Protein AF-0000000076653155 (afdb_homodimer)

Secondary structure (DSSP, 8-state):
-------------HHHHHHHHHHHHHHHS-B---GGGHHHHHHHHHHHHHHHHHHHHTTBTTB-------TTHHHHHHHHHHHHHHHH-HHHHHHHH---EE--SS--------------S-TTHHHHHHHS-HHHHHHHHHHHHTT-S-----S--EES---HHHHHHHHHHHHHHHHHHHHTS-HHHHHHHHHHHHHHHHHHHHH---HHHHHHHHHHHHHH-SSHHHHHHHHHHHHHHHHHHHHHHHTSS----------S---------BPPGGGEEEEEESSSSEEEEEETTEEEEEEEEE--GGGHHHHHHHHHHHHHHHTSPPBTTB-BPPEEEEEEETTEEEEEEEPPTT-SSPPBHHHHHH---SPPP-HHHHHHHHHHHHHHHHHHHHTTEE-S---GGGEEEE--SS---TT---EEEE---TT-EES-TTS--PPPPS-HHHHTTS-GGGSSSSPPPP-HHHHHHHHHHHHHHHHHTS-HHHHTTTT---SS-TT--HHHHHHHHHHHHIIIIIS-HHHHHHHHHHHHHHHHHS-STT----HHHHHHHHHHHHT-/--TT---------HHHHHHHHHHHHHHHS-B---GGGHHHHHHHHHHHHHHHHHHHHTTBTTB---S---TTHHHHHHHHHHHHHHHH-HHHHHHHH---EE--SS--------------S-TTHHHHHHHS-HHHHHHHHHHHHTT-S-----S--EES---HHHHHHHHHHHHHHHHHHHHTS-HHHHHHHHHHHHHHHHHHHHH---HHHHHHHHHHHHHH-SSHHHHHHHHHHHHHHHHHHHHHHHTSS----------S---------BPPGGGEEEEEESSSSEEEEEETTEEEEEEEEE--GGGHHHHHHHHHHHHHHHTSPPBTTB-BPPEEEEEEETTEEEEEEEPPTT-SSPPBHHHHHH---SPPP-HHHHHHHHHHHHHHHHHHHHTTEE-S---GGGEEEE--SS---TT---EEEE---TT-EES-TTS--PPPPS-HHHHTTS-GGGSSSSPPPP-HHHHHHHHHHHHHHHHHTS-HHHHTTTT---SS-TT--HHHHHHHHHHHHIIIIIS-HHHHHHHHHHHHHHHHHS-STT----HHHHHHHHHHHHT-

Solvent-accessible surface area (backbone atoms only — not comparable to full-atom values): 61869 Å² total; per-residue (Å²): 136,75,92,68,82,64,78,70,87,48,68,69,48,53,58,56,51,34,46,32,53,48,17,49,50,51,64,64,65,26,39,68,57,56,81,85,32,46,37,50,44,47,41,43,51,52,49,50,40,50,50,52,50,50,33,36,73,61,22,52,54,65,69,53,85,68,72,70,64,62,73,33,48,59,49,42,13,50,44,47,49,51,48,24,48,57,49,57,30,62,64,46,30,31,73,73,45,65,33,42,76,33,68,64,83,79,66,78,78,71,75,70,68,86,58,81,74,71,73,57,85,47,72,45,50,65,48,49,38,60,60,50,39,64,66,56,55,48,53,46,45,51,59,37,42,78,70,50,87,75,77,79,67,80,87,59,36,25,39,72,52,64,52,55,68,36,52,44,50,50,43,50,53,50,47,36,40,52,50,31,52,52,24,48,42,57,66,72,55,39,52,52,47,50,48,52,52,49,50,47,50,50,50,32,46,72,70,49,86,45,49,65,22,25,48,33,46,19,55,28,28,62,71,59,42,80,61,54,67,65,25,42,35,54,16,47,43,19,44,32,32,30,49,31,52,54,56,57,55,63,72,47,87,76,80,74,78,76,72,79,74,74,78,71,80,65,71,62,76,67,67,56,38,78,47,65,63,84,52,52,43,76,75,43,72,78,50,99,39,38,26,36,27,29,47,89,83,38,68,26,39,33,35,46,25,78,42,60,73,93,44,42,78,74,44,43,63,56,51,39,52,49,34,46,66,35,39,44,76,57,42,93,32,40,34,36,53,27,30,68,23,32,26,84,48,89,55,27,38,35,39,34,26,50,53,62,84,94,55,85,77,60,50,27,47,39,57,59,30,67,50,87,73,73,57,49,67,27,32,63,57,42,44,52,50,48,45,46,54,51,39,23,54,52,40,43,42,56,33,43,36,37,49,78,48,53,43,41,71,28,24,33,28,46,60,69,83,77,65,76,62,84,87,57,86,38,49,66,27,56,52,53,62,58,60,40,42,59,67,53,85,84,51,85,77,80,76,78,76,99,41,68,90,58,48,69,35,49,32,56,60,61,46,69,88,85,41,56,82,87,50,68,58,41,39,32,24,7,46,28,45,39,47,50,20,52,61,69,58,32,42,58,67,67,73,38,31,90,84,52,58,67,88,76,52,71,88,67,49,71,67,58,50,39,49,46,58,60,50,49,33,42,46,32,57,66,41,15,46,33,15,34,36,59,13,61,33,44,28,50,40,41,43,63,21,45,46,73,83,86,66,73,77,52,72,68,56,51,55,54,26,47,51,41,37,67,75,97,135,77,87,82,71,69,71,69,88,48,68,69,47,54,57,57,50,35,46,30,53,49,17,50,50,54,63,64,66,26,38,67,56,58,81,83,31,46,36,51,44,48,41,44,52,52,48,50,41,49,50,51,48,50,33,37,74,60,21,54,54,65,71,53,84,68,74,70,60,62,72,34,48,58,47,42,14,50,45,48,48,51,49,24,47,56,48,56,31,64,62,47,29,32,73,75,43,63,34,43,76,35,68,62,82,81,63,80,78,71,77,69,71,87,58,81,74,71,72,60,87,48,70,46,48,64,47,49,38,60,60,50,38,64,66,57,55,48,54,46,44,50,59,38,43,77,68,49,87,78,76,78,66,82,88,59,37,26,40,72,50,64,52,54,69,36,53,44,49,50,43,51,52,51,46,37,40,52,50,31,52,51,24,48,41,56,66,72,55,39,53,53,47,50,48,53,52,50,49,46,49,49,50,32,45,73,71,50,84,47,49,64,22,24,47,34,46,17,55,28,27,62,72,60,42,78,61,54,68,63,24,41,36,54,15,48,43,19,45,31,32,30,48,30,53,52,56,58,54,62,73,47,87,76,81,74,78,78,72,78,74,74,77,71,80,64,73,62,76,67,69,58,38,76,46,65,62,88,52,50,44,78,75,44,72,79,50,97,41,39,27,37,28,28,47,90,86,39,69,26,39,34,35,46,25,77,43,59,73,94,43,42,77,75,43,42,63,57,51,39,52,48,35,48,66,36,40,45,76,57,42,92,31,39,32,37,53,28,29,68,24,33,25,86,47,90,54,28,38,33,40,35,23,52,51,61,84,93,55,86,77,60,48,28,46,38,58,58,30,65,50,87,73,75,58,49,66,26,32,63,58,42,44,52,52,47,46,46,54,50,38,24,52,51,38,42,42,54,33,43,37,36,48,78,49,52,42,41,72,27,22,31,28,46,63,69,82,78,64,76,62,81,91,53,86,40,49,68,27,55,51,51,62,56,61,41,43,60,67,53,85,84,51,86,78,78,78,80,74,98,40,66,90,57,48,70,33,48,30,55,61,63,47,69,88,84,42,56,83,86,51,69,60,41,40,32,24,8,45,28,46,38,46,49,19,52,61,70,58,32,42,57,67,68,75,38,31,90,84,52,57,66,86,76,54,71,87,68,48,70,67,58,50,38,49,46,58,60,50,50,34,43,47,31,59,66,41,16,48,32,14,34,36,59,12,61,33,44,28,51,40,39,43,62,20,45,45,73,82,86,66,71,76,52,70,68,56,50,54,54,26,47,52,40,37,68,75,97

Structure (mmCIF, N/CA/C/O backbone):
data_AF-0000000076653155-model_v1
#
loop_
_entity.id
_entity.type
_entity.pdbx_description
1 polymer 'Protein kinase domain-containing protein'
#
loop_
_atom_site.group_PDB
_atom_site.id
_atom_site.type_symbol
_atom_site.label_atom_id
_atom_site.label_alt_id
_atom_site.label_comp_id
_atom_site.label_asym_id
_atom_site.label_entity_id
_atom_site.label_seq_id
_atom_site.pdbx_PDB_ins_code
_atom_site.Cartn_x
_atom_site.Cartn_y
_atom_site.Cartn_z
_atom_site.occupancy
_atom_site.B_iso_or_equiv
_atom_site.auth_seq_id
_atom_site.auth_comp_id
_atom_site.auth_asym_id
_atom_site.auth_atom_id
_atom_site.pdbx_PDB_model_num
ATOM 1 N N . MET A 1 1 ? 53.062 9.578 -5.77 1 18.47 1 MET A N 1
ATOM 2 C CA . MET A 1 1 ? 51.719 10.086 -6.074 1 18.47 1 MET A CA 1
ATOM 3 C C . MET A 1 1 ? 50.656 9.289 -5.332 1 18.47 1 MET A C 1
ATOM 5 O O . MET A 1 1 ? 50.531 8.078 -5.527 1 18.47 1 MET A O 1
ATOM 9 N N . ASP A 1 2 ? 50.219 9.586 -4.102 1 23.88 2 ASP A N 1
ATOM 10 C CA . ASP A 1 2 ? 49.594 9 -2.914 1 23.88 2 ASP A CA 1
ATOM 11 C C . ASP A 1 2 ? 48.188 8.516 -3.211 1 23.88 2 ASP A C 1
ATOM 13 O O . ASP A 1 2 ? 47.469 9.125 -4.016 1 23.88 2 ASP A O 1
ATOM 17 N N . PRO A 1 3 ? 47.875 7.293 -3.148 1 31.97 3 PRO A N 1
ATOM 18 C CA . PRO A 1 3 ? 46.594 6.66 -3.5 1 31.97 3 PRO A CA 1
ATOM 19 C C . PRO A 1 3 ? 45.406 7.441 -2.99 1 31.97 3 PRO A C 1
ATOM 21 O O . PRO A 1 3 ? 44.938 7.215 -1.867 1 31.97 3 PRO A O 1
ATOM 24 N N . GLY A 1 4 ? 45.375 8.789 -2.764 1 31.48 4 GLY A N 1
ATOM 25 C CA . GLY A 1 4 ? 44.344 9.734 -2.387 1 31.48 4 GLY A CA 1
ATOM 26 C C . GLY A 1 4 ? 43 9.492 -3.096 1 31.48 4 GLY A C 1
ATOM 27 O O . GLY A 1 4 ? 43 9.242 -4.305 1 31.48 4 GLY A O 1
ATOM 28 N N . THR A 1 5 ? 41.969 8.93 -2.422 1 38.09 5 THR A N 1
ATOM 29 C CA . THR A 1 5 ? 40.625 8.445 -2.619 1 38.09 5 THR A CA 1
ATOM 30 C C . THR A 1 5 ? 39.844 9.391 -3.521 1 38.09 5 THR A C 1
ATOM 32 O O . THR A 1 5 ? 39.5 10.5 -3.117 1 38.09 5 THR A O 1
ATOM 35 N N . ALA A 1 6 ? 40.188 9.68 -4.73 1 36.31 6 ALA A N 1
ATOM 36 C CA . ALA A 1 6 ? 39.438 10.383 -5.781 1 36.31 6 ALA A CA 1
ATOM 37 C C . ALA A 1 6 ? 37.969 10.062 -5.715 1 36.31 6 ALA A C 1
ATOM 39 O O . ALA A 1 6 ? 37.562 8.891 -5.742 1 36.31 6 ALA A O 1
ATOM 40 N N . LEU A 1 7 ? 37.219 10.672 -4.98 1 46.44 7 LEU A N 1
ATOM 41 C CA . LEU A 1 7 ? 35.781 10.727 -5.336 1 46.44 7 LEU A CA 1
ATOM 42 C C . LEU A 1 7 ? 35.594 10.516 -6.836 1 46.44 7 LEU A C 1
ATOM 44 O O . LEU A 1 7 ? 36.062 11.328 -7.645 1 46.44 7 LEU A O 1
ATOM 48 N N . ALA A 1 8 ? 35.844 9.32 -7.41 1 48.88 8 ALA A N 1
ATOM 49 C CA . ALA A 1 8 ? 35.688 9 -8.828 1 48.88 8 ALA A CA 1
ATOM 50 C C . ALA A 1 8 ? 34.562 9.82 -9.445 1 48.88 8 ALA A C 1
ATOM 52 O O . ALA A 1 8 ? 33.438 9.828 -8.945 1 48.88 8 ALA A O 1
ATOM 53 N N . VAL A 1 9 ? 34.844 10.969 -9.969 1 61.66 9 VAL A N 1
ATOM 54 C CA . VAL A 1 9 ? 33.906 11.75 -10.773 1 61.66 9 VAL A CA 1
ATOM 55 C C . VAL A 1 9 ? 33.188 10.836 -11.773 1 61.66 9 VAL A C 1
ATOM 57 O O . VAL A 1 9 ? 33.625 10.703 -12.922 1 61.66 9 VAL A O 1
ATOM 60 N N . VAL A 1 10 ? 32.625 9.742 -11.289 1 71.62 10 VAL A N 1
ATOM 61 C CA . VAL A 1 10 ? 31.859 8.875 -12.164 1 71.62 10 VAL A CA 1
ATOM 62 C C . VAL A 1 10 ? 30.469 9.477 -12.398 1 71.62 10 VAL A C 1
ATOM 64 O O . VAL A 1 10 ? 29.828 9.953 -11.461 1 71.62 10 VAL A O 1
ATOM 67 N N . SER A 1 11 ? 30.25 9.719 -13.703 1 78.62 11 SER A N 1
ATOM 68 C CA . SER A 1 11 ? 28.922 10.195 -14.078 1 78.62 11 SER A CA 1
ATOM 69 C C . SER A 1 11 ? 28.062 9.07 -14.641 1 78.62 11 SER A C 1
ATOM 71 O O . SER A 1 11 ? 28.594 8.125 -15.234 1 78.62 11 SER A O 1
ATOM 73 N N . LEU A 1 12 ? 26.938 9.156 -14.312 1 84.12 12 LEU A N 1
ATOM 74 C CA . LEU A 1 12 ? 25.984 8.195 -14.859 1 84.12 12 LEU A CA 1
ATOM 75 C C . LEU A 1 12 ? 25.766 8.422 -16.344 1 84.12 12 LEU A C 1
ATOM 77 O O . LEU A 1 12 ? 25.391 9.516 -16.766 1 84.12 12 LEU A O 1
ATOM 81 N N . SER A 1 13 ? 26.172 7.43 -17.156 1 84.5 13 SER A N 1
ATOM 82 C CA . SER A 1 13 ? 26.094 7.59 -18.609 1 84.5 13 SER A CA 1
ATOM 83 C C . SER A 1 13 ? 25.625 6.301 -19.281 1 84.5 13 SER A C 1
ATOM 85 O O . SER A 1 13 ? 25.734 5.219 -18.703 1 84.5 13 SER A O 1
ATOM 87 N N . PHE A 1 14 ? 25.141 6.488 -20.484 1 87.25 14 PHE A N 1
ATOM 88 C CA . PHE A 1 14 ? 24.734 5.344 -21.297 1 87.25 14 PHE A CA 1
ATOM 89 C C . PHE A 1 14 ? 25.922 4.461 -21.625 1 87.25 14 PHE A C 1
ATOM 91 O O . PHE A 1 14 ? 25.797 3.234 -21.672 1 87.25 14 PHE A O 1
ATOM 98 N N . ASP A 1 15 ? 27.016 5.086 -21.781 1 86.31 15 ASP A N 1
ATOM 99 C CA . ASP A 1 15 ? 28.219 4.332 -22.125 1 86.31 15 ASP A CA 1
ATOM 100 C C . ASP A 1 15 ? 28.625 3.393 -21 1 86.31 15 ASP A C 1
ATOM 102 O O . ASP A 1 15 ? 29.062 2.266 -21.234 1 86.31 15 ASP A O 1
ATOM 106 N N . LEU A 1 16 ? 28.547 3.939 -19.859 1 88.38 16 LEU A N 1
ATOM 107 C CA . LEU A 1 16 ? 28.875 3.117 -18.688 1 88.38 16 LEU A CA 1
ATOM 108 C C . LEU A 1 16 ? 27.922 1.928 -18.594 1 88.38 16 LEU A C 1
ATOM 110 O O . LEU A 1 16 ? 28.359 0.805 -18.328 1 88.38 16 LEU A O 1
ATOM 114 N N . PHE A 1 17 ? 26.719 2.168 -18.859 1 91.69 17 PHE A N 1
ATOM 115 C CA . PHE A 1 17 ? 25.688 1.125 -18.859 1 91.69 17 PHE A CA 1
ATOM 116 C C . PHE A 1 17 ? 25.953 0.106 -19.953 1 91.69 17 PHE A C 1
ATOM 118 O O . PHE A 1 17 ? 25.922 -1.103 -19.719 1 91.69 17 PHE A O 1
ATOM 125 N N . ALA A 1 18 ? 26.156 0.582 -21.156 1 89.69 18 ALA A N 1
ATOM 126 C CA . ALA A 1 18 ? 26.422 -0.297 -22.297 1 89.69 18 ALA A CA 1
ATOM 127 C C . ALA A 1 18 ? 27.641 -1.173 -22.031 1 89.69 18 ALA A C 1
ATOM 129 O O . ALA A 1 18 ? 27.688 -2.328 -22.469 1 89.69 18 ALA A O 1
ATOM 130 N N . SER A 1 19 ? 28.625 -0.614 -21.375 1 88.94 19 SER A N 1
ATOM 131 C CA . SER A 1 19 ? 29.812 -1.375 -21.031 1 88.94 19 SER A CA 1
ATOM 132 C C . SER A 1 19 ? 29.5 -2.525 -20.094 1 88.94 19 SER A C 1
ATOM 134 O O . SER A 1 19 ? 30.094 -3.6 -20.188 1 88.94 19 SER A O 1
ATOM 136 N N . CYS A 1 20 ? 28.625 -2.295 -19.203 1 91.94 20 CYS A N 1
ATOM 137 C CA . CYS A 1 20 ? 28.188 -3.365 -18.312 1 91.94 20 CYS A CA 1
ATOM 138 C C . CYS A 1 20 ? 27.5 -4.48 -19.109 1 91.94 20 CYS A C 1
ATOM 140 O O . CYS A 1 20 ? 27.781 -5.66 -18.875 1 91.94 20 CYS A O 1
ATOM 142 N N . VAL A 1 21 ? 26.594 -4.078 -20.031 1 91.31 21 VAL A N 1
ATOM 143 C CA . VAL A 1 21 ? 25.891 -5.066 -20.844 1 91.31 21 VAL A CA 1
ATOM 144 C C . VAL A 1 21 ? 26.891 -5.883 -21.656 1 91.31 21 VAL A C 1
ATOM 146 O O . VAL A 1 21 ? 26.734 -7.098 -21.812 1 91.31 21 VAL A O 1
ATOM 149 N N . ARG A 1 22 ? 27.859 -5.23 -22.094 1 87.56 22 ARG A N 1
ATOM 150 C CA . ARG A 1 22 ? 28.922 -5.93 -22.812 1 87.56 22 ARG A CA 1
ATOM 151 C C . ARG A 1 22 ? 29.594 -6.969 -21.922 1 87.56 22 ARG A C 1
ATOM 153 O O . ARG A 1 22 ? 29.875 -8.086 -22.375 1 87.56 22 ARG A O 1
ATOM 160 N N . GLY A 1 23 ? 29.922 -6.547 -20.766 1 87.25 23 GLY A N 1
ATOM 161 C CA . GLY A 1 23 ? 30.516 -7.477 -19.812 1 87.25 23 GLY A CA 1
ATOM 162 C C . GLY A 1 23 ? 29.641 -8.688 -19.547 1 87.25 23 GLY A C 1
ATOM 163 O O . GLY A 1 23 ? 30.125 -9.82 -19.5 1 87.25 23 GLY A O 1
ATOM 164 N N . PHE A 1 24 ? 28.328 -8.469 -19.375 1 90.69 24 PHE A N 1
ATOM 165 C CA . PHE A 1 24 ? 27.391 -9.562 -19.188 1 90.69 24 PHE A CA 1
ATOM 166 C C . PHE A 1 24 ? 27.438 -10.523 -20.359 1 90.69 24 PHE A C 1
ATOM 168 O O . PHE A 1 24 ? 27.453 -11.742 -20.188 1 90.69 24 PHE A O 1
ATOM 175 N N . THR A 1 25 ? 27.422 -9.969 -21.547 1 84.12 25 THR A N 1
ATOM 176 C CA . THR A 1 25 ? 27.406 -10.766 -22.781 1 84.12 25 THR A CA 1
ATOM 177 C C . THR A 1 25 ? 28.672 -11.633 -22.875 1 84.12 25 THR A C 1
ATOM 179 O O . THR A 1 25 ? 28.578 -12.82 -23.188 1 84.12 25 THR A O 1
ATOM 182 N N . LEU A 1 26 ? 29.75 -11.039 -22.547 1 81.81 26 LEU A N 1
ATOM 183 C CA . LEU A 1 26 ? 31.016 -11.742 -22.641 1 81.81 26 LEU A CA 1
ATOM 184 C C . LEU A 1 26 ? 31.062 -12.906 -21.641 1 81.81 26 LEU A C 1
ATOM 186 O O . LEU A 1 26 ? 31.516 -14 -21.984 1 81.81 26 LEU A O 1
ATOM 190 N N . ILE A 1 27 ? 30.625 -12.727 -20.516 1 84.75 27 ILE A N 1
ATOM 191 C CA . ILE A 1 27 ? 30.719 -13.727 -19.453 1 84.75 27 ILE A CA 1
ATOM 192 C C . ILE A 1 27 ? 29.656 -14.805 -19.656 1 84.75 27 ILE A C 1
ATOM 194 O O . ILE A 1 27 ? 29.938 -15.992 -19.516 1 84.75 27 ILE A O 1
ATOM 198 N N . SER A 1 28 ? 28.484 -14.398 -20.031 1 84.75 28 SER A N 1
ATOM 199 C CA . SER A 1 28 ? 27.375 -15.352 -20.141 1 84.75 28 SER A CA 1
ATOM 200 C C . SER A 1 28 ? 27.516 -16.188 -21.422 1 84.75 28 SER A C 1
ATOM 202 O O . SER A 1 28 ? 27.094 -17.344 -21.453 1 84.75 28 SER A O 1
ATOM 204 N N . ASP A 1 29 ? 28.078 -15.602 -22.422 1 78.12 29 ASP A N 1
ATOM 205 C CA . ASP A 1 29 ? 28.156 -16.297 -23.703 1 78.12 29 ASP A CA 1
ATOM 206 C C . ASP A 1 29 ? 29.469 -17.094 -23.812 1 78.12 29 ASP A C 1
ATOM 208 O O . ASP A 1 29 ? 29.672 -17.812 -24.781 1 78.12 29 ASP A O 1
ATOM 212 N N . ALA A 1 30 ? 30.281 -16.891 -22.781 1 77.75 30 ALA A N 1
ATOM 213 C CA . ALA A 1 30 ? 31.531 -17.625 -22.812 1 77.75 30 ALA A CA 1
ATOM 214 C C . ALA A 1 30 ? 31.281 -19.141 -22.844 1 77.75 30 ALA A C 1
ATOM 216 O O . ALA A 1 30 ? 30.391 -19.625 -22.156 1 77.75 30 ALA A O 1
ATOM 217 N N . ARG A 1 31 ? 32 -19.766 -23.656 1 72.62 31 ARG A N 1
ATOM 218 C CA . ARG A 1 31 ? 31.812 -21.203 -23.859 1 72.62 31 ARG A CA 1
ATOM 219 C C . ARG A 1 31 ? 32.562 -22.016 -22.797 1 72.62 31 ARG A C 1
ATOM 221 O O . ARG A 1 31 ? 33.344 -21.453 -22.031 1 72.62 31 ARG A O 1
ATOM 228 N N . ASN A 1 32 ? 32.25 -23.219 -22.578 1 70 32 ASN A N 1
ATOM 229 C CA . ASN A 1 32 ? 32.875 -24.188 -21.703 1 70 32 ASN A CA 1
ATOM 230 C C . ASN A 1 32 ? 32.5 -23.953 -20.234 1 70 32 ASN A C 1
ATOM 232 O O . ASN A 1 32 ? 33.344 -24.078 -19.344 1 70 32 ASN A O 1
ATOM 236 N N . ILE A 1 33 ? 31.406 -23.297 -19.906 1 70.25 33 ILE A N 1
ATOM 237 C CA . ILE A 1 33 ? 30.984 -23.062 -18.531 1 70.25 33 ILE A CA 1
ATOM 238 C C . ILE A 1 33 ? 30.516 -24.375 -17.906 1 70.25 33 ILE A C 1
ATOM 240 O O . ILE A 1 33 ? 30.641 -24.578 -16.703 1 70.25 33 ILE A O 1
ATOM 244 N N . GLY A 1 34 ? 30.562 -25.531 -18.484 1 65.75 34 GLY A N 1
ATOM 245 C CA . GLY A 1 34 ? 30.078 -26.812 -18.016 1 65.75 34 GLY A CA 1
ATOM 246 C C . GLY A 1 34 ? 28.656 -26.781 -17.531 1 65.75 34 GLY A C 1
ATOM 247 O O . GLY A 1 34 ? 28.109 -25.719 -17.266 1 65.75 34 GLY A O 1
ATOM 248 N N . LYS A 1 35 ? 27.938 -27.859 -17.391 1 70.25 35 LYS A N 1
ATOM 249 C CA . LYS A 1 35 ? 26.547 -28.047 -16.969 1 70.25 35 LYS A CA 1
ATOM 250 C C . LYS A 1 35 ? 26.359 -27.625 -15.516 1 70.25 35 LYS A C 1
ATOM 252 O O . LYS A 1 35 ? 25.281 -27.188 -15.125 1 70.25 35 LYS A O 1
ATOM 257 N N . ASP A 1 36 ? 27.5 -27.594 -14.844 1 74.12 36 ASP A N 1
ATOM 258 C CA . ASP A 1 36 ? 27.422 -27.344 -13.406 1 74.12 36 ASP A CA 1
ATOM 259 C C . ASP A 1 36 ? 27.203 -25.859 -13.117 1 74.12 36 ASP A C 1
ATOM 261 O O . ASP A 1 36 ? 26.688 -25.5 -12.055 1 74.12 36 ASP A O 1
ATOM 265 N N . ALA A 1 37 ? 27.531 -25.094 -14.117 1 81.5 37 ALA A N 1
ATOM 266 C CA . ALA A 1 37 ? 27.422 -23.656 -13.852 1 81.5 37 ALA A CA 1
ATOM 267 C C . ALA A 1 37 ? 26.203 -23.062 -14.562 1 81.5 37 ALA A C 1
ATOM 269 O O . ALA A 1 37 ? 26.109 -21.844 -14.711 1 81.5 37 ALA A O 1
ATOM 270 N N . ALA A 1 38 ? 25.297 -23.953 -15.016 1 83.5 38 ALA A N 1
ATOM 271 C CA . ALA A 1 38 ? 24.141 -23.5 -15.789 1 83.5 38 ALA A CA 1
ATOM 272 C C . ALA A 1 38 ? 23.219 -22.641 -14.938 1 83.5 38 ALA A C 1
ATOM 274 O O . ALA A 1 38 ? 22.656 -21.656 -15.422 1 83.5 38 ALA A O 1
ATOM 275 N N . ILE A 1 39 ? 23.062 -23 -13.734 1 87 39 ILE A N 1
ATOM 276 C CA . ILE A 1 39 ? 22.203 -22.266 -12.812 1 87 39 ILE A CA 1
ATOM 277 C C . ILE A 1 39 ? 22.781 -20.859 -12.586 1 87 39 ILE A C 1
ATOM 279 O O . ILE A 1 39 ? 22.047 -19.875 -12.641 1 87 39 ILE A O 1
ATOM 283 N N . GLU A 1 40 ? 24.094 -20.812 -12.359 1 87.88 40 GLU A N 1
ATOM 284 C CA . GLU A 1 40 ? 24.734 -19.516 -12.125 1 87.88 40 GLU A CA 1
ATOM 285 C C . GLU A 1 40 ? 24.688 -18.641 -13.367 1 87.88 40 GLU A C 1
ATOM 287 O O . GLU A 1 40 ? 24.578 -17.422 -13.266 1 87.88 40 GLU A O 1
ATOM 292 N N . ARG A 1 41 ? 24.844 -19.266 -14.461 1 87.5 41 ARG A N 1
ATOM 293 C CA . ARG A 1 41 ? 24.703 -18.531 -15.711 1 87.5 41 ARG A CA 1
ATOM 294 C C . ARG A 1 41 ? 23.312 -17.938 -15.852 1 87.5 41 ARG A C 1
ATOM 296 O O . ARG A 1 41 ? 23.141 -16.797 -16.297 1 87.5 41 ARG A O 1
ATOM 303 N N . THR A 1 42 ? 22.297 -18.703 -15.562 1 88.88 42 THR A N 1
ATOM 304 C CA . THR A 1 42 ? 20.922 -18.234 -15.609 1 88.88 42 THR A CA 1
ATOM 305 C C . THR A 1 42 ? 20.719 -17.031 -14.672 1 88.88 42 THR A C 1
ATOM 307 O O . THR A 1 42 ? 20.078 -16.062 -15.039 1 88.88 42 THR A O 1
ATOM 310 N N . LYS A 1 43 ? 21.359 -17.172 -13.508 1 90.06 43 LYS A N 1
ATOM 311 C CA . LYS A 1 43 ? 21.297 -16.047 -12.562 1 90.06 43 LYS A CA 1
ATOM 312 C C . LYS A 1 43 ? 21.891 -14.781 -13.172 1 90.06 43 LYS A C 1
ATOM 314 O O . LYS A 1 43 ? 21.344 -13.695 -12.984 1 90.06 43 LYS A O 1
ATOM 319 N N . LEU A 1 44 ? 22.953 -14.984 -13.773 1 90.12 44 LEU A N 1
ATOM 320 C CA . LEU A 1 44 ? 23.656 -13.852 -14.375 1 90.12 44 LEU A CA 1
ATOM 321 C C . LEU A 1 44 ? 22.797 -13.172 -15.43 1 90.12 44 LEU A C 1
ATOM 323 O O . LEU A 1 44 ? 22.734 -11.945 -15.492 1 90.12 44 LEU A O 1
ATOM 327 N N . VAL A 1 45 ? 22.141 -13.953 -16.219 1 90.75 45 VAL A N 1
ATOM 328 C CA . VAL A 1 45 ? 21.297 -13.406 -17.281 1 90.75 45 VAL A CA 1
ATOM 329 C C . VAL A 1 45 ? 20.094 -12.688 -16.672 1 90.75 45 VAL A C 1
ATOM 331 O O . VAL A 1 45 ? 19.656 -11.664 -17.188 1 90.75 45 VAL A O 1
ATOM 334 N N . LEU A 1 46 ? 19.594 -13.219 -15.641 1 90.25 46 LEU A N 1
ATOM 335 C CA . LEU A 1 46 ? 18.5 -12.555 -14.93 1 90.25 46 LEU A CA 1
ATOM 336 C C . LEU A 1 46 ? 18.938 -11.18 -14.445 1 90.25 46 LEU A C 1
ATOM 338 O O . LEU A 1 46 ? 18.156 -10.219 -14.531 1 90.25 46 LEU A O 1
ATOM 342 N N . GLN A 1 47 ? 20.188 -11.078 -13.93 1 92.06 47 GLN A N 1
ATOM 343 C CA . GLN A 1 47 ? 20.688 -9.789 -13.477 1 92.06 47 GLN A CA 1
ATOM 344 C C . GLN A 1 47 ? 20.859 -8.82 -14.641 1 92.06 47 GLN A C 1
ATOM 346 O O . GLN A 1 47 ? 20.641 -7.617 -14.492 1 92.06 47 GLN A O 1
ATOM 351 N N . GLU A 1 48 ? 21.281 -9.383 -15.734 1 93.38 48 GLU A N 1
ATOM 352 C CA . GLU A 1 48 ? 21.391 -8.555 -16.938 1 93.38 48 GLU A CA 1
ATOM 353 C C . GLU A 1 48 ? 20.031 -7.949 -17.297 1 93.38 48 GLU A C 1
ATOM 355 O O . GLU A 1 48 ? 19.938 -6.758 -17.594 1 93.38 48 GLU A O 1
ATOM 360 N N . HIS A 1 49 ? 19.047 -8.773 -17.281 1 92.62 49 HIS A N 1
ATOM 361 C CA . HIS A 1 49 ? 17.703 -8.297 -17.578 1 92.62 49 HIS A CA 1
ATOM 362 C C . HIS A 1 49 ? 17.266 -7.215 -16.594 1 92.62 49 HIS A C 1
ATOM 364 O O . HIS A 1 49 ? 16.688 -6.203 -17 1 92.62 49 HIS A O 1
ATOM 370 N N . ARG A 1 50 ? 17.531 -7.441 -15.359 1 92.31 50 ARG A N 1
ATOM 371 C CA . ARG A 1 50 ? 17.188 -6.465 -14.328 1 92.31 50 ARG A CA 1
ATOM 372 C C . ARG A 1 50 ? 17.906 -5.137 -14.578 1 92.31 50 ARG A C 1
ATOM 374 O O . ARG A 1 50 ? 17.328 -4.07 -14.383 1 92.31 50 ARG A O 1
ATOM 381 N N . LEU A 1 51 ? 19.172 -5.246 -14.93 1 93.25 51 LEU A N 1
ATOM 382 C CA . LEU A 1 51 ? 19.922 -4.031 -15.211 1 93.25 51 LEU A CA 1
ATOM 383 C C . LEU A 1 51 ? 19.312 -3.275 -16.391 1 93.25 51 LEU A C 1
ATOM 385 O O . LEU A 1 51 ? 19.219 -2.047 -16.359 1 93.25 51 LEU A O 1
ATOM 389 N N . ILE A 1 52 ? 18.906 -3.98 -17.391 1 93.06 52 ILE A N 1
ATOM 390 C CA . ILE A 1 52 ? 18.344 -3.379 -18.594 1 93.06 52 ILE A CA 1
ATOM 391 C C . ILE A 1 52 ? 17.031 -2.676 -18.25 1 93.06 52 ILE A C 1
ATOM 393 O O . ILE A 1 52 ? 16.781 -1.548 -18.672 1 93.06 52 ILE A O 1
ATOM 397 N N . GLU A 1 53 ? 16.219 -3.322 -17.453 1 91.5 53 GLU A N 1
ATOM 398 C CA . GLU A 1 53 ? 14.961 -2.719 -17.047 1 91.5 53 GLU A CA 1
ATOM 399 C C . GLU A 1 53 ? 15.195 -1.501 -16.156 1 91.5 53 GLU A C 1
ATOM 401 O O . GLU A 1 53 ? 14.445 -0.528 -16.203 1 91.5 53 GLU A O 1
ATOM 406 N N . TRP A 1 54 ? 16.203 -1.624 -15.281 1 90.81 54 TRP A N 1
ATOM 407 C CA . TRP A 1 54 ? 16.578 -0.485 -14.445 1 90.81 54 TRP A CA 1
ATOM 408 C C . TRP A 1 54 ? 16.953 0.717 -15.305 1 90.81 54 TRP A C 1
ATOM 410 O O . TRP A 1 54 ? 16.5 1.838 -15.047 1 90.81 54 TRP A O 1
ATOM 420 N N . ALA A 1 55 ? 17.781 0.463 -16.312 1 90.88 55 ALA A N 1
ATOM 421 C CA . ALA A 1 55 ? 18.234 1.527 -17.203 1 90.88 55 ALA A CA 1
ATOM 422 C C . ALA A 1 55 ? 17.047 2.158 -17.938 1 90.88 55 ALA A C 1
ATOM 424 O O . ALA A 1 55 ? 17.031 3.367 -18.172 1 90.88 55 ALA A O 1
ATOM 425 N N . ARG A 1 56 ? 16.094 1.4 -18.266 1 88.31 56 ARG A N 1
ATOM 426 C CA . ARG A 1 56 ? 14.883 1.905 -18.906 1 88.31 56 ARG A CA 1
ATOM 427 C C . ARG A 1 56 ? 14.094 2.791 -17.953 1 88.31 56 ARG A C 1
ATOM 429 O O . ARG A 1 56 ? 13.594 3.85 -18.359 1 88.31 56 ARG A O 1
ATOM 436 N N . ALA A 1 57 ? 14.031 2.379 -16.719 1 87 57 ALA A N 1
ATOM 437 C CA . ALA A 1 57 ? 13.242 3.092 -15.719 1 87 57 ALA A CA 1
ATOM 438 C C . ALA A 1 57 ? 13.82 4.477 -15.453 1 87 57 ALA A C 1
ATOM 440 O O . ALA A 1 57 ? 13.078 5.438 -15.227 1 87 57 ALA A O 1
ATOM 441 N N . ILE A 1 58 ? 15.164 4.578 -15.469 1 86.12 58 ILE A N 1
ATOM 442 C CA . ILE A 1 58 ? 15.773 5.855 -15.117 1 86.12 58 ILE A CA 1
ATOM 443 C C . ILE A 1 58 ? 16.016 6.68 -16.375 1 86.12 58 ILE A C 1
ATOM 445 O O . ILE A 1 58 ? 16.562 7.781 -16.312 1 86.12 58 ILE A O 1
ATOM 449 N N . GLY A 1 59 ? 15.648 6.121 -17.531 1 83.06 59 GLY A N 1
ATOM 450 C CA . GLY A 1 59 ? 15.727 6.848 -18.797 1 83.06 59 GLY A CA 1
ATOM 451 C C . GLY A 1 59 ? 17.109 6.812 -19.422 1 83.06 59 GLY A C 1
ATOM 452 O O . GLY A 1 59 ? 17.5 7.754 -20.109 1 83.06 59 GLY A O 1
ATOM 453 N N . LEU A 1 60 ? 17.953 5.879 -19.109 1 82.69 60 LEU A N 1
ATOM 454 C CA . LEU A 1 60 ? 19.25 5.703 -19.75 1 82.69 60 LEU A CA 1
ATOM 455 C C . LEU A 1 60 ? 19.094 5.043 -21.109 1 82.69 60 LEU A C 1
ATOM 457 O O . LEU A 1 60 ? 19.891 5.27 -22.016 1 82.69 60 LEU A O 1
ATOM 461 N N . ASN A 1 61 ? 18.156 4.141 -21.281 1 78.19 61 ASN A N 1
ATOM 462 C CA . ASN A 1 61 ? 17.859 3.438 -22.531 1 78.19 61 ASN A CA 1
ATOM 463 C C . ASN A 1 61 ? 16.359 3.197 -22.703 1 78.19 61 ASN A C 1
ATOM 465 O O . ASN A 1 61 ? 15.82 2.232 -22.172 1 78.19 61 ASN A O 1
ATOM 469 N N . PRO A 1 62 ? 15.664 3.918 -23.531 1 70.94 62 PRO A N 1
ATOM 470 C CA . PRO A 1 62 ? 16.109 5.062 -24.328 1 70.94 62 PRO A CA 1
ATOM 471 C C . PRO A 1 62 ? 16.25 6.336 -23.5 1 70.94 62 PRO A C 1
ATOM 473 O O . PRO A 1 62 ? 15.648 6.457 -22.422 1 70.94 62 PRO A O 1
ATOM 476 N N . PRO A 1 63 ? 17.219 7.133 -23.828 1 66.06 63 PRO A N 1
ATOM 477 C CA . PRO A 1 63 ? 17.438 8.367 -23.062 1 66.06 63 PRO A CA 1
ATOM 478 C C . PRO A 1 63 ? 16.188 9.258 -23.031 1 66.06 63 PRO A C 1
ATOM 480 O O . PRO A 1 63 ? 15.492 9.391 -24.031 1 66.06 63 PRO A O 1
ATOM 483 N N . ARG A 1 64 ? 15.68 9.391 -21.906 1 63.56 64 ARG A N 1
ATOM 484 C CA . ARG A 1 64 ? 14.562 10.312 -21.75 1 63.56 64 ARG A CA 1
ATOM 485 C C . ARG A 1 64 ? 15.047 11.68 -21.266 1 63.56 64 ARG A C 1
ATOM 487 O O . ARG A 1 64 ? 15.977 11.758 -20.453 1 63.56 64 ARG A O 1
ATOM 494 N N . ASP A 1 65 ? 14.844 12.758 -21.969 1 52.97 65 ASP A N 1
ATOM 495 C CA . ASP A 1 65 ? 15.227 14.117 -21.609 1 52.97 65 ASP A CA 1
ATOM 496 C C . ASP A 1 65 ? 14.43 14.617 -20.406 1 52.97 65 ASP A C 1
ATOM 498 O O . ASP A 1 65 ? 14.406 15.82 -20.125 1 52.97 65 ASP A O 1
ATOM 502 N N . ASP A 1 66 ? 13.633 13.805 -19.922 1 48.62 66 ASP A N 1
ATOM 503 C CA . ASP A 1 66 ? 12.688 14.523 -19.078 1 48.62 66 ASP A CA 1
ATOM 504 C C . ASP A 1 66 ? 13.258 14.734 -17.672 1 48.62 66 ASP A C 1
ATOM 506 O O . ASP A 1 66 ? 12.57 15.242 -16.781 1 48.62 66 ASP A O 1
ATOM 510 N N . GLY A 1 67 ? 14.586 15.125 -17.516 1 48.69 67 GLY A N 1
ATOM 511 C CA . GLY A 1 67 ? 15.148 15.609 -16.25 1 48.69 67 GLY A CA 1
ATOM 512 C C . GLY A 1 67 ? 14.641 14.852 -15.047 1 48.69 67 GLY A C 1
ATOM 513 O O . GLY A 1 67 ? 14.914 15.234 -13.906 1 48.69 67 GLY A O 1
ATOM 514 N N . SER A 1 68 ? 13.602 14.102 -15.18 1 46.47 68 SER A N 1
ATOM 515 C CA . SER A 1 68 ? 12.805 13.641 -14.055 1 46.47 68 SER A CA 1
ATOM 516 C C . SER A 1 68 ? 13.609 12.703 -13.156 1 46.47 68 SER A C 1
ATOM 518 O O . SER A 1 68 ? 13.211 12.43 -12.016 1 46.47 68 SER A O 1
ATOM 520 N N . LEU A 1 69 ? 14.586 11.938 -13.758 1 51.53 69 LEU A N 1
ATOM 521 C CA . LEU A 1 69 ? 15.219 10.961 -12.883 1 51.53 69 LEU A CA 1
ATOM 522 C C . LEU A 1 69 ? 16.281 11.617 -12 1 51.53 69 LEU A C 1
ATOM 524 O O . LEU A 1 69 ? 17.469 11.383 -12.18 1 51.53 69 LEU A O 1
ATOM 528 N N . GLU A 1 70 ? 16.062 12.742 -11.625 1 53.25 70 GLU A N 1
ATOM 529 C CA . GLU A 1 70 ? 17.094 13.484 -10.906 1 53.25 70 GLU A CA 1
ATOM 530 C C . GLU A 1 70 ? 17.578 12.703 -9.688 1 53.25 70 GLU A C 1
ATOM 532 O O . GLU A 1 70 ? 18.688 12.938 -9.195 1 53.25 70 GLU A O 1
ATOM 537 N N . ILE A 1 71 ? 16.859 11.68 -9.172 1 54.22 71 ILE A N 1
ATOM 538 C CA . ILE A 1 71 ? 17.172 11.297 -7.805 1 54.22 71 ILE A CA 1
ATOM 539 C C . ILE A 1 71 ? 18.266 10.234 -7.809 1 54.22 71 ILE A C 1
ATOM 541 O O . ILE A 1 71 ? 18.219 9.273 -8.578 1 54.22 71 ILE A O 1
ATOM 545 N N . HIS A 1 72 ? 19.391 10.266 -7.371 1 65.56 72 HIS A N 1
ATOM 546 C CA . HIS A 1 72 ? 20.5 9.516 -6.809 1 65.56 72 HIS A CA 1
ATOM 547 C C . HIS A 1 72 ? 21.531 9.156 -7.883 1 65.56 72 HIS A C 1
ATOM 549 O O . HIS A 1 72 ? 22 8.016 -7.941 1 65.56 72 HIS A O 1
ATOM 555 N N . LYS A 1 73 ? 21.75 10.203 -8.742 1 76.81 73 LYS A N 1
ATOM 556 C CA . LYS A 1 73 ? 22.641 9.977 -9.875 1 76.81 73 LYS A CA 1
ATOM 557 C C . LYS A 1 73 ? 24.031 9.594 -9.414 1 76.81 73 LYS A C 1
ATOM 559 O O . LYS A 1 73 ? 24.641 8.672 -9.961 1 76.81 73 LYS A O 1
ATOM 564 N N . HIS A 1 74 ? 24.391 10.258 -8.414 1 80.88 74 HIS A N 1
ATOM 565 C CA . HIS A 1 74 ? 25.766 10.016 -8 1 80.88 74 HIS A CA 1
ATOM 566 C C . HIS A 1 74 ? 25.922 8.617 -7.414 1 80.88 74 HIS A C 1
ATOM 568 O O . HIS A 1 74 ? 26.75 7.832 -7.871 1 80.88 74 HIS A O 1
ATOM 574 N N . PRO A 1 75 ? 25.109 8.227 -6.516 1 81.88 75 PRO A N 1
ATOM 575 C CA . PRO A 1 75 ? 25.219 6.855 -6.012 1 81.88 75 PRO A CA 1
ATOM 576 C C . PRO A 1 75 ? 25.031 5.801 -7.102 1 81.88 75 PRO A C 1
ATOM 578 O O . PRO A 1 75 ? 25.688 4.762 -7.082 1 81.88 75 PRO A O 1
ATOM 581 N N . ALA A 1 76 ? 24.141 6.113 -8 1 87.81 76 ALA A N 1
ATOM 582 C CA . ALA A 1 76 ? 23.906 5.18 -9.102 1 87.81 76 ALA A CA 1
ATOM 583 C C . ALA A 1 76 ? 25.156 5.039 -9.977 1 87.81 76 ALA A C 1
ATOM 585 O O . ALA A 1 76 ? 25.5 3.932 -10.391 1 87.81 76 ALA A O 1
ATOM 586 N N . ALA A 1 77 ? 25.781 6.16 -10.219 1 87.38 77 ALA A N 1
ATOM 587 C CA . ALA A 1 77 ? 26.984 6.141 -11.031 1 87.38 77 ALA A CA 1
ATOM 588 C C . ALA A 1 77 ? 28.094 5.34 -10.352 1 87.38 77 ALA A C 1
ATOM 590 O O . ALA A 1 77 ? 28.812 4.586 -11.008 1 87.38 77 ALA A O 1
ATOM 591 N N . LEU A 1 78 ? 28.156 5.488 -9.102 1 83.38 78 LEU A N 1
ATOM 592 C CA . LEU A 1 78 ? 29.188 4.785 -8.344 1 83.38 78 LEU A CA 1
ATOM 593 C C . LEU A 1 78 ? 28.984 3.275 -8.422 1 83.38 78 LEU A C 1
ATOM 595 O O . LEU A 1 78 ? 29.922 2.527 -8.688 1 83.38 78 LEU A O 1
ATOM 599 N N . ILE A 1 79 ? 27.797 2.818 -8.188 1 87.06 79 ILE A N 1
ATOM 600 C CA . ILE A 1 79 ? 27.5 1.389 -8.18 1 87.06 79 ILE A CA 1
ATOM 601 C C . ILE A 1 79 ? 27.656 0.819 -9.586 1 87.06 79 ILE A C 1
ATOM 603 O O . ILE A 1 79 ? 28.203 -0.27 -9.766 1 87.06 79 ILE A O 1
ATOM 607 N N . LEU A 1 80 ? 27.141 1.592 -10.555 1 89.94 80 LEU A N 1
ATOM 608 C CA . LEU A 1 80 ? 27.25 1.137 -11.938 1 89.94 80 LEU A CA 1
ATOM 609 C C . LEU A 1 80 ? 28.719 1.012 -12.352 1 89.94 80 LEU A C 1
ATOM 611 O O . LEU A 1 80 ? 29.078 0.09 -13.086 1 89.94 80 LEU A O 1
ATOM 615 N N . PHE A 1 81 ? 29.453 1.956 -11.93 1 87.5 81 PHE A N 1
ATOM 616 C CA . PHE A 1 81 ? 30.875 1.916 -12.234 1 87.5 81 PHE A CA 1
ATOM 617 C C . PHE A 1 81 ? 31.531 0.69 -11.602 1 87.5 81 PHE A C 1
ATOM 619 O O . PHE A 1 81 ? 32.344 0.032 -12.234 1 87.5 81 PHE A O 1
ATOM 626 N N . GLN A 1 82 ? 31.25 0.388 -10.445 1 85.62 82 GLN A N 1
ATOM 627 C CA . GLN A 1 82 ? 31.766 -0.806 -9.789 1 85.62 82 GLN A CA 1
ATOM 628 C C . GLN A 1 82 ? 31.344 -2.07 -10.531 1 85.62 82 GLN A C 1
ATOM 630 O O . GLN A 1 82 ? 32.125 -3.018 -10.648 1 85.62 82 GLN A O 1
ATOM 635 N N . LEU A 1 83 ? 30.125 -2.113 -10.945 1 89.88 83 LEU A N 1
ATOM 636 C CA . LEU A 1 83 ? 29.641 -3.25 -11.719 1 89.88 83 LEU A CA 1
ATOM 637 C C . LEU A 1 83 ? 30.422 -3.406 -13.016 1 89.88 83 LEU A C 1
ATOM 639 O O . LEU A 1 83 ? 30.781 -4.523 -13.398 1 89.88 83 LEU A O 1
ATOM 643 N N . GLU A 1 84 ? 30.625 -2.283 -13.641 1 89.69 84 GLU A N 1
ATOM 644 C CA . GLU A 1 84 ? 31.375 -2.303 -14.883 1 89.69 84 GLU A CA 1
ATOM 645 C C . GLU A 1 84 ? 32.781 -2.848 -14.664 1 89.69 84 GLU A C 1
ATOM 647 O O . GLU A 1 84 ? 33.281 -3.643 -15.469 1 89.69 84 GLU A O 1
ATOM 652 N N . GLN A 1 85 ? 33.375 -2.414 -13.625 1 84.25 85 GLN A N 1
ATOM 653 C CA . GLN A 1 85 ? 34.719 -2.865 -13.32 1 84.25 85 GLN A CA 1
ATOM 654 C C . GLN A 1 85 ? 34.75 -4.363 -13.023 1 84.25 85 GLN A C 1
ATOM 656 O O . GLN A 1 85 ? 35.688 -5.059 -13.398 1 84.25 85 GLN A O 1
ATOM 661 N N . LEU A 1 86 ? 33.781 -4.812 -12.391 1 86 86 LEU A N 1
ATOM 662 C CA . LEU A 1 86 ? 33.688 -6.227 -12.047 1 86 86 LEU A CA 1
ATOM 663 C C . LEU A 1 86 ? 33.5 -7.082 -13.297 1 86 86 LEU A C 1
ATOM 665 O O . LEU A 1 86 ? 34.094 -8.172 -13.398 1 86 86 LEU A O 1
ATOM 669 N N . LEU A 1 87 ? 32.781 -6.594 -14.25 1 87.12 87 LEU A N 1
ATOM 670 C CA . LEU A 1 87 ? 32.406 -7.391 -15.406 1 87.12 87 LEU A CA 1
ATOM 671 C C . LEU A 1 87 ? 33.438 -7.254 -16.531 1 87.12 87 LEU A C 1
ATOM 673 O O . LEU A 1 87 ? 33.656 -8.195 -17.281 1 87.12 87 LEU A O 1
ATOM 677 N N . SER A 1 88 ? 33.875 -6.102 -16.734 1 78.25 88 SER A N 1
ATOM 678 C CA . SER A 1 88 ? 34.625 -5.828 -17.953 1 78.25 88 SER A CA 1
ATOM 679 C C . SER A 1 88 ? 36.125 -6.047 -17.734 1 78.25 88 SER A C 1
ATOM 681 O O . SER A 1 88 ? 36.875 -6.23 -18.688 1 78.25 88 SER A O 1
ATOM 683 N N . SER A 1 89 ? 36.531 -6.035 -16.547 1 73.44 89 SER A N 1
ATOM 684 C CA . SER A 1 89 ? 37.969 -6.164 -16.328 1 73.44 89 SER A CA 1
ATOM 685 C C . SER A 1 89 ? 38.375 -7.625 -16.188 1 73.44 89 SER A C 1
ATOM 687 O O . SER A 1 89 ? 38.031 -8.281 -15.203 1 73.44 89 SER A O 1
ATOM 689 N N . THR A 1 90 ? 39.031 -8.125 -17.266 1 72.31 90 THR A N 1
ATOM 690 C CA . THR A 1 90 ? 39.531 -9.492 -17.219 1 72.31 90 THR A CA 1
ATOM 691 C C . THR A 1 90 ? 40.5 -9.672 -16.047 1 72.31 90 THR A C 1
ATOM 693 O O . THR A 1 90 ? 40.531 -10.75 -15.453 1 72.31 90 THR A O 1
ATOM 696 N N . ASP A 1 91 ? 41.125 -8.594 -15.789 1 72.19 91 ASP A N 1
ATOM 697 C CA . ASP A 1 91 ? 42.062 -8.641 -14.68 1 72.19 91 ASP A CA 1
ATOM 698 C C . ASP A 1 91 ? 41.344 -8.781 -13.344 1 72.19 91 ASP A C 1
ATOM 700 O O . ASP A 1 91 ? 41.781 -9.523 -12.469 1 72.19 91 ASP A O 1
ATOM 704 N N . ALA A 1 92 ? 40.312 -8.109 -13.297 1 74.62 92 ALA A N 1
ATOM 705 C CA . ALA A 1 92 ? 39.562 -8.203 -12.07 1 74.62 92 ALA A CA 1
ATOM 706 C C . ALA A 1 92 ? 38.938 -9.594 -11.898 1 74.62 92 ALA A C 1
ATOM 708 O O . ALA A 1 92 ? 38.969 -10.148 -10.789 1 74.62 92 ALA A O 1
ATOM 709 N N . LEU A 1 93 ? 38.531 -10.172 -12.953 1 79.62 93 LEU A N 1
ATOM 710 C CA . LEU A 1 93 ? 37.938 -11.508 -12.922 1 79.62 93 LEU A CA 1
ATOM 711 C C . LEU A 1 93 ? 39 -12.539 -12.5 1 79.62 93 LEU A C 1
ATOM 713 O O . LEU A 1 93 ? 38.688 -13.438 -11.703 1 79.62 93 LEU A O 1
ATOM 717 N N . LYS A 1 94 ? 40.125 -12.328 -13.016 1 78.06 94 LYS A N 1
ATOM 718 C CA . LYS A 1 94 ? 41.188 -13.266 -12.703 1 78.06 94 LYS A CA 1
ATOM 719 C C . LYS A 1 94 ? 41.688 -13.102 -11.266 1 78.06 94 LYS A C 1
ATOM 721 O O . LYS A 1 94 ? 41.844 -14.094 -10.547 1 78.06 94 LYS A O 1
ATOM 726 N N . LYS A 1 95 ? 41.875 -11.945 -10.898 1 78.25 95 LYS A N 1
ATOM 727 C CA . LYS A 1 95 ? 42.469 -11.672 -9.594 1 78.25 95 LYS A CA 1
ATOM 728 C C . LYS A 1 95 ? 41.469 -11.953 -8.469 1 78.25 95 LYS A C 1
ATOM 730 O O . LYS A 1 95 ? 41.844 -12.531 -7.449 1 78.25 95 LYS A O 1
ATOM 735 N N . ARG A 1 96 ? 40.312 -11.672 -8.727 1 79.19 96 ARG A N 1
ATOM 736 C CA . ARG A 1 96 ? 39.344 -11.75 -7.637 1 79.19 96 ARG A CA 1
ATOM 737 C C . ARG A 1 96 ? 38.656 -13.117 -7.605 1 79.19 96 ARG A C 1
ATOM 739 O O . ARG A 1 96 ? 38.375 -13.648 -6.531 1 79.19 96 ARG A O 1
ATOM 746 N N . TYR A 1 97 ? 38.469 -13.633 -8.812 1 80 97 TYR A N 1
ATOM 747 C CA . TYR A 1 97 ? 37.656 -14.852 -8.844 1 80 97 TYR A CA 1
ATOM 748 C C . TYR A 1 97 ? 38.438 -16 -9.484 1 80 97 TYR A C 1
ATOM 750 O O . TYR A 1 97 ? 37.906 -17.109 -9.602 1 80 97 TYR A O 1
ATOM 758 N N . LYS A 1 98 ? 39.656 -15.758 -9.992 1 76.88 98 LYS A N 1
ATOM 759 C CA . LYS A 1 98 ? 40.5 -16.781 -10.641 1 76.88 98 LYS A CA 1
ATOM 760 C C . LYS A 1 98 ? 39.812 -17.328 -11.891 1 76.88 98 LYS A C 1
ATOM 762 O O . LYS A 1 98 ? 39.875 -18.531 -12.148 1 76.88 98 LYS A O 1
ATOM 767 N N . LEU A 1 99 ? 39 -16.453 -12.445 1 77.56 99 LEU A N 1
ATOM 768 C CA . LEU A 1 99 ? 38.344 -16.812 -13.695 1 77.56 99 LEU A CA 1
ATOM 769 C C . LEU A 1 99 ? 39.094 -16.188 -14.883 1 77.56 99 LEU A C 1
ATOM 771 O O . LEU A 1 99 ? 39.469 -15.023 -14.844 1 77.56 99 LEU A O 1
ATOM 775 N N . GLU A 1 100 ? 39.344 -17 -15.773 1 77.06 100 GLU A N 1
ATOM 776 C CA . GLU A 1 100 ? 40.094 -16.516 -16.922 1 77.06 100 GLU A CA 1
ATOM 777 C C . GLU A 1 100 ? 39.375 -16.797 -18.234 1 77.06 100 GLU A C 1
ATOM 779 O O . GLU A 1 100 ? 38.969 -17.938 -18.484 1 77.06 100 GLU A O 1
ATOM 784 N N . LEU A 1 101 ? 39.094 -15.82 -18.906 1 74.25 101 LEU A N 1
ATOM 785 C CA . LEU A 1 101 ? 38.531 -15.922 -20.234 1 74.25 101 LEU A CA 1
ATOM 786 C C . LEU A 1 101 ? 39.625 -15.914 -21.297 1 74.25 101 LEU A C 1
ATOM 788 O O . LEU A 1 101 ? 40.5 -15.055 -21.281 1 74.25 101 LEU A O 1
ATOM 792 N N . VAL A 1 102 ? 39.688 -17.062 -21.984 1 70.69 102 VAL A N 1
ATOM 793 C CA . VAL A 1 102 ? 40.75 -17.203 -22.969 1 70.69 102 VAL A CA 1
ATOM 794 C C . VAL A 1 102 ? 40.125 -17.266 -24.375 1 70.69 102 VAL A C 1
ATOM 796 O O . VAL A 1 102 ? 38.969 -17.641 -24.531 1 70.69 102 VAL A O 1
ATOM 799 N N . SER A 1 103 ? 40.812 -16.672 -25.344 1 64.56 103 SER A N 1
ATOM 800 C CA . SER A 1 103 ? 40.406 -16.781 -26.75 1 64.56 103 SER A CA 1
ATOM 801 C C . SER A 1 103 ? 40.688 -18.188 -27.297 1 64.56 103 SER A C 1
ATOM 803 O O . SER A 1 103 ? 41.625 -18.859 -26.828 1 64.56 103 SER A O 1
ATOM 805 N N . PRO A 1 104 ? 39.75 -18.859 -28.016 1 59.47 104 PRO A N 1
ATOM 806 C CA . PRO A 1 104 ? 40 -20.203 -28.547 1 59.47 104 PRO A CA 1
ATOM 807 C C . PRO A 1 104 ? 41.406 -20.328 -29.172 1 59.47 104 PRO A C 1
ATOM 809 O O . PRO A 1 104 ? 41.938 -19.344 -29.703 1 59.47 104 PRO A O 1
ATOM 812 N N . PRO A 1 105 ? 42.156 -21.453 -28.766 1 53.19 105 PRO A N 1
ATOM 813 C CA . PRO A 1 105 ? 43.469 -21.625 -29.344 1 53.19 105 PRO A CA 1
ATOM 814 C C . PRO A 1 105 ? 43.5 -21.375 -30.844 1 53.19 105 PRO A C 1
ATOM 816 O O . PRO A 1 105 ? 44.562 -21.094 -31.422 1 53.19 105 PRO A O 1
ATOM 819 N N . ASN A 1 106 ? 42.719 -22.234 -31.75 1 48.41 106 ASN A N 1
ATOM 820 C CA . ASN A 1 106 ? 42.906 -22.125 -33.188 1 48.41 106 ASN A CA 1
ATOM 821 C C . ASN A 1 106 ? 42.531 -20.734 -33.688 1 48.41 106 ASN A C 1
ATOM 823 O O . ASN A 1 106 ? 41.406 -20.266 -33.469 1 48.41 106 ASN A O 1
ATOM 827 N N . ASP A 1 107 ? 43.469 -19.875 -33.969 1 42.28 107 ASP A N 1
ATOM 828 C CA . ASP A 1 107 ? 43.625 -18.516 -34.5 1 42.28 107 ASP A CA 1
ATOM 829 C C . ASP A 1 107 ? 42.656 -18.266 -35.656 1 42.28 107 ASP A C 1
ATOM 831 O O . ASP A 1 107 ? 42.875 -17.406 -36.5 1 42.28 107 ASP A O 1
ATOM 835 N N . SER A 1 108 ? 41.969 -19.266 -36.406 1 38.34 108 SER A N 1
ATOM 836 C CA . SER A 1 108 ? 41.5 -18.578 -37.594 1 38.34 108 SER A CA 1
ATOM 837 C C . SER A 1 108 ? 40.625 -17.375 -37.25 1 38.34 108 SER A C 1
ATOM 839 O O . SER A 1 108 ? 39.75 -17.469 -36.406 1 38.34 108 SER A O 1
ATOM 841 N N . ASP A 1 109 ? 41.156 -16.156 -37.312 1 36.78 109 ASP A N 1
ATOM 842 C CA . ASP A 1 109 ? 40.656 -14.789 -37.375 1 36.78 109 ASP A CA 1
ATOM 843 C C . ASP A 1 109 ? 39.219 -14.766 -37.938 1 36.78 109 ASP A C 1
ATOM 845 O O . ASP A 1 109 ? 38.75 -13.727 -38.375 1 36.78 109 ASP A O 1
ATOM 849 N N . ASP A 1 110 ? 38.656 -15.852 -38.594 1 36.12 110 ASP A N 1
ATOM 850 C CA . ASP A 1 110 ? 37.469 -15.57 -39.438 1 36.12 110 ASP A CA 1
ATOM 851 C C . ASP A 1 110 ? 36.344 -14.953 -38.594 1 36.12 110 ASP A C 1
ATOM 853 O O . ASP A 1 110 ? 36.094 -15.383 -37.469 1 36.12 110 ASP A O 1
ATOM 857 N N . LEU A 1 111 ? 36.031 -13.617 -38.812 1 35 111 LEU A N 1
ATOM 858 C CA . LEU A 1 111 ? 34.812 -12.891 -38.531 1 35 111 LEU A CA 1
ATOM 859 C C . LEU A 1 111 ? 33.594 -13.836 -38.5 1 35 111 LEU A C 1
ATOM 861 O O . LEU A 1 111 ? 33.188 -14.328 -39.531 1 35 111 LEU A O 1
ATOM 865 N N . VAL A 1 112 ? 33.5 -14.82 -37.781 1 36.78 112 VAL A N 1
ATOM 866 C CA . VAL A 1 112 ? 32.219 -15.516 -37.844 1 36.78 112 VAL A CA 1
ATOM 867 C C . VAL A 1 112 ? 31.078 -14.5 -37.906 1 36.78 112 VAL A C 1
ATOM 869 O O . VAL A 1 112 ? 31.062 -13.531 -37.125 1 36.78 112 VAL A O 1
ATOM 872 N N . PRO A 1 113 ? 30.422 -14.297 -39.031 1 34.16 113 PRO A N 1
ATOM 873 C CA . PRO A 1 113 ? 29.25 -13.43 -39.125 1 34.16 113 PRO A CA 1
ATOM 874 C C . PRO A 1 113 ? 28.375 -13.469 -37.875 1 34.16 113 PRO A C 1
ATOM 876 O O . PRO A 1 113 ? 28.406 -14.445 -37.125 1 34.16 113 PRO A O 1
ATOM 879 N N . SER A 1 114 ? 27.906 -12.289 -37.406 1 35.06 114 SER A N 1
ATOM 880 C CA . SER A 1 114 ? 26.938 -11.961 -36.375 1 35.06 114 SER A CA 1
ATOM 881 C C . SER A 1 114 ? 25.828 -13.016 -36.312 1 35.06 114 SER A C 1
ATOM 883 O O . SER A 1 114 ? 24.656 -12.719 -36.562 1 35.06 114 SER A O 1
ATOM 885 N N . GLU A 1 115 ? 25.938 -14.172 -36.969 1 35.34 115 GLU A N 1
ATOM 886 C CA . GLU A 1 115 ? 24.734 -14.969 -36.812 1 35.34 115 GLU A CA 1
ATOM 887 C C . GLU A 1 115 ? 24.438 -15.219 -35.344 1 35.34 115 GLU A C 1
ATOM 889 O O . GLU A 1 115 ? 25.359 -15.43 -34.531 1 35.34 115 GLU A O 1
ATOM 894 N N . PRO A 1 116 ? 23.297 -14.805 -34.875 1 37.28 116 PRO A N 1
ATOM 895 C CA . PRO A 1 116 ? 22.875 -15.109 -33.5 1 37.28 116 PRO A CA 1
ATOM 896 C C . PRO A 1 116 ? 23.328 -16.5 -33.062 1 37.28 116 PRO A C 1
ATOM 898 O O . PRO A 1 116 ? 23.109 -17.484 -33.75 1 37.28 116 PRO A O 1
ATOM 901 N N . ALA A 1 117 ? 24.5 -16.734 -32.656 1 37.88 117 ALA A N 1
ATOM 902 C CA . ALA A 1 117 ? 24.969 -17.953 -32 1 37.88 117 ALA A CA 1
ATOM 903 C C . ALA A 1 117 ? 23.859 -18.594 -31.172 1 37.88 117 ALA A C 1
ATOM 905 O O . ALA A 1 117 ? 23.781 -18.375 -29.969 1 37.88 117 ALA A O 1
ATOM 906 N N . ILE A 1 118 ? 22.641 -18.547 -31.453 1 39.44 118 ILE A N 1
ATOM 907 C CA . ILE A 1 118 ? 21.594 -19.281 -30.734 1 39.44 118 ILE A CA 1
ATOM 908 C C . ILE A 1 118 ? 22.016 -20.734 -30.578 1 39.44 118 ILE A C 1
ATOM 910 O O . ILE A 1 118 ? 21.25 -21.562 -30.078 1 39.44 118 ILE A O 1
ATOM 914 N N . VAL A 1 119 ? 22.938 -21.312 -31.422 1 40.41 119 VAL A N 1
ATOM 915 C CA . VAL A 1 119 ? 23.078 -22.75 -31.359 1 40.41 119 VAL A CA 1
ATOM 916 C C . VAL A 1 119 ? 23.703 -23.156 -30.031 1 40.41 119 VAL A C 1
ATOM 918 O O . VAL A 1 119 ? 24.547 -24.047 -29.984 1 40.41 119 VAL A O 1
ATOM 921 N N . SER A 1 120 ? 23.844 -22.312 -29.094 1 43.41 120 SER A N 1
ATOM 922 C CA . SER A 1 120 ? 24.594 -22.891 -27.969 1 43.41 120 SER A CA 1
ATOM 923 C C . SER A 1 120 ? 23.969 -24.203 -27.516 1 43.41 120 SER A C 1
ATOM 925 O O . SER A 1 120 ? 22.75 -24.344 -27.484 1 43.41 120 SER A O 1
ATOM 927 N N . ASP A 1 121 ? 24.594 -25.234 -27.75 1 47.12 121 ASP A N 1
ATOM 928 C CA . ASP A 1 121 ? 24.422 -26.562 -27.141 1 47.12 121 ASP A CA 1
ATOM 929 C C . ASP A 1 121 ? 23.938 -26.438 -25.703 1 47.12 121 ASP A C 1
ATOM 931 O O . ASP A 1 121 ? 23.938 -27.406 -24.953 1 47.12 121 ASP A O 1
ATOM 935 N N . ASN A 1 122 ? 23.797 -25.297 -25.234 1 51.91 122 ASN A N 1
ATOM 936 C CA . ASN A 1 122 ? 23.453 -25.234 -23.828 1 51.91 122 ASN A CA 1
ATOM 937 C C . ASN A 1 122 ? 21.938 -25.266 -23.625 1 51.91 122 ASN A C 1
ATOM 939 O O . ASN A 1 122 ? 21.219 -24.422 -24.172 1 51.91 122 ASN A O 1
ATOM 943 N N . PRO A 1 123 ? 21.328 -26.344 -23.297 1 52.12 123 PRO A N 1
ATOM 944 C CA . PRO A 1 123 ? 19.906 -26.625 -23.125 1 52.12 123 PRO A CA 1
ATOM 945 C C . PRO A 1 123 ? 19.141 -25.438 -22.516 1 52.12 123 PRO A C 1
ATOM 947 O O . PRO A 1 123 ? 17.953 -25.266 -22.797 1 52.12 123 PRO A O 1
ATOM 950 N N . ALA A 1 124 ? 19.844 -24.359 -21.891 1 58.25 124 ALA A N 1
ATOM 951 C CA . ALA A 1 124 ? 19.109 -23.281 -21.234 1 58.25 124 ALA A CA 1
ATOM 952 C C . ALA A 1 124 ? 19.141 -22.016 -22.062 1 58.25 124 ALA A C 1
ATOM 954 O O . ALA A 1 124 ? 18.609 -20.984 -21.672 1 58.25 124 ALA A O 1
ATOM 955 N N . SER A 1 125 ? 19.344 -22.203 -23.344 1 69.81 125 SER A N 1
ATOM 956 C CA . SER A 1 125 ? 19.609 -21.031 -24.172 1 69.81 125 SER A CA 1
ATOM 957 C C . SER A 1 125 ? 18.312 -20.406 -24.703 1 69.81 125 SER A C 1
ATOM 959 O O . SER A 1 125 ? 18.219 -19.188 -24.844 1 69.81 125 SER A O 1
ATOM 961 N N . SER A 1 126 ? 17.297 -21.281 -24.75 1 79.38 126 SER A N 1
ATOM 962 C CA . SER A 1 126 ? 16.094 -20.766 -25.375 1 79.38 126 SER A CA 1
ATOM 963 C C . SER A 1 126 ? 15.344 -19.828 -24.422 1 79.38 126 SER A C 1
ATOM 965 O O . SER A 1 126 ? 14.93 -18.734 -24.812 1 79.38 126 SER A O 1
ATOM 967 N N . ILE A 1 127 ? 15.258 -20.234 -23.203 1 86 127 ILE A N 1
ATOM 968 C CA . ILE A 1 127 ? 14.5 -19.438 -22.25 1 86 127 ILE A CA 1
ATOM 969 C C . ILE A 1 127 ? 15.25 -18.141 -21.938 1 86 127 ILE A C 1
ATOM 971 O O . ILE A 1 127 ? 14.633 -17.078 -21.766 1 86 127 ILE A O 1
ATOM 975 N N . LEU A 1 128 ? 16.547 -18.25 -21.906 1 85.69 128 LEU A N 1
ATOM 976 C CA . LEU A 1 128 ? 17.375 -17.078 -21.594 1 85.69 128 LEU A CA 1
ATOM 977 C C . LEU A 1 128 ? 17.281 -16.047 -22.703 1 85.69 128 LEU A C 1
ATOM 979 O O . LEU A 1 128 ? 17.281 -14.836 -22.438 1 85.69 128 LEU A O 1
ATOM 983 N N . SER A 1 129 ? 17.125 -16.531 -23.922 1 86.5 129 SER A N 1
ATOM 984 C CA . SER A 1 129 ? 17 -15.625 -25.062 1 86.5 129 SER A CA 1
ATOM 985 C C . SER A 1 129 ? 15.648 -14.906 -25.062 1 86.5 129 SER A C 1
ATOM 987 O O . SER A 1 129 ? 15.516 -13.828 -25.641 1 86.5 129 SER A O 1
ATOM 989 N N . THR A 1 130 ? 14.688 -15.547 -24.422 1 85.19 130 THR A N 1
ATOM 990 C CA . THR A 1 130 ? 13.391 -14.898 -24.281 1 85.19 130 THR A CA 1
ATOM 991 C C . THR A 1 130 ? 13.453 -13.812 -23.203 1 85.19 130 THR A C 1
ATOM 993 O O . THR A 1 130 ? 12.789 -12.781 -23.312 1 85.19 130 THR A O 1
ATOM 996 N N . ILE A 1 131 ? 14.258 -14.094 -22.25 1 87.88 131 ILE A N 1
ATOM 997 C CA . ILE A 1 131 ? 14.375 -13.156 -21.141 1 87.88 131 ILE A CA 1
ATOM 998 C C . ILE A 1 131 ? 15.172 -11.93 -21.578 1 87.88 131 ILE A C 1
ATOM 1000 O O . ILE A 1 131 ? 14.75 -10.789 -21.344 1 87.88 131 ILE A O 1
ATOM 1004 N N . VAL A 1 132 ? 16.344 -12.211 -22.188 1 91.19 132 VAL A N 1
ATOM 1005 C CA . VAL A 1 132 ? 17.125 -11.148 -22.797 1 91.19 132 VAL A CA 1
ATOM 1006 C C . VAL A 1 132 ? 17.328 -11.43 -24.281 1 91.19 132 VAL A C 1
ATOM 1008 O O . VAL A 1 132 ? 18.312 -12.078 -24.656 1 91.19 132 VAL A O 1
ATOM 1011 N N . PRO A 1 133 ? 16.453 -10.875 -25.062 1 85.31 133 PRO A N 1
ATOM 1012 C CA . PRO A 1 133 ? 16.578 -11.125 -26.5 1 85.31 133 PRO A CA 1
ATOM 1013 C C . PRO A 1 133 ? 17.891 -10.586 -27.078 1 85.31 133 PRO A C 1
ATOM 1015 O O . PRO A 1 133 ? 18.328 -9.5 -26.688 1 85.31 133 PRO A O 1
ATOM 1018 N N . PRO A 1 134 ? 18.516 -11.328 -27.922 1 85 134 PRO A N 1
ATOM 1019 C CA . PRO A 1 134 ? 19.766 -10.875 -28.531 1 85 134 PRO A CA 1
ATOM 1020 C C . PRO A 1 134 ? 19.625 -9.547 -29.266 1 85 134 PRO A C 1
ATOM 1022 O O . PRO A 1 134 ? 20.562 -8.75 -29.312 1 85 134 PRO A O 1
ATOM 1025 N N . GLU A 1 135 ? 18.438 -9.305 -29.719 1 84.5 135 GLU A N 1
ATOM 1026 C CA . GLU A 1 135 ? 18.188 -8.055 -30.438 1 84.5 135 GLU A CA 1
ATOM 1027 C C . GLU A 1 135 ? 18.344 -6.848 -29.531 1 84.5 135 GLU A C 1
ATOM 1029 O O . GLU A 1 135 ? 18.828 -5.801 -29.953 1 84.5 135 GLU A O 1
ATOM 1034 N N . ILE A 1 136 ? 17.969 -7.062 -28.359 1 86.12 136 ILE A N 1
ATOM 1035 C CA . ILE A 1 136 ? 18.062 -5.977 -27.391 1 86.12 136 ILE A CA 1
ATOM 1036 C C . ILE A 1 136 ? 19.531 -5.723 -27.047 1 86.12 136 ILE A C 1
ATOM 1038 O O . ILE A 1 136 ? 19.984 -4.574 -27.016 1 86.12 136 ILE A O 1
ATOM 1042 N N . ARG A 1 137 ? 20.297 -6.793 -26.828 1 85.12 137 ARG A N 1
ATOM 1043 C CA . ARG A 1 137 ? 21.734 -6.684 -26.547 1 85.12 137 ARG A CA 1
ATOM 1044 C C . ARG A 1 137 ? 22.438 -5.941 -27.688 1 85.12 137 ARG A C 1
ATOM 1046 O O . ARG A 1 137 ? 23.188 -4.996 -27.438 1 85.12 137 ARG A O 1
ATOM 1053 N N . GLN A 1 138 ? 22.125 -6.375 -28.812 1 83.62 138 GLN A N 1
ATOM 1054 C CA . GLN A 1 138 ? 22.781 -5.816 -30 1 83.62 138 GLN A CA 1
ATOM 1055 C C . GLN A 1 138 ? 22.406 -4.352 -30.188 1 83.62 138 GLN A C 1
ATOM 1057 O O . GLN A 1 138 ? 23.25 -3.535 -30.578 1 83.62 138 GLN A O 1
ATOM 1062 N N . GLY A 1 139 ? 21.156 -4.078 -30 1 83.44 139 GLY A N 1
ATOM 1063 C CA . GLY A 1 139 ? 20.719 -2.695 -30.109 1 83.44 139 GLY A CA 1
ATOM 1064 C C . GLY A 1 139 ? 21.438 -1.767 -29.141 1 83.44 139 GLY A C 1
ATOM 1065 O O . GLY A 1 139 ? 21.844 -0.663 -29.531 1 83.44 139 GLY A O 1
ATOM 1066 N N . ILE A 1 140 ? 21.703 -2.25 -27.922 1 86.44 140 ILE A N 1
ATOM 1067 C CA . ILE A 1 140 ? 22.375 -1.454 -26.891 1 86.44 140 ILE A CA 1
ATOM 1068 C C . ILE A 1 140 ? 23.844 -1.268 -27.281 1 86.44 140 ILE A C 1
ATOM 1070 O O . ILE A 1 140 ? 24.375 -0.155 -27.219 1 86.44 140 ILE A O 1
ATOM 1074 N N . LEU A 1 141 ? 24.469 -2.336 -27.703 1 84.81 141 LEU A N 1
ATOM 1075 C CA . LEU A 1 141 ? 25.891 -2.312 -28.016 1 84.81 141 LEU A CA 1
ATOM 1076 C C . LEU A 1 141 ? 26.141 -1.515 -29.297 1 84.81 141 LEU A C 1
ATOM 1078 O O . LEU A 1 141 ? 27.156 -0.82 -29.391 1 84.81 141 LEU A O 1
ATOM 1082 N N . LYS A 1 142 ? 25.234 -1.635 -30.234 1 82.06 142 LYS A N 1
ATOM 1083 C CA . LYS A 1 142 ? 25.375 -0.854 -31.469 1 82.06 142 LYS A CA 1
ATOM 1084 C C . LYS A 1 142 ? 25.281 0.641 -31.172 1 82.06 142 LYS A C 1
ATOM 1086 O O . LYS A 1 142 ? 26.031 1.437 -31.734 1 82.06 142 LYS A O 1
ATOM 1091 N N . ARG A 1 143 ? 24.438 0.988 -30.375 1 81.75 143 ARG A N 1
ATOM 1092 C CA . ARG A 1 143 ? 24.281 2.393 -30.016 1 81.75 143 ARG A CA 1
ATOM 1093 C C . ARG A 1 143 ? 25.516 2.912 -29.281 1 81.75 143 ARG A C 1
ATOM 1095 O O . ARG A 1 143 ? 25.891 4.07 -29.453 1 81.75 143 ARG A O 1
ATOM 1102 N N . ALA A 1 144 ? 26.062 2.049 -28.422 1 78 144 ALA A N 1
ATOM 1103 C CA . ALA A 1 144 ? 27.266 2.441 -27.688 1 78 144 ALA A CA 1
ATOM 1104 C C . ALA A 1 144 ? 28.453 2.584 -28.625 1 78 144 ALA A C 1
ATOM 1106 O O . ALA A 1 144 ? 29.328 3.43 -28.406 1 78 144 ALA A O 1
ATOM 1107 N N . SER A 1 145 ? 28.75 1.496 -29.562 1 69.06 145 SER A N 1
ATOM 1108 C CA . SER A 1 145 ? 29.859 1.511 -30.5 1 69.06 145 SER A CA 1
ATOM 1109 C C . SER A 1 145 ? 29.812 2.738 -31.406 1 69.06 145 SER A C 1
ATOM 1111 O O . SER A 1 145 ? 30.844 3.244 -31.844 1 69.06 145 SER A O 1
ATOM 1113 N N . THR A 1 146 ? 28.594 2.918 -31.859 1 55.62 146 THR A N 1
ATOM 1114 C CA . THR A 1 146 ? 28.516 4.141 -32.656 1 55.62 146 THR A CA 1
ATOM 1115 C C . THR A 1 146 ? 29.094 5.324 -31.875 1 55.62 146 THR A C 1
ATOM 1117 O O . THR A 1 146 ? 29.594 6.281 -32.469 1 55.62 146 THR A O 1
ATOM 1120 N N . LEU A 1 147 ? 29.125 5.105 -30.547 1 47.03 147 LEU A N 1
ATOM 1121 C CA . LEU A 1 147 ? 29.641 6.199 -29.734 1 47.03 147 LEU A CA 1
ATOM 1122 C C . LEU A 1 147 ? 31.141 6.023 -29.484 1 47.03 147 LEU A C 1
ATOM 1124 O O . LEU A 1 147 ? 31.875 7.004 -29.344 1 47.03 147 LEU A O 1
ATOM 1128 N N . ASN A 1 148 ? 31.75 4.793 -29.078 1 48.56 148 ASN A N 1
ATOM 1129 C CA . ASN A 1 148 ? 33.188 4.609 -28.844 1 48.56 148 ASN A CA 1
ATOM 1130 C C . ASN A 1 148 ? 33.75 3.541 -29.766 1 48.56 148 ASN A C 1
ATOM 1132 O O . ASN A 1 148 ? 33.156 2.488 -29.969 1 48.56 148 ASN A O 1
ATOM 1136 N N . THR A 1 149 ? 34.656 3.828 -30.828 1 39.19 149 THR A N 1
ATOM 1137 C CA . THR A 1 149 ? 35.344 3.115 -31.891 1 39.19 149 THR A CA 1
ATOM 1138 C C . THR A 1 149 ? 35.875 1.781 -31.375 1 39.19 149 THR A C 1
ATOM 1140 O O . THR A 1 149 ? 36.219 0.903 -32.188 1 39.19 149 THR A O 1
ATOM 1143 N N . ALA A 1 150 ? 36.656 1.619 -30.219 1 39.03 150 ALA A N 1
ATOM 1144 C CA . ALA A 1 150 ? 37.688 0.649 -29.922 1 39.03 150 ALA A CA 1
ATOM 1145 C C . ALA A 1 150 ? 37.094 -0.712 -29.578 1 39.03 150 ALA A C 1
ATOM 1147 O O . ALA A 1 150 ? 37.812 -1.614 -29.125 1 39.03 150 ALA A O 1
ATOM 1148 N N . ASN A 1 151 ? 35.938 -0.958 -29.375 1 43.28 151 ASN A N 1
ATOM 1149 C CA . ASN A 1 151 ? 35.594 -2.135 -28.594 1 43.28 151 ASN A CA 1
ATOM 1150 C C . ASN A 1 151 ? 35.562 -3.396 -29.453 1 43.28 151 ASN A C 1
ATOM 1152 O O . ASN A 1 151 ? 34.531 -3.842 -29.906 1 43.28 151 ASN A O 1
ATOM 1156 N N . ARG A 1 152 ? 36.656 -3.699 -30.141 1 41.44 152 ARG A N 1
ATOM 1157 C CA . ARG A 1 152 ? 36.75 -4.973 -30.844 1 41.44 152 ARG A CA 1
ATOM 1158 C C . ARG A 1 152 ? 36.844 -6.133 -29.859 1 41.44 152 ARG A C 1
ATOM 1160 O O . ARG A 1 152 ? 37.906 -6.328 -29.234 1 41.44 152 ARG A O 1
ATOM 1167 N N . PHE A 1 153 ? 35.875 -6.473 -29.047 1 47.06 153 PHE A N 1
ATOM 1168 C CA . PHE A 1 153 ? 36.031 -7.645 -28.188 1 47.06 153 PHE A CA 1
ATOM 1169 C C . PHE A 1 153 ? 36.062 -8.922 -29.016 1 47.06 153 PHE A C 1
ATOM 1171 O O . PHE A 1 153 ? 35.438 -9.016 -30.062 1 47.06 153 PHE A O 1
ATOM 1178 N N . PRO A 1 154 ? 36.969 -9.828 -28.625 1 47.66 154 PRO A N 1
ATOM 1179 C CA . PRO A 1 154 ? 37 -11.109 -29.312 1 47.66 154 PRO A CA 1
ATOM 1180 C C . PRO A 1 154 ? 35.688 -11.859 -29.266 1 47.66 154 PRO A C 1
ATOM 1182 O O . PRO A 1 154 ? 34.906 -11.703 -28.312 1 47.66 154 PRO A O 1
ATOM 1185 N N . ARG A 1 155 ? 35.125 -12.234 -30.234 1 49.84 155 ARG A N 1
ATOM 1186 C CA . ARG A 1 155 ? 33.812 -12.836 -30.516 1 49.84 155 ARG A CA 1
ATOM 1187 C C . ARG A 1 155 ? 33.562 -14.016 -29.594 1 49.84 155 ARG A C 1
ATOM 1189 O O . ARG A 1 155 ? 32.406 -14.25 -29.203 1 49.84 155 ARG A O 1
ATOM 1196 N N . ARG A 1 156 ? 34.469 -14.945 -29.391 1 57.97 156 ARG A N 1
ATOM 1197 C CA . ARG A 1 156 ? 34.156 -16.156 -28.641 1 57.97 156 ARG A CA 1
ATOM 1198 C C . ARG A 1 156 ? 35.188 -16.391 -27.531 1 57.97 156 ARG A C 1
ATOM 1200 O O . ARG A 1 156 ? 36.375 -16.547 -27.812 1 57.97 156 ARG A O 1
ATOM 1207 N N . LEU A 1 157 ? 34.75 -15.984 -26.297 1 64.81 157 LEU A N 1
ATOM 1208 C CA . LEU A 1 157 ? 35.625 -16.234 -25.172 1 64.81 157 LEU A CA 1
ATOM 1209 C C . LEU A 1 157 ? 35.312 -17.562 -24.516 1 64.81 157 LEU A C 1
ATOM 1211 O O . LEU A 1 157 ? 34.219 -18.078 -24.641 1 64.81 157 LEU A O 1
ATOM 1215 N N . TYR A 1 158 ? 36.344 -18.266 -24.312 1 68.56 158 TYR A N 1
ATOM 1216 C CA . TYR A 1 158 ? 36.219 -19.531 -23.609 1 68.56 158 TYR A CA 1
ATOM 1217 C C . TYR A 1 158 ? 36.719 -19.406 -22.172 1 68.56 158 TYR A C 1
ATOM 1219 O O . TYR A 1 158 ? 37.688 -18.688 -21.891 1 68.56 158 TYR A O 1
ATOM 1227 N N . TRP A 1 159 ? 35.969 -20 -21.312 1 69.44 159 TRP A N 1
ATOM 1228 C CA . TRP A 1 159 ? 36.469 -20.094 -19.938 1 69.44 159 TRP A CA 1
ATOM 1229 C C . TRP A 1 159 ? 37.625 -21.078 -19.859 1 69.44 159 TRP A C 1
ATOM 1231 O O . TRP A 1 159 ? 37.531 -22.203 -20.344 1 69.44 159 TRP A O 1
ATOM 1241 N N . ALA A 1 160 ? 38.75 -20.656 -19.547 1 62.03 160 ALA A N 1
ATOM 1242 C CA . ALA A 1 160 ? 39.875 -21.578 -19.359 1 62.03 160 ALA A CA 1
ATOM 1243 C C . ALA A 1 160 ? 39.531 -22.625 -18.297 1 62.03 160 ALA A C 1
ATOM 1245 O O . ALA A 1 160 ? 39.812 -23.812 -18.484 1 62.03 160 ALA A O 1
ATOM 1246 N N . ALA A 1 161 ? 39.031 -22.312 -17.125 1 63.72 161 ALA A N 1
ATOM 1247 C CA . ALA A 1 161 ? 38.562 -23.156 -16.031 1 63.72 161 ALA A CA 1
ATOM 1248 C C . ALA A 1 161 ? 37.438 -22.453 -15.258 1 63.72 161 ALA A C 1
ATOM 1250 O O . ALA A 1 161 ? 37.562 -21.266 -14.945 1 63.72 161 ALA A O 1
ATOM 1251 N N . VAL A 1 162 ? 36.375 -23.156 -15.297 1 67 162 VAL A N 1
ATOM 1252 C CA . VAL A 1 162 ? 35.312 -22.516 -14.539 1 67 162 VAL A CA 1
ATOM 1253 C C . VAL A 1 162 ? 35.094 -23.25 -13.219 1 67 162 VAL A C 1
ATOM 1255 O O . VAL A 1 162 ? 34.75 -24.438 -13.219 1 67 162 VAL A O 1
ATOM 1258 N N . ASP A 1 163 ? 35.656 -22.656 -12.172 1 76.31 163 ASP A N 1
ATOM 1259 C CA . ASP A 1 163 ? 35.25 -23.109 -10.844 1 76.31 163 ASP A CA 1
ATOM 1260 C C . ASP A 1 163 ? 33.875 -22.594 -10.469 1 76.31 163 ASP A C 1
ATOM 1262 O O . ASP A 1 163 ? 33.656 -21.391 -10.398 1 76.31 163 ASP A O 1
ATOM 1266 N N . LYS A 1 164 ? 33.062 -23.562 -10.359 1 81.5 164 LYS A N 1
ATOM 1267 C CA . LYS A 1 164 ? 31.656 -23.25 -10.07 1 81.5 164 LYS A CA 1
ATOM 1268 C C . LYS A 1 164 ? 31.547 -22.312 -8.867 1 81.5 164 LYS A C 1
ATOM 1270 O O . LYS A 1 164 ? 30.734 -21.375 -8.867 1 81.5 164 LYS A O 1
ATOM 1275 N N . LYS A 1 165 ? 32.344 -22.594 -7.918 1 83.81 165 LYS A N 1
ATOM 1276 C CA . LYS A 1 165 ? 32.25 -21.812 -6.691 1 83.81 165 LYS A CA 1
ATOM 1277 C C . LYS A 1 165 ? 32.656 -20.359 -6.941 1 83.81 165 LYS A C 1
ATOM 1279 O O . LYS A 1 165 ? 32.031 -19.438 -6.434 1 83.81 165 LYS A O 1
ATOM 1284 N N . ARG A 1 166 ? 33.656 -20.25 -7.688 1 84.31 166 ARG A N 1
ATOM 1285 C CA . ARG A 1 166 ? 34.156 -18.906 -7.973 1 84.31 166 ARG A CA 1
ATOM 1286 C C . ARG A 1 166 ? 33.219 -18.141 -8.883 1 84.31 166 ARG A C 1
ATOM 1288 O O . ARG A 1 166 ? 33.031 -16.938 -8.734 1 84.31 166 ARG A O 1
ATOM 1295 N N . TYR A 1 167 ? 32.656 -18.859 -9.797 1 86.88 167 TYR A N 1
ATOM 1296 C CA . TYR A 1 167 ? 31.641 -18.25 -10.664 1 86.88 167 TYR A CA 1
ATOM 1297 C C . TYR A 1 167 ? 30.422 -17.812 -9.852 1 86.88 167 TYR A C 1
ATOM 1299 O O . TYR A 1 167 ? 29.859 -16.734 -10.102 1 86.88 167 TYR A O 1
ATOM 1307 N N . ALA A 1 168 ? 30.078 -18.609 -8.906 1 87.44 168 ALA A N 1
ATOM 1308 C CA . ALA A 1 168 ? 28.953 -18.297 -8.031 1 87.44 168 ALA A CA 1
ATOM 1309 C C . ALA A 1 168 ? 29.25 -17.047 -7.199 1 87.44 168 ALA A C 1
ATOM 1311 O O . ALA A 1 168 ? 28.344 -16.234 -6.949 1 87.44 168 ALA A O 1
ATOM 1312 N N . GLU A 1 169 ? 30.406 -16.891 -6.812 1 87.06 169 GLU A N 1
ATOM 1313 C CA . GLU A 1 169 ? 30.812 -15.703 -6.055 1 87.06 169 GLU A CA 1
ATOM 1314 C C . GLU A 1 169 ? 30.688 -14.445 -6.902 1 87.06 169 GLU A C 1
ATOM 1316 O O . GLU A 1 169 ? 30.25 -13.398 -6.414 1 87.06 169 GLU A O 1
ATOM 1321 N N . LEU A 1 170 ? 31.141 -14.578 -8.109 1 87 170 LEU A N 1
ATOM 1322 C CA . LEU A 1 170 ? 31 -13.461 -9.039 1 87 170 LEU A CA 1
ATOM 1323 C C . LEU A 1 170 ? 29.531 -13.062 -9.195 1 87 170 LEU A C 1
ATOM 1325 O O . LEU A 1 170 ? 29.188 -11.883 -9.102 1 87 170 LEU A O 1
ATOM 1329 N N . VAL A 1 171 ? 28.688 -14.055 -9.375 1 88.94 171 VAL A N 1
ATOM 1330 C CA . VAL A 1 171 ? 27.266 -13.805 -9.586 1 88.94 171 VAL A CA 1
ATOM 1331 C C . VAL A 1 171 ? 26.656 -13.164 -8.336 1 88.94 171 VAL A C 1
ATOM 1333 O O . VAL A 1 171 ? 25.812 -12.273 -8.445 1 88.94 171 VAL A O 1
ATOM 1336 N N . GLN A 1 172 ? 27.141 -13.555 -7.246 1 86.62 172 GLN A N 1
ATOM 1337 C CA . GLN A 1 172 ? 26.656 -12.984 -5.988 1 86.62 172 GLN A CA 1
ATOM 1338 C C . GLN A 1 172 ? 27.016 -11.508 -5.879 1 86.62 172 GLN A C 1
ATOM 1340 O O . GLN A 1 172 ? 26.203 -10.688 -5.457 1 86.62 172 GLN A O 1
ATOM 1345 N N . ASP A 1 173 ? 28.203 -11.234 -6.203 1 85.44 173 ASP A N 1
ATOM 1346 C CA . ASP A 1 173 ? 28.641 -9.844 -6.164 1 85.44 173 ASP A CA 1
ATOM 1347 C C . ASP A 1 173 ? 27.875 -8.992 -7.172 1 85.44 173 ASP A C 1
ATOM 1349 O O . ASP A 1 173 ? 27.484 -7.863 -6.867 1 85.44 173 ASP A O 1
ATOM 1353 N N . VAL A 1 174 ? 27.688 -9.547 -8.336 1 88.88 174 VAL A N 1
ATOM 1354 C CA . VAL A 1 174 ? 26.922 -8.852 -9.367 1 88.88 174 VAL A CA 1
ATOM 1355 C C . VAL A 1 174 ? 25.5 -8.602 -8.875 1 88.88 174 VAL A C 1
ATOM 1357 O O . VAL A 1 174 ? 24.969 -7.5 -9.039 1 88.88 174 VAL A O 1
ATOM 1360 N N . THR A 1 175 ? 24.922 -9.578 -8.273 1 88.12 175 THR A N 1
ATOM 1361 C CA . THR A 1 175 ? 23.562 -9.477 -7.75 1 88.12 175 THR A CA 1
ATOM 1362 C C . THR A 1 175 ? 23.469 -8.367 -6.707 1 88.12 175 THR A C 1
ATOM 1364 O O . THR A 1 175 ? 22.516 -7.578 -6.711 1 88.12 175 THR A O 1
ATOM 1367 N N . GLY A 1 176 ? 24.453 -8.32 -5.867 1 84.31 176 GLY A N 1
ATOM 1368 C CA . GLY A 1 176 ? 24.469 -7.273 -4.855 1 84.31 176 GLY A CA 1
ATOM 1369 C C . GLY A 1 176 ? 24.5 -5.875 -5.441 1 84.31 176 GLY A C 1
ATOM 1370 O O . GLY A 1 176 ? 23.812 -4.977 -4.961 1 84.31 176 GLY A O 1
ATOM 1371 N N . LEU A 1 177 ? 25.25 -5.688 -6.395 1 87.12 177 LEU A N 1
ATOM 1372 C CA . LEU A 1 177 ? 25.375 -4.379 -7.027 1 87.12 177 LEU A CA 1
ATOM 1373 C C . LEU A 1 177 ? 24.109 -4.008 -7.773 1 87.12 177 LEU A C 1
ATOM 1375 O O . LEU A 1 177 ? 23.641 -2.869 -7.688 1 87.12 177 LEU A O 1
ATOM 1379 N N . VAL A 1 178 ? 23.531 -4.984 -8.477 1 89.81 178 VAL A N 1
ATOM 1380 C CA . VAL A 1 178 ? 22.281 -4.723 -9.195 1 89.81 178 VAL A CA 1
ATOM 1381 C C . VAL A 1 178 ? 21.172 -4.418 -8.203 1 89.81 178 VAL A C 1
ATOM 1383 O O . VAL A 1 178 ? 20.344 -3.535 -8.438 1 89.81 178 VAL A O 1
ATOM 1386 N N . ASP A 1 179 ? 21.172 -5.137 -7.109 1 85.12 179 ASP A N 1
ATOM 1387 C CA . ASP A 1 179 ? 20.219 -4.844 -6.047 1 85.12 179 ASP A CA 1
ATOM 1388 C C . ASP A 1 179 ? 20.375 -3.408 -5.551 1 85.12 179 ASP A C 1
ATOM 1390 O O . ASP A 1 179 ? 19.391 -2.734 -5.258 1 85.12 179 ASP A O 1
ATOM 1394 N N . GLY A 1 180 ? 21.594 -3.043 -5.414 1 84.06 180 GLY A N 1
ATOM 1395 C CA . GLY A 1 180 ? 21.859 -1.671 -5.008 1 84.06 180 GLY A CA 1
ATOM 1396 C C . GLY A 1 180 ? 21.281 -0.646 -5.965 1 84.06 180 GLY A C 1
ATOM 1397 O O . GLY A 1 180 ? 20.672 0.342 -5.535 1 84.06 180 GLY A O 1
ATOM 1398 N N . LEU A 1 181 ? 21.453 -0.831 -7.223 1 87.69 181 LEU A N 1
ATOM 1399 C CA . LEU A 1 181 ? 20.906 0.071 -8.227 1 87.69 181 LEU A CA 1
ATOM 1400 C C . LEU A 1 181 ? 19.391 0.111 -8.148 1 87.69 181 LEU A C 1
ATOM 1402 O O . LEU A 1 181 ? 18.781 1.186 -8.219 1 87.69 181 LEU A O 1
ATOM 1406 N N . TRP A 1 182 ? 18.812 -1.024 -7.945 1 86.19 182 TRP A N 1
ATOM 1407 C CA . TRP A 1 182 ? 17.359 -1.146 -7.863 1 86.19 182 TRP A CA 1
ATOM 1408 C C . TRP A 1 182 ? 16.828 -0.411 -6.641 1 86.19 182 TRP A C 1
ATOM 1410 O O . TRP A 1 182 ? 15.75 0.192 -6.695 1 86.19 182 TRP A O 1
ATOM 1420 N N . SER A 1 183 ? 17.578 -0.466 -5.66 1 82 183 SER A N 1
ATOM 1421 C CA . SER A 1 183 ? 17.141 0.167 -4.414 1 82 183 SER A CA 1
ATOM 1422 C C . SER A 1 183 ? 17.141 1.687 -4.539 1 82 183 SER A C 1
ATOM 1424 O O . SER A 1 183 ? 16.5 2.379 -3.752 1 82 183 SER A O 1
ATOM 1426 N N . LEU A 1 184 ? 17.875 2.15 -5.488 1 82.94 184 LEU A N 1
ATOM 1427 C CA . LEU A 1 184 ? 17.984 3.594 -5.664 1 82.94 184 LEU A CA 1
ATOM 1428 C C . LEU A 1 184 ? 16.766 4.141 -6.406 1 82.94 184 LEU A C 1
ATOM 1430 O O . LEU A 1 184 ? 16.594 5.359 -6.496 1 82.94 184 LEU A O 1
ATOM 1434 N N . LEU A 1 185 ? 15.938 3.262 -6.941 1 81.75 185 LEU A N 1
ATOM 1435 C CA . LEU A 1 185 ? 14.68 3.686 -7.555 1 81.75 185 LEU A CA 1
ATOM 1436 C C . LEU A 1 185 ? 13.68 4.129 -6.492 1 81.75 185 LEU A C 1
ATOM 1438 O O . LEU A 1 185 ? 13.656 3.582 -5.391 1 81.75 185 LEU A O 1
ATOM 1442 N N . ASP A 1 186 ? 12.977 5.188 -6.863 1 76.44 186 ASP A N 1
ATOM 1443 C CA . ASP A 1 186 ? 11.883 5.547 -5.957 1 76.44 186 ASP A CA 1
ATOM 1444 C C . ASP A 1 186 ? 10.852 4.426 -5.875 1 76.44 186 ASP A C 1
ATOM 1446 O O . ASP A 1 186 ? 10.797 3.557 -6.75 1 76.44 186 ASP A O 1
ATOM 1450 N N . ILE A 1 187 ? 10.117 4.434 -4.977 1 71.56 187 ILE A N 1
ATOM 1451 C CA . ILE A 1 187 ? 9.242 3.314 -4.629 1 71.56 187 ILE A CA 1
ATOM 1452 C C . ILE A 1 187 ? 8.281 3.035 -5.777 1 71.56 187 ILE A C 1
ATOM 1454 O O . ILE A 1 187 ? 8.164 1.897 -6.238 1 71.56 187 ILE A O 1
ATOM 1458 N N . PRO A 1 188 ? 7.566 4.059 -6.301 1 71.62 188 PRO A N 1
ATOM 1459 C CA . PRO A 1 188 ? 6.645 3.744 -7.395 1 71.62 188 PRO A CA 1
ATOM 1460 C C . PRO A 1 188 ? 7.355 3.146 -8.609 1 71.62 188 PRO A C 1
ATOM 1462 O O . PRO A 1 188 ? 6.836 2.219 -9.234 1 71.62 188 PRO A O 1
ATOM 1465 N N . HIS A 1 189 ? 8.508 3.617 -8.898 1 81.19 189 HIS A N 1
ATOM 1466 C CA . HIS A 1 189 ? 9.266 3.098 -10.031 1 81.19 189 HIS A CA 1
ATOM 1467 C C . HIS A 1 189 ? 9.781 1.69 -9.75 1 81.19 189 HIS A C 1
ATOM 1469 O O . HIS A 1 189 ? 9.859 0.861 -10.656 1 81.19 189 HIS A O 1
ATOM 1475 N N . ARG A 1 190 ? 10.18 1.49 -8.578 1 81.69 190 ARG A N 1
ATOM 1476 C CA . ARG A 1 190 ? 10.648 0.156 -8.219 1 81.69 190 ARG A CA 1
ATOM 1477 C C . ARG A 1 190 ? 9.539 -0.876 -8.391 1 81.69 190 ARG A C 1
ATOM 1479 O O . ARG A 1 190 ? 9.773 -1.965 -8.922 1 81.69 190 ARG A O 1
ATOM 1486 N N . ILE A 1 191 ? 8.391 -0.462 -8.008 1 76.25 191 ILE A N 1
ATOM 1487 C CA . ILE A 1 191 ? 7.246 -1.361 -8.148 1 76.25 191 ILE A CA 1
ATOM 1488 C C . ILE A 1 191 ? 6.945 -1.593 -9.625 1 76.25 191 ILE A C 1
ATOM 1490 O O . ILE A 1 191 ? 6.766 -2.734 -10.055 1 76.25 191 ILE A O 1
ATOM 1494 N N . GLN A 1 192 ? 6.926 -0.543 -10.359 1 80.75 192 GLN A N 1
ATOM 1495 C CA . GLN A 1 192 ? 6.621 -0.633 -11.781 1 80.75 192 GLN A CA 1
ATOM 1496 C C . GLN A 1 192 ? 7.664 -1.472 -12.516 1 80.75 192 GLN A C 1
ATOM 1498 O O . GLN A 1 192 ? 7.32 -2.299 -13.359 1 80.75 192 GLN A O 1
ATOM 1503 N N . THR A 1 193 ? 8.891 -1.255 -12.211 1 87.12 193 THR A N 1
ATOM 1504 C CA . THR A 1 193 ? 9.969 -1.985 -12.875 1 87.12 193 THR A CA 1
ATOM 1505 C C . THR A 1 193 ? 9.93 -3.461 -12.484 1 87.12 193 THR A C 1
ATOM 1507 O O . THR A 1 193 ? 10.188 -4.332 -13.32 1 87.12 193 THR A O 1
ATOM 1510 N N . SER A 1 194 ? 9.656 -3.707 -11.242 1 83.94 194 SER A N 1
ATOM 1511 C CA . SER A 1 194 ? 9.539 -5.094 -10.797 1 83.94 194 SER A CA 1
ATOM 1512 C C . SER A 1 194 ? 8.406 -5.812 -11.531 1 83.94 194 SER A C 1
ATOM 1514 O O . SER A 1 194 ? 8.547 -6.98 -11.898 1 83.94 194 SER A O 1
ATOM 1516 N N . ARG A 1 195 ? 7.383 -5.078 -11.742 1 81.38 195 ARG A N 1
ATOM 1517 C CA . ARG A 1 195 ? 6.266 -5.645 -12.492 1 81.38 195 ARG A CA 1
ATOM 1518 C C . ARG A 1 195 ? 6.68 -5.988 -13.914 1 81.38 195 ARG A C 1
ATOM 1520 O O . ARG A 1 195 ? 6.309 -7.039 -14.438 1 81.38 195 ARG A O 1
ATOM 1527 N N . ALA A 1 196 ? 7.387 -5.121 -14.461 1 84.12 196 ALA A N 1
ATOM 1528 C CA . ALA A 1 196 ? 7.84 -5.348 -15.836 1 84.12 196 ALA A CA 1
ATOM 1529 C C . ALA A 1 196 ? 8.734 -6.582 -15.922 1 84.12 196 ALA A C 1
ATOM 1531 O O . ALA A 1 196 ? 8.578 -7.402 -16.828 1 84.12 196 ALA A O 1
ATOM 1532 N N . VAL A 1 197 ? 9.586 -6.734 -15.008 1 88 197 VAL A N 1
ATOM 1533 C CA . VAL A 1 197 ? 10.484 -7.883 -14.977 1 88 197 VAL A CA 1
ATOM 1534 C C . VAL A 1 197 ? 9.68 -9.164 -14.773 1 88 197 VAL A C 1
ATOM 1536 O O . VAL A 1 197 ? 9.883 -10.156 -15.477 1 88 197 VAL A O 1
ATOM 1539 N N . ASN A 1 198 ? 8.805 -9.133 -13.852 1 83.56 198 ASN A N 1
ATOM 1540 C CA . ASN A 1 198 ? 7.988 -10.305 -13.555 1 83.56 198 ASN A CA 1
ATOM 1541 C C . ASN A 1 198 ? 7.137 -10.711 -14.758 1 83.56 198 ASN A C 1
ATOM 1543 O O . ASN A 1 198 ? 6.949 -11.898 -15.023 1 83.56 198 ASN A O 1
ATOM 1547 N N . GLN A 1 199 ? 6.664 -9.719 -15.406 1 83.56 199 GLN A N 1
ATOM 1548 C CA . GLN A 1 199 ? 5.859 -10 -16.594 1 83.56 199 GLN A CA 1
ATOM 1549 C C . GLN A 1 199 ? 6.688 -10.703 -17.656 1 83.56 199 GLN A C 1
ATOM 1551 O O . GLN A 1 199 ? 6.223 -11.656 -18.297 1 83.56 199 GLN A O 1
ATOM 1556 N N . THR A 1 200 ? 7.832 -10.242 -17.844 1 87.88 200 THR A N 1
ATOM 1557 C CA . THR A 1 200 ? 8.719 -10.852 -18.828 1 87.88 200 THR A CA 1
ATOM 1558 C C . THR A 1 200 ? 9.039 -12.297 -18.438 1 87.88 200 THR A C 1
ATOM 1560 O O . THR A 1 200 ? 9.008 -13.195 -19.297 1 87.88 200 THR A O 1
ATOM 1563 N N . LEU A 1 201 ? 9.328 -12.484 -17.203 1 87.81 201 LEU A N 1
ATOM 1564 C CA . LEU A 1 201 ? 9.672 -13.828 -16.734 1 87.81 201 LEU A CA 1
ATOM 1565 C C . LEU A 1 201 ? 8.461 -14.758 -16.844 1 87.81 201 LEU A C 1
ATOM 1567 O O . LEU A 1 201 ? 8.602 -15.914 -17.234 1 87.81 201 LEU A O 1
ATOM 1571 N N . GLN A 1 202 ? 7.344 -14.203 -16.484 1 85.69 202 GLN A N 1
ATOM 1572 C CA . GLN A 1 202 ? 6.137 -15.016 -16.594 1 85.69 202 GLN A CA 1
ATOM 1573 C C . GLN A 1 202 ? 5.863 -15.43 -18.031 1 85.69 202 GLN A C 1
ATOM 1575 O O . GLN A 1 202 ? 5.484 -16.578 -18.297 1 85.69 202 GLN A O 1
ATOM 1580 N N . LEU A 1 203 ? 6.02 -14.516 -18.906 1 84.56 203 LEU A N 1
ATOM 1581 C CA . LEU A 1 203 ? 5.824 -14.812 -20.328 1 84.56 203 LEU A CA 1
ATOM 1582 C C . LEU A 1 203 ? 6.836 -15.852 -20.797 1 84.56 203 LEU A C 1
ATOM 1584 O O . LEU A 1 203 ? 6.484 -16.766 -21.547 1 84.56 203 LEU A O 1
ATOM 1588 N N . ALA A 1 204 ? 8.062 -15.703 -20.359 1 89.06 204 ALA A N 1
ATOM 1589 C CA . ALA A 1 204 ? 9.102 -16.672 -20.719 1 89.06 204 ALA A CA 1
ATOM 1590 C C . ALA A 1 204 ? 8.758 -18.062 -20.219 1 89.06 204 ALA A C 1
ATOM 1592 O O . ALA A 1 204 ? 8.945 -19.047 -20.922 1 89.06 204 ALA A O 1
ATOM 1593 N N . ILE A 1 205 ? 8.242 -18.094 -19.031 1 88.19 205 ILE A N 1
ATOM 1594 C CA . ILE A 1 205 ? 7.879 -19.375 -18.438 1 88.19 205 ILE A CA 1
ATOM 1595 C C . ILE A 1 205 ? 6.703 -19.984 -19.203 1 88.19 205 ILE A C 1
ATOM 1597 O O . ILE A 1 205 ? 6.738 -21.156 -19.578 1 88.19 205 ILE A O 1
ATOM 1601 N N . GLN A 1 206 ? 5.742 -19.219 -19.5 1 83.38 206 GLN A N 1
ATOM 1602 C CA . GLN A 1 206 ? 4.516 -19.703 -20.109 1 83.38 206 GLN A CA 1
ATOM 1603 C C . GLN A 1 206 ? 4.773 -20.172 -21.547 1 83.38 206 GLN A C 1
ATOM 1605 O O . GLN A 1 206 ? 4.148 -21.141 -22 1 83.38 206 GLN A O 1
ATOM 1610 N N . THR A 1 207 ? 5.688 -19.578 -22.188 1 85.38 207 THR A N 1
ATOM 1611 C CA . THR A 1 207 ? 5.879 -19.859 -23.609 1 85.38 207 THR A CA 1
ATOM 1612 C C . THR A 1 207 ? 7.008 -20.875 -23.812 1 85.38 207 THR A C 1
ATOM 1614 O O . THR A 1 207 ? 7.184 -21.406 -24.906 1 85.38 207 THR A O 1
ATOM 1617 N N . SER A 1 208 ? 7.75 -21.203 -22.781 1 89 208 SER A N 1
ATOM 1618 C CA . SER A 1 208 ? 8.922 -22.062 -22.938 1 89 208 SER A CA 1
ATOM 1619 C C . SER A 1 208 ? 8.523 -23.531 -23.016 1 89 208 SER A C 1
ATOM 1621 O O . SER A 1 208 ? 7.562 -23.953 -22.375 1 89 208 SER A O 1
ATOM 1623 N N . GLU A 1 209 ? 9.25 -24.266 -23.828 1 87.62 209 GLU A N 1
ATOM 1624 C CA . GLU A 1 209 ? 9.117 -25.719 -23.891 1 87.62 209 GLU A CA 1
ATOM 1625 C C . GLU A 1 209 ? 10.414 -26.422 -23.469 1 87.62 209 GLU A C 1
ATOM 1627 O O . GLU A 1 209 ? 10.547 -27.641 -23.625 1 87.62 209 GLU A O 1
ATOM 1632 N N . ASP A 1 210 ? 11.359 -25.609 -22.938 1 87.94 210 ASP A N 1
ATOM 1633 C CA . ASP A 1 210 ? 12.672 -26.094 -22.531 1 87.94 210 ASP A CA 1
ATOM 1634 C C . ASP A 1 210 ? 12.664 -26.531 -21.078 1 87.94 210 ASP A C 1
ATOM 1636 O O . ASP A 1 210 ? 12.844 -25.719 -20.172 1 87.94 210 ASP A O 1
ATOM 1640 N N . ILE A 1 211 ? 12.578 -27.859 -20.859 1 88 211 ILE A N 1
ATOM 1641 C CA . ILE A 1 211 ? 12.414 -28.406 -19.516 1 88 211 ILE A CA 1
ATOM 1642 C C . ILE A 1 211 ? 13.633 -28.062 -18.672 1 88 211 ILE A C 1
ATOM 1644 O O . ILE A 1 211 ? 13.492 -27.578 -17.547 1 88 211 ILE A O 1
ATOM 1648 N N . LYS A 1 212 ? 14.828 -28.266 -19.203 1 87 212 LYS A N 1
ATOM 1649 C CA . LYS A 1 212 ? 16.047 -27.984 -18.438 1 87 212 LYS A CA 1
ATOM 1650 C C . LYS A 1 212 ? 16.156 -26.5 -18.125 1 87 212 LYS A C 1
ATOM 1652 O O . LYS A 1 212 ? 16.516 -26.125 -17.016 1 87 212 LYS A O 1
ATOM 1657 N N . GLY A 1 213 ? 15.875 -25.719 -19.141 1 89.44 213 GLY A N 1
ATOM 1658 C CA . GLY A 1 213 ? 15.898 -24.281 -18.922 1 89.44 213 GLY A CA 1
ATOM 1659 C C . GLY A 1 213 ? 14.953 -23.828 -17.828 1 89.44 213 GLY A C 1
ATOM 1660 O O . GLY A 1 213 ? 15.305 -22.969 -17.016 1 89.44 213 GLY A O 1
ATOM 1661 N N . LEU A 1 214 ? 13.789 -24.391 -17.812 1 90.06 214 LEU A N 1
ATOM 1662 C CA . LEU A 1 214 ? 12.797 -24.062 -16.797 1 90.06 214 LEU A CA 1
ATOM 1663 C C . LEU A 1 214 ? 13.266 -24.5 -15.406 1 90.06 214 LEU A C 1
ATOM 1665 O O . LEU A 1 214 ? 13.062 -23.766 -14.43 1 90.06 214 LEU A O 1
ATOM 1669 N N . GLN A 1 215 ? 13.914 -25.594 -15.383 1 88.38 215 GLN A N 1
ATOM 1670 C CA . GLN A 1 215 ? 14.43 -26.094 -14.109 1 88.38 215 GLN A CA 1
ATOM 1671 C C . GLN A 1 215 ? 15.555 -25.203 -13.594 1 88.38 215 GLN A C 1
ATOM 1673 O O . GLN A 1 215 ? 15.625 -24.906 -12.391 1 88.38 215 GLN A O 1
ATOM 1678 N N . TYR A 1 216 ? 16.438 -24.844 -14.516 1 87.81 216 TYR A N 1
ATOM 1679 C CA . TYR A 1 216 ? 17.5 -23.922 -14.125 1 87.81 216 TYR A CA 1
ATOM 1680 C C . TYR A 1 216 ? 16.938 -22.594 -13.648 1 87.81 216 TYR A C 1
ATOM 1682 O O . TYR A 1 216 ? 17.406 -22.031 -12.664 1 87.81 216 TYR A O 1
ATOM 1690 N N . LEU A 1 217 ? 15.938 -22.078 -14.359 1 88.19 217 LEU A N 1
ATOM 1691 C CA . LEU A 1 217 ? 15.297 -20.828 -13.977 1 88.19 217 LEU A CA 1
ATOM 1692 C C . LEU A 1 217 ? 14.633 -20.953 -12.609 1 88.19 217 LEU A C 1
ATOM 1694 O O . LEU A 1 217 ? 14.727 -20.031 -11.789 1 88.19 217 LEU A O 1
ATOM 1698 N N . GLN A 1 218 ? 13.977 -22.047 -12.383 1 87.19 218 GLN A N 1
ATOM 1699 C CA . GLN A 1 218 ? 13.344 -22.312 -11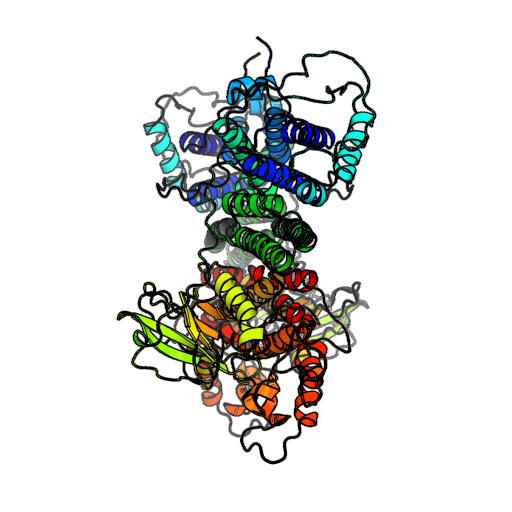.102 1 87.19 218 GLN A CA 1
ATOM 1700 C C . GLN A 1 218 ? 14.344 -22.203 -9.953 1 87.19 218 GLN A C 1
ATOM 1702 O O . GLN A 1 218 ? 14.102 -21.531 -8.961 1 87.19 218 GLN A O 1
ATOM 1707 N N . LYS A 1 219 ? 15.453 -22.844 -10.141 1 85.06 219 LYS A N 1
ATOM 1708 C CA . LYS A 1 219 ? 16.469 -22.859 -9.102 1 85.06 219 LYS A CA 1
ATOM 1709 C C . LYS A 1 219 ? 17.094 -21.484 -8.914 1 85.06 219 LYS A C 1
ATOM 1711 O O . LYS A 1 219 ? 17.391 -21.078 -7.789 1 85.06 219 LYS A O 1
ATOM 1716 N N . SER A 1 220 ? 17.266 -20.859 -10.016 1 86.88 220 SER A N 1
ATOM 1717 C CA . SER A 1 220 ? 17.875 -19.531 -9.984 1 86.88 220 SER A CA 1
ATOM 1718 C C . SER A 1 220 ? 16.969 -18.531 -9.25 1 86.88 220 SER A C 1
ATOM 1720 O O . SER A 1 220 ? 17.453 -17.672 -8.508 1 86.88 220 SER A O 1
ATOM 1722 N N . LEU A 1 221 ? 15.68 -18.609 -9.453 1 83.19 221 LEU A N 1
ATOM 1723 C CA . LEU A 1 221 ? 14.719 -17.688 -8.852 1 83.19 221 LEU A CA 1
ATOM 1724 C C . LEU A 1 221 ? 14.555 -17.984 -7.367 1 83.19 221 LEU A C 1
ATOM 1726 O O . LEU A 1 221 ? 14.281 -17.078 -6.578 1 83.19 221 LEU A O 1
ATOM 1730 N N . HIS A 1 222 ? 14.734 -19.109 -7.012 1 74.56 222 HIS A N 1
ATOM 1731 C CA . HIS A 1 222 ? 14.625 -19.484 -5.605 1 74.56 222 HIS A CA 1
ATOM 1732 C C . HIS A 1 222 ? 15.742 -18.859 -4.777 1 74.56 222 HIS A C 1
ATOM 1734 O O . HIS A 1 222 ? 15.516 -18.438 -3.645 1 74.56 222 HIS A O 1
ATOM 1740 N N . ASP A 1 223 ? 16.953 -18.75 -5.418 1 66.25 223 ASP A N 1
ATOM 1741 C CA . ASP A 1 223 ? 18.141 -18.266 -4.715 1 66.25 223 ASP A CA 1
ATOM 1742 C C . ASP A 1 223 ? 18.188 -16.75 -4.73 1 66.25 223 ASP A C 1
ATOM 1744 O O . ASP A 1 223 ? 18.828 -16.125 -3.869 1 66.25 223 ASP A O 1
ATOM 1748 N N . SER A 1 224 ? 17.844 -16.156 -5.785 1 57.28 224 SER A N 1
ATOM 1749 C CA . SER A 1 224 ? 18.188 -14.773 -6.094 1 57.28 224 SER A CA 1
ATOM 1750 C C . SER A 1 224 ? 17.312 -13.797 -5.312 1 57.28 224 SER A C 1
ATOM 1752 O O . SER A 1 224 ? 17.734 -12.68 -5.012 1 57.28 224 SER A O 1
ATOM 1754 N N . PHE A 1 225 ? 15.977 -13.891 -5.398 1 50.38 225 PHE A N 1
ATOM 1755 C CA . PHE A 1 225 ? 15.219 -12.688 -5.094 1 50.38 225 PHE A CA 1
ATOM 1756 C C . PHE A 1 225 ? 15.047 -12.523 -3.59 1 50.38 225 PHE A C 1
ATOM 1758 O O . PHE A 1 225 ? 14.68 -13.469 -2.893 1 50.38 225 PHE A O 1
ATOM 1765 N N . THR A 1 226 ? 15.883 -11.516 -3.199 1 46.22 226 THR A N 1
ATOM 1766 C CA . THR A 1 226 ? 15.719 -11.07 -1.82 1 46.22 226 THR A CA 1
ATOM 1767 C C . THR A 1 226 ? 14.242 -10.891 -1.482 1 46.22 226 THR A C 1
ATOM 1769 O O . THR A 1 226 ? 13.852 -11 -0.32 1 46.22 226 THR A O 1
ATOM 1772 N N . ASP A 1 227 ? 13.523 -10.195 -2.471 1 46.59 227 ASP A N 1
ATOM 1773 C CA . ASP A 1 227 ? 12.117 -10.047 -2.127 1 46.59 227 ASP A CA 1
ATOM 1774 C C . ASP A 1 227 ? 11.383 -11.383 -2.232 1 46.59 227 ASP A C 1
ATOM 1776 O O . ASP A 1 227 ? 11.133 -11.875 -3.336 1 46.59 227 ASP A O 1
ATOM 1780 N N . ALA A 1 228 ? 11.531 -12.109 -1.316 1 47.31 228 ALA A N 1
ATOM 1781 C CA . ALA A 1 228 ? 11.117 -13.492 -1.09 1 47.31 228 ALA A CA 1
ATOM 1782 C C . ALA A 1 228 ? 9.773 -13.781 -1.742 1 47.31 228 ALA A C 1
ATOM 1784 O O . ALA A 1 228 ? 9.57 -14.852 -2.312 1 47.31 228 ALA A O 1
ATOM 1785 N N . GLY A 1 229 ? 8.891 -12.805 -1.84 1 50.16 229 GLY A N 1
ATOM 1786 C CA . GLY A 1 229 ? 7.547 -13.188 -2.234 1 50.16 229 GLY A CA 1
ATOM 1787 C C . GLY A 1 229 ? 7.418 -13.469 -3.721 1 50.16 229 GLY A C 1
ATOM 1788 O O . GLY A 1 229 ? 6.945 -14.531 -4.117 1 50.16 229 GLY A O 1
ATOM 1789 N N . VAL A 1 230 ? 7.844 -12.539 -4.562 1 54.12 230 VAL A N 1
ATOM 1790 C CA . VAL A 1 230 ? 7.629 -12.633 -6.004 1 54.12 230 VAL A CA 1
ATOM 1791 C C . VAL A 1 230 ? 8.555 -13.695 -6.598 1 54.12 230 VAL A C 1
ATOM 1793 O O . VAL A 1 230 ? 8.148 -14.477 -7.453 1 54.12 230 VAL A O 1
ATOM 1796 N N . GLY A 1 231 ? 9.703 -13.742 -6.078 1 59.03 231 GLY A N 1
ATOM 1797 C CA . GLY A 1 231 ? 10.648 -14.727 -6.602 1 59.03 231 GLY A CA 1
ATOM 1798 C C . GLY A 1 231 ? 10.188 -16.156 -6.402 1 59.03 231 GLY A C 1
ATOM 1799 O O . GLY A 1 231 ? 10.32 -16.984 -7.305 1 59.03 231 GLY A O 1
ATOM 1800 N N . ASN A 1 232 ? 9.477 -16.297 -5.438 1 64.94 232 ASN A N 1
ATOM 1801 C CA . ASN A 1 232 ? 9.023 -17.641 -5.121 1 64.94 232 ASN A CA 1
ATOM 1802 C C . ASN A 1 232 ? 7.867 -18.078 -6.02 1 64.94 232 ASN A C 1
ATOM 1804 O O . ASN A 1 232 ? 7.809 -19.234 -6.453 1 64.94 232 ASN A O 1
ATOM 1808 N N . SER A 1 233 ? 7.113 -17.078 -6.449 1 74.88 233 SER A N 1
ATOM 1809 C CA . SER A 1 233 ? 5.977 -17.406 -7.301 1 74.88 233 SER A CA 1
ATOM 1810 C C . SER A 1 233 ? 6.43 -17.766 -8.719 1 74.88 233 SER A C 1
ATOM 1812 O O . SER A 1 233 ? 5.922 -18.703 -9.32 1 74.88 233 SER A O 1
ATOM 1814 N N . LEU A 1 234 ? 7.363 -17.062 -9.148 1 82 234 LEU A N 1
ATOM 1815 C CA . LEU A 1 234 ? 7.883 -17.328 -10.484 1 82 234 LEU A CA 1
ATOM 1816 C C . LEU A 1 234 ? 8.648 -18.641 -10.516 1 82 234 LEU A C 1
ATOM 1818 O O . LEU A 1 234 ? 8.562 -19.391 -11.492 1 82 234 LEU A O 1
ATOM 1822 N N . ALA A 1 235 ? 9.344 -18.844 -9.461 1 83.38 235 ALA A N 1
ATOM 1823 C CA . ALA A 1 235 ? 10.055 -20.125 -9.359 1 83.38 235 ALA A CA 1
ATOM 1824 C C . ALA A 1 235 ? 9.078 -21.297 -9.398 1 83.38 235 ALA A C 1
ATOM 1826 O O . ALA A 1 235 ? 9.305 -22.266 -10.117 1 83.38 235 ALA A O 1
ATOM 1827 N N . ALA A 1 236 ? 8.086 -21.125 -8.672 1 78 236 ALA A N 1
ATOM 1828 C CA . ALA A 1 236 ? 7.062 -22.156 -8.641 1 78 236 ALA A CA 1
ATOM 1829 C C . ALA A 1 236 ? 6.434 -22.344 -10.023 1 78 236 ALA A C 1
ATOM 1831 O O . ALA A 1 236 ? 6.215 -23.469 -10.469 1 78 236 ALA A O 1
ATOM 1832 N N . SER A 1 237 ? 6.188 -21.312 -10.664 1 83.25 237 SER A N 1
ATOM 1833 C CA . SER A 1 237 ? 5.594 -21.359 -12 1 83.25 237 SER A CA 1
ATOM 1834 C C . SER A 1 237 ? 6.504 -22.094 -12.977 1 83.25 237 SER A C 1
ATOM 1836 O O . SER A 1 237 ? 6.035 -22.922 -13.773 1 83.25 237 SER A O 1
ATOM 1838 N N . ALA A 1 238 ? 7.711 -21.766 -12.867 1 86.81 238 ALA A N 1
ATOM 1839 C CA . ALA A 1 238 ? 8.672 -22.438 -13.75 1 86.81 238 ALA A CA 1
ATOM 1840 C C . ALA A 1 238 ? 8.703 -23.938 -13.492 1 86.81 238 ALA A C 1
ATOM 1842 O O . ALA A 1 238 ? 8.719 -24.734 -14.438 1 86.81 238 ALA A O 1
ATOM 1843 N N . GLY A 1 239 ? 8.688 -24.281 -12.273 1 84.88 239 GLY A N 1
ATOM 1844 C CA . GLY A 1 239 ? 8.664 -25.688 -11.922 1 84.88 239 GLY A CA 1
ATOM 1845 C C . GLY A 1 239 ? 7.406 -26.406 -12.383 1 84.88 239 GLY A C 1
ATOM 1846 O O . GLY A 1 239 ? 7.473 -27.516 -12.891 1 84.88 239 GLY A O 1
ATOM 1847 N N . LEU A 1 240 ? 6.363 -25.781 -12.227 1 83.69 240 LEU A N 1
ATOM 1848 C CA . LEU A 1 240 ? 5.078 -26.359 -12.609 1 83.69 240 LEU A CA 1
ATOM 1849 C C . LEU A 1 240 ? 4.969 -26.484 -14.133 1 83.69 240 LEU A C 1
ATOM 1851 O O . LEU A 1 240 ? 4.441 -27.469 -14.641 1 83.69 240 LEU A O 1
ATOM 1855 N N . LYS A 1 241 ? 5.469 -25.547 -14.812 1 86.31 241 LYS A N 1
ATOM 1856 C CA . LYS A 1 241 ? 5.477 -25.609 -16.266 1 86.31 241 LYS A CA 1
ATOM 1857 C C . LYS A 1 241 ? 6.355 -26.75 -16.766 1 86.31 241 LYS A C 1
ATOM 1859 O O . LYS A 1 241 ? 5.977 -27.469 -17.703 1 86.31 241 LYS A O 1
ATOM 1864 N N . ALA A 1 242 ? 7.473 -26.891 -16.141 1 86.5 242 ALA A N 1
ATOM 1865 C CA . ALA A 1 242 ? 8.352 -28 -16.5 1 86.5 242 ALA A CA 1
ATOM 1866 C C . ALA A 1 242 ? 7.664 -29.344 -16.281 1 86.5 242 ALA A C 1
ATOM 1868 O O . ALA A 1 242 ? 7.75 -30.234 -17.125 1 86.5 242 ALA A O 1
ATOM 1869 N N . GLN A 1 243 ? 6.961 -29.422 -15.219 1 80.5 243 GLN A N 1
ATOM 1870 C CA . GLN A 1 243 ? 6.23 -30.641 -14.906 1 80.5 243 GLN A CA 1
ATOM 1871 C C . GLN A 1 243 ? 5.125 -30.891 -15.93 1 80.5 243 GLN A C 1
ATOM 1873 O O . GLN A 1 243 ? 4.883 -32.031 -16.312 1 80.5 243 GLN A O 1
ATOM 1878 N N . HIS A 1 244 ? 4.488 -29.906 -16.297 1 81.69 244 HIS A N 1
ATOM 1879 C CA . HIS A 1 244 ? 3.439 -30.016 -17.312 1 81.69 244 HIS A CA 1
ATOM 1880 C C . HIS A 1 244 ? 3.984 -30.594 -18.609 1 81.69 244 HIS A C 1
ATOM 1882 O O . HIS A 1 244 ? 3.387 -31.5 -19.188 1 81.69 244 HIS A O 1
ATOM 1888 N N . ILE A 1 245 ? 5.102 -30.031 -18.984 1 84.56 245 ILE A N 1
ATOM 1889 C CA . ILE A 1 245 ? 5.691 -30.484 -20.234 1 84.56 245 ILE A CA 1
ATOM 1890 C C . ILE A 1 245 ? 6.117 -31.938 -20.094 1 84.56 245 ILE A C 1
ATOM 1892 O O . ILE A 1 245 ? 5.906 -32.75 -21.016 1 84.56 245 ILE A O 1
ATOM 1896 N N . LEU A 1 246 ? 6.586 -32.281 -18.969 1 79.25 246 LEU A N 1
ATOM 1897 C CA . LEU A 1 246 ? 7.027 -33.656 -18.734 1 79.25 246 LEU A CA 1
ATOM 1898 C C . LEU A 1 246 ? 5.848 -34.625 -18.766 1 79.25 246 LEU A C 1
ATOM 1900 O O . LEU A 1 246 ? 5.965 -35.719 -19.297 1 79.25 246 LEU A O 1
ATOM 1904 N N . LEU A 1 247 ? 4.762 -34.219 -18.203 1 73.12 247 LEU A N 1
ATOM 1905 C CA . LEU A 1 247 ? 3.58 -35.062 -18.109 1 73.12 247 LEU A CA 1
ATOM 1906 C C . LEU A 1 247 ? 2.906 -35.188 -19.484 1 73.12 247 LEU A C 1
ATOM 1908 O O . LEU A 1 247 ? 2.344 -36.25 -19.797 1 73.12 247 LEU A O 1
ATOM 1912 N N . THR A 1 248 ? 2.918 -34.188 -20.203 1 73.06 248 THR A N 1
ATOM 1913 C CA . THR A 1 248 ? 2.264 -34.219 -21.516 1 73.06 248 THR A CA 1
ATOM 1914 C C . THR A 1 248 ? 3.141 -34.906 -22.547 1 73.06 248 THR A C 1
ATOM 1916 O O . THR A 1 248 ? 2.635 -35.469 -23.516 1 73.06 248 THR A O 1
ATOM 1919 N N . SER A 1 249 ? 4.445 -34.812 -22.375 1 64.31 249 SER A N 1
ATOM 1920 C CA . SER A 1 249 ? 5.336 -35.531 -23.297 1 64.31 249 SER A CA 1
ATOM 1921 C C . SER A 1 249 ? 5.27 -37.031 -23.078 1 64.31 249 SER A C 1
ATOM 1923 O O . SER A 1 249 ? 5.457 -37.812 -24.031 1 64.31 249 SER A O 1
ATOM 1925 N N . HIS A 1 250 ? 5.109 -37.562 -21.922 1 54.75 250 HIS A N 1
ATOM 1926 C CA . HIS A 1 250 ? 4.992 -39 -21.656 1 54.75 250 HIS A CA 1
ATOM 1927 C C . HIS A 1 250 ? 3.658 -39.531 -22.156 1 54.75 250 HIS A C 1
ATOM 1929 O O . HIS A 1 250 ? 3.512 -40.75 -22.344 1 54.75 250 HIS A O 1
ATOM 1935 N N . SER A 1 251 ? 2.582 -38.781 -22.188 1 48.81 251 SER A N 1
ATOM 1936 C CA . SER A 1 251 ? 1.345 -39.344 -22.703 1 48.81 251 SER A CA 1
ATOM 1937 C C . SER A 1 251 ? 1.456 -39.625 -24.203 1 48.81 251 SER A C 1
ATOM 1939 O O . SER A 1 251 ? 0.576 -40.25 -24.781 1 48.81 251 SER A O 1
ATOM 1941 N N . GLY A 1 252 ? 2.367 -39.031 -25.094 1 39.91 252 GLY A N 1
ATOM 1942 C CA . GLY A 1 252 ? 2.643 -39.531 -26.422 1 39.91 252 GLY A CA 1
ATOM 1943 C C . GLY A 1 252 ? 3.529 -40.781 -26.406 1 39.91 252 GLY A C 1
ATOM 1944 O O . GLY A 1 252 ? 4.219 -41.031 -25.422 1 39.91 252 GLY A O 1
ATOM 1945 N N . GLY A 1 253 ? 3.359 -41.938 -27.188 1 34.47 253 GLY A N 1
ATOM 1946 C CA . GLY A 1 253 ? 3.951 -43.281 -27.344 1 34.47 253 GLY A CA 1
ATOM 1947 C C . GLY A 1 253 ? 5.461 -43.281 -27.219 1 34.47 253 GLY A C 1
ATOM 1948 O O . GLY A 1 253 ? 6.105 -44.312 -27.344 1 34.47 253 GLY A O 1
ATOM 1949 N N . ALA A 1 254 ? 6.301 -42.312 -27.75 1 36.84 254 ALA A N 1
ATOM 1950 C CA . ALA A 1 254 ? 7.68 -42.719 -27.984 1 36.84 254 ALA A CA 1
ATOM 1951 C C . ALA A 1 254 ? 8.492 -42.719 -26.688 1 36.84 254 ALA A C 1
ATOM 1953 O O . ALA A 1 254 ? 8.578 -41.688 -26.016 1 36.84 254 ALA A O 1
ATOM 1954 N N . ARG A 1 255 ? 8.805 -43.844 -25.984 1 35 255 ARG A N 1
ATOM 1955 C CA . ARG A 1 255 ? 9.773 -44.312 -25 1 35 255 ARG A CA 1
ATOM 1956 C C . ARG A 1 255 ? 11.148 -43.688 -25.234 1 35 255 ARG A C 1
ATOM 1958 O O . ARG A 1 255 ? 12.031 -44.312 -25.812 1 35 255 ARG A O 1
ATOM 1965 N N . GLN A 1 256 ? 11.367 -42.5 -25.828 1 32.41 256 GLN A N 1
ATOM 1966 C CA . GLN A 1 256 ? 12.812 -42.312 -25.953 1 32.41 256 GLN A CA 1
ATOM 1967 C C . GLN A 1 256 ? 13.453 -42.125 -24.578 1 32.41 256 GLN A C 1
ATOM 1969 O O . GLN A 1 256 ? 13.047 -41.25 -23.812 1 32.41 256 GLN A O 1
ATOM 1974 N N . ARG A 1 257 ? 14.148 -43.156 -23.984 1 33.47 257 ARG A N 1
ATOM 1975 C CA . ARG A 1 257 ? 15.141 -43.312 -22.922 1 33.47 257 ARG A CA 1
ATOM 1976 C C . ARG A 1 257 ? 16.141 -42.156 -22.938 1 33.47 257 ARG A C 1
ATOM 1978 O O . ARG A 1 257 ? 17.047 -42.125 -23.781 1 33.47 257 ARG A O 1
ATOM 1985 N N . ALA A 1 258 ? 15.844 -40.938 -22.812 1 34.31 258 ALA A N 1
ATOM 1986 C CA . ALA A 1 258 ? 17.016 -40.062 -22.672 1 34.31 258 ALA A CA 1
ATOM 1987 C C . ALA A 1 258 ? 17.844 -40.469 -21.469 1 34.31 258 ALA A C 1
ATOM 1989 O O . ALA A 1 258 ? 17.344 -40.5 -20.344 1 34.31 258 ALA A O 1
ATOM 1990 N N . HIS A 1 259 ? 18.906 -41.281 -21.578 1 29.62 259 HIS A N 1
ATOM 1991 C CA . HIS A 1 259 ? 20.047 -41.656 -20.734 1 29.62 259 HIS A CA 1
ATOM 1992 C C . HIS A 1 259 ? 20.734 -40.438 -20.156 1 29.62 259 HIS A C 1
ATOM 1994 O O . HIS A 1 259 ? 21.969 -40.375 -20.156 1 29.62 259 HIS A O 1
ATOM 2000 N N . SER A 1 260 ? 20.234 -39.25 -19.922 1 32.09 260 SER A N 1
ATOM 2001 C CA . SER A 1 260 ? 21.297 -38.406 -19.438 1 32.09 260 SER A CA 1
ATOM 2002 C C . SER A 1 260 ? 21.891 -38.938 -18.141 1 32.09 260 SER A C 1
ATOM 2004 O O . SER A 1 260 ? 21.172 -39.281 -17.219 1 32.09 260 SER A O 1
ATOM 2006 N N . ASP A 1 261 ? 23.125 -39.531 -18.156 1 29.17 261 ASP A N 1
ATOM 2007 C CA . ASP A 1 261 ? 24.094 -40.031 -17.188 1 29.17 261 ASP A CA 1
ATOM 2008 C C . ASP A 1 261 ? 24.203 -39.094 -15.992 1 29.17 261 ASP A C 1
ATOM 2010 O O . ASP A 1 261 ? 25 -39.312 -15.078 1 29.17 261 ASP A O 1
ATOM 2014 N N . ASP A 1 262 ? 24.297 -37.812 -16.25 1 30.8 262 ASP A N 1
ATOM 2015 C CA . ASP A 1 262 ? 24.953 -37.125 -15.125 1 30.8 262 ASP A CA 1
ATOM 2016 C C . ASP A 1 262 ? 24.141 -37.281 -13.844 1 30.8 262 ASP A C 1
ATOM 2018 O O . ASP A 1 262 ? 22.906 -37.438 -13.891 1 30.8 262 ASP A O 1
ATOM 2022 N N . GLY A 1 263 ? 24.75 -37.594 -12.648 1 27.81 263 GLY A N 1
ATOM 2023 C CA . GLY A 1 263 ? 24.516 -37.812 -11.227 1 27.81 263 GLY A CA 1
ATOM 2024 C C . GLY A 1 263 ? 23.5 -36.844 -10.648 1 27.81 263 GLY A C 1
ATOM 2025 O O . GLY A 1 263 ? 23.297 -36.781 -9.43 1 27.81 263 GLY A O 1
ATOM 2026 N N . ALA A 1 264 ? 23.516 -35.594 -11.078 1 34.19 264 ALA A N 1
ATOM 2027 C CA . ALA A 1 264 ? 22.688 -34.844 -10.141 1 34.19 264 ALA A CA 1
ATOM 2028 C C . ALA A 1 264 ? 21.312 -35.5 -9.984 1 34.19 264 ALA A C 1
ATOM 2030 O O . ALA A 1 264 ? 20.828 -36.125 -10.906 1 34.19 264 ALA A O 1
ATOM 2031 N N . SER A 1 265 ? 20.797 -35.281 -8.695 1 33.12 265 SER A N 1
ATOM 2032 C CA . SER A 1 265 ? 19.688 -35.875 -7.949 1 33.12 265 SER A CA 1
ATOM 2033 C C . SER A 1 265 ? 18.406 -35.906 -8.773 1 33.12 265 SER A C 1
ATOM 2035 O O . SER A 1 265 ? 17.844 -34.844 -9.078 1 33.12 265 SER A O 1
ATOM 2037 N N . ARG A 1 266 ? 18.234 -36.656 -9.75 1 36.06 266 ARG A N 1
ATOM 2038 C CA . ARG A 1 266 ? 16.906 -37.031 -10.227 1 36.06 266 ARG A CA 1
ATOM 2039 C C . ARG A 1 266 ? 15.922 -37.125 -9.07 1 36.06 266 ARG A C 1
ATOM 2041 O O . ARG A 1 266 ? 16.016 -38 -8.219 1 36.06 266 ARG A O 1
ATOM 2048 N N . VAL A 1 267 ? 15.656 -36 -8.391 1 37.81 267 VAL A N 1
ATOM 2049 C CA . VAL A 1 267 ? 14.5 -36.375 -7.578 1 37.81 267 VAL A CA 1
ATOM 2050 C C . VAL A 1 267 ? 13.578 -37.281 -8.375 1 37.81 267 VAL A C 1
ATOM 2052 O O . VAL A 1 267 ? 13.039 -36.906 -9.414 1 37.81 267 VAL A O 1
ATOM 2055 N N . PRO A 1 268 ? 13.945 -38.469 -8.531 1 37.03 268 PRO A N 1
ATOM 2056 C CA . PRO A 1 268 ? 13.008 -39.406 -9.172 1 37.03 268 PRO A CA 1
ATOM 2057 C C . PRO A 1 268 ? 11.547 -39.031 -8.922 1 37.03 268 PRO A C 1
ATOM 2059 O O . PRO A 1 268 ? 11.211 -38.531 -7.844 1 37.03 268 PRO A O 1
ATOM 2062 N N . ALA A 1 269 ? 10.875 -38.531 -9.891 1 43.88 269 ALA A N 1
ATOM 2063 C CA . ALA A 1 269 ? 9.422 -38.5 -9.781 1 43.88 269 ALA A CA 1
ATOM 2064 C C . ALA A 1 269 ? 8.906 -39.688 -8.953 1 43.88 269 ALA A C 1
ATOM 2066 O O . ALA A 1 269 ? 9.016 -40.844 -9.375 1 43.88 269 ALA A O 1
ATOM 2067 N N . GLU A 1 270 ? 9.148 -39.625 -7.703 1 49.12 270 GLU A N 1
ATOM 2068 C CA . GLU A 1 270 ? 8.531 -40.688 -6.945 1 49.12 270 GLU A CA 1
ATOM 2069 C C . GLU A 1 270 ? 7.184 -41.094 -7.535 1 49.12 270 GLU A C 1
ATOM 2071 O O . GLU A 1 270 ? 6.367 -40.219 -7.859 1 49.12 270 GLU A O 1
ATOM 2076 N N . LEU A 1 271 ? 7.117 -42.125 -8.297 1 53.72 271 LEU A N 1
ATOM 2077 C CA . LEU A 1 271 ? 5.918 -42.75 -8.852 1 53.72 271 LEU A CA 1
ATOM 2078 C C . LEU A 1 271 ? 4.719 -42.531 -7.941 1 53.72 271 LEU A C 1
ATOM 2080 O O . LEU A 1 271 ? 4.867 -42.469 -6.719 1 53.72 271 LEU A O 1
ATOM 2084 N N . PRO A 1 272 ? 3.617 -41.969 -8.594 1 62.81 272 PRO A N 1
ATOM 2085 C CA . PRO A 1 272 ? 2.381 -41.875 -7.82 1 62.81 272 PRO A CA 1
ATOM 2086 C C . PRO A 1 272 ? 2.113 -43.125 -6.984 1 62.81 272 PRO A C 1
ATOM 2088 O O . PRO A 1 272 ? 2.207 -44.25 -7.492 1 62.81 272 PRO A O 1
ATOM 2091 N N . SER A 1 273 ? 2.131 -43.031 -5.645 1 78.44 273 SER A N 1
ATOM 2092 C CA . SER A 1 273 ? 2.051 -44.125 -4.691 1 78.44 273 SER A CA 1
ATOM 2093 C C . SER A 1 273 ? 0.626 -44.656 -4.578 1 78.44 273 SER A C 1
ATOM 2095 O O . SER A 1 273 ? -0.308 -43.906 -4.324 1 78.44 273 SER A O 1
ATOM 2097 N N . VAL A 1 274 ? 0.362 -45.844 -5.203 1 90.31 274 VAL A N 1
ATOM 2098 C CA . VAL A 1 274 ? -0.877 -46.562 -4.898 1 90.31 274 VAL A CA 1
ATOM 2099 C C . VAL A 1 274 ? -0.86 -47.031 -3.445 1 90.31 274 VAL A C 1
ATOM 2101 O O . VAL A 1 274 ? 0.033 -47.781 -3.037 1 90.31 274 VAL A O 1
ATOM 2104 N N . LEU A 1 275 ? -1.803 -46.531 -2.734 1 93.81 275 LEU A N 1
ATOM 2105 C CA . LEU A 1 275 ? -1.873 -46.844 -1.311 1 93.81 275 LEU A CA 1
ATOM 2106 C C . LEU A 1 275 ? -2.779 -48.031 -1.063 1 93.81 275 LEU A C 1
ATOM 2108 O O . LEU A 1 275 ? -3.672 -48.344 -1.866 1 93.81 275 LEU A O 1
ATOM 2112 N N . ASP A 1 276 ? -2.508 -48.719 0.038 1 91 276 ASP A N 1
ATOM 2113 C CA . ASP A 1 276 ? -3.346 -49.812 0.486 1 91 276 ASP A CA 1
ATOM 2114 C C . ASP A 1 276 ? -4.598 -49.312 1.196 1 91 276 ASP A C 1
ATOM 2116 O O . ASP A 1 276 ? -4.508 -48.688 2.268 1 91 276 ASP A O 1
ATOM 2120 N N . PRO A 1 277 ? -5.73 -49.594 0.621 1 90.81 277 PRO A N 1
ATOM 2121 C CA . PRO A 1 277 ? -6.969 -49.094 1.223 1 90.81 277 PRO A CA 1
ATOM 2122 C C . PRO A 1 277 ? -7.184 -49.594 2.643 1 90.81 277 PRO A C 1
ATOM 2124 O O . PRO A 1 277 ? -7.855 -48.969 3.447 1 90.81 277 PRO A O 1
ATOM 2127 N N . SER A 1 278 ? -6.648 -50.781 3.006 1 89.88 278 SER A N 1
ATOM 2128 C CA . SER A 1 278 ? -6.84 -51.375 4.316 1 89.88 278 SER A CA 1
ATOM 2129 C C . SER A 1 278 ? -6.148 -50.562 5.41 1 89.88 278 SER A C 1
ATOM 2131 O O . SER A 1 278 ? -6.461 -50.719 6.594 1 89.88 278 SER A O 1
ATOM 2133 N N . ARG A 1 279 ? -5.301 -49.75 5.023 1 91.56 279 ARG A N 1
ATOM 2134 C CA . ARG A 1 279 ? -4.547 -48.969 5.988 1 91.56 279 ARG A CA 1
ATOM 2135 C C . ARG A 1 279 ? -5.266 -47.656 6.293 1 91.56 279 ARG A C 1
ATOM 2137 O O . ARG A 1 279 ? -4.801 -46.875 7.121 1 91.56 279 ARG A O 1
ATOM 2144 N N . LEU A 1 280 ? -6.297 -47.406 5.559 1 92.62 280 LEU A N 1
ATOM 2145 C CA . LEU A 1 280 ? -7.145 -46.25 5.84 1 92.62 280 LEU A CA 1
ATOM 2146 C C . LEU A 1 280 ? -8.297 -46.625 6.766 1 92.62 280 LEU A C 1
ATOM 2148 O O . LEU A 1 280 ? -8.984 -47.625 6.531 1 92.62 280 LEU A O 1
ATOM 2152 N N . SER A 1 281 ? -8.445 -45.938 7.93 1 93.12 281 SER A N 1
ATOM 2153 C CA . SER A 1 281 ? -9.523 -46.188 8.875 1 93.12 281 SER A CA 1
ATOM 2154 C C . SER A 1 281 ? -10.141 -44.906 9.391 1 93.12 281 SER A C 1
ATOM 2156 O O . SER A 1 281 ? -9.633 -43.812 9.125 1 93.12 281 SER A O 1
ATOM 2158 N N . GLY A 1 282 ? -11.367 -45.062 10 1 93.25 282 GLY A N 1
ATOM 2159 C CA . GLY A 1 282 ? -12.016 -43.938 10.641 1 93.25 282 GLY A CA 1
ATOM 2160 C C . GLY A 1 282 ? -12.43 -42.844 9.664 1 93.25 282 GLY A C 1
ATOM 2161 O O . GLY A 1 282 ? -12.188 -41.656 9.906 1 93.25 282 GLY A O 1
ATOM 2162 N N . ILE A 1 283 ? -12.938 -43.125 8.578 1 92.88 283 ILE A N 1
ATOM 2163 C CA . ILE A 1 283 ? -13.312 -42.188 7.535 1 92.88 283 ILE A CA 1
ATOM 2164 C C . ILE A 1 283 ? -14.531 -41.375 7.988 1 92.88 283 ILE A C 1
ATOM 2166 O O . ILE A 1 283 ? -15.555 -41.938 8.367 1 92.88 283 ILE A O 1
ATOM 2170 N N . HIS A 1 284 ? -14.398 -40.094 8.039 1 92.69 284 HIS A N 1
ATOM 2171 C CA . HIS A 1 284 ? -15.477 -39.156 8.312 1 92.69 284 HIS A CA 1
ATOM 2172 C C . HIS A 1 284 ? -15.602 -38.125 7.199 1 92.69 284 HIS A C 1
ATOM 2174 O O . HIS A 1 284 ? -14.742 -37.25 7.055 1 92.69 284 HIS A O 1
ATOM 2180 N N . MET A 1 285 ? -16.703 -38.125 6.523 1 91.44 285 MET A N 1
ATOM 2181 C CA . MET A 1 285 ? -16.906 -37.219 5.406 1 91.44 285 MET A CA 1
ATOM 2182 C C . MET A 1 285 ? -17.422 -35.875 5.902 1 91.44 285 MET A C 1
ATOM 2184 O O . MET A 1 285 ? -18.391 -35.781 6.645 1 91.44 285 MET A O 1
ATOM 2188 N N . MET A 1 286 ? -16.703 -34.844 5.523 1 87.19 286 MET A N 1
ATOM 2189 C CA . MET A 1 286 ? -17.078 -33.469 5.859 1 87.19 286 MET A CA 1
ATOM 2190 C C . MET A 1 286 ? -18 -32.875 4.793 1 87.19 286 MET A C 1
ATOM 2192 O O . MET A 1 286 ? -18.844 -32.031 5.094 1 87.19 286 MET A O 1
ATOM 2196 N N . THR A 1 287 ? -17.766 -33.188 3.562 1 88.25 287 THR A N 1
ATOM 2197 C CA . THR A 1 287 ? -18.594 -32.875 2.408 1 88.25 287 THR A CA 1
ATOM 2198 C C . THR A 1 287 ? -18.875 -34.094 1.565 1 88.25 287 THR A C 1
ATOM 2200 O O . THR A 1 287 ? -18.578 -35.219 1.991 1 88.25 287 THR A O 1
ATOM 2203 N N . SER A 1 288 ? -19.469 -33.906 0.417 1 85.75 288 SER A N 1
ATOM 2204 C CA . SER A 1 288 ? -19.766 -35.031 -0.455 1 85.75 288 SER A CA 1
ATOM 2205 C C . SER A 1 288 ? -18.484 -35.625 -1.016 1 85.75 288 SER A C 1
ATOM 2207 O O . SER A 1 288 ? -18.453 -36.812 -1.365 1 85.75 288 SER A O 1
ATOM 2209 N N . THR A 1 289 ? -17.375 -34.875 -1.049 1 90 289 THR A N 1
ATOM 2210 C CA . THR A 1 289 ? -16.188 -35.406 -1.707 1 90 289 THR A CA 1
ATOM 2211 C C . THR A 1 289 ? -14.977 -35.312 -0.786 1 90 289 THR A C 1
ATOM 2213 O O . THR A 1 289 ? -13.961 -35.969 -1.034 1 90 289 THR A O 1
ATOM 2216 N N . ILE A 1 290 ? -15.047 -34.5 0.26 1 93.5 290 ILE A N 1
ATOM 2217 C CA . ILE A 1 290 ? -13.891 -34.281 1.123 1 93.5 290 ILE A CA 1
ATOM 2218 C C . ILE A 1 290 ? -14.18 -34.812 2.52 1 93.5 290 ILE A C 1
ATOM 2220 O O . ILE A 1 290 ? -15.281 -34.625 3.047 1 93.5 290 ILE A O 1
ATOM 2224 N N . GLY A 1 291 ? -13.203 -35.562 3.078 1 93.5 291 GLY A N 1
ATOM 2225 C CA . GLY A 1 291 ? -13.336 -36.094 4.418 1 93.5 291 GLY A CA 1
ATOM 2226 C C . GLY A 1 291 ? -12.008 -36.219 5.141 1 93.5 291 GLY A C 1
ATOM 2227 O O . GLY A 1 291 ? -10.969 -35.781 4.629 1 93.5 291 GLY A O 1
ATOM 2228 N N . SER A 1 292 ? -12.125 -36.719 6.359 1 93.94 292 SER A N 1
ATOM 2229 C CA . SER A 1 292 ? -10.953 -37 7.176 1 93.94 292 SER A CA 1
ATOM 2230 C C . SER A 1 292 ? -10.852 -38.5 7.469 1 93.94 292 SER A C 1
ATOM 2232 O O . SER A 1 292 ? -11.859 -39.219 7.477 1 93.94 292 SER A O 1
ATOM 2234 N N . ALA A 1 293 ? -9.625 -39 7.566 1 94.44 293 ALA A N 1
ATOM 2235 C CA . ALA A 1 293 ? -9.359 -40.375 7.879 1 94.44 293 ALA A CA 1
ATOM 2236 C C . ALA A 1 293 ? -8.039 -40.562 8.625 1 94.44 293 ALA A C 1
ATOM 2238 O O . ALA A 1 293 ? -7.348 -39.562 8.891 1 94.44 293 ALA A O 1
ATOM 2239 N N . LEU A 1 294 ? -7.848 -41.75 9.094 1 93.81 294 LEU A N 1
ATOM 2240 C CA . LEU A 1 294 ? -6.562 -42.094 9.68 1 93.81 294 LEU A CA 1
ATOM 2241 C C . LEU A 1 294 ? -5.754 -42.969 8.734 1 93.81 294 LEU A C 1
ATOM 2243 O O . LEU A 1 294 ? -6.289 -43.938 8.156 1 93.81 294 LEU A O 1
ATOM 2247 N N . TYR A 1 295 ? -4.598 -42.625 8.445 1 92.75 295 TYR A N 1
ATOM 2248 C CA . TYR A 1 295 ? -3.66 -43.438 7.68 1 92.75 295 TYR A CA 1
ATOM 2249 C C . TYR A 1 295 ? -2.365 -43.625 8.453 1 92.75 295 TYR A C 1
ATOM 2251 O O . TYR A 1 295 ? -1.632 -42.688 8.727 1 92.75 295 TYR A O 1
ATOM 2259 N N . LYS A 1 296 ? -2.02 -44.906 8.836 1 87.56 296 LYS A N 1
ATOM 2260 C CA . LYS A 1 296 ? -0.845 -45.281 9.625 1 87.56 296 LYS A CA 1
ATOM 2261 C C . LYS A 1 296 ? -0.791 -44.469 10.922 1 87.56 296 LYS A C 1
ATOM 2263 O O . LYS A 1 296 ? 0.269 -43.969 11.305 1 87.56 296 LYS A O 1
ATOM 2268 N N . GLY A 1 297 ? -1.963 -44.125 11.484 1 84.38 297 GLY A N 1
ATOM 2269 C CA . GLY A 1 297 ? -2.057 -43.469 12.781 1 84.38 297 GLY A CA 1
ATOM 2270 C C . GLY A 1 297 ? -2.162 -41.969 12.68 1 84.38 297 GLY A C 1
ATOM 2271 O O . GLY A 1 297 ? -2.484 -41.281 13.656 1 84.38 297 GLY A O 1
ATOM 2272 N N . ASP A 1 298 ? -1.899 -41.406 11.531 1 90.44 298 ASP A N 1
ATOM 2273 C CA . ASP A 1 298 ? -1.945 -39.938 11.375 1 90.44 298 ASP A CA 1
ATOM 2274 C C . ASP A 1 298 ? -3.26 -39.5 10.727 1 90.44 298 ASP A C 1
ATOM 2276 O O . ASP A 1 298 ? -3.779 -40.188 9.844 1 90.44 298 ASP A O 1
ATOM 2280 N N . THR A 1 299 ? -3.75 -38.406 11.18 1 92.19 299 THR A N 1
ATOM 2281 C CA . THR A 1 299 ? -4.941 -37.844 10.555 1 92.19 299 THR A CA 1
ATOM 2282 C C . THR A 1 299 ? -4.617 -37.312 9.164 1 92.19 299 THR A C 1
ATOM 2284 O O . THR A 1 299 ? -3.643 -36.562 8.977 1 92.19 299 THR A O 1
ATOM 2287 N N . VAL A 1 300 ? -5.418 -37.75 8.172 1 95 300 VAL A N 1
ATOM 2288 C CA . VAL A 1 300 ? -5.211 -37.344 6.789 1 95 300 VAL A CA 1
ATOM 2289 C C . VAL A 1 300 ? -6.508 -36.781 6.219 1 95 300 VAL A C 1
ATOM 2291 O O . VAL A 1 300 ? -7.586 -37 6.77 1 95 300 VAL A O 1
ATOM 2294 N N . LEU A 1 301 ? -6.387 -35.969 5.215 1 96.06 301 LEU A N 1
ATOM 2295 C CA . LEU A 1 301 ? -7.52 -35.5 4.414 1 96.06 301 LEU A CA 1
ATOM 2296 C C . LEU A 1 301 ? -7.742 -36.438 3.219 1 96.06 301 LEU A C 1
ATOM 2298 O O . LEU A 1 301 ? -6.781 -36.844 2.568 1 96.06 301 LEU A O 1
ATOM 2302 N N . ILE A 1 302 ? -8.969 -36.781 2.918 1 96.31 302 ILE A N 1
ATOM 2303 C CA . ILE A 1 302 ? -9.25 -37.656 1.771 1 96.31 302 ILE A CA 1
ATOM 2304 C C . ILE A 1 302 ? -10.219 -36.938 0.829 1 96.31 302 ILE A C 1
ATOM 2306 O O . ILE A 1 302 ? -11.062 -36.156 1.269 1 96.31 302 ILE A O 1
ATOM 2310 N N . GLU A 1 303 ? -10.117 -37.125 -0.452 1 96.5 303 GLU A N 1
ATOM 2311 C CA . GLU A 1 303 ? -11.039 -36.656 -1.479 1 96.5 303 GLU A CA 1
ATOM 2312 C C . GLU A 1 303 ? -11.508 -37.812 -2.373 1 96.5 303 GLU A C 1
ATOM 2314 O O . GLU A 1 303 ? -10.688 -38.531 -2.951 1 96.5 303 GLU A O 1
ATOM 2319 N N . GLU A 1 304 ? -12.805 -37.906 -2.49 1 94.62 304 GLU A N 1
ATOM 2320 C CA . GLU A 1 304 ? -13.383 -38.969 -3.287 1 94.62 304 GLU A CA 1
ATOM 2321 C C . GLU A 1 304 ? -13.562 -38.562 -4.742 1 94.62 304 GLU A C 1
ATOM 2323 O O . GLU A 1 304 ? -14.109 -37.5 -5.02 1 94.62 304 GLU A O 1
ATOM 2328 N N . LYS A 1 305 ? -13 -39.312 -5.609 1 92.94 305 LYS A N 1
ATOM 2329 C CA . LYS A 1 305 ? -13.258 -39.188 -7.039 1 92.94 305 LYS A CA 1
ATOM 2330 C C . LYS A 1 305 ? -14.117 -40.312 -7.566 1 92.94 305 LYS A C 1
ATOM 2332 O O . LYS A 1 305 ? -13.602 -41.406 -7.855 1 92.94 305 LYS A O 1
ATOM 2337 N N . ARG A 1 306 ? -15.336 -40.031 -7.75 1 88.81 306 ARG A N 1
ATOM 2338 C CA . ARG A 1 306 ? -16.266 -41.031 -8.25 1 88.81 306 ARG A CA 1
ATOM 2339 C C . ARG A 1 306 ? -16.234 -41.094 -9.773 1 88.81 306 ARG A C 1
ATOM 2341 O O . ARG A 1 306 ? -16.234 -40.062 -10.445 1 88.81 306 ARG A O 1
ATOM 2348 N N . VAL A 1 307 ? -16.078 -42.312 -10.25 1 88 307 VAL A N 1
ATOM 2349 C CA . VAL A 1 307 ? -16 -42.531 -11.695 1 88 307 VAL A CA 1
ATOM 2350 C C . VAL A 1 307 ? -16.922 -43.656 -12.102 1 88 307 VAL A C 1
ATOM 2352 O O . VAL A 1 307 ? -17.156 -44.594 -11.32 1 88 307 VAL A O 1
ATOM 2355 N N . GLN A 1 308 ? -17.469 -43.531 -13.281 1 83.62 308 GLN A N 1
ATOM 2356 C CA . GLN A 1 308 ? -18.219 -44.656 -13.82 1 83.62 308 GLN A CA 1
ATOM 2357 C C . GLN A 1 308 ? -17.312 -45.875 -14 1 83.62 308 GLN A C 1
ATOM 2359 O O . GLN A 1 308 ? -16.156 -45.75 -14.398 1 83.62 308 GLN A O 1
ATOM 2364 N N . PRO A 1 309 ? -17.781 -47.031 -13.664 1 81 309 PRO A N 1
ATOM 2365 C CA . PRO A 1 309 ? -16.969 -48.25 -13.688 1 81 309 PRO A CA 1
ATOM 2366 C C . PRO A 1 309 ? -16.266 -48.469 -15.031 1 81 309 PRO A C 1
ATOM 2368 O O . PRO A 1 309 ? -15.086 -48.812 -15.055 1 81 309 PRO A O 1
ATOM 2371 N N . GLY A 1 310 ? -16.844 -48.219 -16.188 1 81.44 310 GLY A N 1
ATOM 2372 C CA . GLY A 1 310 ? -16.234 -48.438 -17.484 1 81.44 310 GLY A CA 1
ATOM 2373 C C . GLY A 1 310 ? -15.148 -47.406 -17.812 1 81.44 310 GLY A C 1
ATOM 2374 O O . GLY A 1 310 ? -14.32 -47.625 -18.688 1 81.44 310 GLY A O 1
ATOM 2375 N N . MET A 1 311 ? -14.977 -46.438 -16.906 1 85.94 311 MET A N 1
ATOM 2376 C CA . MET A 1 311 ? -14.07 -45.344 -17.219 1 85.94 311 MET A CA 1
ATOM 2377 C C . MET A 1 311 ? -12.875 -45.344 -16.266 1 85.94 311 MET A C 1
ATOM 2379 O O . MET A 1 311 ? -11.961 -44.531 -16.438 1 85.94 311 MET A O 1
ATOM 2383 N N . LYS A 1 312 ? -12.805 -46.125 -15.289 1 88.25 312 LYS A N 1
ATOM 2384 C CA . LYS A 1 312 ? -11.789 -46.094 -14.234 1 88.25 312 LYS A CA 1
ATOM 2385 C C . LYS A 1 312 ? -10.391 -46.281 -14.812 1 88.25 312 LYS A C 1
ATOM 2387 O O . LYS A 1 312 ? -9.477 -45.531 -14.508 1 88.25 312 LYS A O 1
ATOM 2392 N N . ALA A 1 313 ? -10.273 -47.281 -15.695 1 86.75 313 ALA A N 1
ATOM 2393 C CA . ALA A 1 313 ? -8.977 -47.562 -16.297 1 86.75 313 ALA A CA 1
ATOM 2394 C C . ALA A 1 313 ? -8.484 -46.406 -17.156 1 86.75 313 ALA A C 1
ATOM 2396 O O . ALA A 1 313 ? -7.285 -46.094 -17.172 1 86.75 313 ALA A O 1
ATOM 2397 N N . LYS A 1 314 ? -9.422 -45.812 -17.781 1 84.12 314 LYS A N 1
ATOM 2398 C CA . LYS A 1 314 ? -9.086 -44.719 -18.672 1 84.12 314 LYS A CA 1
ATOM 2399 C C . LYS A 1 314 ? -8.664 -43.469 -17.891 1 84.12 314 LYS A C 1
ATOM 2401 O O . LYS A 1 314 ? -7.844 -42.688 -18.359 1 84.12 314 LYS A O 1
ATOM 2406 N N . LEU A 1 315 ? -9.133 -43.344 -16.719 1 89 315 LEU A N 1
ATOM 2407 C CA . LEU A 1 315 ? -8.906 -42.125 -15.953 1 89 315 LEU A CA 1
ATOM 2408 C C . LEU A 1 315 ? -7.738 -42.312 -14.984 1 89 315 LEU A C 1
ATOM 2410 O O . LEU A 1 315 ? -7.266 -41.344 -14.398 1 89 315 LEU A O 1
ATOM 2414 N N . LYS A 1 316 ? -7.285 -43.469 -14.844 1 89.88 316 LYS A N 1
ATOM 2415 C CA . LYS A 1 316 ? -6.227 -43.781 -13.883 1 89.88 316 LYS A CA 1
ATOM 2416 C C . LYS A 1 316 ? -4.973 -42.969 -14.172 1 89.88 316 LYS A C 1
ATOM 2418 O O . LYS A 1 316 ? -4.391 -42.375 -13.258 1 89.88 316 LYS A O 1
ATOM 2423 N N . PRO A 1 317 ? -4.543 -42.812 -15.445 1 86.31 317 PRO A N 1
ATOM 2424 C CA . PRO A 1 317 ? -3.355 -42 -15.719 1 86.31 317 PRO A CA 1
ATOM 2425 C C . PRO A 1 317 ? -3.527 -40.531 -15.289 1 86.31 317 PRO A C 1
ATOM 2427 O O . PRO A 1 317 ? -2.568 -39.906 -14.836 1 86.31 317 PRO A O 1
ATOM 2430 N N . ARG A 1 318 ? -4.684 -40.062 -15.469 1 88.12 318 ARG A N 1
ATOM 2431 C CA . ARG A 1 318 ? -4.977 -38.719 -15.055 1 88.12 318 ARG A CA 1
ATOM 2432 C C . ARG A 1 318 ? -4.844 -38.562 -13.539 1 88.12 318 ARG A C 1
ATOM 2434 O O . ARG A 1 318 ? -4.312 -37.562 -13.055 1 88.12 318 ARG A O 1
ATOM 2441 N N . VAL A 1 319 ? -5.352 -39.531 -12.867 1 91.81 319 VAL A N 1
ATOM 2442 C CA . VAL A 1 319 ? -5.277 -39.531 -11.406 1 91.81 319 VAL A CA 1
ATOM 2443 C C . VAL A 1 319 ? -3.82 -39.562 -10.961 1 91.81 319 VAL A C 1
ATOM 2445 O O . VAL A 1 319 ? -3.406 -38.844 -10.062 1 91.81 319 VAL A O 1
ATOM 2448 N N . GLU A 1 320 ? -3.094 -40.375 -11.609 1 90.44 320 GLU A N 1
ATOM 2449 C CA . GLU A 1 320 ? -1.681 -40.531 -11.273 1 90.44 320 GLU A CA 1
ATOM 2450 C C . GLU A 1 320 ? -0.913 -39.25 -11.547 1 90.44 320 GLU A C 1
ATOM 2452 O O . GLU A 1 320 ? -0.05 -38.844 -10.758 1 90.44 320 GLU A O 1
ATOM 2457 N N . ALA A 1 321 ? -1.242 -38.594 -12.656 1 87.69 321 ALA A N 1
ATOM 2458 C CA . ALA A 1 321 ? -0.622 -37.312 -12.984 1 87.69 321 ALA A CA 1
ATOM 2459 C C . ALA A 1 321 ? -0.974 -36.281 -11.945 1 87.69 321 ALA A C 1
ATOM 2461 O O . ALA A 1 321 ? -0.125 -35.469 -11.562 1 87.69 321 ALA A O 1
ATOM 2462 N N . LEU A 1 322 ? -2.176 -36.25 -11.539 1 91.94 322 LEU A N 1
ATOM 2463 C CA . LEU A 1 322 ? -2.629 -35.312 -10.523 1 91.94 322 LEU A CA 1
ATOM 2464 C C . LEU A 1 322 ? -1.906 -35.531 -9.203 1 91.94 322 LEU A C 1
ATOM 2466 O O . LEU A 1 322 ? -1.453 -34.594 -8.562 1 91.94 322 LEU A O 1
ATOM 2470 N N . VAL A 1 323 ? -1.841 -36.781 -8.805 1 92.44 323 VAL A N 1
ATOM 2471 C CA . VAL A 1 323 ? -1.152 -37.156 -7.57 1 92.44 323 VAL A CA 1
ATOM 2472 C C . VAL A 1 323 ? 0.298 -36.688 -7.625 1 92.44 323 VAL A C 1
ATOM 2474 O O . VAL A 1 323 ? 0.82 -36.156 -6.648 1 92.44 323 VAL A O 1
ATOM 2477 N N . ARG A 1 324 ? 0.92 -36.875 -8.719 1 87.56 324 ARG A N 1
ATOM 2478 C CA . ARG A 1 324 ? 2.305 -36.438 -8.891 1 87.56 324 ARG A CA 1
ATOM 2479 C C . ARG A 1 324 ? 2.434 -34.938 -8.719 1 87.56 324 ARG A C 1
ATOM 2481 O O . ARG A 1 324 ? 3.35 -34.469 -8.047 1 87.56 324 ARG A O 1
ATOM 2488 N N . LEU A 1 325 ? 1.575 -34.25 -9.328 1 87.44 325 LEU A N 1
ATOM 2489 C CA . LEU A 1 325 ? 1.583 -32.781 -9.234 1 87.44 325 LEU A CA 1
ATOM 2490 C C . LEU A 1 325 ? 1.393 -32.344 -7.785 1 87.44 325 LEU A C 1
ATOM 2492 O O . LEU A 1 325 ? 2.111 -31.469 -7.305 1 87.44 325 LEU A O 1
ATOM 2496 N N . LEU A 1 326 ? 0.484 -32.969 -7.055 1 92.56 326 LEU A N 1
ATOM 2497 C CA . LEU A 1 326 ? 0.074 -32.531 -5.73 1 92.56 326 LEU A CA 1
ATOM 2498 C C . LEU A 1 326 ? 0.974 -33.125 -4.648 1 92.56 326 LEU A C 1
ATOM 2500 O O . LEU A 1 326 ? 0.829 -32.812 -3.469 1 92.56 326 LEU A O 1
ATOM 2504 N N . SER A 1 327 ? 1.832 -33.969 -5.027 1 89.94 327 SER A N 1
ATOM 2505 C CA . SER A 1 327 ? 2.701 -34.594 -4.047 1 89.94 327 SER A CA 1
ATOM 2506 C C . SER A 1 327 ? 3.795 -33.656 -3.57 1 89.94 327 SER A C 1
ATOM 2508 O O . SER A 1 327 ? 4.426 -33.906 -2.539 1 89.94 327 SER A O 1
ATOM 2510 N N . GLN A 1 328 ? 3.963 -32.625 -4.266 1 80.06 328 GLN A N 1
ATOM 2511 C CA . GLN A 1 328 ? 5.008 -31.672 -3.926 1 80.06 328 GLN A CA 1
ATOM 2512 C C . GLN A 1 328 ? 4.648 -30.891 -2.67 1 80.06 328 GLN A C 1
ATOM 2514 O O . GLN A 1 328 ? 3.473 -30.625 -2.412 1 80.06 328 GLN A O 1
ATOM 2519 N N . PRO A 1 329 ? 5.695 -30.547 -1.87 1 82.06 329 PRO A N 1
ATOM 2520 C CA . PRO A 1 329 ? 5.418 -29.703 -0.707 1 82.06 329 PRO A CA 1
ATOM 2521 C C . PRO A 1 329 ? 4.848 -28.344 -1.092 1 82.06 329 PRO A C 1
ATOM 2523 O O . PRO A 1 329 ? 5.195 -27.797 -2.143 1 82.06 329 PRO A O 1
ATOM 2526 N N . PRO A 1 330 ? 4.051 -27.906 -0.196 1 84.06 330 PRO A N 1
ATOM 2527 C CA . PRO A 1 330 ? 3.439 -26.609 -0.5 1 84.06 330 PRO A CA 1
ATOM 2528 C C . PRO A 1 330 ? 4.457 -25.469 -0.536 1 84.06 330 PRO A C 1
ATOM 2530 O O . PRO A 1 330 ? 5.438 -25.484 0.213 1 84.06 330 PRO A O 1
ATOM 2533 N N . THR A 1 331 ? 4.246 -24.531 -1.353 1 78.25 331 THR A N 1
ATOM 2534 C CA . THR A 1 331 ? 5 -23.297 -1.455 1 78.25 331 THR A CA 1
ATOM 2535 C C . THR A 1 331 ? 4.074 -22.094 -1.309 1 78.25 331 THR A C 1
ATOM 2537 O O . THR A 1 331 ? 2.854 -22.219 -1.39 1 78.25 331 THR A O 1
ATOM 2540 N N . PRO A 1 332 ? 4.629 -21 -1.084 1 75.31 332 PRO A N 1
ATOM 2541 C CA . PRO A 1 332 ? 3.783 -19.812 -0.964 1 75.31 332 PRO A CA 1
ATOM 2542 C C . PRO A 1 332 ? 2.947 -19.547 -2.215 1 75.31 332 PRO A C 1
ATOM 2544 O O . PRO A 1 332 ? 1.886 -18.922 -2.133 1 75.31 332 PRO A O 1
ATOM 2547 N N . SER A 1 333 ? 3.395 -20.047 -3.332 1 81.88 333 SER A N 1
ATOM 2548 C CA . SER A 1 333 ? 2.668 -19.797 -4.574 1 81.88 333 SER A CA 1
ATOM 2549 C C . SER A 1 333 ? 1.703 -20.938 -4.887 1 81.88 333 SER A C 1
ATOM 2551 O O . SER A 1 333 ? 0.819 -20.797 -5.734 1 81.88 333 SER A O 1
ATOM 2553 N N . PHE A 1 334 ? 1.902 -22.016 -4.332 1 88.81 334 PHE A N 1
ATOM 2554 C CA . PHE A 1 334 ? 1.073 -23.188 -4.586 1 88.81 334 PHE A CA 1
ATOM 2555 C C . PHE A 1 334 ? 0.694 -23.875 -3.279 1 88.81 334 PHE A C 1
ATOM 2557 O O . PHE A 1 334 ? 1.364 -24.812 -2.85 1 88.81 334 PHE A O 1
ATOM 2564 N N . GLN A 1 335 ? -0.411 -23.391 -2.777 1 92.75 335 GLN A N 1
ATOM 2565 C CA . GLN A 1 335 ? -0.816 -23.812 -1.442 1 92.75 335 GLN A CA 1
ATOM 2566 C C . GLN A 1 335 ? -1.851 -24.938 -1.512 1 92.75 335 GLN A C 1
ATOM 2568 O O . GLN A 1 335 ? -3.053 -24.688 -1.413 1 92.75 335 GLN A O 1
ATOM 2573 N N . THR A 1 336 ? -1.352 -26.141 -1.65 1 94.19 336 THR A N 1
ATOM 2574 C CA . THR A 1 336 ? -2.129 -27.375 -1.563 1 94.19 336 THR A CA 1
ATOM 2575 C C . THR A 1 336 ? -1.499 -28.344 -0.567 1 94.19 336 THR A C 1
ATOM 2577 O O . THR A 1 336 ? -0.315 -28.219 -0.242 1 94.19 336 THR A O 1
ATOM 2580 N N . PHE A 1 337 ? -2.336 -29.219 -0.037 1 94.62 337 PHE A N 1
ATOM 2581 C CA . PHE A 1 337 ? -1.78 -30.25 0.826 1 94.62 337 PHE A CA 1
ATOM 2582 C C . PHE A 1 337 ? -1.013 -31.281 0.008 1 94.62 337 PHE A C 1
ATOM 2584 O O . PHE A 1 337 ? -1.449 -31.672 -1.077 1 94.62 337 PHE A O 1
ATOM 2591 N N . PRO A 1 338 ? 0.105 -31.688 0.508 1 93.5 338 PRO A N 1
ATOM 2592 C CA . PRO A 1 338 ? 0.837 -32.719 -0.222 1 93.5 338 PRO A CA 1
ATOM 2593 C C . PRO A 1 338 ? 0.061 -34.031 -0.321 1 93.5 338 PRO A C 1
ATOM 2595 O O . PRO A 1 338 ? -0.393 -34.562 0.695 1 93.5 338 PRO A O 1
ATOM 2598 N N . CYS A 1 339 ? -0.106 -34.5 -1.516 1 95 339 CYS A N 1
ATOM 2599 C CA . CYS A 1 339 ? -0.81 -35.781 -1.751 1 95 339 CYS A CA 1
ATOM 2600 C C . CYS A 1 339 ? 0.108 -36.969 -1.509 1 95 339 CYS A C 1
ATOM 2602 O O . CYS A 1 339 ? 1.187 -37.062 -2.098 1 95 339 CYS A O 1
ATOM 2604 N N . LEU A 1 340 ? -0.303 -37.875 -0.655 1 94 340 LEU A N 1
ATOM 2605 C CA . LEU A 1 340 ? 0.466 -39.062 -0.327 1 94 340 LEU A CA 1
ATOM 2606 C C . LEU A 1 340 ? 0.289 -40.125 -1.398 1 94 340 LEU A C 1
ATOM 2608 O O . LEU A 1 340 ? 1.184 -40.969 -1.616 1 94 340 LEU A O 1
ATOM 2612 N N . GLY A 1 341 ? -0.75 -40.156 -1.997 1 95.44 341 GLY A N 1
ATOM 2613 C CA . GLY A 1 341 ? -1.138 -41.156 -2.973 1 95.44 341 GLY A CA 1
ATOM 2614 C C . GLY A 1 341 ? -2.641 -41.281 -3.123 1 95.44 341 GLY A C 1
ATOM 2615 O O . GLY A 1 341 ? -3.391 -40.375 -2.795 1 95.44 341 GLY A O 1
ATOM 2616 N N . TYR A 1 342 ? -3.061 -42.406 -3.754 1 96.06 342 TYR A N 1
ATOM 2617 C CA . TYR A 1 342 ? -4.484 -42.688 -3.928 1 96.06 342 TYR A CA 1
ATOM 2618 C C . TYR A 1 342 ? -4.793 -44.156 -3.73 1 96.06 342 TYR A C 1
ATOM 2620 O O . TYR A 1 342 ? -3.902 -45 -3.828 1 96.06 342 TYR A O 1
ATOM 2628 N N . THR A 1 343 ? -5.992 -44.406 -3.314 1 95.12 343 THR A N 1
ATOM 2629 C CA . THR A 1 343 ? -6.488 -45.781 -3.277 1 95.12 343 THR A CA 1
ATOM 2630 C C . THR A 1 343 ? -7.496 -46.031 -4.398 1 95.12 343 THR A C 1
ATOM 2632 O O . THR A 1 343 ? -8.156 -45.094 -4.855 1 95.12 343 THR A O 1
ATOM 2635 N N . GLU A 1 344 ? -7.516 -47.219 -4.875 1 93.06 344 GLU A N 1
ATOM 2636 C CA . GLU A 1 344 ? -8.531 -47.625 -5.844 1 93.06 344 GLU A CA 1
ATOM 2637 C C . GLU A 1 344 ? -9.742 -48.25 -5.148 1 93.06 344 GLU A C 1
ATOM 2639 O O . GLU A 1 344 ? -9.609 -49.25 -4.441 1 93.06 344 GLU A O 1
ATOM 2644 N N . GLU A 1 345 ? -10.82 -47.562 -5.336 1 90.5 345 GLU A N 1
ATOM 2645 C CA . GLU A 1 345 ? -12.078 -48 -4.742 1 90.5 345 GLU A CA 1
ATOM 2646 C C . GLU A 1 345 ? -13.023 -48.562 -5.809 1 90.5 345 GLU A C 1
ATOM 2648 O O . GLU A 1 345 ? -12.773 -48.406 -7.004 1 90.5 345 GLU A O 1
ATOM 2653 N N . GLN A 1 346 ? -14.094 -49.281 -5.375 1 85.19 346 GLN A N 1
ATOM 2654 C CA . GLN A 1 346 ? -15.078 -49.781 -6.32 1 85.19 346 GLN A CA 1
ATOM 2655 C C . GLN A 1 346 ? -15.703 -48.656 -7.137 1 85.19 346 GLN A C 1
ATOM 2657 O O . GLN A 1 346 ? -15.875 -48.781 -8.352 1 85.19 346 GLN A O 1
ATOM 2662 N N . GLY A 1 347 ? -15.914 -47.562 -6.469 1 88.31 347 GLY A N 1
ATOM 2663 C CA . GLY A 1 347 ? -16.594 -46.438 -7.121 1 88.31 347 GLY A CA 1
ATOM 2664 C C . GLY A 1 347 ? -15.656 -45.406 -7.699 1 88.31 347 GLY A C 1
ATOM 2665 O O . GLY A 1 347 ? -16.094 -44.344 -8.164 1 88.31 347 GLY A O 1
ATOM 2666 N N . GLY A 1 348 ? -14.359 -45.75 -7.715 1 93.38 348 GLY A N 1
ATOM 2667 C CA . GLY A 1 348 ? -13.43 -44.781 -8.266 1 93.38 348 GLY A CA 1
ATOM 2668 C C . GLY A 1 348 ? -12.109 -44.75 -7.516 1 93.38 348 GLY A C 1
ATOM 2669 O O . GLY A 1 348 ? -11.445 -45.75 -7.344 1 93.38 348 GLY A O 1
ATOM 2670 N N . PHE A 1 349 ? -11.711 -43.5 -7.195 1 95.06 349 PHE A N 1
ATOM 2671 C CA . PHE A 1 349 ? -10.422 -43.312 -6.547 1 95.06 349 PHE A CA 1
ATOM 2672 C C . PHE A 1 349 ? -10.57 -42.438 -5.293 1 95.06 349 PHE A C 1
ATOM 2674 O O . PHE A 1 349 ? -11.547 -41.719 -5.16 1 95.06 349 PHE A O 1
ATOM 2681 N N . ARG A 1 350 ? -9.711 -42.656 -4.387 1 96.12 350 ARG A N 1
ATOM 2682 C CA . ARG A 1 350 ? -9.617 -41.844 -3.195 1 96.12 350 ARG A CA 1
ATOM 2683 C C . ARG A 1 350 ? -8.219 -41.25 -3.043 1 96.12 350 ARG A C 1
ATOM 2685 O O . ARG A 1 350 ? -7.242 -42 -2.898 1 96.12 350 ARG A O 1
ATOM 2692 N N . LEU A 1 351 ? -8.156 -39.906 -3.156 1 96.69 351 LEU A N 1
ATOM 2693 C CA . LEU A 1 351 ? -6.883 -39.219 -2.939 1 96.69 351 LEU A CA 1
ATOM 2694 C C . LEU A 1 351 ? -6.629 -39 -1.452 1 96.69 351 LEU A C 1
ATOM 2696 O O . LEU A 1 351 ? -7.555 -38.688 -0.698 1 96.69 351 LEU A O 1
ATOM 2700 N N . VAL A 1 352 ? -5.441 -39.188 -1.013 1 96.56 352 VAL A N 1
ATOM 2701 C CA . VAL A 1 352 ? -5.062 -39.062 0.392 1 96.56 352 VAL A CA 1
ATOM 2702 C C . VAL A 1 352 ? -4.023 -37.938 0.552 1 96.56 352 VAL A C 1
ATOM 2704 O O . VAL A 1 352 ? -2.975 -37.969 -0.094 1 96.56 352 VAL A O 1
ATOM 2707 N N . PHE A 1 353 ? -4.352 -36.969 1.408 1 96.25 353 PHE A N 1
ATOM 2708 C CA . PHE A 1 353 ? -3.49 -35.812 1.591 1 96.25 353 PHE A CA 1
ATOM 2709 C C . PHE A 1 353 ? -2.977 -35.75 3.023 1 96.25 353 PHE A C 1
ATOM 2711 O O . PHE A 1 353 ? -3.717 -36 3.971 1 96.25 353 PHE A O 1
ATOM 2718 N N . ARG A 1 354 ? -1.764 -35.312 3.211 1 93.81 354 ARG A N 1
ATOM 2719 C CA . ARG A 1 354 ? -1.176 -35.062 4.523 1 93.81 354 ARG A CA 1
ATOM 2720 C C . ARG A 1 354 ? -1.571 -33.688 5.062 1 93.81 354 ARG A C 1
ATOM 2722 O O . ARG A 1 354 ? -1.537 -32.719 4.332 1 93.81 354 ARG A O 1
ATOM 2729 N N . LEU A 1 355 ? -1.973 -33.688 6.277 1 91.81 355 LEU A N 1
ATOM 2730 C CA . LEU A 1 355 ? -2.254 -32.406 6.953 1 91.81 355 LEU A CA 1
ATOM 2731 C C . LEU A 1 355 ? -1.033 -31.922 7.727 1 91.81 355 LEU A C 1
ATOM 2733 O O . LEU A 1 355 ? -0.234 -32.75 8.203 1 91.81 355 LEU A O 1
ATOM 2737 N N . PRO A 1 356 ? -0.885 -30.531 7.75 1 86.56 356 PRO A N 1
ATOM 2738 C CA . PRO A 1 356 ? 0.213 -30.047 8.586 1 86.56 356 PRO A CA 1
ATOM 2739 C C . PRO A 1 356 ? 0.12 -30.531 10.031 1 86.56 356 PRO A C 1
ATOM 2741 O O . PRO A 1 356 ? -0.979 -30.797 10.531 1 86.56 356 PRO A O 1
ATOM 2744 N N . PRO A 1 357 ? 1.278 -30.609 10.664 1 79.31 357 PRO A N 1
ATOM 2745 C CA . PRO A 1 357 ? 1.271 -31.094 12.047 1 79.31 357 PRO A CA 1
ATOM 2746 C C . PRO A 1 357 ? 0.385 -30.234 12.961 1 79.31 357 PRO A C 1
ATOM 2748 O O . PRO A 1 357 ? 0.37 -29.016 12.836 1 79.31 357 PRO A O 1
ATOM 2751 N N . GLY A 1 358 ? -0.281 -30.828 13.758 1 76.19 358 GLY A N 1
ATOM 2752 C CA . GLY A 1 358 ? -1.112 -30.141 14.727 1 76.19 358 GLY A CA 1
ATOM 2753 C C . GLY A 1 358 ? -2.463 -29.734 14.172 1 76.19 358 GLY A C 1
ATOM 2754 O O . GLY A 1 358 ? -3.299 -29.188 14.898 1 76.19 358 GLY A O 1
ATOM 2755 N N . THR A 1 359 ? -2.652 -30 12.906 1 78.75 359 THR A N 1
ATOM 2756 C CA . THR A 1 359 ? -3.924 -29.641 12.297 1 78.75 359 THR A CA 1
ATOM 2757 C C . THR A 1 359 ? -4.852 -30.844 12.219 1 78.75 359 THR A C 1
ATOM 2759 O O . THR A 1 359 ? -4.477 -31.891 11.68 1 78.75 359 THR A O 1
ATOM 2762 N N . GLU A 1 360 ? -5.973 -30.859 12.883 1 74.75 360 GLU A N 1
ATOM 2763 C CA . GLU A 1 360 ? -6.879 -32 12.828 1 74.75 360 GLU A CA 1
ATOM 2764 C C . GLU A 1 360 ? -8.062 -31.719 11.906 1 74.75 360 GLU A C 1
ATOM 2766 O O . GLU A 1 360 ? -8.336 -32.469 10.984 1 74.75 360 GLU A O 1
ATOM 2771 N N . LYS A 1 361 ? -8.75 -30.562 12.188 1 82.31 361 LYS A N 1
ATOM 2772 C CA . LYS A 1 361 ? -9.922 -30.219 11.391 1 82.31 361 LYS A CA 1
ATOM 2773 C C . LYS A 1 361 ? -9.922 -28.75 11.023 1 82.31 361 LYS A C 1
ATOM 2775 O O . LYS A 1 361 ? -10.656 -27.953 11.617 1 82.31 361 LYS A O 1
ATOM 2780 N N . PRO A 1 362 ? -9.117 -28.484 9.992 1 89.25 362 PRO A N 1
ATOM 2781 C CA . PRO A 1 362 ? -9.117 -27.078 9.602 1 89.25 362 PRO A CA 1
ATOM 2782 C C . PRO A 1 362 ? -10.461 -26.625 9.031 1 89.25 362 PRO A C 1
ATOM 2784 O O . PRO A 1 362 ? -11.086 -27.344 8.258 1 89.25 362 PRO A O 1
ATOM 2787 N N . PRO A 1 363 ? -10.922 -25.484 9.438 1 91.62 363 PRO A N 1
ATOM 2788 C CA . PRO A 1 363 ? -12.195 -25 8.891 1 91.62 363 PRO A CA 1
ATOM 2789 C C . PRO A 1 363 ? -12.086 -24.578 7.43 1 91.62 363 PRO A C 1
ATOM 2791 O O . PRO A 1 363 ? -11.023 -24.141 6.984 1 91.62 363 PRO A O 1
ATOM 2794 N N . SER A 1 364 ? -13.195 -24.781 6.695 1 94.81 364 SER A N 1
ATOM 2795 C CA . SER A 1 364 ? -13.25 -24.25 5.336 1 94.81 364 SER A CA 1
ATOM 2796 C C . SER A 1 364 ? -13.508 -22.75 5.34 1 94.81 364 SER A C 1
ATOM 2798 O O . SER A 1 364 ? -13.992 -22.203 6.328 1 94.81 364 SER A O 1
ATOM 2800 N N . LEU A 1 365 ? -13.102 -22.109 4.301 1 96.56 365 LEU A N 1
ATOM 2801 C CA . LEU A 1 365 ? -13.422 -20.688 4.148 1 96.56 365 LEU A CA 1
ATOM 2802 C C . LEU A 1 365 ? -14.922 -20.453 4.234 1 96.56 365 LEU A C 1
ATOM 2804 O O . LEU A 1 365 ? -15.367 -19.484 4.867 1 96.56 365 LEU A O 1
ATOM 2808 N N . LEU A 1 366 ? -15.719 -21.375 3.652 1 96.62 366 LEU A N 1
ATOM 2809 C CA . LEU A 1 366 ? -17.172 -21.25 3.727 1 96.62 366 LEU A CA 1
ATOM 2810 C C . LEU A 1 366 ? -17.641 -21.25 5.176 1 96.62 366 LEU A C 1
ATOM 2812 O O . LEU A 1 366 ? -18.516 -20.453 5.547 1 96.62 366 LEU A O 1
ATOM 2816 N N . SER A 1 367 ? -17.062 -22.094 5.973 1 94.06 367 SER A N 1
ATOM 2817 C CA . SER A 1 367 ? -17.438 -22.172 7.379 1 94.06 367 SER A CA 1
ATOM 2818 C C . SER A 1 367 ? -17.141 -20.875 8.102 1 94.06 367 SER A C 1
ATOM 2820 O O . SER A 1 367 ? -17.938 -20.406 8.922 1 94.06 367 SER A O 1
ATOM 2822 N N . VAL A 1 368 ? -16.031 -20.281 7.855 1 94.06 368 VAL A N 1
ATOM 2823 C CA . VAL A 1 368 ? -15.617 -19.031 8.484 1 94.06 368 VAL A CA 1
ATOM 2824 C C . VAL A 1 368 ? -16.547 -17.906 8.031 1 94.06 368 VAL A C 1
ATOM 2826 O O . VAL A 1 368 ? -16.969 -17.078 8.852 1 94.06 368 VAL A O 1
ATOM 2829 N N . LEU A 1 369 ? -16.875 -17.875 6.734 1 96 369 LEU A N 1
ATOM 2830 C CA . LEU A 1 369 ? -17.75 -16.859 6.172 1 96 369 LEU A CA 1
ATOM 2831 C C . LEU A 1 369 ? -19.156 -16.969 6.742 1 96 369 LEU A C 1
ATOM 2833 O O . LEU A 1 369 ? -19.891 -15.984 6.801 1 96 369 LEU A O 1
ATOM 2837 N N . SER A 1 370 ? -19.5 -18.141 7.117 1 94.81 370 SER A N 1
ATOM 2838 C CA . SER A 1 370 ? -20.859 -18.391 7.59 1 94.81 370 SER A CA 1
ATOM 2839 C C . SER A 1 370 ? -21 -18.047 9.07 1 94.81 370 SER A C 1
ATOM 2841 O O . SER A 1 370 ? -22.125 -17.922 9.57 1 94.81 370 SER A O 1
ATOM 2843 N N . LYS A 1 371 ? -19.844 -17.844 9.711 1 88 371 LYS A N 1
ATOM 2844 C CA . LYS A 1 371 ? -19.891 -17.484 11.125 1 88 371 LYS A CA 1
ATOM 2845 C C . LYS A 1 371 ? -20.172 -16 11.312 1 88 371 LYS A C 1
ATOM 2847 O O . LYS A 1 371 ? -19.656 -15.172 10.57 1 88 371 LYS A O 1
ATOM 2852 N N . SER A 1 372 ? -21.047 -15.656 12.195 1 74.5 372 SER A N 1
ATOM 2853 C CA . SER A 1 372 ? -21.484 -14.273 12.391 1 74.5 372 SER A CA 1
ATOM 2854 C C . SER A 1 372 ? -20.797 -13.641 13.594 1 74.5 372 SER A C 1
ATOM 2856 O O . SER A 1 372 ? -21.016 -12.461 13.883 1 74.5 372 SER A O 1
ATOM 2858 N N . SER A 1 373 ? -19.875 -14.289 14.141 1 78.12 373 SER A N 1
ATOM 2859 C CA . SER A 1 373 ? -19.328 -13.727 15.375 1 78.12 373 SER A CA 1
ATOM 2860 C C . SER A 1 373 ? -17.875 -13.312 15.203 1 78.12 373 SER A C 1
ATOM 2862 O O . SER A 1 373 ? -17.188 -13.82 14.328 1 78.12 373 SER A O 1
ATOM 2864 N N . GLY A 1 374 ? -17.547 -12.234 15.953 1 80 374 GLY A N 1
ATOM 2865 C CA . GLY A 1 374 ? -16.172 -11.766 16 1 80 374 GLY A CA 1
ATOM 2866 C C . GLY A 1 374 ? -15.922 -10.547 15.125 1 80 374 GLY A C 1
ATOM 2867 O O . GLY A 1 374 ? -16.812 -10.117 14.398 1 80 374 GLY A O 1
ATOM 2868 N N . PRO A 1 375 ? -14.773 -10.031 15.258 1 87.25 375 PRO A N 1
ATOM 2869 C CA . PRO A 1 375 ? -14.445 -8.844 14.469 1 87.25 375 PRO A CA 1
ATOM 2870 C C . PRO A 1 375 ? -14.234 -9.164 12.984 1 87.25 375 PRO A C 1
ATOM 2872 O O . PRO A 1 375 ? -13.734 -10.242 12.648 1 87.25 375 PRO A O 1
ATOM 2875 N N . LEU A 1 376 ? -14.68 -8.328 12.211 1 93.38 376 LEU A N 1
ATOM 2876 C CA . LEU A 1 376 ? -14.492 -8.461 10.766 1 93.38 376 LEU A CA 1
ATOM 2877 C C . LEU A 1 376 ? -13.023 -8.328 10.391 1 93.38 376 LEU A C 1
ATOM 2879 O O . LEU A 1 376 ? -12.297 -7.535 10.992 1 93.38 376 LEU A O 1
ATOM 2883 N N . PRO A 1 377 ? -12.555 -9.164 9.484 1 94.62 377 PRO A N 1
ATOM 2884 C CA . PRO A 1 377 ? -11.18 -8.969 9.016 1 94.62 377 PRO A CA 1
ATOM 2885 C C . PRO A 1 377 ? -10.984 -7.652 8.273 1 94.62 377 PRO A C 1
ATOM 2887 O O . PRO A 1 377 ? -11.875 -7.219 7.535 1 94.62 377 PRO A O 1
ATOM 2890 N N . ASP A 1 378 ? -9.883 -7.023 8.438 1 94.5 378 ASP A N 1
ATOM 2891 C CA . ASP A 1 378 ? -9.625 -5.738 7.797 1 94.5 378 ASP A CA 1
ATOM 2892 C C . ASP A 1 378 ? -9.305 -5.922 6.316 1 94.5 378 ASP A C 1
ATOM 2894 O O . ASP A 1 378 ? -9.188 -7.055 5.836 1 94.5 378 ASP A O 1
ATOM 2898 N N . VAL A 1 379 ? -9.133 -4.844 5.625 1 95.75 379 VAL A N 1
ATOM 2899 C CA . VAL A 1 379 ? -8.883 -4.828 4.188 1 95.75 379 VAL A CA 1
ATOM 2900 C C . VAL A 1 379 ? -7.609 -5.613 3.877 1 95.75 379 VAL A C 1
ATOM 2902 O O . VAL A 1 379 ? -7.59 -6.434 2.957 1 95.75 379 VAL A O 1
ATOM 2905 N N . GLY A 1 380 ? -6.559 -5.383 4.676 1 92.94 380 GLY A N 1
ATOM 2906 C CA . GLY A 1 380 ? -5.289 -6.055 4.438 1 92.94 380 GLY A CA 1
ATOM 2907 C C . GLY A 1 380 ? -5.387 -7.566 4.547 1 92.94 380 GLY A C 1
ATOM 2908 O O . GLY A 1 380 ? -4.84 -8.289 3.715 1 92.94 380 GLY A O 1
ATOM 2909 N N . MET A 1 381 ? -6.051 -8.055 5.516 1 93.44 381 MET A N 1
ATOM 2910 C CA . MET A 1 381 ? -6.238 -9.484 5.734 1 93.44 381 MET A CA 1
ATOM 2911 C C . MET A 1 381 ? -6.996 -10.117 4.57 1 93.44 381 MET A C 1
ATOM 2913 O O . MET A 1 381 ? -6.613 -11.18 4.082 1 93.44 381 MET A O 1
ATOM 2917 N N . ARG A 1 382 ? -8 -9.461 4.137 1 96.06 382 ARG A N 1
ATOM 2918 C CA . ARG A 1 382 ? -8.828 -10.008 3.061 1 96.06 382 ARG A CA 1
ATOM 2919 C C . ARG A 1 382 ? -8.07 -9.984 1.735 1 96.06 382 ARG A C 1
ATOM 2921 O O . ARG A 1 382 ? -8.172 -10.93 0.946 1 96.06 382 ARG A O 1
ATOM 2928 N N . LEU A 1 383 ? -7.312 -8.945 1.521 1 95.62 383 LEU A N 1
ATOM 2929 C CA . LEU A 1 383 ? -6.516 -8.875 0.301 1 95.62 383 LEU A CA 1
ATOM 2930 C C . LEU A 1 383 ? -5.453 -9.969 0.281 1 95.62 383 LEU A C 1
ATOM 2932 O O . LEU A 1 383 ? -5.207 -10.586 -0.76 1 95.62 383 LEU A O 1
ATOM 2936 N N . ARG A 1 384 ? -4.828 -10.211 1.398 1 93 384 ARG A N 1
ATOM 2937 C CA . ARG A 1 384 ? -3.826 -11.266 1.482 1 93 384 ARG A CA 1
ATOM 2938 C C . ARG A 1 384 ? -4.445 -12.633 1.201 1 93 384 ARG A C 1
ATOM 2940 O O . ARG A 1 384 ? -3.873 -13.438 0.467 1 93 384 ARG A O 1
ATOM 2947 N N . LEU A 1 385 ? -5.559 -12.836 1.806 1 95.44 385 LEU A N 1
ATOM 2948 C CA . LEU A 1 385 ? -6.277 -14.078 1.564 1 95.44 385 LEU A CA 1
ATOM 2949 C C . LEU A 1 385 ? -6.625 -14.227 0.087 1 95.44 385 LEU A C 1
ATOM 2951 O O . LEU A 1 385 ? -6.359 -15.273 -0.513 1 95.44 385 LEU A O 1
ATOM 2955 N N . ALA A 1 386 ? -7.188 -13.188 -0.499 1 97.25 386 ALA A N 1
ATOM 2956 C CA . ALA A 1 386 ? -7.562 -13.203 -1.91 1 97.25 386 ALA A CA 1
ATOM 2957 C C . ALA A 1 386 ? -6.355 -13.492 -2.795 1 97.25 386 ALA A C 1
ATOM 2959 O O . ALA A 1 386 ? -6.43 -14.305 -3.715 1 97.25 386 ALA A O 1
ATOM 2960 N N . ALA A 1 387 ? -5.258 -12.828 -2.496 1 94.25 387 ALA A N 1
ATOM 2961 C CA . ALA A 1 387 ? -4.043 -12.992 -3.293 1 94.25 387 ALA A CA 1
ATOM 2962 C C . ALA A 1 387 ? -3.547 -14.438 -3.244 1 94.25 387 ALA A C 1
A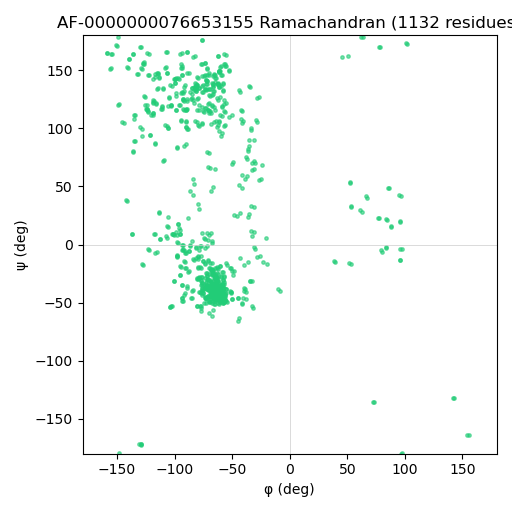TOM 2964 O O . ALA A 1 387 ? -3.158 -15 -4.27 1 94.25 387 ALA A O 1
ATOM 2965 N N . GLN A 1 388 ? -3.58 -14.992 -2.084 1 93.81 388 GLN A N 1
ATOM 2966 C CA . GLN A 1 388 ? -3.088 -16.359 -1.91 1 93.81 388 GLN A CA 1
ATOM 2967 C C . GLN A 1 388 ? -3.969 -17.359 -2.652 1 93.81 388 GLN A C 1
ATOM 2969 O O . GLN A 1 388 ? -3.463 -18.281 -3.299 1 93.81 388 GLN A O 1
ATOM 2974 N N . VAL A 1 389 ? -5.223 -17.156 -2.578 1 96.94 389 VAL A N 1
ATOM 2975 C CA . VAL A 1 389 ? -6.156 -18.031 -3.273 1 96.94 389 VAL A CA 1
ATOM 2976 C C . VAL A 1 389 ? -5.953 -17.922 -4.781 1 96.94 389 VAL A C 1
ATOM 2978 O O . VAL A 1 389 ? -5.867 -18.922 -5.488 1 96.94 389 VAL A O 1
ATOM 2981 N N . CYS A 1 390 ? -5.863 -16.688 -5.262 1 96.5 390 CYS A N 1
ATOM 2982 C CA . CYS A 1 390 ? -5.621 -16.453 -6.68 1 96.5 390 CYS A CA 1
ATOM 2983 C C . CYS A 1 390 ? -4.328 -17.125 -7.133 1 96.5 390 CYS A C 1
ATOM 2985 O O . CYS A 1 390 ? -4.309 -17.828 -8.148 1 96.5 390 CYS A O 1
ATOM 2987 N N . GLN A 1 391 ? -3.311 -16.922 -6.336 1 92.81 391 GLN A N 1
ATOM 2988 C CA . GLN A 1 391 ? -1.989 -17.438 -6.684 1 92.81 391 GLN A CA 1
ATOM 2989 C C . GLN A 1 391 ? -2.008 -18.953 -6.828 1 92.81 391 GLN A C 1
ATOM 2991 O O . GLN A 1 391 ? -1.432 -19.5 -7.77 1 92.81 391 GLN A O 1
ATOM 2996 N N . THR A 1 392 ? -2.668 -19.594 -5.961 1 94.75 392 THR A N 1
ATOM 2997 C CA . THR A 1 392 ? -2.713 -21.047 -5.973 1 94.75 392 THR A CA 1
ATOM 2998 C C . THR A 1 392 ? -3.441 -21.562 -7.215 1 94.75 392 THR A C 1
ATOM 3000 O O . THR A 1 392 ? -2.945 -22.453 -7.91 1 94.75 392 THR A O 1
ATOM 3003 N N . LEU A 1 393 ? -4.582 -21.016 -7.543 1 96.62 393 LEU A N 1
ATOM 3004 C CA . LEU A 1 393 ? -5.324 -21.453 -8.719 1 96.62 393 LEU A CA 1
ATOM 3005 C C . LEU A 1 393 ? -4.543 -21.172 -9.992 1 96.62 393 LEU A C 1
ATOM 3007 O O . LEU A 1 393 ? -4.488 -22 -10.898 1 96.62 393 LEU A O 1
ATOM 3011 N N . LEU A 1 394 ? -3.953 -20.016 -10.07 1 92.75 394 LEU A N 1
ATOM 3012 C CA . LEU A 1 394 ? -3.186 -19.656 -11.258 1 92.75 394 LEU A CA 1
ATOM 3013 C C . LEU A 1 394 ? -1.997 -20.594 -11.445 1 92.75 394 LEU A C 1
ATOM 3015 O O . LEU A 1 394 ? -1.659 -20.953 -12.57 1 92.75 394 LEU A O 1
ATOM 3019 N N . SER A 1 395 ? -1.405 -20.938 -10.328 1 90.69 395 SER A N 1
ATOM 3020 C CA . SER A 1 395 ? -0.322 -21.922 -10.391 1 90.69 395 SER A CA 1
ATOM 3021 C C . SER A 1 395 ? -0.811 -23.25 -10.938 1 90.69 395 SER A C 1
ATOM 3023 O O . SER A 1 395 ? -0.132 -23.891 -11.75 1 90.69 395 SER A O 1
ATOM 3025 N N . PHE A 1 396 ? -1.945 -23.672 -10.484 1 93.06 396 PHE A N 1
ATOM 3026 C CA . PHE A 1 396 ? -2.547 -24.906 -10.969 1 93.06 396 PHE A CA 1
ATOM 3027 C C . PHE A 1 396 ? -2.805 -24.828 -12.469 1 93.06 396 PHE A C 1
ATOM 3029 O O . PHE A 1 396 ? -2.562 -25.797 -13.195 1 93.06 396 PHE A O 1
ATOM 3036 N N . HIS A 1 397 ? -3.236 -23.703 -12.961 1 92.44 397 HIS A N 1
ATOM 3037 C CA . HIS A 1 397 ? -3.469 -23.484 -14.383 1 92.44 397 HIS A CA 1
ATOM 3038 C C . HIS A 1 397 ? -2.158 -23.469 -15.164 1 92.44 397 HIS A C 1
ATOM 3040 O O . HIS A 1 397 ? -2.098 -23.969 -16.297 1 92.44 397 HIS A O 1
ATOM 3046 N N . THR A 1 398 ? -1.199 -22.906 -14.508 1 87.44 398 THR A N 1
ATOM 3047 C CA . THR A 1 398 ? 0.119 -22.875 -15.133 1 87.44 398 THR A CA 1
ATOM 3048 C C . THR A 1 398 ? 0.645 -24.297 -15.359 1 87.44 398 THR A C 1
ATOM 3050 O O . THR A 1 398 ? 1.317 -24.562 -16.359 1 87.44 398 THR A O 1
ATOM 3053 N N . ALA A 1 399 ? 0.264 -25.172 -14.484 1 87.5 399 ALA A N 1
ATOM 3054 C CA . ALA A 1 399 ? 0.651 -26.578 -14.602 1 87.5 399 ALA A CA 1
ATOM 3055 C C . ALA A 1 399 ? -0.187 -27.297 -15.656 1 87.5 399 ALA A C 1
ATOM 3057 O O . ALA A 1 399 ? -0.023 -28.5 -15.875 1 87.5 399 ALA A O 1
ATOM 3058 N N . GLY A 1 400 ? -1.121 -26.578 -16.266 1 88.12 400 GLY A N 1
ATOM 3059 C CA . GLY A 1 400 ? -1.912 -27.125 -17.344 1 88.12 400 GLY A CA 1
ATOM 3060 C C . GLY A 1 400 ? -3.162 -27.844 -16.875 1 88.12 400 GLY A C 1
ATOM 3061 O O . GLY A 1 400 ? -3.758 -28.625 -17.625 1 88.12 400 GLY A O 1
ATOM 3062 N N . TRP A 1 401 ? -3.523 -27.609 -15.602 1 92.19 401 TRP A N 1
ATOM 3063 C CA . TRP A 1 401 ? -4.68 -28.297 -15.023 1 92.19 401 TRP A CA 1
ATOM 3064 C C . TRP A 1 401 ? -5.848 -27.328 -14.852 1 92.19 401 TRP A C 1
ATOM 3066 O O . TRP A 1 401 ? -5.648 -26.125 -14.695 1 92.19 401 TRP A O 1
ATOM 3076 N N . LEU A 1 402 ? -7.043 -27.844 -14.891 1 94.38 402 LEU A N 1
ATOM 3077 C CA . LEU A 1 402 ? -8.289 -27.172 -14.539 1 94.38 402 LEU A CA 1
ATOM 3078 C C . LEU A 1 402 ? -8.867 -27.75 -13.25 1 94.38 402 LEU A C 1
ATOM 3080 O O . LEU A 1 402 ? -8.922 -28.969 -13.078 1 94.38 402 LEU A O 1
ATOM 3084 N N . HIS A 1 403 ? -9.281 -26.938 -12.367 1 95.62 403 HIS A N 1
ATOM 3085 C CA . HIS A 1 403 ? -9.758 -27.375 -11.055 1 95.62 403 HIS A CA 1
ATOM 3086 C C . HIS A 1 403 ? -11.195 -27.875 -11.133 1 95.62 403 HIS A C 1
ATOM 3088 O O . HIS A 1 403 ? -11.5 -28.969 -10.656 1 95.62 403 HIS A O 1
ATOM 3094 N N . LYS A 1 404 ? -12.133 -27.031 -11.703 1 94.19 404 LYS A N 1
ATOM 3095 C CA . LYS A 1 404 ? -13.508 -27.359 -12.078 1 94.19 404 LYS A CA 1
ATOM 3096 C C . LYS A 1 404 ? -14.422 -27.328 -10.859 1 94.19 404 LYS A C 1
ATOM 3098 O O . LYS A 1 404 ? -15.641 -27.5 -10.984 1 94.19 404 LYS A O 1
ATOM 3103 N N . ASP A 1 405 ? -13.93 -27.156 -9.672 1 94.81 405 ASP A N 1
ATOM 3104 C CA . ASP A 1 405 ? -14.766 -27.141 -8.477 1 94.81 405 ASP A CA 1
ATOM 3105 C C . ASP A 1 405 ? -14.281 -26.094 -7.48 1 94.81 405 ASP A C 1
ATOM 3107 O O . ASP A 1 405 ? -14.234 -26.344 -6.273 1 94.81 405 ASP A O 1
ATOM 3111 N N . MET A 1 406 ? -13.852 -25 -7.984 1 95.94 406 MET A N 1
ATOM 3112 C CA . MET A 1 406 ? -13.398 -23.875 -7.168 1 95.94 406 MET A CA 1
ATOM 3113 C C . MET A 1 406 ? -14.57 -23.234 -6.422 1 95.94 406 MET A C 1
ATOM 3115 O O . MET A 1 406 ? -15.531 -22.781 -7.043 1 95.94 406 MET A O 1
ATOM 3119 N N . ARG A 1 407 ? -14.57 -23.344 -5.137 1 96.81 407 ARG A N 1
ATOM 3120 C CA . ARG A 1 407 ? -15.547 -22.734 -4.242 1 96.81 407 ARG A CA 1
ATOM 3121 C C . ARG A 1 407 ? -14.984 -22.609 -2.828 1 96.81 407 ARG A C 1
ATOM 3123 O O . ARG A 1 407 ? -13.977 -23.234 -2.494 1 96.81 407 ARG A O 1
ATOM 3130 N N . SER A 1 408 ? -15.602 -21.812 -1.977 1 97.56 408 SER A N 1
ATOM 3131 C CA . SER A 1 408 ? -15.07 -21.5 -0.659 1 97.56 408 SER A CA 1
ATOM 3132 C C . SER A 1 408 ? -15.047 -22.719 0.245 1 97.56 408 SER A C 1
ATOM 3134 O O . SER A 1 408 ? -14.227 -22.812 1.165 1 97.56 408 SER A O 1
ATOM 3136 N N . GLU A 1 409 ? -15.922 -23.703 -0.039 1 96.44 409 GLU A N 1
ATOM 3137 C CA . GLU A 1 409 ? -15.922 -24.953 0.722 1 96.44 409 GLU A CA 1
ATOM 3138 C C . GLU A 1 409 ? -14.641 -25.75 0.484 1 96.44 409 GLU A C 1
ATOM 3140 O O . GLU A 1 409 ? -14.234 -26.547 1.326 1 96.44 409 GLU A O 1
ATOM 3145 N N . ASN A 1 410 ? -14.008 -25.531 -0.665 1 97.19 410 ASN A N 1
ATOM 3146 C CA . ASN A 1 410 ? -12.812 -26.266 -1.06 1 97.19 410 ASN A CA 1
ATOM 3147 C C . ASN A 1 410 ? -11.539 -25.5 -0.739 1 97.19 410 ASN A C 1
ATOM 3149 O O . ASN A 1 410 ? -10.492 -25.734 -1.332 1 97.19 410 ASN A O 1
ATOM 3153 N N . ILE A 1 411 ? -11.625 -24.531 0.115 1 97.31 411 ILE A N 1
ATOM 3154 C CA . ILE A 1 411 ? -10.484 -23.812 0.661 1 97.31 411 ILE A CA 1
ATOM 3155 C C . ILE A 1 411 ? -10.438 -23.984 2.176 1 97.31 411 ILE A C 1
ATOM 3157 O O . ILE A 1 411 ? -11.328 -23.531 2.893 1 97.31 411 ILE A O 1
ATOM 3161 N N . LEU A 1 412 ? -9.43 -24.672 2.615 1 95.69 412 LEU A N 1
ATOM 3162 C CA . LEU A 1 412 ? -9.273 -24.906 4.047 1 95.69 412 LEU A CA 1
ATOM 3163 C C . LEU A 1 412 ? -8.258 -23.938 4.645 1 95.69 412 LEU A C 1
ATOM 3165 O O . LEU A 1 412 ? -7.234 -23.641 4.02 1 95.69 412 LEU A O 1
ATOM 3169 N N . LEU A 1 413 ? -8.555 -23.438 5.816 1 94.06 413 LEU A N 1
ATOM 3170 C CA . LEU A 1 413 ? -7.688 -22.469 6.492 1 94.06 413 LEU A CA 1
ATOM 3171 C C . LEU A 1 413 ? -6.902 -23.141 7.613 1 94.06 413 LEU A C 1
ATOM 3173 O O . LEU A 1 413 ? -7.488 -23.719 8.539 1 94.06 413 LEU A O 1
ATOM 3177 N N . VAL A 1 414 ? -5.578 -23.062 7.469 1 91.75 414 VAL A N 1
ATOM 3178 C CA . VAL A 1 414 ? -4.711 -23.703 8.453 1 91.75 414 VAL A CA 1
ATOM 3179 C C . VAL A 1 414 ? -3.965 -22.641 9.25 1 91.75 414 VAL A C 1
ATOM 3181 O O . VAL A 1 414 ? -3.295 -21.781 8.68 1 91.75 414 VAL A O 1
ATOM 3184 N N . SER A 1 415 ? -4.152 -22.516 10.539 1 83.44 415 SER A N 1
ATOM 3185 C CA . SER A 1 415 ? -3.469 -21.578 11.414 1 83.44 415 SER A CA 1
ATOM 3186 C C . SER A 1 415 ? -2.094 -22.094 11.82 1 83.44 415 SER A C 1
ATOM 3188 O O . SER A 1 415 ? -1.918 -23.297 12.031 1 83.44 415 SER A O 1
ATOM 3190 N N . PRO A 1 416 ? -1.019 -21.188 11.695 1 64.81 416 PRO A N 1
ATOM 3191 C CA . PRO A 1 416 ? 0.261 -21.672 12.219 1 64.81 416 PRO A CA 1
ATOM 3192 C C . PRO A 1 416 ? 0.196 -22.031 13.703 1 64.81 416 PRO A C 1
ATOM 3194 O O . PRO A 1 416 ? -0.61 -21.453 14.438 1 64.81 416 PRO A O 1
ATOM 3197 N N . THR A 1 417 ? 0.45 -23.328 14.172 1 56.91 417 THR A N 1
ATOM 3198 C CA . THR A 1 417 ? 0.417 -23.797 15.555 1 56.91 417 THR A CA 1
ATOM 3199 C C . THR A 1 417 ? 0.843 -22.688 16.516 1 56.91 417 THR A C 1
ATOM 3201 O O . THR A 1 417 ? 0.423 -22.656 17.672 1 56.91 417 THR A O 1
ATOM 3204 N N . SER A 1 418 ? 1.976 -22.156 16.266 1 49.47 418 SER A N 1
ATOM 3205 C CA . SER A 1 418 ? 2.561 -21.391 17.359 1 49.47 418 SER A CA 1
ATOM 3206 C C . SER A 1 418 ? 1.745 -20.141 17.656 1 49.47 418 SER A C 1
ATOM 3208 O O . SER A 1 418 ? 1.862 -19.547 18.719 1 49.47 418 SER A O 1
ATOM 3210 N N . SER A 1 419 ? 1.607 -19.266 16.781 1 44.72 419 SER A N 1
ATOM 3211 C CA . SER A 1 419 ? 1.262 -17.906 17.203 1 44.72 419 SER A CA 1
ATOM 3212 C C . SER A 1 419 ? -0.25 -17.719 17.266 1 44.72 419 SER A C 1
ATOM 3214 O O . SER A 1 419 ? -0.951 -17.969 16.281 1 44.72 419 SER A O 1
ATOM 3216 N N . SER A 1 420 ? -0.854 -18.047 18.359 1 41.38 420 SER A N 1
ATOM 3217 C CA . SER A 1 420 ? -2.199 -17.703 18.812 1 41.38 420 SER A CA 1
ATOM 3218 C C . SER A 1 420 ? -2.68 -16.391 18.188 1 41.38 420 SER A C 1
ATOM 3220 O O . SER A 1 420 ? -3.701 -15.844 18.609 1 41.38 420 SER A O 1
ATOM 3222 N N . SER A 1 421 ? -1.891 -15.648 17.547 1 42.31 421 SER A N 1
ATOM 3223 C CA . SER A 1 421 ? -2.359 -14.273 17.406 1 42.31 421 SER A CA 1
ATOM 3224 C C . SER A 1 421 ? -3.641 -14.211 16.578 1 42.31 421 SER A C 1
ATOM 3226 O O . SER A 1 421 ? -3.797 -14.961 15.609 1 42.31 421 SER A O 1
ATOM 3228 N N . ILE A 1 422 ? -4.785 -13.969 17.203 1 42.44 422 ILE A N 1
ATOM 3229 C CA . ILE A 1 422 ? -6.125 -13.531 16.812 1 42.44 422 ILE A CA 1
ATOM 3230 C C . ILE A 1 422 ? -6.117 -13.109 15.344 1 42.44 422 ILE A C 1
ATOM 3232 O O . ILE A 1 422 ? -7.113 -13.289 14.633 1 42.44 422 ILE A O 1
ATOM 3236 N N . ASP A 1 423 ? -5.066 -12.422 14.891 1 50.47 423 ASP A N 1
ATOM 3237 C CA . ASP A 1 423 ? -5.078 -11.484 13.773 1 50.47 423 ASP A CA 1
ATOM 3238 C C . ASP A 1 423 ? -4.906 -12.211 12.438 1 50.47 423 ASP A C 1
ATOM 3240 O O . ASP A 1 423 ? -4.859 -11.578 11.383 1 50.47 423 ASP A O 1
ATOM 3244 N N . ARG A 1 424 ? -4.816 -13.82 12.414 1 66.12 424 ARG A N 1
ATOM 3245 C CA . ARG A 1 424 ? -4.441 -14.211 11.062 1 66.12 424 ARG A CA 1
ATOM 3246 C C . ARG A 1 424 ? -5.395 -15.266 10.508 1 66.12 424 ARG A C 1
ATOM 3248 O O . ARG A 1 424 ? -5.828 -16.156 11.242 1 66.12 424 ARG A O 1
ATOM 3255 N N . LEU A 1 425 ? -6.543 -15.055 9.727 1 78.44 425 LEU A N 1
ATOM 3256 C CA . LEU A 1 425 ? -7.418 -15.945 8.969 1 78.44 425 LEU A CA 1
ATOM 3257 C C . LEU A 1 425 ? -6.711 -17.25 8.641 1 78.44 425 LEU A C 1
ATOM 3259 O O . LEU A 1 425 ? -7.359 -18.234 8.289 1 78.44 425 LEU A O 1
ATOM 3263 N N . GLY A 1 426 ? -5.551 -17.531 9.094 1 87.62 426 GLY A N 1
ATOM 3264 C CA . GLY A 1 426 ? -4.785 -18.703 8.68 1 87.62 426 GLY A CA 1
ATOM 3265 C C . GLY A 1 426 ? -4.406 -18.672 7.211 1 87.62 426 GLY A C 1
ATOM 3266 O O . GLY A 1 426 ? -4.887 -17.828 6.457 1 87.62 426 GLY A O 1
ATOM 3267 N N . ARG A 1 427 ? -3.678 -19.703 6.816 1 91.19 427 ARG A N 1
ATOM 3268 C CA . ARG A 1 427 ? -3.25 -19.828 5.426 1 91.19 427 ARG A CA 1
ATOM 3269 C C . ARG A 1 427 ? -4.223 -20.703 4.633 1 91.19 427 ARG A C 1
ATOM 3271 O O . ARG A 1 427 ? -4.621 -21.766 5.086 1 91.19 427 ARG A O 1
ATOM 3278 N N . PRO A 1 428 ? -4.656 -20.219 3.484 1 95.81 428 PRO A N 1
ATOM 3279 C CA . PRO A 1 428 ? -5.598 -21 2.686 1 95.81 428 PRO A CA 1
ATOM 3280 C C . PRO A 1 428 ? -4.918 -22.109 1.9 1 95.81 428 PRO A C 1
ATOM 3282 O O . PRO A 1 428 ? -3.863 -21.906 1.3 1 95.81 428 PRO A O 1
ATOM 3285 N N . TYR A 1 429 ? -5.504 -23.281 1.938 1 96 429 TYR A N 1
ATOM 3286 C CA . TYR A 1 429 ? -5.102 -24.422 1.136 1 96 429 TYR A CA 1
ATOM 3287 C C . TYR A 1 429 ? -6.227 -24.859 0.206 1 96 429 TYR A C 1
ATOM 3289 O O . TYR A 1 429 ? -7.348 -25.125 0.653 1 96 429 TYR A O 1
ATOM 3297 N N . LEU A 1 430 ? -5.93 -24.875 -1.047 1 97.31 430 LEU A N 1
ATOM 3298 C CA . LEU A 1 430 ? -6.918 -25.297 -2.033 1 97.31 430 LEU A CA 1
ATOM 3299 C C . LEU A 1 430 ? -7.078 -26.812 -2.029 1 97.31 430 LEU A C 1
ATOM 3301 O O . LEU A 1 430 ? -6.086 -27.547 -1.993 1 97.31 430 LEU A O 1
ATOM 3305 N N . CYS A 1 431 ? -8.32 -27.281 -1.985 1 96.62 431 CYS A N 1
ATOM 3306 C CA . CYS A 1 431 ? -8.727 -28.672 -2.08 1 96.62 431 CYS A CA 1
ATOM 3307 C C . CYS A 1 431 ? -9.82 -28.859 -3.125 1 96.62 431 CYS A C 1
ATOM 3309 O O . CYS A 1 431 ? -10.055 -27.969 -3.947 1 96.62 431 CYS A O 1
ATOM 3311 N N . GLY A 1 432 ? -10.359 -30 -3.178 1 95.75 432 GLY A N 1
ATOM 3312 C CA . GLY A 1 432 ? -11.477 -30.25 -4.082 1 95.75 432 GLY A CA 1
ATOM 3313 C C . GLY A 1 432 ? -11.031 -30.609 -5.488 1 95.75 432 GLY A C 1
ATOM 3314 O O . GLY A 1 432 ? -11.539 -30.047 -6.465 1 95.75 432 GLY A O 1
ATOM 3315 N N . PHE A 1 433 ? -10.109 -31.531 -5.645 1 96 433 PHE A N 1
ATOM 3316 C CA . PHE A 1 433 ? -9.5 -31.859 -6.93 1 96 433 PHE A CA 1
ATOM 3317 C C . PHE A 1 433 ? -10.211 -33.031 -7.574 1 96 433 PHE A C 1
ATOM 3319 O O . PHE A 1 433 ? -9.75 -33.562 -8.586 1 96 433 PHE A O 1
ATOM 3326 N N . SER A 1 434 ? -11.383 -33.406 -7.062 1 91.94 434 SER A N 1
ATOM 3327 C CA . SER A 1 434 ? -12.078 -34.625 -7.508 1 91.94 434 SER A CA 1
ATOM 3328 C C . SER A 1 434 ? -12.453 -34.531 -8.984 1 91.94 434 SER A C 1
ATOM 3330 O O . SER A 1 434 ? -12.539 -35.562 -9.672 1 91.94 434 SER A O 1
ATOM 3332 N N . PHE A 1 435 ? -12.602 -33.312 -9.484 1 90.31 435 PHE A N 1
ATOM 3333 C CA . PHE A 1 435 ? -13.047 -33.125 -10.859 1 90.31 435 PHE A CA 1
ATOM 3334 C C . PHE A 1 435 ? -11.938 -32.531 -11.719 1 90.31 435 PHE A C 1
ATOM 3336 O O . PHE A 1 435 ? -12.141 -32.25 -12.898 1 90.31 435 PHE A O 1
ATOM 3343 N N . ALA A 1 436 ? -10.766 -32.375 -11.148 1 93.12 436 ALA A N 1
ATOM 3344 C CA . ALA A 1 436 ? -9.656 -31.734 -11.852 1 93.12 436 ALA A CA 1
ATOM 3345 C C . ALA A 1 436 ? -9.203 -32.562 -13.047 1 93.12 436 ALA A C 1
ATOM 3347 O O . ALA A 1 436 ? -9.25 -33.812 -13.008 1 93.12 436 ALA A O 1
ATOM 3348 N N . ARG A 1 437 ? -8.797 -31.906 -14.062 1 89.88 437 ARG A N 1
ATOM 3349 C CA . ARG A 1 437 ? -8.289 -32.562 -15.25 1 89.88 437 ARG A CA 1
ATOM 3350 C C . ARG A 1 437 ? -7.332 -31.672 -16.016 1 89.88 437 ARG A C 1
ATOM 3352 O O . ARG A 1 437 ? -7.324 -30.453 -15.82 1 89.88 437 ARG A O 1
ATOM 3359 N N . GLN A 1 438 ? -6.602 -32.281 -16.875 1 86.62 438 GLN A N 1
ATOM 3360 C CA . GLN A 1 438 ? -5.719 -31.5 -17.75 1 86.62 438 GLN A CA 1
ATOM 3361 C C . GLN A 1 438 ? -6.516 -30.734 -18.797 1 86.62 438 GLN A C 1
ATOM 3363 O O . GLN A 1 438 ? -7.629 -31.125 -19.141 1 86.62 438 GLN A O 1
ATOM 3368 N N . GLY A 1 439 ? -6.031 -29.609 -19.266 1 80.5 439 GLY A N 1
ATOM 3369 C CA . GLY A 1 439 ? -6.734 -28.641 -20.109 1 80.5 439 GLY A CA 1
ATOM 3370 C C . GLY A 1 439 ? -6.898 -29.125 -21.531 1 80.5 439 GLY A C 1
ATOM 3371 O O . GLY A 1 439 ? -7.504 -28.422 -22.359 1 80.5 439 GLY A O 1
ATOM 3372 N N . SER A 1 440 ? -6.523 -30.266 -21.781 1 74.38 440 SER A N 1
ATOM 3373 C CA . SER A 1 440 ? -6.676 -30.734 -23.156 1 74.38 440 SER A CA 1
ATOM 3374 C C . SER A 1 440 ? -8.148 -30.938 -23.516 1 74.38 440 SER A C 1
ATOM 3376 O O . SER A 1 440 ? -8.914 -31.453 -22.703 1 74.38 440 SER A O 1
ATOM 3378 N N . PRO A 1 441 ? -8.578 -30.469 -24.641 1 67.31 441 PRO A N 1
ATOM 3379 C CA . PRO A 1 441 ? -9.977 -30.578 -25.062 1 67.31 441 PRO A CA 1
ATOM 3380 C C . PRO A 1 441 ? -10.438 -32.031 -25.188 1 67.31 441 PRO A C 1
ATOM 3382 O O . PRO A 1 441 ? -11.641 -32.281 -25.172 1 67.31 441 PRO A O 1
ATOM 3385 N N . THR A 1 442 ? -9.539 -32.875 -25.281 1 66.12 442 THR A N 1
ATOM 3386 C CA . THR A 1 442 ? -9.906 -34.281 -25.516 1 66.12 442 THR A CA 1
ATOM 3387 C C . THR A 1 442 ? -10.18 -35 -24.188 1 66.12 442 THR A C 1
ATOM 3389 O O . THR A 1 442 ? -10.68 -36.125 -24.188 1 66.12 442 THR A O 1
ATOM 3392 N N . GLU A 1 443 ? -10.023 -34.25 -23.219 1 71.62 443 GLU A N 1
ATOM 3393 C CA . GLU A 1 443 ? -10.18 -34.875 -21.906 1 71.62 443 GLU A CA 1
ATOM 3394 C C . GLU A 1 443 ? -11.656 -35 -21.531 1 71.62 443 GLU A C 1
ATOM 3396 O O . GLU A 1 443 ? -12.445 -34.094 -21.797 1 71.62 443 GLU A O 1
ATOM 3401 N N . ILE A 1 444 ? -12.047 -36.062 -21 1 66.69 444 ILE A N 1
ATOM 3402 C CA . ILE A 1 444 ? -13.398 -36.281 -20.5 1 66.69 444 ILE A CA 1
ATOM 3403 C C . ILE A 1 444 ? -13.68 -35.406 -19.297 1 66.69 444 ILE A C 1
ATOM 3405 O O . ILE A 1 444 ? -12.828 -35.25 -18.422 1 66.69 444 ILE A O 1
ATOM 3409 N N . SER A 1 445 ? -14.812 -34.719 -19.422 1 68.12 445 SER A N 1
ATOM 3410 C CA . SER A 1 445 ? -15.156 -33.812 -18.328 1 68.12 445 SER A CA 1
ATOM 3411 C C . SER A 1 445 ? -16.375 -34.312 -17.562 1 68.12 445 SER A C 1
ATOM 3413 O O . SER A 1 445 ? -17.406 -34.625 -18.156 1 68.12 445 SER A O 1
ATOM 3415 N N . GLU A 1 446 ? -16.188 -34.594 -16.266 1 65.25 446 GLU A N 1
ATOM 3416 C CA . GLU A 1 446 ? -17.312 -34.938 -15.398 1 65.25 446 GLU A CA 1
ATOM 3417 C C . GLU A 1 446 ? -18 -33.656 -14.891 1 65.25 446 GLU A C 1
ATOM 3419 O O . GLU A 1 446 ? -17.344 -32.625 -14.695 1 65.25 446 GLU A O 1
ATOM 3424 N N . GLN A 1 447 ? -19.375 -33.719 -14.953 1 63.19 447 GLN A N 1
ATOM 3425 C CA . GLN A 1 447 ? -20.109 -32.594 -14.445 1 63.19 447 GLN A CA 1
ATOM 3426 C C . GLN A 1 447 ? -20.484 -32.781 -12.977 1 63.19 447 GLN A C 1
ATOM 3428 O O . GLN A 1 447 ? -20.938 -33.844 -12.578 1 63.19 447 GLN A O 1
ATOM 3433 N N . PRO A 1 448 ? -20.062 -31.734 -12.18 1 58.66 448 PRO A N 1
ATOM 3434 C CA . PRO A 1 448 ? -20.484 -31.812 -10.781 1 58.66 448 PRO A CA 1
ATOM 3435 C C . PRO A 1 448 ? -22 -31.938 -10.625 1 58.66 448 PRO A C 1
ATOM 3437 O O . PRO A 1 448 ? -22.734 -31.625 -11.562 1 58.66 448 PRO A O 1
ATOM 3440 N N . SER A 1 449 ? -22.531 -32.375 -9.406 1 61.12 449 SER A N 1
ATOM 3441 C CA . SER A 1 449 ? -23.906 -32.719 -9.039 1 61.12 449 SER A CA 1
ATOM 3442 C C . SER A 1 449 ? -24.828 -31.531 -9.227 1 61.12 449 SER A C 1
ATOM 3444 O O . SER A 1 449 ? -24.375 -30.375 -9.305 1 61.12 449 SER A O 1
ATOM 3446 N N . GLU A 1 450 ? -26.031 -31.844 -9.469 1 66.56 450 GLU A N 1
ATOM 3447 C CA . GLU A 1 450 ? -27.172 -30.938 -9.609 1 66.56 450 GLU A CA 1
ATOM 3448 C C . GLU A 1 450 ? -27.5 -30.25 -8.289 1 66.56 450 GLU A C 1
ATOM 3450 O O . GLU A 1 450 ? -28.594 -30.422 -7.754 1 66.56 450 GLU A O 1
ATOM 3455 N N . ASP A 1 451 ? -26.547 -29.672 -7.609 1 83.62 451 ASP A N 1
ATOM 3456 C CA . ASP A 1 451 ? -26.734 -28.922 -6.367 1 83.62 451 ASP A CA 1
ATOM 3457 C C . ASP A 1 451 ? -26.609 -27.422 -6.598 1 83.62 451 ASP A C 1
ATOM 3459 O O . ASP A 1 451 ? -25.547 -26.938 -6.996 1 83.62 451 ASP A O 1
ATOM 3463 N N . LEU A 1 452 ? -27.734 -26.781 -6.285 1 87.06 452 LEU A N 1
ATOM 3464 C CA . LEU A 1 452 ? -27.812 -25.344 -6.523 1 87.06 452 LEU A CA 1
ATOM 3465 C C . LEU A 1 452 ? -26.75 -24.594 -5.711 1 87.06 452 LEU A C 1
ATOM 3467 O O . LEU A 1 452 ? -26.234 -23.578 -6.156 1 87.06 452 LEU A O 1
ATOM 3471 N N . SER A 1 453 ? -26.453 -25.109 -4.512 1 89.75 453 SER A N 1
ATOM 3472 C CA . SER A 1 453 ? -25.469 -24.484 -3.635 1 89.75 453 SER A CA 1
ATOM 3473 C C . SER A 1 453 ? -24.078 -24.484 -4.266 1 89.75 453 SER A C 1
ATOM 3475 O O . SER A 1 453 ? -23.234 -23.672 -3.902 1 89.75 453 SER A O 1
ATOM 3477 N N . ARG A 1 454 ? -23.891 -25.344 -5.223 1 91.06 454 ARG A N 1
ATOM 3478 C CA . ARG A 1 454 ? -22.625 -25.406 -5.953 1 91.06 454 ARG A CA 1
ATOM 3479 C C . ARG A 1 454 ? -22.734 -24.688 -7.297 1 91.06 454 ARG A C 1
ATOM 3481 O O . ARG A 1 454 ? -21.766 -24.078 -7.754 1 91.06 454 ARG A O 1
ATOM 3488 N N . ASP A 1 455 ? -23.922 -24.719 -7.855 1 92 455 ASP A N 1
ATOM 3489 C CA . ASP A 1 455 ? -24.141 -24.172 -9.188 1 92 455 ASP A CA 1
ATOM 3490 C C . ASP A 1 455 ? -23.938 -22.672 -9.211 1 92 455 ASP A C 1
ATOM 3492 O O . ASP A 1 455 ? -23.516 -22.109 -10.227 1 92 455 ASP A O 1
ATOM 3496 N N . ILE A 1 456 ? -24.125 -22.016 -8.094 1 94.62 456 ILE A N 1
ATOM 3497 C CA . ILE A 1 456 ? -24.031 -20.562 -8.07 1 94.62 456 ILE A CA 1
ATOM 3498 C C . ILE A 1 456 ? -22.578 -20.141 -8.25 1 94.62 456 ILE A C 1
ATOM 3500 O O . ILE A 1 456 ? -22.297 -18.969 -8.547 1 94.62 456 ILE A O 1
ATOM 3504 N N . TYR A 1 457 ? -21.641 -21.078 -8.117 1 95.94 457 TYR A N 1
ATOM 3505 C CA . TYR A 1 457 ? -20.219 -20.766 -8.312 1 95.94 457 TYR A CA 1
ATOM 3506 C C . TYR A 1 457 ? -19.797 -21.047 -9.742 1 95.94 457 TYR A C 1
ATOM 3508 O O . TYR A 1 457 ? -18.656 -20.75 -10.133 1 95.94 457 TYR A O 1
ATOM 3516 N N . ARG A 1 458 ? -20.688 -21.594 -10.539 1 93.44 458 ARG A N 1
ATOM 3517 C CA . ARG A 1 458 ? -20.297 -22.078 -11.859 1 93.44 458 ARG A CA 1
ATOM 3518 C C . ARG A 1 458 ? -20.594 -21.047 -12.938 1 93.44 458 ARG A C 1
ATOM 3520 O O . ARG A 1 458 ? -21.625 -20.375 -12.891 1 93.44 458 ARG A O 1
ATOM 3527 N N . HIS A 1 459 ? -19.672 -21.031 -13.883 1 92.88 459 HIS A N 1
ATOM 3528 C CA . HIS A 1 459 ? -19.875 -20.172 -15.047 1 92.88 459 HIS A CA 1
ATOM 3529 C C . HIS A 1 459 ? -21.156 -20.562 -15.789 1 92.88 459 HIS A C 1
ATOM 3531 O O . HIS A 1 459 ? -21.469 -21.734 -15.922 1 92.88 459 HIS A O 1
ATOM 3537 N N . PRO A 1 460 ? -21.859 -19.609 -16.375 1 90.88 460 PRO A N 1
ATOM 3538 C CA . PRO A 1 460 ? -23.125 -19.891 -17.062 1 90.88 460 PRO A CA 1
ATOM 3539 C C . PRO A 1 460 ? -22.953 -20.938 -18.172 1 90.88 460 PRO A C 1
ATOM 3541 O O . PRO A 1 460 ? -23.828 -21.797 -18.344 1 90.88 460 PRO A O 1
ATOM 3544 N N . LYS A 1 461 ? -21.859 -20.953 -18.812 1 89.5 461 LYS A N 1
ATOM 3545 C CA . LYS A 1 461 ? -21.656 -21.875 -19.922 1 89.5 461 LYS A CA 1
ATOM 3546 C C . LYS A 1 461 ? -21.312 -23.266 -19.422 1 89.5 461 LYS A C 1
ATOM 3548 O O . LYS A 1 461 ? -21.297 -24.234 -20.203 1 89.5 461 LYS A O 1
ATOM 3553 N N . ALA A 1 462 ? -21 -23.359 -18.156 1 88.38 462 ALA A N 1
ATOM 3554 C CA . ALA A 1 462 ? -20.688 -24.672 -17.578 1 88.38 462 ALA A CA 1
ATOM 3555 C C . ALA A 1 462 ? -21.891 -25.281 -16.891 1 88.38 462 ALA A C 1
ATOM 3557 O O . ALA A 1 462 ? -21.812 -26.359 -16.312 1 88.38 462 ALA A O 1
ATOM 3558 N N . LEU A 1 463 ? -23.031 -24.469 -17 1 86.56 463 LEU A N 1
ATOM 3559 C CA . LEU A 1 463 ? -24.25 -24.953 -16.375 1 86.56 463 LEU A CA 1
ATOM 3560 C C . LEU A 1 463 ? -25.047 -25.844 -17.328 1 86.56 463 LEU A C 1
ATOM 3562 O O . LEU A 1 463 ? -25.109 -25.562 -18.516 1 86.56 463 LEU A O 1
ATOM 3566 N N . GLY A 1 464 ? -25.688 -26.75 -16.781 1 76.44 464 GLY A N 1
ATOM 3567 C CA . GLY A 1 464 ? -26.656 -27.531 -17.516 1 76.44 464 GLY A CA 1
ATOM 3568 C C . GLY A 1 464 ? -26.031 -28.594 -18.406 1 76.44 464 GLY A C 1
ATOM 3569 O O . GLY A 1 464 ? -24.812 -28.797 -18.375 1 76.44 464 GLY A O 1
ATOM 3570 N N . GLU A 1 465 ? -26.859 -29.484 -18.953 1 70.5 465 GLU A N 1
ATOM 3571 C CA . GLU A 1 465 ? -26.484 -30.516 -19.922 1 70.5 465 GLU A CA 1
ATOM 3572 C C . GLU A 1 465 ? -27.172 -30.297 -21.266 1 70.5 465 GLU A C 1
ATOM 3574 O O . GLU A 1 465 ? -28.391 -30.188 -21.328 1 70.5 465 GLU A O 1
ATOM 3579 N N . PRO A 1 466 ? -26.359 -30.141 -22.406 1 63.62 466 PRO A N 1
ATOM 3580 C CA . PRO A 1 466 ? -24.891 -30.219 -22.516 1 63.62 466 PRO A CA 1
ATOM 3581 C C . PRO A 1 466 ? -24.203 -28.906 -22.188 1 63.62 466 PRO A C 1
ATOM 3583 O O . PRO A 1 466 ? -24.75 -27.828 -22.438 1 63.62 466 PRO A O 1
ATOM 3586 N N . SER A 1 467 ? -23.203 -29.078 -21.422 1 69.94 467 SER A N 1
ATOM 3587 C CA . SER A 1 467 ? -22.422 -27.875 -21.125 1 69.94 467 SER A CA 1
ATOM 3588 C C . SER A 1 467 ? -21.25 -27.719 -22.094 1 69.94 467 SER A C 1
ATOM 3590 O O . SER A 1 467 ? -20.875 -28.688 -22.781 1 69.94 467 SER A O 1
ATOM 3592 N N . ASP A 1 468 ? -20.812 -26.516 -22.359 1 77.75 468 ASP A N 1
ATOM 3593 C CA . ASP A 1 468 ? -19.594 -26.281 -23.125 1 77.75 468 ASP A CA 1
ATOM 3594 C C . ASP A 1 468 ? -18.406 -26.969 -22.484 1 77.75 468 ASP A C 1
ATOM 3596 O O . ASP A 1 468 ? -18.453 -27.328 -21.312 1 77.75 468 ASP A O 1
ATOM 3600 N N . SER A 1 469 ? -17.422 -27.25 -23.344 1 83.75 469 SER A N 1
ATOM 3601 C CA . SER A 1 469 ? -16.188 -27.812 -22.797 1 83.75 469 SER A CA 1
ATOM 3602 C C . SER A 1 469 ? -15.578 -26.875 -21.75 1 83.75 469 SER A C 1
ATOM 3604 O O . SER A 1 469 ? -15.531 -25.656 -21.953 1 83.75 469 SER A O 1
ATOM 3606 N N . PHE A 1 470 ? -15.242 -27.422 -20.703 1 88.94 470 PHE A N 1
ATOM 3607 C CA . PHE A 1 470 ? -14.719 -26.641 -19.578 1 88.94 470 PHE A CA 1
ATOM 3608 C C . PHE A 1 470 ? -13.375 -26.016 -19.938 1 88.94 470 PHE A C 1
ATOM 3610 O O . PHE A 1 470 ? -12.516 -26.672 -20.531 1 88.94 470 PHE A O 1
ATOM 3617 N N . GLU A 1 471 ? -13.266 -24.781 -19.656 1 90.19 471 GLU A N 1
ATOM 3618 C CA . GLU A 1 471 ? -12.055 -24.031 -19.953 1 90.19 471 GLU A CA 1
ATOM 3619 C C . GLU A 1 471 ? -11.57 -23.25 -18.719 1 90.19 471 GLU A C 1
ATOM 3621 O O . GLU A 1 471 ? -12.273 -23.203 -17.703 1 90.19 471 GLU A O 1
ATOM 3626 N N . ARG A 1 472 ? -10.406 -22.719 -18.828 1 92.06 472 ARG A N 1
ATOM 3627 C CA . ARG A 1 472 ? -9.75 -22.062 -17.719 1 92.06 472 ARG A CA 1
ATOM 3628 C C . ARG A 1 472 ? -10.586 -20.891 -17.203 1 92.06 472 ARG A C 1
ATOM 3630 O O . ARG A 1 472 ? -10.641 -20.641 -15.992 1 92.06 472 ARG A O 1
ATOM 3637 N N . TYR A 1 473 ? -11.25 -20.141 -18.109 1 92.25 473 TYR A N 1
ATOM 3638 C CA . TYR A 1 473 ? -12.008 -18.953 -17.703 1 92.25 473 TYR A CA 1
ATOM 3639 C C . TYR A 1 473 ? -13.203 -19.359 -16.844 1 92.25 473 TYR A C 1
ATOM 3641 O O . TYR A 1 473 ? -13.719 -18.531 -16.078 1 92.25 473 TYR A O 1
ATOM 3649 N N . MET A 1 474 ? -13.648 -20.562 -16.969 1 93 474 MET A N 1
ATOM 3650 C CA . MET A 1 474 ? -14.75 -21.047 -16.141 1 93 474 MET A CA 1
ATOM 3651 C C . MET A 1 474 ? -14.289 -21.266 -14.703 1 93 474 MET A C 1
ATOM 3653 O O . MET A 1 474 ? -15.039 -21 -13.766 1 93 474 MET A O 1
ATOM 3657 N N . ASP A 1 475 ? -13.023 -21.719 -14.5 1 95.69 475 ASP A N 1
ATOM 3658 C CA . ASP A 1 475 ? -12.406 -21.734 -13.18 1 95.69 475 ASP A CA 1
ATOM 3659 C C . ASP A 1 475 ? -12.273 -20.328 -12.609 1 95.69 475 ASP A C 1
ATOM 3661 O O . ASP A 1 475 ? -12.516 -20.094 -11.422 1 95.69 475 ASP A O 1
ATOM 3665 N N . ALA A 1 476 ? -11.891 -19.469 -13.516 1 96.81 476 ALA A N 1
ATOM 3666 C CA . ALA A 1 476 ? -11.695 -18.078 -13.109 1 96.81 476 ALA A CA 1
ATOM 3667 C C . ALA A 1 476 ? -13.008 -17.469 -12.609 1 96.81 476 ALA A C 1
ATOM 3669 O O . ALA A 1 476 ? -13.008 -16.703 -11.648 1 96.81 476 ALA A O 1
ATOM 3670 N N . TYR A 1 477 ? -14.055 -17.812 -13.312 1 96.38 477 TYR A N 1
ATOM 3671 C CA . TYR A 1 477 ? -15.359 -17.344 -12.867 1 96.38 477 TYR A CA 1
ATOM 3672 C C . TYR A 1 477 ? -15.656 -17.797 -11.445 1 96.38 477 TYR A C 1
ATOM 3674 O O . TYR A 1 477 ? -16.078 -17 -10.609 1 96.38 477 TYR A O 1
ATOM 3682 N N . SER A 1 478 ? -15.453 -19.062 -11.18 1 97.38 478 SER A N 1
ATOM 3683 C CA . SER A 1 478 ? -15.656 -19.609 -9.844 1 97.38 478 SER A CA 1
ATOM 3684 C C . SER A 1 478 ? -14.781 -18.891 -8.82 1 97.38 478 SER A C 1
ATOM 3686 O O . SER A 1 478 ? -15.219 -18.625 -7.699 1 97.38 478 SER A O 1
ATOM 3688 N N . LEU A 1 479 ? -13.547 -18.625 -9.203 1 98.5 479 LEU A N 1
ATOM 3689 C CA . LEU A 1 479 ? -12.648 -17.844 -8.359 1 98.5 479 LEU A CA 1
ATOM 3690 C C . LEU A 1 479 ? -13.242 -16.484 -8.055 1 98.5 479 LEU A C 1
ATOM 3692 O O . LEU A 1 479 ? -13.188 -16.016 -6.91 1 98.5 479 LEU A O 1
ATOM 3696 N N . GLY A 1 480 ? -13.789 -15.852 -9.078 1 98.56 480 GLY A N 1
ATOM 3697 C CA . GLY A 1 480 ? -14.438 -14.562 -8.883 1 98.56 480 GLY A CA 1
ATOM 3698 C C . GLY A 1 480 ? -15.531 -14.602 -7.828 1 98.56 480 GLY A C 1
ATOM 3699 O O . GLY A 1 480 ? -15.664 -13.672 -7.027 1 98.56 480 GLY A O 1
ATOM 3700 N N . CYS A 1 481 ? -16.297 -15.641 -7.855 1 98.56 481 CYS A N 1
ATOM 3701 C CA . CYS A 1 481 ? -17.359 -15.812 -6.859 1 98.56 481 CYS A CA 1
ATOM 3702 C C . CYS A 1 481 ? -16.766 -15.883 -5.457 1 98.56 481 CYS A C 1
ATOM 3704 O O . CYS A 1 481 ? -17.281 -15.258 -4.527 1 98.56 481 CYS A O 1
ATOM 3706 N N . VAL A 1 482 ? -15.727 -16.594 -5.297 1 98.75 482 VAL A N 1
ATOM 3707 C CA . VAL A 1 482 ? -15.055 -16.703 -4.004 1 98.75 482 VAL A CA 1
ATOM 3708 C C . VAL A 1 482 ? -14.492 -15.344 -3.596 1 98.75 482 VAL A C 1
ATOM 3710 O O . VAL A 1 482 ? -14.57 -14.961 -2.428 1 98.75 482 VAL A O 1
ATOM 3713 N N . LEU A 1 483 ? -13.922 -14.641 -4.57 1 98.75 483 LEU A N 1
ATOM 3714 C CA . LEU A 1 483 ? -13.383 -13.32 -4.293 1 98.75 483 LEU A CA 1
ATOM 3715 C C . LEU A 1 483 ? -14.477 -12.375 -3.795 1 98.75 483 LEU A C 1
ATOM 3717 O O . LEU A 1 483 ? -14.234 -11.562 -2.902 1 98.75 483 LEU A O 1
ATOM 3721 N N . ILE A 1 484 ? -15.641 -12.477 -4.348 1 98.81 484 ILE A N 1
ATOM 3722 C CA . ILE A 1 484 ? -16.766 -11.664 -3.902 1 98.81 484 ILE A CA 1
ATOM 3723 C C . ILE A 1 484 ? -17.125 -12.016 -2.459 1 98.81 484 ILE A C 1
ATOM 3725 O O . ILE A 1 484 ? -17.391 -11.133 -1.646 1 98.81 484 ILE A O 1
ATOM 3729 N N . GLU A 1 485 ? -17.078 -13.305 -2.148 1 98.62 485 GLU A N 1
ATOM 3730 C CA . GLU A 1 485 ? -17.312 -13.727 -0.769 1 98.62 485 GLU A CA 1
ATOM 3731 C C . GLU A 1 485 ? -16.281 -13.102 0.173 1 98.62 485 GLU A C 1
ATOM 3733 O O . GLU A 1 485 ? -16.641 -12.625 1.256 1 98.62 485 GLU A O 1
ATOM 3738 N N . ILE A 1 486 ? -15.07 -13.062 -0.225 1 98.25 486 ILE A N 1
ATOM 3739 C CA . ILE A 1 486 ? -13.992 -12.492 0.584 1 98.25 486 ILE A CA 1
ATOM 3740 C C . ILE A 1 486 ? -14.203 -10.992 0.738 1 98.25 486 ILE A C 1
ATOM 3742 O O . ILE A 1 486 ? -14.031 -10.438 1.828 1 98.25 486 ILE A O 1
ATOM 3746 N N . ALA A 1 487 ? -14.617 -10.328 -0.352 1 98.38 487 ALA A N 1
ATOM 3747 C CA . ALA A 1 487 ? -14.836 -8.883 -0.329 1 98.38 487 ALA A CA 1
ATOM 3748 C C . ALA A 1 487 ? -15.961 -8.516 0.638 1 98.38 487 ALA A C 1
ATOM 3750 O O . ALA A 1 487 ? -15.836 -7.551 1.397 1 98.38 487 ALA A O 1
ATOM 3751 N N . GLU A 1 488 ? -17 -9.281 0.611 1 97.88 488 GLU A N 1
ATOM 3752 C CA . GLU A 1 488 ? -18.172 -8.992 1.43 1 97.88 488 GLU A CA 1
ATOM 3753 C C . GLU A 1 488 ? -18.094 -9.688 2.785 1 97.88 488 GLU A C 1
ATOM 3755 O O . GLU A 1 488 ? -18.844 -9.367 3.707 1 97.88 488 GLU A O 1
ATOM 3760 N N . TRP A 1 489 ? 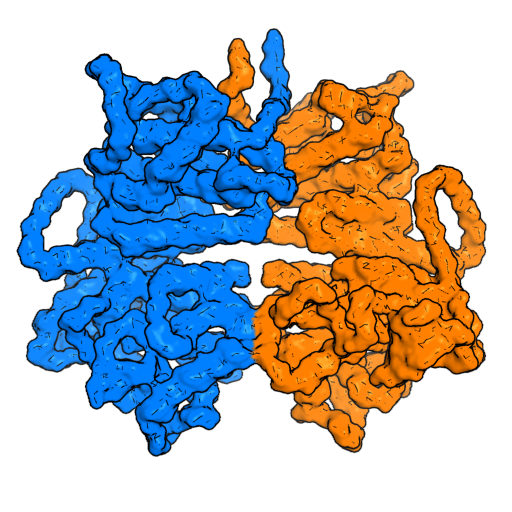-17.188 -10.641 2.91 1 97.19 489 TRP A N 1
ATOM 3761 C CA . TRP A 1 489 ? -17 -11.516 4.062 1 97.19 489 TRP A CA 1
ATOM 3762 C C . TRP A 1 489 ? -18.312 -12.188 4.457 1 97.19 489 TRP A C 1
ATOM 3764 O O . TRP A 1 489 ? -18.719 -12.141 5.621 1 97.19 489 TRP A O 1
ATOM 3774 N N . ALA A 1 490 ? -18.938 -12.812 3.494 1 97.25 490 ALA A N 1
ATOM 3775 C CA . ALA A 1 490 ? -20.188 -13.547 3.619 1 97.25 490 ALA A CA 1
ATOM 3776 C C . ALA A 1 490 ? -20.312 -14.609 2.529 1 97.25 490 ALA A C 1
ATOM 3778 O O . ALA A 1 490 ? -19.75 -14.461 1.443 1 97.25 490 ALA A O 1
ATOM 3779 N N . PRO A 1 491 ? -21.047 -15.727 2.793 1 97.31 491 PRO A N 1
ATOM 3780 C CA . PRO A 1 491 ? -21.25 -16.734 1.75 1 97.31 491 PRO A CA 1
ATOM 3781 C C . PRO A 1 491 ? -22 -16.188 0.539 1 97.31 491 PRO A C 1
ATOM 3783 O O . PRO A 1 491 ? -22.844 -15.305 0.682 1 97.31 491 PRO A O 1
ATOM 3786 N N . LEU A 1 492 ? -21.672 -16.75 -0.592 1 97.88 492 LEU A N 1
ATOM 3787 C CA . LEU A 1 492 ? -22.266 -16.281 -1.838 1 97.88 492 LEU A CA 1
ATOM 3788 C C . LEU A 1 492 ? -23.797 -16.422 -1.79 1 97.88 492 LEU A C 1
ATOM 3790 O O . LEU A 1 492 ? -24.516 -15.547 -2.289 1 97.88 492 LEU A O 1
ATOM 3794 N N . ARG A 1 493 ? -24.359 -17.469 -1.192 1 96.12 493 ARG A N 1
ATOM 3795 C CA . ARG A 1 493 ? -25.797 -17.688 -1.12 1 96.12 493 ARG A CA 1
ATOM 3796 C C . ARG A 1 493 ? -26.5 -16.531 -0.428 1 96.12 493 ARG A C 1
ATOM 3798 O O . ARG A 1 493 ? -27.625 -16.172 -0.783 1 96.12 493 ARG A O 1
ATOM 3805 N N . LYS A 1 494 ? -25.812 -15.938 0.578 1 96 494 LYS A N 1
ATOM 3806 C CA . LYS A 1 494 ? -26.391 -14.789 1.28 1 96 494 LYS A CA 1
ATOM 3807 C C . LYS A 1 494 ? -26.281 -13.516 0.436 1 96 494 LYS A C 1
ATOM 3809 O O . LYS A 1 494 ? -27.203 -12.703 0.408 1 96 494 LYS A O 1
ATOM 3814 N N . ILE A 1 495 ? -25.188 -13.367 -0.262 1 97.5 495 ILE A N 1
ATOM 3815 C CA . ILE A 1 495 ? -24.906 -12.172 -1.05 1 97.5 495 ILE A CA 1
ATOM 3816 C C . ILE A 1 495 ? -25.906 -12.07 -2.205 1 97.5 495 ILE A C 1
ATOM 3818 O O . ILE A 1 495 ? -26.391 -10.984 -2.518 1 97.5 495 ILE A O 1
ATOM 3822 N N . VAL A 1 496 ? -26.281 -13.211 -2.762 1 96.62 496 VAL A N 1
ATOM 3823 C CA . VAL A 1 496 ? -27.094 -13.188 -3.971 1 96.62 496 VAL A CA 1
ATOM 3824 C C . VAL A 1 496 ? -28.547 -13.484 -3.621 1 96.62 496 VAL A C 1
ATOM 3826 O O . VAL A 1 496 ? -29.391 -13.617 -4.512 1 96.62 496 VAL A O 1
ATOM 3829 N N . LYS A 1 497 ? -28.875 -13.516 -2.375 1 94.94 497 LYS A N 1
ATOM 3830 C CA . LYS A 1 497 ? -30.188 -13.984 -1.899 1 94.94 497 LYS A CA 1
ATOM 3831 C C . LYS A 1 497 ? -31.312 -13.156 -2.494 1 94.94 497 LYS A C 1
ATOM 3833 O O . LYS A 1 497 ? -32.344 -13.703 -2.865 1 94.94 497 LYS A O 1
ATOM 3838 N N . LYS A 1 498 ? -31.141 -11.844 -2.574 1 91.5 498 LYS A N 1
ATOM 3839 C CA . LYS A 1 498 ? -32.188 -10.961 -3.078 1 91.5 498 LYS A CA 1
ATOM 3840 C C . LYS A 1 498 ? -32.438 -11.195 -4.566 1 91.5 498 LYS A C 1
ATOM 3842 O O . LYS A 1 498 ? -33.531 -10.961 -5.062 1 91.5 498 LYS A O 1
ATOM 3847 N N . ARG A 1 499 ? -31.453 -11.68 -5.297 1 92.56 499 ARG A N 1
ATOM 3848 C CA . ARG A 1 499 ? -31.578 -11.93 -6.73 1 92.56 499 ARG A CA 1
ATOM 3849 C C . ARG A 1 499 ? -32 -13.367 -6.996 1 92.56 499 ARG A C 1
ATOM 3851 O O . ARG A 1 499 ? -32.906 -13.617 -7.797 1 92.56 499 ARG A O 1
ATOM 3858 N N . VAL A 1 500 ? -31.328 -14.305 -6.363 1 92.81 500 VAL A N 1
ATOM 3859 C CA . VAL A 1 500 ? -31.609 -15.734 -6.445 1 92.81 500 VAL A CA 1
ATOM 3860 C C . VAL A 1 500 ? -31.578 -16.344 -5.047 1 92.81 500 VAL A C 1
ATOM 3862 O O . VAL A 1 500 ? -30.516 -16.438 -4.434 1 92.81 500 VAL A O 1
ATOM 3865 N N . ASP A 1 501 ? -32.688 -16.766 -4.52 1 92.38 501 ASP A N 1
ATOM 3866 C CA . ASP A 1 501 ? -32.781 -17.391 -3.201 1 92.38 501 ASP A CA 1
ATOM 3867 C C . ASP A 1 501 ? -32.719 -18.922 -3.309 1 92.38 501 ASP A C 1
ATOM 3869 O O . ASP A 1 501 ? -33.719 -19.547 -3.707 1 92.38 501 ASP A O 1
ATOM 3873 N N . ILE A 1 502 ? -31.656 -19.453 -2.934 1 87.94 502 ILE A N 1
ATOM 3874 C CA . ILE A 1 502 ? -31.5 -20.891 -3.111 1 87.94 502 ILE A CA 1
ATOM 3875 C C . ILE A 1 502 ? -31.797 -21.609 -1.8 1 87.94 502 ILE A C 1
ATOM 3877 O O . ILE A 1 502 ? -31.453 -22.797 -1.635 1 87.94 502 ILE A O 1
ATOM 3881 N N . SER A 1 503 ? -32.375 -20.922 -0.737 1 83.25 503 SER A N 1
ATOM 3882 C CA . SER A 1 503 ? -32.625 -21.516 0.57 1 83.25 503 SER A CA 1
ATOM 3883 C C . SER A 1 503 ? -33.656 -22.656 0.465 1 83.25 503 SER A C 1
ATOM 3885 O O . SER A 1 503 ? -33.5 -23.688 1.108 1 83.25 503 SER A O 1
ATOM 3887 N N . ASP A 1 504 ? -34.688 -22.469 -0.264 1 74.94 504 ASP A N 1
ATOM 3888 C CA . ASP A 1 504 ? -35.719 -23.5 -0.353 1 74.94 504 ASP A CA 1
ATOM 3889 C C . ASP A 1 504 ? -35.656 -24.188 -1.712 1 74.94 504 ASP A C 1
ATOM 3891 O O . ASP A 1 504 ? -36.344 -25.219 -1.913 1 74.94 504 ASP A O 1
ATOM 3895 N N . GLY A 1 505 ? -34.688 -23.891 -2.564 1 64.25 505 GLY A N 1
ATOM 3896 C CA . GLY A 1 505 ? -34.406 -24.516 -3.85 1 64.25 505 GLY A CA 1
ATOM 3897 C C . GLY A 1 505 ? -35.625 -24.547 -4.762 1 64.25 505 GLY A C 1
ATOM 3898 O O . GLY A 1 505 ? -35.5 -24.875 -5.941 1 64.25 505 GLY A O 1
ATOM 3899 N N . SER A 1 506 ? -36.812 -24.328 -4.133 1 71.94 506 SER A N 1
ATOM 3900 C CA . SER A 1 506 ? -38 -24.469 -4.926 1 71.94 506 SER A CA 1
ATOM 3901 C C . SER A 1 506 ? -38.188 -23.328 -5.914 1 71.94 506 SER A C 1
ATOM 3903 O O . SER A 1 506 ? -38 -22.156 -5.555 1 71.94 506 SER A O 1
ATOM 3905 N N . GLY A 1 507 ? -38.188 -23.641 -7.246 1 80.44 507 GLY A N 1
ATOM 3906 C CA . GLY A 1 507 ? -38.531 -22.703 -8.289 1 80.44 507 GLY A CA 1
ATOM 3907 C C . GLY A 1 507 ? -37.344 -22.016 -8.922 1 80.44 507 GLY A C 1
ATOM 3908 O O . GLY A 1 507 ? -37.5 -21.25 -9.867 1 80.44 507 GLY A O 1
ATOM 3909 N N . VAL A 1 508 ? -36.094 -22.234 -8.453 1 88.19 508 VAL A N 1
ATOM 3910 C CA . VAL A 1 508 ? -34.938 -21.578 -9.039 1 88.19 508 VAL A CA 1
ATOM 3911 C C . VAL A 1 508 ? -34.469 -22.375 -10.258 1 88.19 508 VAL A C 1
ATOM 3913 O O . VAL A 1 508 ? -34.25 -23.594 -10.164 1 88.19 508 VAL A O 1
ATOM 3916 N N . THR A 1 509 ? -34.375 -21.766 -11.43 1 87.94 509 THR A N 1
ATOM 3917 C CA . THR A 1 509 ? -33.906 -22.406 -12.664 1 87.94 509 THR A CA 1
ATOM 3918 C C . THR A 1 509 ? -32.438 -22.141 -12.875 1 87.94 509 THR A C 1
ATOM 3920 O O . THR A 1 509 ? -31.844 -21.281 -12.227 1 87.94 509 THR A O 1
ATOM 3923 N N . LEU A 1 510 ? -31.891 -22.922 -13.742 1 88.69 510 LEU A N 1
ATOM 3924 C CA . LEU A 1 510 ? -30.484 -22.703 -14.109 1 88.69 510 LEU A CA 1
ATOM 3925 C C . LEU A 1 510 ? -30.312 -21.359 -14.797 1 88.69 510 LEU A C 1
ATOM 3927 O O . LEU A 1 510 ? -29.234 -20.75 -14.711 1 88.69 510 LEU A O 1
ATOM 3931 N N . ALA A 1 511 ? -31.344 -20.922 -15.453 1 89.81 511 ALA A N 1
ATOM 3932 C CA . ALA A 1 511 ? -31.312 -19.609 -16.094 1 89.81 511 ALA A CA 1
ATOM 3933 C C . ALA A 1 511 ? -31.188 -18.5 -15.047 1 89.81 511 ALA A C 1
ATOM 3935 O O . ALA A 1 511 ? -30.516 -17.5 -15.273 1 89.81 511 ALA A O 1
ATOM 3936 N N . ASP A 1 512 ? -31.859 -18.703 -13.945 1 92.44 512 ASP A N 1
ATOM 3937 C CA . ASP A 1 512 ? -31.734 -17.766 -12.836 1 92.44 512 ASP A CA 1
ATOM 3938 C C . ASP A 1 512 ? -30.297 -17.703 -12.32 1 92.44 512 ASP A C 1
ATOM 3940 O O . ASP A 1 512 ? -29.75 -16.625 -12.086 1 92.44 512 ASP A O 1
ATOM 3944 N N . VAL A 1 513 ? -29.734 -18.844 -12.195 1 93 513 VAL A N 1
ATOM 3945 C CA . VAL A 1 513 ? -28.359 -18.938 -11.719 1 93 513 VAL A CA 1
ATOM 3946 C C . VAL A 1 513 ? -27.422 -18.266 -12.719 1 93 513 VAL A C 1
ATOM 3948 O O . VAL A 1 513 ? -26.516 -17.531 -12.336 1 93 513 VAL A O 1
ATOM 3951 N N . ALA A 1 514 ? -27.688 -18.484 -13.977 1 91.88 514 ALA A N 1
ATOM 3952 C CA . ALA A 1 514 ? -26.859 -17.922 -15.047 1 91.88 514 ALA A CA 1
ATOM 3953 C C . ALA A 1 514 ? -26.906 -16.406 -15.031 1 91.88 514 ALA A C 1
ATOM 3955 O O . ALA A 1 514 ? -25.922 -15.742 -15.375 1 91.88 514 ALA A O 1
ATOM 3956 N N . SER A 1 515 ? -28.016 -15.828 -14.562 1 93.12 515 SER A N 1
ATOM 3957 C CA . SER A 1 515 ? -28.188 -14.383 -14.57 1 93.12 515 SER A CA 1
ATOM 3958 C C . SER A 1 515 ? -27.328 -13.711 -13.5 1 93.12 515 SER A C 1
ATOM 3960 O O . SER A 1 515 ? -27.141 -12.492 -13.531 1 93.12 515 SER A O 1
ATOM 3962 N N . LEU A 1 516 ? -26.844 -14.477 -12.57 1 95.19 516 LEU A N 1
ATOM 3963 C CA . LEU A 1 516 ? -26.016 -13.93 -11.492 1 95.19 516 LEU A CA 1
ATOM 3964 C C . LEU A 1 516 ? -24.719 -13.328 -12.047 1 95.19 516 LEU A C 1
ATOM 3966 O O . LEU A 1 516 ? -24.203 -12.359 -11.492 1 95.19 516 LEU A O 1
ATOM 3970 N N . SER A 1 517 ? -24.234 -13.922 -13.156 1 94.56 517 SER A N 1
ATOM 3971 C CA . SER A 1 517 ? -22.984 -13.453 -13.75 1 94.56 517 SER A CA 1
ATOM 3972 C C . SER A 1 517 ? -23.078 -11.977 -14.125 1 94.56 517 SER A C 1
ATOM 3974 O O . SER A 1 517 ? -22.234 -11.172 -13.727 1 94.56 517 SER A O 1
ATOM 3976 N N . GLN A 1 518 ? -24.125 -11.625 -14.828 1 94.5 518 GLN A N 1
ATOM 3977 C CA . GLN A 1 518 ? -24.312 -10.234 -15.25 1 94.5 518 GLN A CA 1
ATOM 3978 C C . GLN A 1 518 ? -24.562 -9.328 -14.047 1 94.5 518 GLN A C 1
ATOM 3980 O O . GLN A 1 518 ? -24.062 -8.211 -13.992 1 94.5 518 GLN A O 1
ATOM 3985 N N . TRP A 1 519 ? -25.328 -9.797 -13.172 1 95.88 519 TRP A N 1
ATOM 3986 C CA . TRP A 1 519 ? -25.625 -9.008 -11.984 1 95.88 519 TRP A CA 1
ATOM 3987 C C . TRP A 1 519 ? -24.344 -8.711 -11.195 1 95.88 519 TRP A C 1
ATOM 3989 O O . TRP A 1 519 ? -24.141 -7.582 -10.75 1 95.88 519 TRP A O 1
ATOM 3999 N N . MET A 1 520 ? -23.578 -9.734 -10.945 1 96.75 520 MET A N 1
ATOM 4000 C CA . MET A 1 520 ? -22.328 -9.562 -10.195 1 96.75 520 MET A CA 1
ATOM 4001 C C . MET A 1 520 ? -21.391 -8.586 -10.914 1 96.75 520 MET A C 1
ATOM 4003 O O . MET A 1 520 ? -20.75 -7.758 -10.266 1 96.75 520 MET A O 1
ATOM 4007 N N . TYR A 1 521 ? -21.359 -8.703 -12.242 1 95.88 521 TYR A N 1
ATOM 4008 C CA . TYR A 1 521 ? -20.531 -7.762 -12.992 1 95.88 521 TYR A CA 1
ATOM 4009 C C . TYR A 1 521 ? -21.031 -6.332 -12.812 1 95.88 521 TYR A C 1
ATOM 4011 O O . TYR A 1 521 ? -20.234 -5.426 -12.539 1 95.88 521 TYR A O 1
ATOM 4019 N N . ASP A 1 522 ? -22.297 -6.137 -12.922 1 95.56 522 ASP A N 1
ATOM 4020 C CA . ASP A 1 522 ? -22.875 -4.801 -12.789 1 95.56 522 ASP A CA 1
ATOM 4021 C C . ASP A 1 522 ? -22.625 -4.234 -11.398 1 95.56 522 ASP A C 1
ATOM 4023 O O . ASP A 1 522 ? -22.172 -3.096 -11.25 1 95.56 522 ASP A O 1
ATOM 4027 N N . ARG A 1 523 ? -22.797 -5.02 -10.445 1 96.06 523 ARG A N 1
ATOM 4028 C CA . ARG A 1 523 ? -22.703 -4.559 -9.062 1 96.06 523 ARG A CA 1
ATOM 4029 C C . ARG A 1 523 ? -21.266 -4.297 -8.672 1 96.06 523 ARG A C 1
ATOM 4031 O O . ARG A 1 523 ? -20.938 -3.236 -8.125 1 96.06 523 ARG A O 1
ATOM 4038 N N . TYR A 1 524 ? -20.391 -5.18 -8.984 1 97.31 524 TYR A N 1
ATOM 4039 C CA . TYR A 1 524 ? -19.062 -5.125 -8.398 1 97.31 524 TYR A CA 1
ATOM 4040 C C . TYR A 1 524 ? -18.078 -4.398 -9.32 1 97.31 524 TYR A C 1
ATOM 4042 O O . TYR A 1 524 ? -17.094 -3.811 -8.859 1 97.31 524 TYR A O 1
ATOM 4050 N N . ILE A 1 525 ? -18.312 -4.387 -10.602 1 95.62 525 ILE A N 1
ATOM 4051 C CA . ILE A 1 525 ? -17.406 -3.721 -11.531 1 95.62 525 ILE A CA 1
ATOM 4052 C C . ILE A 1 525 ? -18.016 -2.393 -11.984 1 95.62 525 ILE A C 1
ATOM 4054 O O . ILE A 1 525 ? -17.453 -1.326 -11.719 1 95.62 525 ILE A O 1
ATOM 4058 N N . THR A 1 526 ? -19.234 -2.422 -12.492 1 94.38 526 THR A N 1
ATOM 4059 C CA . THR A 1 526 ? -19.844 -1.222 -13.047 1 94.38 526 THR A CA 1
ATOM 4060 C C . THR A 1 526 ? -20.188 -0.226 -11.945 1 94.38 526 THR A C 1
ATOM 4062 O O . THR A 1 526 ? -19.844 0.953 -12.039 1 94.38 526 THR A O 1
ATOM 4065 N N . GLU A 1 527 ? -20.859 -0.712 -10.883 1 95.19 527 GLU A N 1
ATOM 4066 C CA . GLU A 1 527 ? -21.234 0.164 -9.781 1 95.19 527 GLU A CA 1
ATOM 4067 C C . GLU A 1 527 ? -20.047 0.414 -8.852 1 95.19 527 GLU A C 1
ATOM 4069 O O . GLU A 1 527 ? -20.078 1.325 -8.023 1 95.19 527 GLU A O 1
ATOM 4074 N N . GLY A 1 528 ? -19 -0.409 -8.852 1 95.5 528 GLY A N 1
ATOM 4075 C CA . GLY A 1 528 ? -17.734 -0.115 -8.203 1 95.5 528 GLY A CA 1
ATOM 4076 C C . GLY A 1 528 ? -17.625 -0.707 -6.809 1 95.5 528 GLY A C 1
ATOM 4077 O O . GLY A 1 528 ? -16.766 -0.31 -6.02 1 95.5 528 GLY A O 1
ATOM 4078 N N . PHE A 1 529 ? -18.453 -1.726 -6.488 1 97.25 529 PHE A N 1
ATOM 4079 C CA . PHE A 1 529 ? -18.453 -2.27 -5.137 1 97.25 529 PHE A CA 1
ATOM 4080 C C . PHE A 1 529 ? -17.141 -2.992 -4.848 1 97.25 529 PHE A C 1
ATOM 4082 O O . PHE A 1 529 ? -16.688 -3.02 -3.703 1 97.25 529 PHE A O 1
ATOM 4089 N N . ALA A 1 530 ? -16.547 -3.596 -5.906 1 97.62 530 ALA A N 1
ATOM 4090 C CA . ALA A 1 530 ? -15.266 -4.285 -5.699 1 97.62 530 ALA A CA 1
ATOM 4091 C C . ALA A 1 530 ? -14.18 -3.312 -5.254 1 97.62 530 ALA A C 1
ATOM 4093 O O . ALA A 1 530 ? -13.477 -3.566 -4.277 1 97.62 530 ALA A O 1
ATOM 4094 N N . GLY A 1 531 ? -14.117 -2.162 -5.969 1 96.81 531 GLY A N 1
ATOM 4095 C CA . GLY A 1 531 ? -13.164 -1.133 -5.582 1 96.81 531 GLY A CA 1
ATOM 4096 C C . GLY A 1 531 ? -13.484 -0.506 -4.234 1 96.81 531 GLY A C 1
ATOM 4097 O O . GLY A 1 531 ? -12.57 -0.169 -3.475 1 96.81 531 GLY A O 1
ATOM 4098 N N . PHE A 1 532 ? -14.711 -0.39 -3.984 1 97.5 532 PHE A N 1
ATOM 4099 C CA . PHE A 1 532 ? -15.18 0.19 -2.732 1 97.5 532 PHE A CA 1
ATOM 4100 C C . PHE A 1 532 ? -14.797 -0.689 -1.549 1 97.5 532 PHE A C 1
ATOM 4102 O O . PHE A 1 532 ? -14.477 -0.183 -0.471 1 97.5 532 PHE A O 1
ATOM 4109 N N . ARG A 1 533 ? -14.797 -2.031 -1.79 1 97.94 533 ARG A N 1
ATOM 4110 C CA . ARG A 1 533 ? -14.531 -2.975 -0.708 1 97.94 533 ARG A CA 1
ATOM 4111 C C . ARG A 1 533 ? -13.031 -3.193 -0.524 1 97.94 533 ARG A C 1
ATOM 4113 O O . ARG A 1 533 ? -12.531 -3.172 0.602 1 97.94 533 ARG A O 1
ATOM 4120 N N . LEU A 1 534 ? -12.359 -3.4 -1.687 1 97.44 534 LEU A N 1
ATOM 4121 C CA . LEU A 1 534 ? -11 -3.885 -1.514 1 97.44 534 LEU A CA 1
ATOM 4122 C C . LEU A 1 534 ? -10.039 -3.17 -2.463 1 97.44 534 LEU A C 1
ATOM 4124 O O . LEU A 1 534 ? -8.898 -3.596 -2.639 1 97.44 534 LEU A O 1
ATOM 4128 N N . GLY A 1 535 ? -10.477 -2.092 -3.18 1 95.62 535 GLY A N 1
ATOM 4129 C CA . GLY A 1 535 ? -9.57 -1.25 -3.947 1 95.62 535 GLY A CA 1
ATOM 4130 C C . GLY A 1 535 ? -9.508 -1.623 -5.414 1 95.62 535 GLY A C 1
ATOM 4131 O O . GLY A 1 535 ? -10.102 -2.619 -5.836 1 95.62 535 GLY A O 1
ATOM 4132 N N . VAL A 1 536 ? -8.711 -0.911 -6.172 1 94.19 536 VAL A N 1
ATOM 4133 C CA . VAL A 1 536 ? -8.68 -0.985 -7.629 1 94.19 536 VAL A CA 1
ATOM 4134 C C . VAL A 1 536 ? -7.973 -2.266 -8.07 1 94.19 536 VAL A C 1
ATOM 4136 O O . VAL A 1 536 ? -8.359 -2.891 -9.055 1 94.19 536 VAL A O 1
ATOM 4139 N N . GLY A 1 537 ? -6.895 -2.564 -7.391 1 93.56 537 GLY A N 1
ATOM 4140 C CA . GLY A 1 537 ? -6.191 -3.789 -7.734 1 93.56 537 GLY A CA 1
ATOM 4141 C C . GLY A 1 537 ? -7.07 -5.023 -7.66 1 93.56 537 GLY A C 1
ATOM 4142 O O . GLY A 1 537 ? -7.059 -5.855 -8.57 1 93.56 537 GLY A O 1
ATOM 4143 N N . PHE A 1 538 ? -7.82 -5.18 -6.586 1 97.12 538 PHE A N 1
ATOM 4144 C CA . PHE A 1 538 ? -8.773 -6.27 -6.422 1 97.12 538 PHE A CA 1
ATOM 4145 C C . PHE A 1 538 ? -9.82 -6.242 -7.527 1 97.12 538 PHE A C 1
ATOM 4147 O O . PHE A 1 538 ? -10.164 -7.285 -8.094 1 97.12 538 PHE A O 1
ATOM 4154 N N . MET A 1 539 ? -10.328 -5.035 -7.824 1 96.81 539 MET A N 1
ATOM 4155 C CA . MET A 1 539 ? -11.352 -4.871 -8.852 1 96.81 539 MET A CA 1
ATOM 4156 C C . MET A 1 539 ? -10.844 -5.336 -10.211 1 96.81 539 MET A C 1
ATOM 4158 O O . MET A 1 539 ? -11.594 -5.934 -10.984 1 96.81 539 MET A O 1
ATOM 4162 N N . ARG A 1 540 ? -9.633 -5.098 -10.492 1 94.75 540 ARG A N 1
ATOM 4163 C CA . ARG A 1 540 ? -9.039 -5.527 -11.758 1 94.75 540 ARG A CA 1
ATOM 4164 C C . ARG A 1 540 ? -9.055 -7.047 -11.875 1 94.75 540 ARG A C 1
ATOM 4166 O O . ARG A 1 540 ? -9.414 -7.586 -12.93 1 94.75 540 ARG A O 1
ATOM 4173 N N . MET A 1 541 ? -8.641 -7.715 -10.82 1 96.5 541 MET A N 1
ATOM 4174 C CA . MET A 1 541 ? -8.672 -9.18 -10.82 1 96.5 541 MET A CA 1
ATOM 4175 C C . MET A 1 541 ? -10.102 -9.688 -10.992 1 96.5 541 MET A C 1
ATOM 4177 O O . MET A 1 541 ? -10.352 -10.578 -11.805 1 96.5 541 MET A O 1
ATOM 4181 N N . LEU A 1 542 ? -11.008 -9.102 -10.234 1 97.88 542 LEU A N 1
ATOM 4182 C CA . LEU A 1 542 ? -12.391 -9.547 -10.297 1 97.88 542 LEU A CA 1
ATOM 4183 C C . LEU A 1 542 ? -12.969 -9.344 -11.695 1 97.88 542 LEU A C 1
ATOM 4185 O O . LEU A 1 542 ? -13.742 -10.172 -12.18 1 97.88 542 LEU A O 1
ATOM 4189 N N . ALA A 1 543 ? -12.602 -8.281 -12.336 1 96.5 543 ALA A N 1
ATOM 4190 C CA . ALA A 1 543 ? -13.078 -7.992 -13.688 1 96.5 543 ALA A CA 1
ATOM 4191 C C . ALA A 1 543 ? -12.602 -9.047 -14.68 1 96.5 543 ALA A C 1
ATOM 4193 O O . ALA A 1 543 ? -13.297 -9.359 -15.648 1 96.5 543 ALA A O 1
ATOM 4194 N N . LEU A 1 544 ? -11.391 -9.57 -14.438 1 96.25 544 LEU A N 1
ATOM 4195 C CA . LEU A 1 544 ? -10.891 -10.656 -15.281 1 96.25 544 LEU A CA 1
ATOM 4196 C C . LEU A 1 544 ? -11.648 -11.945 -15.016 1 96.25 544 LEU A C 1
ATOM 4198 O O . LEU A 1 544 ? -11.906 -12.727 -15.938 1 96.25 544 LEU A O 1
ATOM 4202 N N . CYS A 1 545 ? -12.023 -12.18 -13.789 1 97.44 545 CYS A N 1
ATOM 4203 C CA . CYS A 1 545 ? -12.688 -13.414 -13.391 1 97.44 545 CYS A CA 1
ATOM 4204 C C . CYS A 1 545 ? -14.125 -13.445 -13.906 1 97.44 545 CYS A C 1
ATOM 4206 O O . CYS A 1 545 ? -14.602 -14.492 -14.344 1 97.44 545 CYS A O 1
ATOM 4208 N N . ILE A 1 546 ? -14.781 -12.32 -13.68 1 94.44 546 ILE A N 1
ATOM 4209 C CA . ILE A 1 546 ? -16.172 -12.211 -14.117 1 94.44 546 ILE A CA 1
ATOM 4210 C C . ILE A 1 546 ? -16.266 -11.242 -15.297 1 94.44 546 ILE A C 1
ATOM 4212 O O . ILE A 1 546 ? -16.625 -10.078 -15.117 1 94.44 546 ILE A O 1
ATOM 4216 N N . PRO A 1 547 ? -15.789 -11.688 -16.438 1 79.38 547 PRO A N 1
ATOM 4217 C CA . PRO A 1 547 ? -15.742 -10.781 -17.594 1 79.38 547 PRO A CA 1
ATOM 4218 C C . PRO A 1 547 ? -17.125 -10.531 -18.203 1 79.38 547 PRO A C 1
ATOM 4220 O O . PRO A 1 547 ? -18.062 -11.273 -17.922 1 79.38 547 PRO A O 1
ATOM 4223 N N . THR A 1 548 ? -17.062 -9.383 -18.844 1 77.31 548 THR A N 1
ATOM 4224 C CA . THR A 1 548 ? -18.25 -9.094 -19.641 1 77.31 548 THR A CA 1
ATOM 4225 C C . THR A 1 548 ? -18.188 -9.812 -20.984 1 77.31 548 THR A C 1
ATOM 4227 O O . THR A 1 548 ? -17.109 -9.938 -21.578 1 77.31 548 THR A O 1
ATOM 4230 N N . GLY A 1 549 ? -19.188 -10.336 -21.344 1 72.69 549 GLY A N 1
ATOM 4231 C CA . GLY A 1 549 ? -19.281 -10.922 -22.672 1 72.69 549 GLY A CA 1
ATOM 4232 C C . GLY A 1 549 ? -18.484 -12.211 -22.812 1 72.69 549 GLY A C 1
ATOM 4233 O O . GLY A 1 549 ? -18.5 -13.047 -21.906 1 72.69 549 GLY A O 1
ATOM 4234 N N . ASP A 1 550 ? -17.734 -12.359 -23.938 1 76.5 550 ASP A N 1
ATOM 4235 C CA . ASP A 1 550 ? -17.078 -13.617 -24.266 1 76.5 550 ASP A CA 1
ATOM 4236 C C . ASP A 1 550 ? -15.555 -13.477 -24.219 1 76.5 550 ASP A C 1
ATOM 4238 O O . ASP A 1 550 ? -14.828 -14.227 -24.875 1 76.5 550 ASP A O 1
ATOM 4242 N N . LYS A 1 551 ? -15.133 -12.523 -23.359 1 80.62 551 LYS A N 1
ATOM 4243 C CA . LYS A 1 551 ? -13.688 -12.344 -23.25 1 80.62 551 LYS A CA 1
ATOM 4244 C C . LYS A 1 551 ? -13.047 -13.484 -22.469 1 80.62 551 LYS A C 1
ATOM 4246 O O . LYS A 1 551 ? -13.602 -13.945 -21.469 1 80.62 551 LYS A O 1
ATOM 4251 N N . LYS A 1 552 ? -11.938 -14.008 -23.016 1 87.06 552 LYS A N 1
ATOM 4252 C CA . LYS A 1 552 ? -11.164 -15.062 -22.375 1 87.06 552 LYS A CA 1
ATOM 4253 C C . LYS A 1 552 ? -9.75 -14.586 -22.047 1 87.06 552 LYS A C 1
ATOM 4255 O O . LYS A 1 552 ? -8.82 -14.812 -22.812 1 87.06 552 LYS A O 1
ATOM 4260 N N . PRO A 1 553 ? -9.633 -13.969 -20.844 1 87.75 553 PRO A N 1
ATOM 4261 C CA . PRO A 1 553 ? -8.305 -13.461 -20.484 1 87.75 553 PRO A CA 1
ATOM 4262 C C . PRO A 1 553 ? -7.25 -14.562 -20.406 1 87.75 553 PRO A C 1
ATOM 4264 O O . PRO A 1 553 ? -7.574 -15.703 -20.062 1 87.75 553 PRO A O 1
ATOM 4267 N N . ASP A 1 554 ? -6.07 -14.164 -20.719 1 87.12 554 ASP A N 1
ATOM 4268 C CA . ASP A 1 554 ? -4.984 -15.133 -20.641 1 87.12 554 ASP A CA 1
ATOM 4269 C C . ASP A 1 554 ? -4.352 -15.148 -19.25 1 87.12 554 ASP A C 1
ATOM 4271 O O . ASP A 1 554 ? -4.676 -14.312 -18.406 1 87.12 554 ASP A O 1
ATOM 4275 N N . LEU A 1 555 ? -3.602 -16.172 -19.062 1 87.19 555 LEU A N 1
ATOM 4276 C CA . LEU A 1 555 ? -2.992 -16.391 -17.75 1 87.19 555 LEU A CA 1
ATOM 4277 C C . LEU A 1 555 ? -2.107 -15.203 -17.359 1 87.19 555 LEU A C 1
ATOM 4279 O O . LEU A 1 555 ? -2.035 -14.836 -16.188 1 87.19 555 LEU A O 1
ATOM 4283 N N . ALA A 1 556 ? -1.47 -14.586 -18.328 1 83.5 556 ALA A N 1
ATOM 4284 C CA . ALA A 1 556 ? -0.596 -13.438 -18.094 1 83.5 556 ALA A CA 1
ATOM 4285 C C . ALA A 1 556 ? -1.379 -12.266 -17.516 1 83.5 556 ALA A C 1
ATOM 4287 O O . ALA A 1 556 ? -0.876 -11.539 -16.656 1 83.5 556 ALA A O 1
ATOM 4288 N N . ASP A 1 557 ? -2.584 -12.102 -17.938 1 87.88 557 ASP A N 1
ATOM 4289 C CA . ASP A 1 557 ? -3.447 -11.039 -17.438 1 87.88 557 ASP A CA 1
ATOM 4290 C C . ASP A 1 557 ? -3.738 -11.234 -15.945 1 87.88 557 ASP A C 1
ATOM 4292 O O . ASP A 1 557 ? -3.727 -10.273 -15.172 1 87.88 557 ASP A O 1
ATOM 4296 N N . PHE A 1 558 ? -3.943 -12.43 -15.625 1 92.06 558 PHE A N 1
ATOM 4297 C CA . PHE A 1 558 ? -4.266 -12.734 -14.234 1 92.06 558 PHE A CA 1
ATOM 4298 C C . PHE A 1 558 ? -3.062 -12.492 -13.336 1 92.06 558 PHE A C 1
ATOM 4300 O O . PHE A 1 558 ? -3.201 -11.945 -12.234 1 92.06 558 PHE A O 1
ATOM 4307 N N . TYR A 1 559 ? -1.916 -12.891 -13.773 1 87 559 TYR A N 1
ATOM 4308 C CA . TYR A 1 559 ? -0.718 -12.672 -12.969 1 87 559 TYR A CA 1
ATOM 4309 C C . TYR A 1 559 ? -0.427 -11.188 -12.812 1 87 559 TYR A C 1
ATOM 4311 O O . TYR A 1 559 ? 0.019 -10.75 -11.75 1 87 559 TYR A O 1
ATOM 4319 N N . SER A 1 560 ? -0.693 -10.445 -13.875 1 84.94 560 SER A N 1
ATOM 4320 C CA . SER A 1 560 ? -0.546 -9 -13.781 1 84.94 560 SER A CA 1
ATOM 4321 C C . SER A 1 560 ? -1.498 -8.414 -12.742 1 84.94 560 SER A C 1
ATOM 4323 O O . SER A 1 560 ? -1.104 -7.566 -11.938 1 84.94 560 SER A O 1
ATOM 4325 N N . ALA A 1 561 ? -2.703 -8.82 -12.797 1 90.94 561 ALA A N 1
ATOM 4326 C CA . ALA A 1 561 ? -3.691 -8.352 -11.828 1 90.94 561 ALA A CA 1
ATOM 4327 C C . ALA A 1 561 ? -3.314 -8.789 -10.414 1 90.94 561 ALA A C 1
ATOM 4329 O O . ALA A 1 561 ? -3.545 -8.047 -9.453 1 90.94 561 ALA A O 1
ATOM 4330 N N . LEU A 1 562 ? -2.756 -9.977 -10.297 1 90.94 562 LEU A N 1
ATOM 4331 C CA . LEU A 1 562 ? -2.344 -10.484 -8.992 1 90.94 562 LEU A CA 1
ATOM 4332 C C . LEU A 1 562 ? -1.272 -9.594 -8.375 1 90.94 562 LEU A C 1
ATOM 4334 O O . LEU A 1 562 ? -1.285 -9.344 -7.168 1 90.94 562 LEU A O 1
ATOM 4338 N N . GLU A 1 563 ? -0.403 -9.07 -9.188 1 83.75 563 GLU A N 1
ATOM 4339 C CA . GLU A 1 563 ? 0.63 -8.156 -8.711 1 83.75 563 GLU A CA 1
ATOM 4340 C C . GLU A 1 563 ? 0.018 -6.871 -8.156 1 83.75 563 GLU A C 1
ATOM 4342 O O . GLU A 1 563 ? 0.542 -6.285 -7.207 1 83.75 563 GLU A O 1
ATOM 4347 N N . SER A 1 564 ? -1.066 -6.539 -8.703 1 82.38 564 SER A N 1
ATOM 4348 C CA . SER A 1 564 ? -1.745 -5.324 -8.266 1 82.38 564 SER A CA 1
ATOM 4349 C C . SER A 1 564 ? -2.389 -5.512 -6.898 1 82.38 564 SER A C 1
ATOM 4351 O O . SER A 1 564 ? -2.488 -4.562 -6.121 1 82.38 564 SER A O 1
ATOM 4353 N N . ILE A 1 565 ? -2.836 -6.703 -6.613 1 87 565 ILE A N 1
ATOM 4354 C CA . ILE A 1 565 ? -3.441 -6.992 -5.32 1 87 565 ILE A CA 1
ATOM 4355 C C . ILE A 1 565 ? -2.359 -7.027 -4.242 1 87 565 ILE A C 1
ATOM 4357 O O . ILE A 1 565 ? -2.557 -6.52 -3.137 1 87 565 ILE A O 1
ATOM 4361 N N . ALA A 1 566 ? -1.193 -7.551 -4.645 1 74.5 566 ALA A N 1
ATOM 4362 C CA . ALA A 1 566 ? -0.135 -7.801 -3.668 1 74.5 566 ALA A CA 1
ATOM 4363 C C . ALA A 1 566 ? 0.566 -6.504 -3.275 1 74.5 566 ALA A C 1
ATOM 4365 O O . ALA A 1 566 ? 1.169 -6.418 -2.203 1 74.5 566 ALA A O 1
ATOM 4366 N N . THR A 1 567 ? 0.626 -5.492 -4.113 1 64.12 567 THR A N 1
ATOM 4367 C CA . THR A 1 567 ? 1.301 -4.23 -3.834 1 64.12 567 THR A CA 1
ATOM 4368 C C . THR A 1 567 ? 0.409 -3.312 -3.004 1 64.12 567 THR A C 1
ATOM 4370 O O . THR A 1 567 ? 0.866 -2.283 -2.5 1 64.12 567 THR A O 1
ATOM 4373 N N . CYS A 1 568 ? -0.784 -3.67 -2.684 1 56.94 568 CYS A N 1
ATOM 4374 C CA . CYS A 1 568 ? -1.646 -2.822 -1.866 1 56.94 568 CYS A CA 1
ATOM 4375 C C . CYS A 1 568 ? -1.469 -3.135 -0.385 1 56.94 568 CYS A C 1
ATOM 4377 O O . CYS A 1 568 ? -1.337 -4.297 -0.002 1 56.94 568 CYS A O 1
ATOM 4379 N N . MET B 1 1 ? 51.156 2.035 -9.203 1 19.84 1 MET B N 1
ATOM 4380 C CA . MET B 1 1 ? 50 1.271 -8.805 1 19.84 1 MET B CA 1
ATOM 4381 C C . MET B 1 1 ? 48.719 1.966 -9.266 1 19.84 1 MET B C 1
ATOM 4383 O O . MET B 1 1 ? 48.438 3.111 -8.898 1 19.84 1 MET B O 1
ATOM 4387 N N . ASP B 1 2 ? 48.062 1.645 -10.391 1 24.95 2 ASP B N 1
ATOM 4388 C CA . ASP B 1 2 ? 47.156 2.301 -11.336 1 24.95 2 ASP B CA 1
ATOM 4389 C C . ASP B 1 2 ? 45.812 2.621 -10.688 1 24.95 2 ASP B C 1
ATOM 4391 O O . ASP B 1 2 ? 45.312 1.828 -9.898 1 24.95 2 ASP B O 1
ATOM 4395 N N . PRO B 1 3 ? 45.344 3.766 -10.562 1 33.66 3 PRO B N 1
ATOM 4396 C CA . PRO B 1 3 ? 44.188 4.359 -9.867 1 33.66 3 PRO B CA 1
ATOM 4397 C C . PRO B 1 3 ? 42.875 3.621 -10.133 1 33.66 3 PRO B C 1
ATOM 4399 O O . PRO B 1 3 ? 41.875 3.914 -9.508 1 33.66 3 PRO B O 1
ATOM 4402 N N . GLY B 1 4 ? 42.625 2.91 -11.234 1 32.84 4 GLY B N 1
ATOM 4403 C CA . GLY B 1 4 ? 41.438 2.336 -11.812 1 32.84 4 GLY B CA 1
ATOM 4404 C C . GLY B 1 4 ? 40.844 1.211 -10.977 1 32.84 4 GLY B C 1
ATOM 4405 O O . GLY B 1 4 ? 39.656 0.869 -11.117 1 32.84 4 GLY B O 1
ATOM 4406 N N . THR B 1 5 ? 41.625 0.129 -10.648 1 36.25 5 THR B N 1
ATOM 4407 C CA . THR B 1 5 ? 41.188 -1.2 -10.25 1 36.25 5 THR B CA 1
ATOM 4408 C C . THR B 1 5 ? 40.562 -1.17 -8.844 1 36.25 5 THR B C 1
ATOM 4410 O O . THR B 1 5 ? 40.281 -2.219 -8.273 1 36.25 5 THR B O 1
ATOM 4413 N N . ALA B 1 6 ? 40.875 -0.213 -7.91 1 36.59 6 ALA B N 1
ATOM 4414 C CA . ALA B 1 6 ? 40.625 -0.529 -6.508 1 36.59 6 ALA B CA 1
ATOM 4415 C C . ALA B 1 6 ? 39.125 -0.703 -6.234 1 36.59 6 ALA B C 1
ATOM 4417 O O . ALA B 1 6 ? 38.375 0.275 -6.215 1 36.59 6 ALA B O 1
ATOM 4418 N N . LEU B 1 7 ? 38.531 -1.621 -6.75 1 46.59 7 LEU B N 1
ATOM 4419 C CA . LEU B 1 7 ? 37.344 -2.023 -5.996 1 46.59 7 LEU B CA 1
ATOM 4420 C C . LEU B 1 7 ? 37.562 -1.814 -4.5 1 46.59 7 LEU B C 1
ATOM 4422 O O . LEU B 1 7 ? 38.406 -2.475 -3.891 1 46.59 7 LEU B O 1
ATOM 4426 N N . ALA B 1 8 ? 37.625 -0.582 -3.984 1 48.59 8 ALA B N 1
ATOM 4427 C CA . ALA B 1 8 ? 37.844 -0.279 -2.57 1 48.59 8 ALA B CA 1
ATOM 4428 C C . ALA B 1 8 ? 37.156 -1.32 -1.679 1 48.59 8 ALA B C 1
ATOM 4430 O O . ALA B 1 8 ? 35.969 -1.587 -1.814 1 48.59 8 ALA B O 1
ATOM 4431 N N . VAL B 1 9 ? 37.812 -2.381 -1.332 1 61.53 9 VAL B N 1
ATOM 4432 C CA . VAL B 1 9 ? 37.375 -3.33 -0.316 1 61.53 9 VAL B CA 1
ATOM 4433 C C . VAL B 1 9 ? 36.781 -2.574 0.88 1 61.53 9 VAL B C 1
ATOM 4435 O O . VAL B 1 9 ? 37.5 -2.32 1.859 1 61.53 9 VAL B O 1
ATOM 4438 N N . VAL B 1 10 ? 35.906 -1.664 0.619 1 71.56 10 VAL B N 1
ATOM 4439 C CA . VAL B 1 10 ? 35.219 -0.968 1.72 1 71.56 10 VAL B CA 1
ATOM 4440 C C . VAL B 1 10 ? 34.156 -1.867 2.334 1 71.56 10 VAL B C 1
ATOM 4442 O O . VAL B 1 10 ? 33.406 -2.514 1.615 1 71.56 10 VAL B O 1
ATOM 4445 N N . SER B 1 11 ? 34.406 -2.127 3.627 1 78.69 11 SER B N 1
ATOM 4446 C CA . SER B 1 11 ? 33.406 -2.891 4.367 1 78.69 11 SER B CA 1
ATOM 4447 C C . SER B 1 11 ? 32.5 -1.975 5.195 1 78.69 11 SER B C 1
ATOM 4449 O O . SER B 1 11 ? 32.938 -0.91 5.641 1 78.69 11 SER B O 1
ATOM 4451 N N . LEU B 1 12 ? 31.391 -2.338 5.238 1 83.94 12 LEU B N 1
ATOM 4452 C CA . LEU B 1 12 ? 30.438 -1.607 6.074 1 83.94 12 LEU B CA 1
ATOM 4453 C C . LEU B 1 12 ? 30.75 -1.824 7.555 1 83.94 12 LEU B C 1
ATOM 4455 O O . LEU B 1 12 ? 30.766 -2.963 8.023 1 83.94 12 LEU B O 1
ATOM 4459 N N . SER B 1 13 ? 31.141 -0.735 8.234 1 84.38 13 SER B N 1
ATOM 4460 C CA . SER B 1 13 ? 31.531 -0.858 9.633 1 84.38 13 SER B CA 1
ATOM 4461 C C . SER B 1 13 ? 31 0.305 10.461 1 84.38 13 SER B C 1
ATOM 4463 O O . SER B 1 13 ? 30.672 1.364 9.922 1 84.38 13 SER B O 1
ATOM 4465 N N . PHE B 1 14 ? 30.953 0.047 11.758 1 87.38 14 PHE B N 1
ATOM 4466 C CA . PHE B 1 14 ? 30.547 1.094 12.688 1 87.38 14 PHE B CA 1
ATOM 4467 C C . PHE B 1 14 ? 31.547 2.244 12.68 1 87.38 14 PHE B C 1
ATOM 4469 O O . PHE B 1 14 ? 31.156 3.408 12.805 1 87.38 14 PHE B O 1
ATOM 4476 N N . ASP B 1 15 ? 32.75 1.908 12.469 1 86.38 15 ASP B N 1
ATOM 4477 C CA . ASP B 1 15 ? 33.781 2.932 12.469 1 86.38 15 ASP B CA 1
ATOM 4478 C C . ASP B 1 15 ? 33.625 3.898 11.305 1 86.38 15 ASP B C 1
ATOM 4480 O O . ASP B 1 15 ? 33.844 5.102 11.445 1 86.38 15 ASP B O 1
ATOM 4484 N N . LEU B 1 16 ? 33.312 3.301 10.219 1 88.38 16 LEU B N 1
ATOM 4485 C CA . LEU B 1 16 ? 33.094 4.133 9.047 1 88.38 16 LEU B CA 1
ATOM 4486 C C . LEU B 1 16 ? 31.891 5.062 9.273 1 88.38 16 LEU B C 1
ATOM 4488 O O . LEU B 1 16 ? 31.953 6.246 8.922 1 88.38 16 LEU B O 1
ATOM 4492 N N . PHE B 1 17 ? 30.922 4.555 9.883 1 91.69 17 PHE B N 1
ATOM 4493 C CA . PHE B 1 17 ? 29.734 5.332 10.227 1 91.69 17 PHE B CA 1
ATOM 4494 C C . PHE B 1 17 ? 30.078 6.422 11.234 1 91.69 17 PHE B C 1
ATOM 4496 O O . PHE B 1 17 ? 29.688 7.582 11.055 1 91.69 17 PHE B O 1
ATOM 4503 N N . ALA B 1 18 ? 30.734 6.059 12.297 1 89.81 18 ALA B N 1
ATOM 4504 C CA . ALA B 1 18 ? 31.109 7.016 13.336 1 89.81 18 ALA B CA 1
ATOM 4505 C C . ALA B 1 18 ? 31.953 8.141 12.758 1 89.81 18 ALA B C 1
ATOM 4507 O O . ALA B 1 18 ? 31.859 9.289 13.195 1 89.81 18 ALA B O 1
ATOM 4508 N N . SER B 1 19 ? 32.812 7.797 11.812 1 89 19 SER B N 1
ATOM 4509 C CA . SER B 1 19 ? 33.625 8.805 11.156 1 89 19 SER B CA 1
ATOM 4510 C C . SER B 1 19 ? 32.781 9.812 10.398 1 89 19 SER B C 1
ATOM 4512 O O . SER B 1 19 ? 33.125 11 10.344 1 89 19 SER B O 1
ATOM 4514 N N . CYS B 1 20 ? 31.75 9.352 9.805 1 91.88 20 CYS B N 1
ATOM 4515 C CA . CYS B 1 20 ? 30.828 10.258 9.133 1 91.88 20 CYS B CA 1
ATOM 4516 C C . CYS B 1 20 ? 30.172 11.211 10.125 1 91.88 20 CYS B C 1
ATOM 4518 O O . CYS B 1 20 ? 30.094 12.414 9.875 1 91.88 20 CYS B O 1
ATOM 4520 N N . VAL B 1 21 ? 29.719 10.641 11.273 1 91.38 21 VAL B N 1
ATOM 4521 C CA . VAL B 1 21 ? 29.078 11.461 12.289 1 91.38 21 VAL B CA 1
ATOM 4522 C C . VAL B 1 21 ? 30.047 12.516 12.797 1 91.38 21 VAL B C 1
ATOM 4524 O O . VAL B 1 21 ? 29.672 13.672 13.031 1 91.38 21 VAL B O 1
ATOM 4527 N N . ARG B 1 22 ? 31.234 12.133 12.906 1 87.56 22 ARG B N 1
ATOM 4528 C CA . ARG B 1 22 ? 32.281 13.086 13.297 1 87.56 22 ARG B CA 1
ATOM 4529 C C . ARG B 1 22 ? 32.375 14.219 12.289 1 87.56 22 ARG B C 1
ATOM 4531 O O . ARG B 1 22 ? 32.5 15.383 12.664 1 87.56 22 ARG B O 1
ATOM 4538 N N . GLY B 1 23 ? 32.438 13.844 11.055 1 87.19 23 GLY B N 1
ATOM 4539 C CA . GLY B 1 23 ? 32.469 14.852 10.008 1 87.19 23 GLY B CA 1
ATOM 4540 C C . GLY B 1 23 ? 31.297 15.812 10.062 1 87.19 23 GLY B C 1
ATOM 4541 O O . GLY B 1 23 ? 31.484 17.031 9.922 1 87.19 23 GLY B O 1
ATOM 4542 N N . PHE B 1 24 ? 30.094 15.297 10.281 1 90.62 24 PHE B N 1
ATOM 4543 C CA . PHE B 1 24 ? 28.906 16.125 10.43 1 90.62 24 PHE B CA 1
ATOM 4544 C C . PHE B 1 24 ? 29.078 17.109 11.578 1 90.62 24 PHE B C 1
ATOM 4546 O O . PHE B 1 24 ? 28.75 18.297 11.445 1 90.62 24 PHE B O 1
ATOM 4553 N N . THR B 1 25 ? 29.562 16.625 12.688 1 84.12 25 THR B N 1
ATOM 4554 C CA . THR B 1 25 ? 29.734 17.438 13.883 1 84.12 25 THR B CA 1
ATOM 4555 C C . THR B 1 25 ? 30.719 18.578 13.633 1 84.12 25 THR B C 1
ATOM 4557 O O . THR B 1 25 ? 30.453 19.719 14 1 84.12 25 THR B O 1
ATOM 4560 N N . LEU B 1 26 ? 31.75 18.234 12.969 1 81.81 26 LEU B N 1
ATOM 4561 C CA . LEU B 1 26 ? 32.781 19.219 12.703 1 81.81 26 LEU B CA 1
ATOM 4562 C C . LEU B 1 26 ? 32.281 20.328 11.789 1 81.81 26 LEU B C 1
ATOM 4564 O O . LEU B 1 26 ? 32.531 21.5 12.016 1 81.81 26 LEU B O 1
ATOM 4568 N N . ILE B 1 27 ? 31.562 20 10.844 1 84.62 27 ILE B N 1
ATOM 4569 C CA . ILE B 1 27 ? 31.094 20.969 9.836 1 84.62 27 ILE B CA 1
ATOM 4570 C C . ILE B 1 27 ? 29.922 21.766 10.391 1 84.62 27 ILE B C 1
ATOM 4572 O O . ILE B 1 27 ? 29.859 22.984 10.219 1 84.62 27 ILE B O 1
ATOM 4576 N N . SER B 1 28 ? 29.047 21.109 11.086 1 84.69 28 SER B N 1
ATOM 4577 C CA . SER B 1 28 ? 27.844 21.781 11.562 1 84.69 28 SER B CA 1
ATOM 4578 C C . SER B 1 28 ? 28.141 22.672 12.773 1 84.69 28 SER B C 1
ATOM 4580 O O . SER B 1 28 ? 27.5 23.703 12.969 1 84.69 28 SER B O 1
ATOM 4582 N N . ASP B 1 29 ? 29.109 22.281 13.539 1 78.12 29 ASP B N 1
ATOM 4583 C CA . ASP B 1 29 ? 29.406 23.031 14.758 1 78.12 29 ASP B CA 1
ATOM 4584 C C . ASP B 1 29 ? 30.469 24.094 14.492 1 78.12 29 ASP B C 1
ATOM 4586 O O . ASP B 1 29 ? 30.781 24.891 15.383 1 78.12 29 ASP B O 1
ATOM 4590 N N . ALA B 1 30 ? 30.953 24.062 13.258 1 77.69 30 ALA B N 1
ATOM 4591 C CA . ALA B 1 30 ? 31.953 25.078 12.945 1 77.69 30 ALA B CA 1
ATOM 4592 C C . ALA B 1 30 ? 31.375 26.469 13.094 1 77.69 30 ALA B C 1
ATOM 4594 O O . ALA B 1 30 ? 30.219 26.719 12.734 1 77.69 30 ALA B O 1
ATOM 4595 N N . ARG B 1 31 ? 32.125 27.281 13.695 1 72.31 31 ARG B N 1
ATOM 4596 C CA . ARG B 1 31 ? 31.672 28.641 13.992 1 72.31 31 ARG B CA 1
ATOM 4597 C C . ARG B 1 31 ? 31.859 29.547 12.781 1 72.31 31 ARG B C 1
ATOM 4599 O O . ARG B 1 31 ? 32.469 29.172 11.797 1 72.31 31 ARG B O 1
ATOM 4606 N N . ASN B 1 32 ? 31.219 30.656 12.719 1 69.88 32 ASN B N 1
ATOM 4607 C CA . ASN B 1 32 ? 31.312 31.703 11.719 1 69.88 32 ASN B CA 1
ATOM 4608 C C . ASN B 1 32 ? 30.578 31.328 10.438 1 69.88 32 ASN B C 1
ATOM 4610 O O . ASN B 1 32 ? 31.062 31.609 9.336 1 69.88 32 ASN B O 1
ATOM 4614 N N . ILE B 1 33 ? 29.594 30.422 10.445 1 70.5 33 ILE B N 1
ATOM 4615 C CA . ILE B 1 33 ? 28.844 30.062 9.258 1 70.5 33 ILE B CA 1
ATOM 4616 C C . ILE B 1 33 ? 27.906 31.203 8.859 1 70.5 33 ILE B C 1
ATOM 4618 O O . ILE B 1 33 ? 27.594 31.375 7.68 1 70.5 33 ILE B O 1
ATOM 4622 N N . GLY B 1 34 ? 27.906 32.375 9.352 1 65.88 34 GLY B N 1
ATOM 4623 C CA . GLY B 1 34 ? 27.031 33.531 9.094 1 65.88 34 GLY B CA 1
ATOM 4624 C C . GLY B 1 34 ? 25.562 33.125 9.055 1 65.88 34 GLY B C 1
ATOM 4625 O O . GLY B 1 34 ? 25.234 31.953 8.922 1 65.88 34 GLY B O 1
ATOM 4626 N N . LYS B 1 35 ? 24.594 34 9.195 1 70.44 35 LYS B N 1
ATOM 4627 C CA . LYS B 1 35 ? 23.141 33.844 9.203 1 70.44 35 LYS B CA 1
ATOM 4628 C C . LYS B 1 35 ? 22.641 33.312 7.859 1 70.44 35 LYS B C 1
ATOM 4630 O O . LYS B 1 35 ? 21.625 32.625 7.793 1 70.44 35 LYS B O 1
ATOM 4635 N N . ASP B 1 36 ? 23.5 33.531 6.891 1 74.19 36 ASP B N 1
ATOM 4636 C CA . ASP B 1 36 ? 23.062 33.219 5.531 1 74.19 36 ASP B CA 1
ATOM 4637 C C . ASP B 1 36 ? 23.109 31.719 5.27 1 74.19 36 ASP B C 1
ATOM 4639 O O . ASP B 1 36 ? 22.406 31.219 4.398 1 74.19 36 ASP B O 1
ATOM 4643 N N . ALA B 1 37 ? 23.906 31.078 6.102 1 81.75 37 ALA B N 1
ATOM 4644 C CA . ALA B 1 37 ? 24.047 29.656 5.828 1 81.75 37 ALA B CA 1
ATOM 4645 C C . ALA B 1 37 ? 23.297 28.812 6.852 1 81.75 37 ALA B C 1
ATOM 4647 O O . ALA B 1 37 ? 23.531 27.609 6.969 1 81.75 37 ALA B O 1
ATOM 4648 N N . ALA B 1 38 ? 22.391 29.5 7.594 1 83.56 38 ALA B N 1
ATOM 4649 C CA . ALA B 1 38 ? 21.656 28.812 8.664 1 83.56 38 ALA B CA 1
ATOM 4650 C C . ALA B 1 38 ? 20.734 27.734 8.102 1 83.56 38 ALA B C 1
ATOM 4652 O O . ALA B 1 38 ? 20.594 26.656 8.688 1 83.56 38 ALA B O 1
ATOM 4653 N N . ILE B 1 39 ? 20.156 28 7.008 1 87.06 39 ILE B N 1
ATOM 4654 C CA . ILE B 1 39 ? 19.25 27.047 6.363 1 87.06 39 ILE B CA 1
ATOM 4655 C C . ILE B 1 39 ? 20.031 25.812 5.926 1 87.06 39 ILE B C 1
ATOM 4657 O O . ILE B 1 39 ? 19.609 24.672 6.164 1 87.06 39 ILE B O 1
ATOM 4661 N N . GLU B 1 40 ? 21.188 26.062 5.316 1 88.06 40 GLU B N 1
ATOM 4662 C CA . GLU B 1 40 ? 22.031 24.953 4.848 1 88.06 40 GLU B CA 1
ATOM 4663 C C . GLU B 1 40 ? 22.562 24.125 6.02 1 88.06 40 GLU B C 1
ATOM 4665 O O . GLU B 1 40 ? 22.703 22.906 5.91 1 88.06 40 GLU B O 1
ATOM 4670 N N . ARG B 1 41 ? 22.875 24.812 7.035 1 87.56 41 ARG B N 1
ATOM 4671 C CA . ARG B 1 41 ? 23.297 24.109 8.242 1 87.56 41 ARG B CA 1
ATOM 4672 C C . ARG B 1 41 ? 22.188 23.203 8.773 1 87.56 41 ARG B C 1
ATOM 4674 O O . ARG B 1 41 ? 22.438 22.078 9.203 1 87.56 41 ARG B O 1
ATOM 4681 N N . THR B 1 42 ? 21 23.703 8.82 1 88.81 42 THR B N 1
ATOM 4682 C CA . THR B 1 42 ? 19.844 22.922 9.266 1 88.81 42 THR B CA 1
ATOM 4683 C C . THR B 1 42 ? 19.656 21.688 8.391 1 88.81 42 THR B C 1
ATOM 4685 O O . THR B 1 42 ? 19.375 20.594 8.898 1 88.81 42 THR B O 1
ATOM 4688 N N . LYS B 1 43 ? 19.859 21.922 7.094 1 90.12 43 LYS B N 1
ATOM 4689 C CA . LYS B 1 43 ? 19.766 20.781 6.172 1 90.12 43 LYS B CA 1
ATOM 4690 C C . LYS B 1 43 ? 20.797 19.719 6.523 1 90.12 43 LYS B C 1
ATOM 4692 O O . LYS B 1 43 ? 20.5 18.516 6.469 1 90.12 43 LYS B O 1
ATOM 4697 N N . LEU B 1 44 ? 21.922 20.172 6.793 1 90.06 44 LEU B N 1
ATOM 4698 C CA . LEU B 1 44 ? 23.016 19.266 7.109 1 90.06 44 LEU B CA 1
ATOM 4699 C C . LEU B 1 44 ? 22.688 18.438 8.359 1 90.06 44 LEU B C 1
ATOM 4701 O O . LEU B 1 44 ? 22.938 17.234 8.391 1 90.06 44 LEU B O 1
ATOM 4705 N N . VAL B 1 45 ? 22.141 19.078 9.328 1 90.69 45 VAL B N 1
ATOM 4706 C CA . VAL B 1 45 ? 21.812 18.391 10.578 1 90.69 45 VAL B CA 1
ATOM 4707 C C . VAL B 1 45 ? 20.688 17.391 10.328 1 90.69 45 VAL B C 1
ATOM 4709 O O . VAL B 1 45 ? 20.672 16.312 10.922 1 90.69 45 VAL B O 1
ATOM 4712 N N . LEU B 1 46 ? 19.781 17.75 9.508 1 90.19 46 LEU B N 1
ATOM 4713 C CA . LEU B 1 46 ? 18.719 16.828 9.141 1 90.19 46 LEU B CA 1
ATOM 4714 C C . LEU B 1 46 ? 19.281 15.562 8.5 1 90.19 46 LEU B C 1
ATOM 4716 O O . LEU B 1 46 ? 18.828 14.461 8.773 1 90.19 46 LEU B O 1
ATOM 4720 N N . GLN B 1 47 ? 20.312 15.75 7.633 1 92.06 47 GLN B N 1
ATOM 4721 C CA . GLN B 1 47 ? 20.938 14.602 6.996 1 92.06 47 GLN B CA 1
ATOM 4722 C C . GLN B 1 47 ? 21.672 13.734 8.023 1 92.06 47 GLN B C 1
ATOM 4724 O O . GLN B 1 47 ? 21.703 12.508 7.902 1 92.06 47 GLN B O 1
ATOM 4729 N N . GLU B 1 48 ? 22.266 14.422 8.961 1 93.31 48 GLU B N 1
ATOM 4730 C CA . GLU B 1 48 ? 22.906 13.68 10.039 1 93.31 48 GLU B CA 1
ATOM 4731 C C . GLU B 1 48 ? 21.906 12.797 10.773 1 93.31 48 GLU B C 1
ATOM 4733 O O . GLU B 1 48 ? 22.188 11.625 11.047 1 93.31 48 GLU B O 1
ATOM 4738 N N . HIS B 1 49 ? 20.812 13.359 11.086 1 92.69 49 HIS B N 1
ATOM 4739 C CA . HIS B 1 49 ? 19.766 12.594 11.758 1 92.69 49 HIS B CA 1
ATOM 4740 C C . HIS B 1 49 ? 19.312 11.406 10.914 1 92.69 49 HIS B C 1
ATOM 4742 O O . HIS B 1 49 ? 19.141 10.305 11.43 1 92.69 49 HIS B O 1
ATOM 4748 N N . ARG B 1 50 ? 19.125 11.641 9.664 1 92.38 50 ARG B N 1
ATOM 4749 C CA . ARG B 1 50 ? 18.734 10.578 8.742 1 92.38 50 ARG B CA 1
ATOM 4750 C C . ARG B 1 50 ? 19.781 9.461 8.719 1 92.38 50 ARG B C 1
ATOM 4752 O O . ARG B 1 50 ? 19.438 8.281 8.672 1 92.38 50 ARG B O 1
ATOM 4759 N N . LEU B 1 51 ? 21.031 9.883 8.672 1 93.31 51 LEU B N 1
ATOM 4760 C CA . LEU B 1 51 ? 22.094 8.883 8.664 1 93.31 51 LEU B CA 1
ATOM 4761 C C . LEU B 1 51 ? 22.062 8.055 9.945 1 93.31 51 LEU B C 1
ATOM 4763 O O . LEU B 1 51 ? 22.234 6.832 9.898 1 93.31 51 LEU B O 1
ATOM 4767 N N . ILE B 1 52 ? 21.828 8.68 11.055 1 93.06 52 ILE B N 1
ATOM 4768 C CA . ILE B 1 52 ? 21.797 8.008 12.352 1 93.06 52 ILE B CA 1
ATOM 4769 C C . ILE B 1 52 ? 20.641 7.004 12.383 1 93.06 52 ILE B C 1
ATOM 4771 O O . ILE B 1 52 ? 20.812 5.867 12.828 1 93.06 52 ILE B O 1
ATOM 4775 N N . GLU B 1 53 ? 19.516 7.414 11.891 1 91.5 53 GLU B N 1
ATOM 4776 C CA . GLU B 1 53 ? 18.359 6.516 11.859 1 91.5 53 GLU B CA 1
ATOM 4777 C C . GLU B 1 53 ? 18.594 5.355 10.891 1 91.5 53 GLU B C 1
ATOM 4779 O O . GLU B 1 53 ? 18.141 4.238 11.141 1 91.5 53 GLU B O 1
ATOM 4784 N N . TRP B 1 54 ? 19.234 5.688 9.766 1 90.81 54 TRP B N 1
ATOM 4785 C CA . TRP B 1 54 ? 19.578 4.633 8.82 1 90.81 54 TRP B CA 1
ATOM 4786 C C . TRP B 1 54 ? 20.469 3.584 9.484 1 90.81 54 TRP B C 1
ATOM 4788 O O . TRP B 1 54 ? 20.234 2.383 9.328 1 90.81 54 TRP B O 1
ATOM 4798 N N . ALA B 1 55 ? 21.484 4.062 10.188 1 90.88 55 ALA B N 1
ATOM 4799 C CA . ALA B 1 55 ? 22.422 3.164 10.875 1 90.88 55 ALA B CA 1
ATOM 4800 C C . ALA B 1 55 ? 21.688 2.303 11.898 1 90.88 55 ALA B C 1
ATOM 4802 O O . ALA B 1 55 ? 22.031 1.135 12.094 1 90.88 55 ALA B O 1
ATOM 4803 N N . ARG B 1 56 ? 20.734 2.83 12.539 1 88.25 56 ARG B N 1
ATOM 4804 C CA . ARG B 1 56 ? 19.922 2.08 13.492 1 88.25 56 ARG B CA 1
ATOM 4805 C C . ARG B 1 56 ? 19.109 1 12.789 1 88.25 56 ARG B C 1
ATOM 4807 O O . ARG B 1 56 ? 19.016 -0.127 13.281 1 88.25 56 ARG B O 1
ATOM 4814 N N . ALA B 1 57 ? 18.578 1.336 11.648 1 87.06 57 ALA B N 1
ATOM 4815 C CA . ALA B 1 57 ? 17.719 0.425 10.906 1 87.06 57 ALA B CA 1
ATOM 4816 C C . ALA B 1 57 ? 18.484 -0.797 10.422 1 87.06 57 ALA B C 1
ATOM 4818 O O . ALA B 1 57 ? 17.953 -1.908 10.398 1 87.06 57 ALA B O 1
ATOM 4819 N N . ILE B 1 58 ? 19.766 -0.573 10.031 1 86.12 58 ILE B N 1
ATOM 4820 C CA . ILE B 1 58 ? 20.516 -1.685 9.461 1 86.12 58 ILE B CA 1
ATOM 4821 C C . ILE B 1 58 ? 21.297 -2.387 10.57 1 86.12 58 ILE B C 1
ATOM 4823 O O . ILE B 1 58 ? 22.047 -3.332 10.297 1 86.12 58 ILE B O 1
ATOM 4827 N N . GLY B 1 59 ? 21.188 -1.893 11.797 1 83 59 GLY B N 1
ATOM 4828 C CA . GLY B 1 59 ? 21.797 -2.541 12.953 1 83 59 GLY B CA 1
ATOM 4829 C C . GLY B 1 59 ? 23.25 -2.164 13.141 1 83 59 GLY B C 1
ATOM 4830 O O . GLY B 1 59 ? 24.047 -2.963 13.648 1 83 59 GLY B O 1
ATOM 4831 N N . LEU B 1 60 ? 23.734 -1.064 12.617 1 82.5 60 LEU B N 1
ATOM 4832 C CA . LEU B 1 60 ? 25.078 -0.568 12.859 1 82.5 60 LEU B CA 1
ATOM 4833 C C . LEU B 1 60 ? 25.188 0.077 14.234 1 82.5 60 LEU B C 1
ATOM 4835 O O . LEU B 1 60 ? 26.266 0.072 14.844 1 82.5 60 LEU B O 1
ATOM 4839 N N . ASN B 1 61 ? 24.156 0.73 14.711 1 78.06 61 ASN B N 1
ATOM 4840 C CA . ASN B 1 61 ? 24.109 1.386 16.016 1 78.06 61 ASN B CA 1
ATOM 4841 C C . ASN B 1 61 ? 22.703 1.294 16.625 1 78.06 61 ASN B C 1
ATOM 4843 O O . ASN B 1 61 ? 21.828 2.092 16.297 1 78.06 61 ASN B O 1
ATOM 4847 N N . PRO B 1 62 ? 22.484 0.477 17.594 1 70.81 62 PRO B N 1
ATOM 4848 C CA .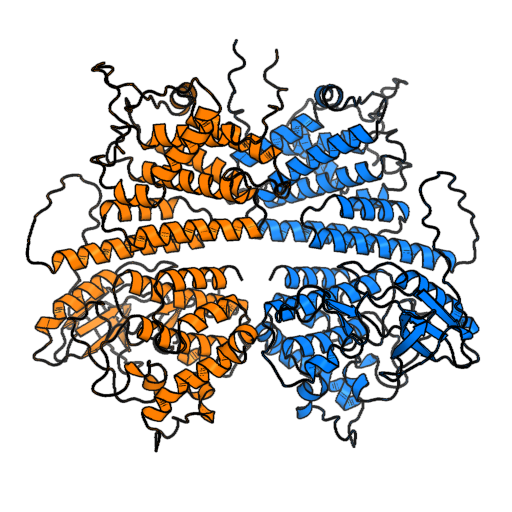 PRO B 1 62 ? 23.375 -0.512 18.188 1 70.81 62 PRO B CA 1
ATOM 4849 C C . PRO B 1 62 ? 23.562 -1.75 17.312 1 70.81 62 PRO B C 1
ATOM 4851 O O . PRO B 1 62 ? 22.703 -2.039 16.453 1 70.81 62 PRO B O 1
ATOM 4854 N N . PRO B 1 63 ? 24.734 -2.311 17.328 1 66.38 63 PRO B N 1
ATOM 4855 C CA . PRO B 1 63 ? 24.969 -3.492 16.5 1 66.38 63 PRO B CA 1
ATOM 4856 C C . PRO B 1 63 ? 24 -4.633 16.797 1 66.38 63 PRO B C 1
ATOM 4858 O O . PRO B 1 63 ? 23.688 -4.887 17.953 1 66.38 63 PRO B O 1
ATOM 4861 N N . ARG B 1 64 ? 23.25 -4.918 15.867 1 63.75 64 ARG B N 1
ATOM 4862 C CA . ARG B 1 64 ? 22.375 -6.074 16 1 63.75 64 ARG B CA 1
ATOM 4863 C C . ARG B 1 64 ? 22.984 -7.312 15.352 1 63.75 64 ARG B C 1
ATOM 4865 O O . ARG B 1 64 ? 23.641 -7.211 14.312 1 63.75 64 ARG B O 1
ATOM 4872 N N . ASP B 1 65 ? 23.234 -8.383 16.047 1 52.88 65 ASP B N 1
ATOM 4873 C CA . ASP B 1 65 ? 23.797 -9.633 15.547 1 52.88 65 ASP B CA 1
ATOM 4874 C C . ASP B 1 65 ? 22.828 -10.344 14.617 1 52.88 65 ASP B C 1
ATOM 4876 O O . ASP B 1 65 ? 22.984 -11.531 14.336 1 52.88 65 ASP B O 1
ATOM 4880 N N . ASP B 1 66 ? 21.766 -9.75 14.391 1 48.66 66 ASP B N 1
ATOM 4881 C CA . ASP B 1 66 ? 20.812 -10.695 13.828 1 48.66 66 ASP B CA 1
ATOM 4882 C C . ASP B 1 66 ? 20.969 -10.805 12.312 1 48.66 66 ASP B C 1
ATOM 4884 O O . ASP B 1 66 ? 20.172 -11.477 11.648 1 48.66 66 ASP B O 1
ATOM 4888 N N . GLY B 1 67 ? 22.25 -10.938 11.758 1 48.75 67 GLY B N 1
ATOM 4889 C CA . GLY B 1 67 ? 22.516 -11.336 10.383 1 48.75 67 GLY B CA 1
ATOM 4890 C C . GLY B 1 67 ? 21.531 -10.734 9.391 1 48.75 67 GLY B C 1
ATOM 4891 O O . GLY B 1 67 ? 21.547 -11.078 8.211 1 48.75 67 GLY B O 1
ATOM 4892 N N . SER B 1 68 ? 20.453 -10.211 9.844 1 46.72 68 SER B N 1
ATOM 4893 C CA . SER B 1 68 ? 19.281 -9.953 9.016 1 46.72 68 SER B CA 1
ATOM 4894 C C . SER B 1 68 ? 19.562 -8.891 7.965 1 46.72 68 SER B C 1
ATOM 4896 O O . SER B 1 68 ? 18.812 -8.727 7.012 1 46.72 68 SER B O 1
ATOM 4898 N N . LEU B 1 69 ? 20.516 -7.941 8.273 1 51.59 69 LEU B N 1
ATOM 4899 C CA . LEU B 1 69 ? 20.672 -6.848 7.316 1 51.59 69 LEU B CA 1
ATOM 4900 C C . LEU B 1 69 ? 21.484 -7.293 6.109 1 51.59 69 LEU B C 1
ATOM 4902 O O . LEU B 1 69 ? 22.578 -6.781 5.875 1 51.59 69 LEU B O 1
ATOM 4906 N N . GLU B 1 70 ? 21.406 -8.445 5.797 1 53.5 70 GLU B N 1
ATOM 4907 C CA . GLU B 1 70 ? 22.297 -8.953 4.758 1 53.5 70 GLU B CA 1
ATOM 4908 C C . GLU B 1 70 ? 22.172 -8.133 3.479 1 53.5 70 GLU B C 1
ATOM 4910 O O . GLU B 1 70 ? 23.078 -8.141 2.639 1 53.5 70 GLU B O 1
ATOM 4915 N N . ILE B 1 71 ? 21.109 -7.305 3.295 1 54.31 71 ILE B N 1
ATOM 4916 C CA . ILE B 1 71 ? 20.875 -6.895 1.913 1 54.31 71 ILE B CA 1
ATOM 4917 C C . ILE B 1 71 ? 21.656 -5.617 1.614 1 54.31 71 ILE B C 1
ATOM 4919 O O . ILE B 1 71 ? 21.609 -4.664 2.396 1 54.31 71 ILE B O 1
ATOM 4923 N N . HIS B 1 72 ? 22.547 -5.402 0.845 1 66 72 HIS B N 1
ATOM 4924 C CA . HIS B 1 72 ? 23.25 -4.453 -0.01 1 66 72 HIS B CA 1
ATOM 4925 C C . HIS B 1 72 ? 24.438 -3.828 0.716 1 66 72 HIS B C 1
ATOM 4927 O O . HIS B 1 72 ? 24.641 -2.613 0.663 1 66 72 HIS B O 1
ATOM 4933 N N . LYS B 1 73 ? 25.141 -4.77 1.431 1 77 73 LYS B N 1
ATOM 4934 C CA . LYS B 1 73 ? 26.25 -4.305 2.258 1 77 73 LYS B CA 1
ATOM 4935 C C . LYS B 1 73 ? 27.328 -3.619 1.409 1 77 73 LYS B C 1
ATOM 4937 O O . LYS B 1 73 ? 27.844 -2.562 1.783 1 77 73 LYS B O 1
ATOM 4942 N N . HIS B 1 74 ? 27.516 -4.219 0.327 1 81 74 HIS B N 1
ATOM 4943 C CA . HIS B 1 74 ? 28.609 -3.67 -0.472 1 81 74 HIS B CA 1
ATOM 4944 C C . HIS B 1 74 ? 28.25 -2.299 -1.029 1 81 74 HIS B C 1
ATOM 4946 O O . HIS B 1 74 ? 28.969 -1.326 -0.82 1 81 74 HIS B O 1
ATOM 4952 N N . PRO B 1 75 ? 27.125 -2.135 -1.621 1 82.06 75 PRO B N 1
ATOM 4953 C CA . PRO B 1 75 ? 26.766 -0.793 -2.088 1 82.06 75 PRO B CA 1
ATOM 4954 C C . PRO B 1 75 ? 26.672 0.22 -0.95 1 82.06 75 PRO B C 1
ATOM 4956 O O . PRO B 1 75 ? 27.031 1.387 -1.125 1 82.06 75 PRO B O 1
ATOM 4959 N N . ALA B 1 76 ? 26.203 -0.258 0.166 1 87.81 76 ALA B N 1
ATOM 4960 C CA . ALA B 1 76 ? 26.094 0.633 1.318 1 87.81 76 ALA B CA 1
ATOM 4961 C C . ALA B 1 76 ? 27.469 1.093 1.787 1 87.81 76 ALA B C 1
ATOM 4963 O O . ALA B 1 76 ? 27.656 2.266 2.119 1 87.81 76 ALA B O 1
ATOM 4964 N N . ALA B 1 77 ? 28.375 0.162 1.782 1 87.5 77 ALA B N 1
ATOM 4965 C CA . ALA B 1 77 ? 29.734 0.493 2.195 1 87.5 77 ALA B CA 1
ATOM 4966 C C . ALA B 1 77 ? 30.375 1.505 1.244 1 87.5 77 ALA B C 1
ATOM 4968 O O . ALA B 1 77 ? 31.062 2.43 1.681 1 87.5 77 ALA B O 1
ATOM 4969 N N . LEU B 1 78 ? 30.094 1.331 0.039 1 83.44 78 LEU B N 1
ATOM 4970 C CA . LEU B 1 78 ? 30.656 2.227 -0.967 1 83.44 78 LEU B CA 1
ATOM 4971 C C . LEU B 1 78 ? 30.125 3.646 -0.783 1 83.44 78 LEU B C 1
ATOM 4973 O O . LEU B 1 78 ? 30.906 4.605 -0.789 1 83.44 78 LEU B O 1
ATOM 4977 N N . ILE B 1 79 ? 28.859 3.807 -0.631 1 87.06 79 ILE B N 1
ATOM 4978 C CA . ILE B 1 79 ? 28.25 5.125 -0.502 1 87.06 79 ILE B CA 1
ATOM 4979 C C . ILE B 1 79 ? 28.672 5.766 0.815 1 87.06 79 ILE B C 1
ATOM 4981 O O . ILE B 1 79 ? 28.984 6.961 0.861 1 87.06 79 ILE B O 1
ATOM 4985 N N . LEU B 1 80 ? 28.688 4.934 1.864 1 90 80 LEU B N 1
ATOM 4986 C CA . LEU B 1 80 ? 29.094 5.453 3.164 1 90 80 LEU B CA 1
ATOM 4987 C C . LEU B 1 80 ? 30.547 5.926 3.129 1 90 80 LEU B C 1
ATOM 4989 O O . LEU B 1 80 ? 30.891 6.93 3.756 1 90 80 LEU B O 1
ATOM 4993 N N . PHE B 1 81 ? 31.312 5.18 2.469 1 87.56 81 PHE B N 1
ATOM 4994 C CA . PHE B 1 81 ? 32.719 5.559 2.33 1 87.56 81 PHE B CA 1
ATOM 4995 C C . PHE B 1 81 ? 32.844 6.879 1.582 1 87.56 81 PHE B C 1
ATOM 4997 O O . PHE B 1 81 ? 33.656 7.734 1.955 1 87.56 81 PHE B O 1
ATOM 5004 N N . GLN B 1 82 ? 32.156 7.059 0.573 1 85.62 82 GLN B N 1
ATOM 5005 C CA . GLN B 1 82 ? 32.188 8.32 -0.164 1 85.62 82 GLN B CA 1
ATOM 5006 C C . GLN B 1 82 ? 31.719 9.477 0.716 1 85.62 82 GLN B C 1
ATOM 5008 O O . GLN B 1 82 ? 32.25 10.586 0.625 1 85.62 82 GLN B O 1
ATOM 5013 N N . LEU B 1 83 ? 30.703 9.242 1.48 1 89.88 83 LEU B N 1
ATOM 5014 C CA . LEU B 1 83 ? 30.219 10.258 2.406 1 89.88 83 LEU B CA 1
ATOM 5015 C C . LEU B 1 83 ? 31.297 10.641 3.412 1 89.88 83 LEU B C 1
ATOM 5017 O O . LEU B 1 83 ? 31.484 11.82 3.711 1 89.88 83 LEU B O 1
ATOM 5021 N N . GLU B 1 84 ? 31.938 9.625 3.9 1 89.62 84 GLU B N 1
ATOM 5022 C CA . GLU B 1 84 ? 33 9.867 4.859 1 89.62 84 GLU B CA 1
ATOM 5023 C C . GLU B 1 84 ? 34.125 10.719 4.246 1 89.62 84 GLU B C 1
ATOM 5025 O O . GLU B 1 84 ? 34.625 11.633 4.891 1 89.62 84 GLU B O 1
ATOM 5030 N N . GLN B 1 85 ? 34.438 10.383 3.061 1 84.06 85 GLN B N 1
ATOM 5031 C CA . GLN B 1 85 ? 35.5 11.125 2.379 1 84.06 85 GLN B CA 1
ATOM 5032 C C . GLN B 1 85 ? 35.094 12.578 2.145 1 84.06 85 GLN B C 1
ATOM 5034 O O . GLN B 1 85 ? 35.906 13.484 2.24 1 84.06 85 GLN B O 1
ATOM 5039 N N . LEU B 1 86 ? 33.906 12.766 1.855 1 85.94 86 LEU B N 1
ATOM 5040 C CA . LEU B 1 86 ? 33.375 14.109 1.606 1 85.94 86 LEU B CA 1
ATOM 5041 C C . LEU B 1 86 ? 33.375 14.938 2.885 1 85.94 86 LEU B C 1
ATOM 5043 O O . LEU B 1 86 ? 33.688 16.141 2.852 1 85.94 86 LEU B O 1
ATOM 5047 N N . LEU B 1 87 ? 33.125 14.336 3.992 1 87.12 87 LEU B N 1
ATOM 5048 C CA . LEU B 1 87 ? 32.906 15.055 5.242 1 87.12 87 LEU B CA 1
ATOM 5049 C C . LEU B 1 87 ? 34.25 15.203 5.996 1 87.12 87 LEU B C 1
ATOM 5051 O O . LEU B 1 87 ? 34.469 16.203 6.691 1 87.12 87 LEU B O 1
ATOM 5055 N N . SER B 1 88 ? 34.969 14.203 6.016 1 78.12 88 SER B N 1
ATOM 5056 C CA . SER B 1 88 ? 36.125 14.164 6.934 1 78.12 88 SER B CA 1
ATOM 5057 C C . SER B 1 88 ? 37.375 14.719 6.281 1 78.12 88 SER B C 1
ATOM 5059 O O . SER B 1 88 ? 38.312 15.117 6.969 1 78.12 88 SER B O 1
ATOM 5061 N N . SER B 1 89 ? 37.406 14.766 5.043 1 73.31 89 SER B N 1
ATOM 5062 C CA . SER B 1 89 ? 38.625 15.219 4.406 1 73.31 89 SER B CA 1
ATOM 5063 C C . SER B 1 89 ? 38.625 16.734 4.203 1 73.31 89 SER B C 1
ATOM 5065 O O . SER B 1 89 ? 37.844 17.25 3.389 1 73.31 89 SER B O 1
ATOM 5067 N N . THR B 1 90 ? 39.438 17.391 5.066 1 71.94 90 THR B N 1
ATOM 5068 C CA . THR B 1 90 ? 39.562 18.844 4.918 1 71.94 90 THR B CA 1
ATOM 5069 C C . THR B 1 90 ? 40.062 19.203 3.518 1 71.94 90 THR B C 1
ATOM 5071 O O . THR B 1 90 ? 39.656 20.234 2.963 1 71.94 90 THR B O 1
ATOM 5074 N N . ASP B 1 91 ? 40.812 18.297 3.037 1 71.88 91 ASP B N 1
ATOM 5075 C CA . ASP B 1 91 ? 41.344 18.516 1.691 1 71.88 91 ASP B CA 1
ATOM 5076 C C . ASP B 1 91 ? 40.25 18.422 0.649 1 71.88 91 ASP B C 1
ATOM 5078 O O . ASP B 1 91 ? 40.188 19.219 -0.294 1 71.88 91 ASP B O 1
ATOM 5082 N N . ALA B 1 92 ? 39.438 17.531 0.879 1 74.25 92 ALA B N 1
ATOM 5083 C CA . ALA B 1 92 ? 38.344 17.391 -0.059 1 74.25 92 ALA B CA 1
ATOM 5084 C C . ALA B 1 92 ? 37.406 18.594 0.006 1 74.25 92 ALA B C 1
ATOM 5086 O O . ALA B 1 92 ? 36.938 19.094 -1.026 1 74.25 92 ALA B O 1
ATOM 5087 N N . LEU B 1 93 ? 37.188 19.109 1.163 1 79.44 93 LEU B N 1
ATOM 5088 C CA . LEU B 1 93 ? 36.344 20.266 1.351 1 79.44 93 LEU B CA 1
ATOM 5089 C C . LEU B 1 93 ? 36.906 21.5 0.676 1 79.44 93 LEU B C 1
ATOM 5091 O O . LEU B 1 93 ? 36.188 22.266 0.044 1 79.44 93 LEU B O 1
ATOM 5095 N N . LYS B 1 94 ? 38.188 21.578 0.816 1 77.88 94 LYS B N 1
ATOM 5096 C CA . LYS B 1 94 ? 38.844 22.734 0.236 1 77.88 94 LYS B CA 1
ATOM 5097 C C . LYS B 1 94 ? 38.906 22.641 -1.285 1 77.88 94 LYS B C 1
ATOM 5099 O O . LYS B 1 94 ? 38.594 23.609 -1.988 1 77.88 94 LYS B O 1
ATOM 5104 N N . LYS B 1 95 ? 39.25 21.531 -1.729 1 78.25 95 LYS B N 1
ATOM 5105 C CA . LYS B 1 95 ? 39.469 21.359 -3.162 1 78.25 95 LYS B CA 1
ATOM 5106 C C . LYS B 1 95 ? 38.156 21.359 -3.928 1 78.25 95 LYS B C 1
ATOM 5108 O O . LYS B 1 95 ? 38.062 21.984 -4.992 1 78.25 95 LYS B O 1
ATOM 5113 N N . ARG B 1 96 ? 37.219 20.828 -3.348 1 79 96 ARG B N 1
ATOM 5114 C CA . ARG B 1 96 ? 35.969 20.641 -4.094 1 79 96 ARG B CA 1
ATOM 5115 C C . ARG B 1 96 ? 35.031 21.797 -3.867 1 79 96 ARG B C 1
ATOM 5117 O O . ARG B 1 96 ? 34.312 22.203 -4.785 1 79 96 ARG B O 1
ATOM 5124 N N . TYR B 1 97 ? 35.094 22.312 -2.639 1 79.81 97 TYR B N 1
ATOM 5125 C CA . TYR B 1 97 ? 34.062 23.297 -2.324 1 79.81 97 TYR B CA 1
ATOM 5126 C C . TYR B 1 97 ? 34.688 24.625 -1.895 1 79.81 97 TYR B C 1
ATOM 5128 O O . TYR B 1 97 ? 34 25.578 -1.588 1 79.81 97 TYR B O 1
ATOM 5136 N N . LYS B 1 98 ? 36.031 24.703 -1.792 1 76.56 98 LYS B N 1
ATOM 5137 C CA . LYS B 1 98 ? 36.781 25.906 -1.389 1 76.56 98 LYS B CA 1
ATOM 5138 C C . LYS B 1 98 ? 36.375 26.328 0.026 1 76.56 98 LYS B C 1
ATOM 5140 O O . LYS B 1 98 ? 36.219 27.516 0.301 1 76.56 98 LYS B O 1
ATOM 5145 N N . LEU B 1 99 ? 36 25.297 0.77 1 77.5 99 LEU B N 1
ATOM 5146 C CA . LEU B 1 99 ? 35.688 25.531 2.176 1 77.5 99 LEU B CA 1
ATOM 5147 C C . LEU B 1 99 ? 36.875 25.156 3.062 1 77.5 99 LEU B C 1
ATOM 5149 O O . LEU B 1 99 ? 37.5 24.094 2.869 1 77.5 99 LEU B O 1
ATOM 5153 N N . GLU B 1 100 ? 37.219 26.047 3.855 1 76.81 100 GLU B N 1
ATOM 5154 C CA . GLU B 1 100 ? 38.375 25.781 4.699 1 76.81 100 GLU B CA 1
ATOM 5155 C C . GLU B 1 100 ? 38.031 25.938 6.176 1 76.81 100 GLU B C 1
ATOM 5157 O O . GLU B 1 100 ? 37.469 26.969 6.582 1 76.81 100 GLU B O 1
ATOM 5162 N N . LEU B 1 101 ? 38.188 24.938 6.867 1 73.88 101 LEU B N 1
ATOM 5163 C CA . LEU B 1 101 ? 38.062 24.953 8.32 1 73.88 101 LEU B CA 1
ATOM 5164 C C . LEU B 1 101 ? 39.375 25.25 9 1 73.88 101 LEU B C 1
ATOM 5166 O O . LEU B 1 101 ? 40.406 24.625 8.68 1 73.88 101 LEU B O 1
ATOM 5170 N N . VAL B 1 102 ? 39.375 26.391 9.68 1 70.56 102 VAL B N 1
ATOM 5171 C CA . VAL B 1 102 ? 40.625 26.812 10.312 1 70.56 102 VAL B CA 1
ATOM 5172 C C . VAL B 1 102 ? 40.469 26.781 11.836 1 70.56 102 VAL B C 1
ATOM 5174 O O . VAL B 1 102 ? 39.344 26.875 12.352 1 70.56 102 VAL B O 1
ATOM 5177 N N . SER B 1 103 ? 41.531 26.391 12.547 1 64.31 103 SER B N 1
ATOM 5178 C CA . SER B 1 103 ? 41.531 26.453 14.008 1 64.31 103 SER B CA 1
ATOM 5179 C C . SER B 1 103 ? 41.656 27.891 14.492 1 64.31 103 SER B C 1
ATOM 5181 O O . SER B 1 103 ? 42.219 28.75 13.805 1 64.31 103 SER B O 1
ATOM 5183 N N . PRO B 1 104 ? 40.812 28.359 15.508 1 59.34 104 PRO B N 1
ATOM 5184 C CA . PRO B 1 104 ? 40.906 29.75 15.984 1 59.34 104 PRO B CA 1
ATOM 5185 C C . PRO B 1 104 ? 42.344 30.219 16.188 1 59.34 104 PRO B C 1
ATOM 5187 O O . PRO B 1 104 ? 43.219 29.406 16.5 1 59.34 104 PRO B O 1
ATOM 5190 N N . PRO B 1 105 ? 42.656 31.453 15.648 1 53.06 105 PRO B N 1
ATOM 5191 C CA . PRO B 1 105 ? 44.031 31.953 15.82 1 53.06 105 PRO B CA 1
ATOM 5192 C C . PRO B 1 105 ? 44.531 31.766 17.25 1 53.06 105 PRO B C 1
ATOM 5194 O O . PRO B 1 105 ? 45.75 31.719 17.469 1 53.06 105 PRO B O 1
ATOM 5197 N N . ASN B 1 106 ? 43.906 32.5 18.359 1 48.5 106 ASN B N 1
ATOM 5198 C CA . ASN B 1 106 ? 44.5 32.5 19.688 1 48.5 106 ASN B CA 1
ATOM 5199 C C . ASN B 1 106 ? 44.562 31.078 20.266 1 48.5 106 ASN B C 1
ATOM 5201 O O . ASN B 1 106 ? 43.562 30.422 20.438 1 48.5 106 ASN B O 1
ATOM 5205 N N . ASP B 1 107 ? 45.688 30.422 20.172 1 42.38 107 ASP B N 1
ATOM 5206 C CA . ASP B 1 107 ? 46.219 29.125 20.594 1 42.38 107 ASP B CA 1
ATOM 5207 C C . ASP B 1 107 ? 45.812 28.812 22.031 1 42.38 107 ASP B C 1
ATOM 5209 O O . ASP B 1 107 ? 46.469 28.031 22.703 1 42.38 107 ASP B O 1
ATOM 5213 N N . SER B 1 108 ? 45.25 29.641 22.969 1 38.19 108 SER B N 1
ATOM 5214 C CA . SER B 1 108 ? 45.438 28.922 24.219 1 38.19 108 SER B CA 1
ATOM 5215 C C . SER B 1 108 ? 44.812 27.516 24.141 1 38.19 108 SER B C 1
ATOM 5217 O O . SER B 1 108 ? 43.719 27.359 23.609 1 38.19 108 SER B O 1
ATOM 5219 N N . ASP B 1 109 ? 45.625 26.438 23.969 1 36.81 109 ASP B N 1
ATOM 5220 C CA . ASP B 1 109 ? 45.531 25 24.141 1 36.81 109 ASP B CA 1
ATOM 5221 C C . ASP B 1 109 ? 44.375 24.625 25.078 1 36.81 109 ASP B C 1
ATOM 5223 O O . ASP B 1 109 ? 44.312 23.516 25.594 1 36.81 109 ASP B O 1
ATOM 5227 N N . ASP B 1 110 ? 43.75 25.547 25.938 1 36.06 110 ASP B N 1
ATOM 5228 C CA . ASP B 1 110 ? 43 25 27.062 1 36.06 110 ASP B CA 1
ATOM 5229 C C . ASP B 1 110 ? 41.875 24.109 26.578 1 36.06 110 ASP B C 1
ATOM 5231 O O . ASP B 1 110 ? 41.188 24.438 25.609 1 36.06 110 ASP B O 1
ATOM 5235 N N . LEU B 1 111 ? 41.938 22.75 26.812 1 34.88 111 LEU B N 1
ATOM 5236 C CA . LEU B 1 111 ? 40.875 21.734 26.859 1 34.88 111 LEU B CA 1
ATOM 5237 C C . LEU B 1 111 ? 39.562 22.359 27.25 1 34.88 111 LEU B C 1
ATOM 5239 O O . LEU B 1 111 ? 39.375 22.75 28.406 1 34.88 111 LEU B O 1
ATOM 5243 N N . VAL B 1 112 ? 39 23.297 26.688 1 36.5 112 VAL B N 1
ATOM 5244 C CA . VAL B 1 112 ? 37.688 23.656 27.172 1 36.5 112 VAL B CA 1
ATOM 5245 C C . VAL B 1 112 ? 36.875 22.391 27.438 1 36.5 112 VAL B C 1
ATOM 5247 O O . VAL B 1 112 ? 36.844 21.469 26.609 1 36.5 112 VAL B O 1
ATOM 5250 N N . PRO B 1 113 ? 36.625 22.031 28.688 1 34.12 113 PRO B N 1
ATOM 5251 C CA . PRO B 1 113 ? 35.75 20.891 29.031 1 34.12 113 PRO B CA 1
ATOM 5252 C C . PRO B 1 113 ? 34.594 20.719 28.078 1 34.12 113 PRO B C 1
ATOM 5254 O O . PRO B 1 113 ? 34.156 21.688 27.438 1 34.12 113 PRO B O 1
ATOM 5257 N N . SER B 1 114 ? 34.312 19.469 27.641 1 34.91 114 SER B N 1
ATOM 5258 C CA . SER B 1 114 ? 33.188 18.922 26.906 1 34.91 114 SER B CA 1
ATOM 5259 C C . SER B 1 114 ? 31.891 19.672 27.219 1 34.91 114 SER B C 1
ATOM 5261 O O . SER B 1 114 ? 30.969 19.109 27.844 1 34.91 114 SER B O 1
ATOM 5263 N N . GLU B 1 115 ? 31.906 20.828 27.906 1 35.25 115 GLU B N 1
ATOM 5264 C CA . GLU B 1 115 ? 30.547 21.312 28.125 1 35.25 115 GLU B CA 1
ATOM 5265 C C . GLU B 1 115 ? 29.781 21.453 26.812 1 35.25 115 GLU B C 1
ATOM 5267 O O . GLU B 1 115 ? 30.344 21.844 25.797 1 35.25 115 GLU B O 1
ATOM 5272 N N . PRO B 1 116 ? 28.672 20.766 26.703 1 37.31 116 PRO B N 1
ATOM 5273 C CA . PRO B 1 116 ? 27.812 20.922 25.531 1 37.31 116 PRO B CA 1
ATOM 5274 C C . PRO B 1 116 ? 27.766 22.359 25.016 1 37.31 116 PRO B C 1
ATOM 5276 O O . PRO B 1 116 ? 27.562 23.281 25.797 1 37.31 116 PRO B O 1
ATOM 5279 N N . ALA B 1 117 ? 28.656 22.828 24.266 1 37.41 117 ALA B N 1
ATOM 5280 C CA . ALA B 1 117 ? 28.594 24.109 23.578 1 37.41 117 ALA B CA 1
ATOM 5281 C C . ALA B 1 117 ? 27.172 24.453 23.172 1 37.41 117 ALA B C 1
ATOM 5283 O O . ALA B 1 117 ? 26.75 24.156 22.047 1 37.41 117 ALA B O 1
ATOM 5284 N N . ILE B 1 118 ? 26.141 24.125 23.844 1 39.25 118 ILE B N 1
ATOM 5285 C CA . ILE B 1 118 ? 24.781 24.547 23.531 1 39.25 118 ILE B CA 1
ATOM 5286 C C . ILE B 1 118 ? 24.75 26.062 23.328 1 39.25 118 ILE B C 1
ATOM 5288 O O . ILE B 1 118 ? 23.688 26.656 23.109 1 39.25 118 ILE B O 1
ATOM 5292 N N . VAL B 1 119 ? 25.734 26.859 23.891 1 39.94 119 VAL B N 1
ATOM 5293 C CA . VAL B 1 119 ? 25.5 28.297 23.875 1 39.94 119 VAL B CA 1
ATOM 5294 C C . VAL B 1 119 ? 25.609 28.828 22.453 1 39.94 119 VAL B C 1
ATOM 5296 O O . VAL B 1 119 ? 25.922 30 22.234 1 39.94 119 VAL B O 1
ATOM 5299 N N . SER B 1 120 ? 25.719 28.031 21.453 1 42.38 120 SER B N 1
ATOM 5300 C CA . SER B 1 120 ? 25.938 28.766 20.219 1 42.38 120 SER B CA 1
ATOM 5301 C C . SER B 1 120 ? 24.922 29.891 20.031 1 42.38 120 SER B C 1
ATOM 5303 O O . SER B 1 120 ? 23.75 29.719 20.375 1 42.38 120 SER B O 1
ATOM 5305 N N . ASP B 1 121 ? 25.266 31.047 20.094 1 45.97 121 ASP B N 1
ATOM 5306 C CA . ASP B 1 121 ? 24.609 32.281 19.641 1 45.97 121 ASP B CA 1
ATOM 5307 C C . ASP B 1 121 ? 23.734 32 18.422 1 45.97 121 ASP B C 1
ATOM 5309 O O . ASP B 1 121 ? 23.281 32.938 17.75 1 45.97 121 ASP B O 1
ATOM 5313 N N . ASN B 1 122 ? 23.766 30.812 17.953 1 50.88 122 ASN B N 1
ATOM 5314 C CA . ASN B 1 122 ? 23.016 30.625 16.719 1 50.88 122 ASN B CA 1
ATOM 5315 C C . ASN B 1 122 ? 21.562 30.266 17 1 50.88 122 ASN B C 1
ATOM 5317 O O . ASN B 1 122 ? 21.281 29.266 17.688 1 50.88 122 ASN B O 1
ATOM 5321 N N . PRO B 1 123 ? 20.672 31.109 16.953 1 51.19 123 PRO B N 1
ATOM 5322 C CA . PRO B 1 123 ? 19.234 30.953 17.25 1 51.19 123 PRO B CA 1
ATOM 5323 C C . PRO B 1 123 ? 18.703 29.578 16.844 1 51.19 123 PRO B C 1
ATOM 5325 O O . PRO B 1 123 ? 17.766 29.062 17.469 1 51.19 123 PRO B O 1
ATOM 5328 N N . ALA B 1 124 ? 19.25 28.922 15.781 1 56.75 124 ALA B N 1
ATOM 5329 C CA . ALA B 1 124 ? 18.625 27.672 15.336 1 56.75 124 ALA B CA 1
ATOM 5330 C C . ALA B 1 124 ? 19.203 26.469 16.078 1 56.75 124 ALA B C 1
ATOM 5332 O O . ALA B 1 124 ? 18.828 25.328 15.82 1 56.75 124 ALA B O 1
ATOM 5333 N N . SER B 1 125 ? 19.781 26.719 17.266 1 69.19 125 SER B N 1
ATOM 5334 C CA . SER B 1 125 ? 20.547 25.656 17.922 1 69.19 125 SER B CA 1
ATOM 5335 C C . SER B 1 125 ? 19.656 24.781 18.797 1 69.19 125 SER B C 1
ATOM 5337 O O . SER B 1 125 ? 19.891 23.578 18.922 1 69.19 125 SER B O 1
ATOM 5339 N N . SER B 1 126 ? 18.516 25.391 19.188 1 79.44 126 SER B N 1
ATOM 5340 C CA . SER B 1 126 ? 17.719 24.625 20.125 1 79.44 126 SER B CA 1
ATOM 5341 C C . SER B 1 126 ? 16.953 23.5 19.422 1 79.44 126 SER B C 1
ATOM 5343 O O . SER B 1 126 ? 16.953 22.359 19.875 1 79.44 126 SER B O 1
ATOM 5345 N N . ILE B 1 127 ? 16.422 23.828 18.297 1 86.19 127 ILE B N 1
ATOM 5346 C CA . ILE B 1 127 ? 15.609 22.844 17.594 1 86.19 127 ILE B CA 1
ATOM 5347 C C . ILE B 1 127 ? 16.516 21.75 17.016 1 86.19 127 ILE B C 1
ATOM 5349 O O . ILE B 1 127 ? 16.141 20.578 17.016 1 86.19 127 ILE B O 1
ATOM 5353 N N . LEU B 1 128 ? 17.688 22.141 16.578 1 85.69 128 LEU B N 1
ATOM 5354 C CA . LEU B 1 128 ? 18.625 21.188 16 1 85.69 128 LEU B CA 1
ATOM 5355 C C . LEU B 1 128 ? 19.125 20.203 17.047 1 85.69 128 LEU B C 1
ATOM 5357 O O . LEU B 1 128 ? 19.312 19.016 16.75 1 85.69 128 LEU B O 1
ATOM 5361 N N . SER B 1 129 ? 19.219 20.688 18.297 1 86.44 129 SER B N 1
ATOM 5362 C CA . SER B 1 129 ? 19.656 19.828 19.375 1 86.44 129 SER B CA 1
ATOM 5363 C C . SER B 1 129 ? 18.578 18.812 19.75 1 86.44 129 SER B C 1
ATOM 5365 O O . SER B 1 129 ? 18.875 17.75 20.297 1 86.44 129 SER B O 1
ATOM 5367 N N . THR B 1 130 ? 17.359 19.188 19.453 1 85.19 130 THR B N 1
ATOM 5368 C CA . THR B 1 130 ? 16.266 18.234 19.688 1 85.19 130 THR B CA 1
ATOM 5369 C C . THR B 1 130 ? 16.25 17.172 18.609 1 85.19 130 THR B C 1
ATOM 5371 O O . THR B 1 130 ? 15.906 16.016 18.875 1 85.19 130 THR B O 1
ATOM 5374 N N . ILE B 1 131 ? 16.625 17.578 17.453 1 87.62 131 ILE B N 1
ATOM 5375 C CA . ILE B 1 131 ? 16.625 16.656 16.328 1 87.62 131 ILE B CA 1
ATOM 5376 C C . ILE B 1 131 ? 17.781 15.664 16.469 1 87.62 131 ILE B C 1
ATOM 5378 O O . ILE B 1 131 ? 17.578 14.453 16.328 1 87.62 131 ILE B O 1
ATOM 5382 N N . VAL B 1 132 ? 18.984 16.25 16.703 1 91.06 132 VAL B N 1
ATOM 5383 C CA . VAL B 1 132 ? 20.141 15.414 17 1 91.06 132 VAL B CA 1
ATOM 5384 C C . VAL B 1 132 ? 20.703 15.789 18.359 1 91.06 132 VAL B C 1
ATOM 5386 O O . VAL B 1 132 ? 21.578 16.656 18.469 1 91.06 132 VAL B O 1
ATOM 5389 N N . PRO B 1 133 ? 20.266 15.07 19.359 1 85.19 133 PRO B N 1
ATOM 5390 C CA . PRO B 1 133 ? 20.766 15.398 20.703 1 85.19 133 PRO B CA 1
ATOM 5391 C C . PRO B 1 133 ? 22.266 15.195 20.828 1 85.19 133 PRO B C 1
ATOM 5393 O O . PRO B 1 133 ? 22.812 14.234 20.297 1 85.19 133 PRO B O 1
ATOM 5396 N N . PRO B 1 134 ? 22.922 16.094 21.469 1 85 134 PRO B N 1
ATOM 5397 C CA . PRO B 1 134 ? 24.359 15.977 21.672 1 85 134 PRO B CA 1
ATOM 5398 C C . PRO B 1 134 ? 24.75 14.68 22.375 1 85 134 PRO B C 1
ATOM 5400 O O . PRO B 1 134 ? 25.828 14.133 22.109 1 85 134 PRO B O 1
ATOM 5403 N N . GLU B 1 135 ? 23.859 14.18 23.156 1 84.44 135 GLU B N 1
ATOM 5404 C CA . GLU B 1 135 ? 24.141 12.938 23.875 1 84.44 135 GLU B CA 1
ATOM 5405 C C . GLU B 1 135 ? 24.297 11.766 22.906 1 84.44 135 GLU B C 1
ATOM 5407 O O . GLU B 1 135 ? 25.109 10.883 23.125 1 84.44 135 GLU B O 1
ATOM 5412 N N . ILE B 1 136 ? 23.531 11.836 21.906 1 86.06 136 ILE B N 1
ATOM 5413 C CA . ILE B 1 136 ? 23.594 10.766 20.922 1 86.06 136 ILE B CA 1
ATOM 5414 C C . ILE B 1 136 ? 24.906 10.852 20.141 1 86.06 136 ILE B C 1
ATOM 5416 O O . ILE B 1 136 ? 25.562 9.836 19.938 1 86.06 136 ILE B O 1
ATOM 5420 N N . ARG B 1 137 ? 25.281 12.07 19.734 1 85 137 ARG B N 1
ATOM 5421 C CA . ARG B 1 137 ? 26.547 12.281 19.047 1 85 137 ARG B CA 1
ATOM 5422 C C . ARG B 1 137 ? 27.719 11.773 19.875 1 85 137 ARG B C 1
ATOM 5424 O O . ARG B 1 137 ? 28.562 11.016 19.375 1 85 137 ARG B O 1
ATOM 5431 N N . GLN B 1 138 ? 27.672 12.156 21.078 1 83.5 138 GLN B N 1
ATOM 5432 C CA . GLN B 1 138 ? 28.766 11.805 21.969 1 83.5 138 GLN B CA 1
ATOM 5433 C C . GLN B 1 138 ? 28.812 10.297 22.219 1 83.5 138 GLN B C 1
ATOM 5435 O O . GLN B 1 138 ? 29.906 9.719 22.297 1 83.5 138 GLN B O 1
ATOM 5440 N N . GLY B 1 139 ? 27.672 9.742 22.391 1 83.38 139 GLY B N 1
ATOM 5441 C CA . GLY B 1 139 ? 27.625 8.297 22.578 1 83.38 139 GLY B CA 1
ATOM 5442 C C . GLY B 1 139 ? 28.219 7.527 21.422 1 83.38 139 GLY B C 1
ATOM 5443 O O . GLY B 1 139 ? 28.953 6.559 21.625 1 83.38 139 GLY B O 1
ATOM 5444 N N . ILE B 1 140 ? 27.969 8.016 20.188 1 86.44 140 ILE B N 1
ATOM 5445 C CA . ILE B 1 140 ? 28.469 7.363 18.984 1 86.44 140 ILE B CA 1
ATOM 5446 C C . ILE B 1 140 ? 29.984 7.535 18.906 1 86.44 140 ILE B C 1
ATOM 5448 O O . ILE B 1 140 ? 30.719 6.574 18.641 1 86.44 140 ILE B O 1
ATOM 5452 N N . LEU B 1 141 ? 30.438 8.727 19.156 1 84.62 141 LEU B N 1
ATOM 5453 C CA . LEU B 1 141 ? 31.859 9.047 19.016 1 84.62 141 LEU B CA 1
ATOM 5454 C C . LEU B 1 141 ? 32.656 8.375 20.125 1 84.62 141 LEU B C 1
ATOM 5456 O O . LEU B 1 141 ? 33.781 7.941 19.891 1 84.62 141 LEU B O 1
ATOM 5460 N N . LYS B 1 142 ? 32.094 8.312 21.312 1 82.06 142 LYS B N 1
ATOM 5461 C CA . LYS B 1 142 ? 32.75 7.633 22.406 1 82.06 142 LYS B CA 1
ATOM 5462 C C . LYS B 1 142 ? 32.938 6.148 22.109 1 82.06 142 LYS B C 1
ATOM 5464 O O . LYS B 1 142 ? 33.969 5.57 22.391 1 82.06 142 LYS B O 1
ATOM 5469 N N . ARG B 1 143 ? 32 5.59 21.578 1 81.62 143 ARG B N 1
ATOM 5470 C CA . ARG B 1 143 ? 32.062 4.176 21.219 1 81.62 143 ARG B CA 1
ATOM 5471 C C . ARG B 1 143 ? 33.094 3.934 20.141 1 81.62 143 ARG B C 1
ATOM 5473 O O . ARG B 1 143 ? 33.781 2.9 20.141 1 81.62 143 ARG B O 1
ATOM 5480 N N . ALA B 1 144 ? 33.156 4.871 19.172 1 77.94 144 ALA B N 1
ATOM 5481 C CA . ALA B 1 144 ? 34.125 4.738 18.109 1 77.94 144 ALA B CA 1
ATOM 5482 C C . ALA B 1 144 ? 35.562 4.91 18.625 1 77.94 144 ALA B C 1
ATOM 5484 O O . ALA B 1 144 ? 36.5 4.277 18.125 1 77.94 144 ALA B O 1
ATOM 5485 N N . SER B 1 145 ? 35.844 6.066 19.484 1 68.94 145 SER B N 1
ATOM 5486 C CA . SER B 1 145 ? 37.188 6.348 20.047 1 68.94 145 SER B CA 1
ATOM 5487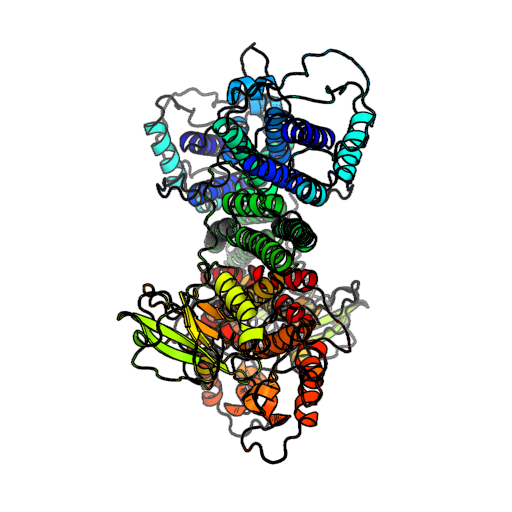 C C . SER B 1 145 ? 37.688 5.172 20.875 1 68.94 145 SER B C 1
ATOM 5489 O O . SER B 1 145 ? 38.875 4.945 20.969 1 68.94 145 SER B O 1
ATOM 5491 N N . THR B 1 146 ? 36.75 4.727 21.672 1 56 146 THR B N 1
ATOM 5492 C CA . THR B 1 146 ? 37.188 3.547 22.391 1 56 146 THR B CA 1
ATOM 5493 C C . THR B 1 146 ? 37.75 2.504 21.438 1 56 146 THR B C 1
ATOM 5495 O O . THR B 1 146 ? 38.625 1.71 21.828 1 56 146 THR B O 1
ATOM 5498 N N . LEU B 1 147 ? 37.344 2.676 20.172 1 47.75 147 LEU B N 1
ATOM 5499 C CA . LEU B 1 147 ? 37.844 1.707 19.203 1 47.75 147 LEU B CA 1
ATOM 5500 C C . LEU B 1 147 ? 39.094 2.215 18.531 1 47.75 147 LEU B C 1
ATOM 5502 O O . LEU B 1 147 ? 39.969 1.423 18.125 1 47.75 147 LEU B O 1
ATOM 5506 N N . ASN B 1 148 ? 39.25 3.541 18 1 49.03 148 ASN B N 1
ATOM 5507 C CA . ASN B 1 148 ? 40.469 4.055 17.359 1 49.03 148 ASN B CA 1
ATOM 5508 C C . ASN B 1 148 ? 41.031 5.25 18.125 1 49.03 148 ASN B C 1
ATOM 5510 O O . ASN B 1 148 ? 40.281 6.125 18.562 1 49.03 148 ASN B O 1
ATOM 5514 N N . THR B 1 149 ? 42.25 5.207 18.844 1 39.44 149 THR B N 1
ATOM 5515 C CA . THR B 1 149 ? 43.031 6.09 19.672 1 39.44 149 THR B CA 1
ATOM 5516 C C . THR B 1 149 ? 43.062 7.508 19.109 1 39.44 149 THR B C 1
ATOM 5518 O O . THR B 1 149 ? 43.375 8.461 19.828 1 39.44 149 THR B O 1
ATOM 5521 N N . ALA B 1 150 ? 43.375 7.84 17.797 1 39.31 150 ALA B N 1
ATOM 5522 C CA . ALA B 1 150 ? 44 9.031 17.25 1 39.31 150 ALA B CA 1
ATOM 5523 C C . ALA B 1 150 ? 43 10.188 17.141 1 39.31 150 ALA B C 1
ATOM 5525 O O . ALA B 1 150 ? 43.312 11.219 16.547 1 39.31 150 ALA B O 1
ATOM 5526 N N . ASN B 1 151 ? 41.844 10.125 17.375 1 43.38 151 ASN B N 1
ATOM 5527 C CA . ASN B 1 151 ? 40.969 11.133 16.828 1 43.38 151 ASN B CA 1
ATOM 5528 C C . ASN B 1 151 ? 40.938 12.406 17.672 1 43.38 151 ASN B C 1
ATOM 5530 O O . ASN B 1 151 ? 40.031 12.633 18.453 1 43.38 151 ASN B O 1
ATOM 5534 N N . ARG B 1 152 ? 42.094 12.984 17.984 1 41.88 152 ARG B N 1
ATOM 5535 C CA . ARG B 1 152 ? 42.094 14.273 18.672 1 41.88 152 ARG B CA 1
ATOM 5536 C C . ARG B 1 152 ? 41.625 15.391 17.734 1 41.88 152 ARG B C 1
ATOM 5538 O O . ARG B 1 152 ? 42.375 15.797 16.828 1 41.88 152 ARG B O 1
ATOM 5545 N N . PHE B 1 153 ? 40.406 15.461 17.266 1 47.44 153 PHE B N 1
ATOM 5546 C CA . PHE B 1 153 ? 40 16.578 16.438 1 47.44 153 PHE B CA 1
ATOM 5547 C C . PHE B 1 153 ? 40.031 17.891 17.234 1 47.44 153 PHE B C 1
ATOM 5549 O O . PHE B 1 153 ? 39.75 17.891 18.422 1 47.44 153 PHE B O 1
ATOM 5556 N N . PRO B 1 154 ? 40.5 18.938 16.578 1 47.88 154 PRO B N 1
ATOM 5557 C CA . PRO B 1 154 ? 40.5 20.234 17.266 1 47.88 154 PRO B CA 1
ATOM 5558 C C . PRO B 1 154 ? 39.062 20.672 17.656 1 47.88 154 PRO B C 1
ATOM 5560 O O . PRO B 1 154 ? 38.094 20.297 16.984 1 47.88 154 PRO B O 1
ATOM 5563 N N . ARG B 1 155 ? 38.781 20.984 18.766 1 49.88 155 ARG B N 1
ATOM 5564 C CA . ARG B 1 155 ? 37.562 21.281 19.469 1 49.88 155 ARG B CA 1
ATOM 5565 C C . ARG B 1 155 ? 36.719 22.312 18.703 1 49.88 155 ARG B C 1
ATOM 5567 O O . ARG B 1 155 ? 35.5 22.266 18.703 1 49.88 155 ARG B O 1
ATOM 5574 N N . ARG B 1 156 ? 37.312 23.422 18.219 1 57.75 156 ARG B N 1
ATOM 5575 C CA . ARG B 1 156 ? 36.5 24.469 17.625 1 57.75 156 ARG B CA 1
ATOM 5576 C C . ARG B 1 156 ? 37.031 24.891 16.266 1 57.75 156 ARG B C 1
ATOM 5578 O O . ARG B 1 156 ? 38.188 25.312 16.172 1 57.75 156 ARG B O 1
ATOM 5585 N N . LEU B 1 157 ? 36.344 24.359 15.227 1 64.44 157 LEU B N 1
ATOM 5586 C CA . LEU B 1 157 ? 36.781 24.75 13.891 1 64.44 157 LEU B CA 1
ATOM 5587 C C . LEU B 1 157 ? 36 25.953 13.398 1 64.44 157 LEU B C 1
ATOM 5589 O O . LEU B 1 157 ? 34.875 26.203 13.875 1 64.44 157 LEU B O 1
ATOM 5593 N N . TYR B 1 158 ? 36.688 26.875 12.945 1 68.44 158 TYR B N 1
ATOM 5594 C CA . TYR B 1 158 ? 36.094 28.062 12.352 1 68.44 158 TYR B CA 1
ATOM 5595 C C . TYR B 1 158 ? 36.156 28 10.828 1 68.44 158 TYR B C 1
ATOM 5597 O O . TYR B 1 158 ? 37.125 27.516 10.25 1 68.44 158 TYR B O 1
ATOM 5605 N N . TRP B 1 159 ? 35.031 28.375 10.258 1 68.69 159 TRP B N 1
ATOM 5606 C CA . TRP B 1 159 ? 35.062 28.531 8.812 1 68.69 159 TRP B CA 1
ATOM 5607 C C . TRP B 1 159 ? 35.875 29.766 8.414 1 68.69 159 TRP B C 1
ATOM 5609 O O . TRP B 1 159 ? 35.656 30.859 8.945 1 68.69 159 TRP B O 1
ATOM 5619 N N . ALA B 1 160 ? 36.906 29.594 7.77 1 61.66 160 ALA B N 1
ATOM 5620 C CA . ALA B 1 160 ? 37.656 30.75 7.281 1 61.66 160 ALA B CA 1
ATOM 5621 C C . ALA B 1 160 ? 36.781 31.641 6.41 1 61.66 160 ALA B C 1
ATOM 5623 O O . ALA B 1 160 ? 36.844 32.875 6.535 1 61.66 160 ALA B O 1
ATOM 5624 N N . ALA B 1 161 ? 36.062 31.188 5.434 1 63.56 161 ALA B N 1
ATOM 5625 C CA . ALA B 1 161 ? 35.094 31.844 4.57 1 63.56 161 ALA B CA 1
ATOM 5626 C C . ALA B 1 161 ? 34 30.875 4.133 1 63.56 161 ALA B C 1
ATOM 5628 O O . ALA B 1 161 ? 34.281 29.719 3.781 1 63.56 161 ALA B O 1
ATOM 5629 N N . VAL B 1 162 ? 32.875 31.312 4.516 1 67.25 162 VAL B N 1
ATOM 5630 C CA . VAL B 1 162 ? 31.797 30.406 4.086 1 67.25 162 VAL B CA 1
ATOM 5631 C C . VAL B 1 162 ? 31.031 31.016 2.926 1 67.25 162 VAL B C 1
ATOM 5633 O O . VAL B 1 162 ? 30.453 32.094 3.062 1 67.25 162 VAL B O 1
ATOM 5636 N N . ASP B 1 163 ? 31.375 30.531 1.744 1 76.38 163 ASP B N 1
ATOM 5637 C CA . ASP B 1 163 ? 30.516 30.828 0.604 1 76.38 163 ASP B CA 1
ATOM 5638 C C . ASP B 1 163 ? 29.234 30 0.649 1 76.38 163 ASP B C 1
ATOM 5640 O O . ASP B 1 163 ? 29.281 28.766 0.596 1 76.38 163 ASP B O 1
ATOM 5644 N N . LYS B 1 164 ? 28.219 30.734 0.82 1 81.69 164 LYS B N 1
ATOM 5645 C CA . LYS B 1 164 ? 26.922 30.094 0.953 1 81.69 164 LYS B CA 1
ATOM 5646 C C . LYS B 1 164 ? 26.672 29.109 -0.197 1 81.69 164 LYS B C 1
ATOM 5648 O O . LYS B 1 164 ? 26.141 28.016 0.012 1 81.69 164 LYS B O 1
ATOM 5653 N N . LYS B 1 165 ? 27.062 29.547 -1.326 1 83.75 165 LYS B N 1
ATOM 5654 C CA . LYS B 1 165 ? 26.812 28.719 -2.504 1 83.75 165 LYS B CA 1
ATOM 5655 C C . LYS B 1 165 ? 27.609 27.422 -2.443 1 83.75 165 LYS B C 1
ATOM 5657 O O . LYS B 1 165 ? 27.078 26.344 -2.768 1 83.75 165 LYS B O 1
ATOM 5662 N N . ARG B 1 166 ? 28.766 27.578 -2.027 1 84.38 166 ARG B N 1
ATOM 5663 C CA . ARG B 1 166 ? 29.625 26.391 -1.958 1 84.38 166 ARG B CA 1
ATOM 5664 C C . ARG B 1 166 ? 29.188 25.469 -0.833 1 84.38 166 ARG B C 1
ATOM 5666 O O . ARG B 1 166 ? 29.266 24.234 -0.968 1 84.38 166 ARG B O 1
ATOM 5673 N N . TYR B 1 167 ? 28.797 26.062 0.237 1 86.94 167 TYR B N 1
ATOM 5674 C CA . TYR B 1 167 ? 28.266 25.266 1.337 1 86.94 167 TYR B CA 1
ATOM 5675 C C . TYR B 1 167 ? 27 24.531 0.916 1 86.94 167 TYR B C 1
ATOM 5677 O O . TYR B 1 167 ? 26.797 23.375 1.282 1 86.94 167 TYR B O 1
ATOM 5685 N N . ALA B 1 168 ? 26.203 25.203 0.146 1 87.44 168 ALA B N 1
ATOM 5686 C CA . ALA B 1 168 ? 24.984 24.594 -0.36 1 87.44 168 ALA B CA 1
ATOM 5687 C C . ALA B 1 168 ? 25.281 23.422 -1.284 1 87.44 168 ALA B C 1
ATOM 5689 O O . ALA B 1 168 ? 24.562 22.422 -1.288 1 87.44 168 ALA B O 1
ATOM 5690 N N . GLU B 1 169 ? 26.281 23.516 -2.006 1 86.88 169 GLU B N 1
ATOM 5691 C CA . GLU B 1 169 ? 26.688 22.438 -2.891 1 86.88 169 GLU B CA 1
ATOM 5692 C C . GLU B 1 169 ? 27.125 21.219 -2.092 1 86.88 169 GLU B C 1
ATOM 5694 O O . GLU B 1 169 ? 26.828 20.078 -2.467 1 86.88 169 GLU B O 1
ATOM 5699 N N . LEU B 1 170 ? 27.875 21.484 -1.069 1 87 170 LEU B N 1
ATOM 5700 C CA . LEU B 1 170 ? 28.281 20.406 -0.186 1 87 170 LEU B CA 1
ATOM 5701 C C . LEU B 1 170 ? 27.078 19.688 0.389 1 87 170 LEU B C 1
ATOM 5703 O O . LEU B 1 170 ? 27 18.453 0.36 1 87 170 LEU B O 1
ATOM 5707 N N . VAL B 1 171 ? 26.125 20.453 0.847 1 88.94 171 VAL B N 1
ATOM 5708 C CA . VAL B 1 171 ? 24.922 19.891 1.468 1 88.94 171 VAL B CA 1
ATOM 5709 C C . VAL B 1 171 ? 24.141 19.078 0.437 1 88.94 171 VAL B C 1
ATOM 5711 O O . VAL B 1 171 ? 23.594 18.016 0.757 1 88.94 171 VAL B O 1
ATOM 5714 N N . GLN B 1 172 ? 24.156 19.531 -0.735 1 86.56 172 GLN B N 1
ATOM 5715 C CA . GLN B 1 172 ? 23.469 18.828 -1.812 1 86.56 172 GLN B CA 1
ATOM 5716 C C . GLN B 1 172 ? 24.125 17.469 -2.08 1 86.56 172 GLN B C 1
ATOM 5718 O O . GLN B 1 172 ? 23.422 16.469 -2.268 1 86.56 172 GLN B O 1
ATOM 5723 N N . ASP B 1 173 ? 25.375 17.484 -2.131 1 85.5 173 ASP B N 1
ATOM 5724 C CA . ASP B 1 173 ? 26.094 16.234 -2.352 1 85.5 173 ASP B CA 1
ATOM 5725 C C . ASP B 1 173 ? 25.891 15.273 -1.192 1 85.5 173 ASP B C 1
ATOM 5727 O O . ASP B 1 173 ? 25.703 14.07 -1.406 1 85.5 173 ASP B O 1
ATOM 5731 N N . VAL B 1 174 ? 25.922 15.812 -0.003 1 88.88 174 VAL B N 1
ATOM 5732 C CA . VAL B 1 174 ? 25.688 14.992 1.183 1 88.88 174 VAL B CA 1
ATOM 5733 C C . VAL B 1 174 ? 24.281 14.398 1.126 1 88.88 174 VAL B C 1
ATOM 5735 O O . VAL B 1 174 ? 24.094 13.211 1.411 1 88.88 174 VAL B O 1
ATOM 5738 N N . THR B 1 175 ? 23.344 15.18 0.761 1 88.12 175 THR B N 1
ATOM 5739 C CA . THR B 1 175 ? 21.953 14.742 0.666 1 88.12 175 THR B CA 1
ATOM 5740 C C . THR B 1 175 ? 21.812 13.609 -0.342 1 88.12 175 THR B C 1
ATOM 5742 O O . THR B 1 175 ? 21.109 12.625 -0.083 1 88.12 175 THR B O 1
ATOM 5745 N N . GLY B 1 176 ? 22.484 13.773 -1.433 1 84.25 176 GLY B N 1
ATOM 5746 C CA . GLY B 1 176 ? 22.438 12.727 -2.441 1 84.25 176 GLY B CA 1
ATOM 5747 C C . GLY B 1 176 ? 22.969 11.391 -1.943 1 84.25 176 GLY B C 1
ATOM 5748 O O . GLY B 1 176 ? 22.391 10.344 -2.229 1 84.25 176 GLY B O 1
ATOM 5749 N N . LEU B 1 177 ? 24 11.422 -1.273 1 87.12 177 LEU B N 1
ATOM 5750 C CA . LEU B 1 177 ? 24.609 10.203 -0.757 1 87.12 177 LEU B CA 1
ATOM 5751 C C . LEU B 1 177 ? 23.734 9.57 0.324 1 87.12 177 LEU B C 1
ATOM 5753 O O . LEU B 1 177 ? 23.547 8.352 0.34 1 87.12 177 LEU B O 1
ATOM 5757 N N . VAL B 1 178 ? 23.188 10.414 1.205 1 89.88 178 VAL B N 1
ATOM 5758 C CA . VAL B 1 178 ? 22.312 9.891 2.254 1 89.88 178 VAL B CA 1
ATOM 5759 C C . VAL B 1 178 ? 21.047 9.305 1.63 1 89.88 178 VAL B C 1
ATOM 5761 O O . VAL B 1 178 ? 20.562 8.258 2.072 1 89.88 178 VAL B O 1
ATOM 5764 N N . ASP B 1 179 ? 20.562 9.961 0.617 1 85.12 179 ASP B N 1
ATOM 5765 C CA . ASP B 1 179 ? 19.422 9.414 -0.121 1 85.12 179 ASP B CA 1
ATOM 5766 C C . ASP B 1 179 ? 19.75 8.039 -0.695 1 85.12 179 ASP B C 1
ATOM 5768 O O . ASP B 1 179 ? 18.906 7.141 -0.701 1 85.12 179 ASP B O 1
ATOM 5772 N N . GLY B 1 180 ? 20.922 7.973 -1.199 1 84 180 GLY B N 1
ATOM 5773 C CA . GLY B 1 180 ? 21.359 6.684 -1.713 1 84 180 GLY B CA 1
ATOM 5774 C C . GLY B 1 180 ? 21.344 5.59 -0.665 1 84 180 GLY B C 1
ATOM 5775 O O . GLY B 1 180 ? 20.906 4.473 -0.932 1 84 180 GLY B O 1
ATOM 5776 N N . LEU B 1 181 ? 21.859 5.855 0.485 1 87.69 181 LEU B N 1
ATOM 5777 C CA . LEU B 1 181 ? 21.859 4.887 1.575 1 87.69 181 LEU B CA 1
ATOM 5778 C C . LEU B 1 181 ? 20.438 4.488 1.952 1 87.69 181 LEU B C 1
ATOM 5780 O O . LEU B 1 181 ? 20.156 3.309 2.17 1 87.69 181 LEU B O 1
ATOM 5784 N N . TRP B 1 182 ? 19.578 5.438 1.972 1 86.25 182 TRP B N 1
ATOM 5785 C CA . TRP B 1 182 ? 18.188 5.211 2.334 1 86.25 182 TRP B CA 1
ATOM 5786 C C . TRP B 1 182 ? 17.5 4.328 1.301 1 86.25 182 TRP B C 1
ATOM 5788 O O . TRP B 1 182 ? 16.656 3.494 1.651 1 86.25 182 TRP B O 1
ATOM 5798 N N . SER B 1 183 ? 17.891 4.531 0.126 1 81.94 183 SER B N 1
ATOM 5799 C CA . SER B 1 183 ? 17.266 3.77 -0.954 1 81.94 183 SER B CA 1
ATOM 5800 C C . SER B 1 183 ? 17.656 2.297 -0.887 1 81.94 183 SER B C 1
ATOM 5802 O O . SER B 1 183 ? 16.984 1.444 -1.47 1 81.94 183 SER B O 1
ATOM 5804 N N . LEU B 1 184 ? 18.719 2.057 -0.223 1 82.81 184 LEU B N 1
ATOM 5805 C CA . LEU B 1 184 ? 19.203 0.684 -0.139 1 82.81 184 LEU B CA 1
ATOM 5806 C C . LEU B 1 184 ? 18.422 -0.104 0.91 1 82.81 184 LEU B C 1
ATOM 5808 O O . LEU B 1 184 ? 18.562 -1.326 1.004 1 82.81 184 LEU B O 1
ATOM 5812 N N . LEU B 1 185 ? 17.625 0.57 1.706 1 81.69 185 LEU B N 1
ATOM 5813 C CA . LEU B 1 185 ? 16.75 -0.111 2.652 1 81.69 185 LEU B CA 1
ATOM 5814 C C . LEU B 1 185 ? 15.602 -0.811 1.926 1 81.69 185 LEU B C 1
ATOM 5816 O O . LEU B 1 185 ? 15.117 -0.321 0.903 1 81.69 185 LEU B O 1
ATOM 5820 N N . ASP B 1 186 ? 15.305 -1.988 2.451 1 76.56 186 ASP B N 1
ATOM 5821 C CA . ASP B 1 186 ? 14.102 -2.617 1.901 1 76.56 186 ASP B CA 1
ATOM 5822 C C . ASP B 1 186 ? 12.867 -1.771 2.174 1 76.56 186 ASP B C 1
ATOM 5824 O O . ASP B 1 186 ? 12.875 -0.912 3.059 1 76.56 186 ASP B O 1
ATOM 5828 N N . ILE B 1 187 ? 11.914 -1.98 1.543 1 71.56 187 ILE B N 1
ATOM 5829 C CA . ILE B 1 187 ? 10.75 -1.104 1.516 1 71.56 187 ILE B CA 1
ATOM 5830 C C . ILE B 1 187 ? 10.133 -1.02 2.91 1 71.56 187 ILE B C 1
ATOM 5832 O O . ILE B 1 187 ? 9.898 0.075 3.428 1 71.56 187 ILE B O 1
ATOM 5836 N N . PRO B 1 188 ? 9.859 -2.158 3.58 1 71.75 188 PRO B N 1
ATOM 5837 C CA . PRO B 1 188 ? 9.258 -2.029 4.91 1 71.75 188 PRO B CA 1
ATOM 5838 C C . PRO B 1 188 ? 10.141 -1.243 5.879 1 71.75 188 PRO B C 1
ATOM 5840 O O . PRO B 1 188 ? 9.633 -0.436 6.664 1 71.75 188 PRO B O 1
ATOM 5843 N N . HIS B 1 189 ? 11.414 -1.419 5.789 1 81.31 189 HIS B N 1
ATOM 5844 C CA . HIS B 1 189 ? 12.328 -0.7 6.668 1 81.31 189 HIS B CA 1
ATOM 5845 C C . HIS B 1 189 ? 12.398 0.778 6.301 1 81.31 189 HIS B C 1
ATOM 5847 O O . HIS B 1 189 ? 12.555 1.633 7.176 1 81.31 189 HIS B O 1
ATOM 5853 N N . ARG B 1 190 ? 12.367 1.024 5.066 1 81.81 190 ARG B N 1
ATOM 5854 C CA . ARG B 1 190 ? 12.383 2.418 4.633 1 81.81 190 ARG B CA 1
ATOM 5855 C C . ARG B 1 190 ? 11.172 3.17 5.172 1 81.81 190 ARG B C 1
ATOM 5857 O O . ARG B 1 190 ? 11.297 4.301 5.648 1 81.81 190 ARG B O 1
ATOM 5864 N N . ILE B 1 191 ? 10.086 2.482 5.152 1 76.38 191 ILE B N 1
ATOM 5865 C CA . ILE B 1 191 ? 8.867 3.094 5.656 1 76.38 191 ILE B CA 1
ATOM 5866 C C . ILE B 1 191 ? 8.969 3.299 7.164 1 76.38 191 ILE B C 1
ATOM 5868 O O . ILE B 1 191 ? 8.672 4.383 7.672 1 76.38 191 ILE B O 1
ATOM 5872 N N . GLN B 1 192 ? 9.414 2.309 7.816 1 81.06 192 GLN B N 1
ATOM 5873 C CA . GLN B 1 192 ? 9.547 2.375 9.273 1 81.06 192 GLN B CA 1
ATOM 5874 C C . GLN B 1 192 ? 10.531 3.457 9.688 1 81.06 192 GLN B C 1
ATOM 5876 O O . GLN B 1 192 ? 10.281 4.211 10.625 1 81.06 192 GLN B O 1
ATOM 5881 N N . THR B 1 193 ? 11.625 3.518 9.023 1 87.31 193 THR B N 1
ATOM 5882 C CA . THR B 1 193 ? 12.648 4.496 9.359 1 87.31 193 THR B CA 1
ATOM 5883 C C . THR B 1 193 ? 12.164 5.914 9.055 1 87.31 193 THR B C 1
ATOM 5885 O O . THR B 1 193 ? 12.453 6.848 9.805 1 87.31 193 THR B O 1
ATOM 5888 N N . SER B 1 194 ? 11.477 6.043 7.957 1 84 194 SER B N 1
ATOM 5889 C CA . SER B 1 194 ? 10.914 7.348 7.625 1 84 194 SER B CA 1
ATOM 5890 C C . SER B 1 194 ? 9.922 7.812 8.688 1 84 194 SER B C 1
ATOM 5892 O O . SER B 1 194 ? 9.883 8.992 9.039 1 84 194 SER B O 1
ATOM 5894 N N . ARG B 1 195 ? 9.211 6.867 9.172 1 81.62 195 ARG B N 1
ATOM 5895 C CA . ARG B 1 195 ? 8.273 7.184 10.242 1 81.62 195 ARG B CA 1
ATOM 5896 C C . ARG B 1 195 ? 9 7.664 11.492 1 81.62 195 ARG B C 1
ATOM 5898 O O . ARG B 1 195 ? 8.57 8.609 12.141 1 81.62 195 ARG B O 1
ATOM 5905 N N . ALA B 1 196 ? 10.016 7.004 11.766 1 84.25 196 ALA B N 1
ATOM 5906 C CA . ALA B 1 196 ? 10.797 7.375 12.945 1 84.25 196 ALA B CA 1
ATOM 5907 C C . ALA B 1 196 ? 11.367 8.789 12.805 1 84.25 196 ALA B C 1
ATOM 5909 O O . ALA B 1 196 ? 11.312 9.578 13.75 1 84.25 196 ALA B O 1
ATOM 5910 N N . VAL B 1 197 ? 11.844 9.102 11.672 1 88.12 197 VAL B N 1
ATOM 5911 C CA . VAL B 1 197 ? 12.398 10.43 11.422 1 88.12 197 VAL B CA 1
ATOM 5912 C C . VAL B 1 197 ? 11.297 11.477 11.516 1 88.12 197 VAL B C 1
ATOM 5914 O O . VAL B 1 197 ? 11.469 12.508 12.172 1 88.12 197 VAL B O 1
ATOM 5917 N N . ASN B 1 198 ? 10.219 11.211 10.906 1 83.62 198 ASN B N 1
ATOM 5918 C CA . ASN B 1 198 ? 9.102 12.148 10.922 1 83.62 198 ASN B CA 1
ATOM 5919 C C . ASN B 1 198 ? 8.586 12.383 12.336 1 83.62 198 ASN B C 1
ATOM 5921 O O . ASN B 1 198 ? 8.211 13.5 12.688 1 83.62 198 ASN B O 1
ATOM 5925 N N . GLN B 1 199 ? 8.578 11.344 13.062 1 83.62 199 GLN B N 1
ATOM 5926 C CA . GLN B 1 199 ? 8.125 11.469 14.445 1 83.62 199 GLN B CA 1
ATOM 5927 C C . GLN B 1 199 ? 9.047 12.383 15.242 1 83.62 199 GLN B C 1
ATOM 5929 O O . GLN B 1 199 ? 8.586 13.219 16.016 1 83.62 199 GLN B O 1
ATOM 5934 N N . THR B 1 200 ? 10.258 12.203 15.055 1 87.94 200 THR B N 1
ATOM 5935 C CA . THR B 1 200 ? 11.234 13.039 15.75 1 87.94 200 THR B CA 1
ATOM 5936 C C . THR B 1 200 ? 11.086 14.5 15.344 1 87.94 200 THR B C 1
ATOM 5938 O O . THR B 1 200 ? 11.109 15.391 16.188 1 87.94 200 THR B O 1
ATOM 5941 N N . LEU B 1 201 ? 10.938 14.703 14.078 1 87.81 201 LEU B N 1
ATOM 5942 C CA . LEU B 1 201 ? 10.805 16.062 13.586 1 87.81 201 LEU B CA 1
ATOM 5943 C C . LEU B 1 201 ? 9.508 16.703 14.078 1 87.81 201 LEU B C 1
ATOM 5945 O O . LEU B 1 201 ? 9.484 17.875 14.461 1 87.81 201 LEU B O 1
ATOM 5949 N N . GLN B 1 202 ? 8.492 15.883 14.07 1 85.75 202 GLN B N 1
ATOM 5950 C CA . GLN B 1 202 ? 7.215 16.391 14.547 1 85.75 202 GLN B CA 1
ATOM 5951 C C . GLN B 1 202 ? 7.297 16.781 16.016 1 85.75 202 GLN B C 1
ATOM 5953 O O . GLN B 1 202 ? 6.758 17.812 16.438 1 85.75 202 GLN B O 1
ATOM 5958 N N . LEU B 1 203 ? 7.914 15.969 16.766 1 84.56 203 LEU B N 1
ATOM 5959 C CA . LEU B 1 203 ? 8.086 16.266 18.188 1 84.56 203 LEU B CA 1
ATOM 5960 C C . LEU B 1 203 ? 8.93 17.531 18.375 1 84.56 203 LEU B C 1
ATOM 5962 O O . LEU B 1 203 ? 8.617 18.359 19.234 1 84.56 203 LEU B O 1
ATOM 5966 N N . ALA B 1 204 ? 9.969 17.641 17.578 1 89.12 204 ALA B N 1
ATOM 5967 C CA . ALA B 1 204 ? 10.82 18.828 17.656 1 89.12 204 ALA B CA 1
ATOM 5968 C C . ALA B 1 204 ? 10.023 20.094 17.328 1 89.12 204 ALA B C 1
ATOM 5970 O O . ALA B 1 204 ? 10.188 21.125 17.984 1 89.12 204 ALA B O 1
ATOM 5971 N N . ILE B 1 205 ? 9.18 19.969 16.359 1 88.25 205 ILE B N 1
ATOM 5972 C CA . ILE B 1 205 ? 8.375 21.109 15.945 1 88.25 205 ILE B CA 1
ATOM 5973 C C . ILE B 1 205 ? 7.371 21.453 17.047 1 88.25 205 ILE B C 1
ATOM 5975 O O . ILE B 1 205 ? 7.246 22.609 17.438 1 88.25 205 ILE B O 1
ATOM 5979 N N . GLN B 1 206 ? 6.75 20.5 17.594 1 83.56 206 GLN B N 1
ATOM 5980 C CA . GLN B 1 206 ? 5.688 20.719 18.562 1 83.56 206 GLN B CA 1
ATOM 5981 C C . GLN B 1 206 ? 6.246 21.281 19.875 1 83.56 206 GLN B C 1
ATOM 5983 O O . GLN B 1 206 ? 5.59 22.078 20.547 1 83.56 206 GLN B O 1
ATOM 5988 N N . THR B 1 207 ? 7.426 20.938 20.188 1 85.5 207 THR B N 1
ATOM 5989 C CA . THR B 1 207 ? 7.965 21.297 21.484 1 85.5 207 THR B CA 1
ATOM 5990 C C . THR B 1 207 ? 8.836 22.547 21.375 1 85.5 207 THR B C 1
ATOM 5992 O O . THR B 1 207 ? 9.195 23.156 22.391 1 85.5 207 THR B O 1
ATOM 5995 N N . SER B 1 208 ? 9.148 23 20.203 1 89 208 SER B N 1
ATOM 5996 C CA . SER B 1 208 ? 10.086 24.109 20.016 1 89 208 SER B CA 1
ATOM 5997 C C . SER B 1 208 ? 9.398 25.453 20.266 1 89 208 SER B C 1
ATOM 5999 O O . SER B 1 208 ? 8.219 25.625 19.953 1 89 208 SER B O 1
ATOM 6001 N N . GLU B 1 209 ? 10.125 26.375 20.844 1 87.69 209 GLU B N 1
ATOM 6002 C CA . GLU B 1 209 ? 9.68 27.75 21 1 87.69 209 GLU B CA 1
ATOM 6003 C C . GLU B 1 209 ? 10.594 28.719 20.25 1 87.69 209 GLU B C 1
ATOM 6005 O O . GLU B 1 209 ? 10.477 29.938 20.391 1 87.69 209 GLU B O 1
ATOM 6010 N N . ASP B 1 210 ? 11.5 28.125 19.438 1 87.94 210 ASP B N 1
ATOM 6011 C CA . ASP B 1 210 ? 12.484 28.891 18.672 1 87.94 210 ASP B CA 1
ATOM 6012 C C . ASP B 1 210 ? 11.93 29.266 17.297 1 87.94 210 ASP B C 1
ATOM 6014 O O . ASP B 1 210 ? 12.016 28.484 16.344 1 87.94 210 ASP B O 1
ATOM 6018 N N . ILE B 1 211 ? 11.484 30.531 17.156 1 88 211 ILE B N 1
ATOM 6019 C CA . ILE B 1 211 ? 10.797 30.984 15.953 1 88 211 ILE B CA 1
ATOM 6020 C C . ILE B 1 211 ? 11.75 30.891 14.758 1 88 211 ILE B C 1
ATOM 6022 O O . ILE B 1 211 ? 11.391 30.344 13.711 1 88 211 ILE B O 1
ATOM 6026 N N . LYS B 1 212 ? 12.969 31.391 14.922 1 87.19 212 LYS B N 1
ATOM 6027 C CA . LYS B 1 212 ? 13.922 31.375 13.82 1 87.19 212 LYS B CA 1
ATOM 6028 C C . LYS B 1 212 ? 14.289 29.938 13.43 1 87.19 212 LYS B C 1
ATOM 6030 O O . LYS B 1 212 ? 14.367 29.609 12.242 1 87.19 212 LYS B O 1
ATOM 6035 N N . GLY B 1 213 ? 14.508 29.156 14.445 1 89.5 213 GLY B N 1
ATOM 6036 C CA . GLY B 1 213 ? 14.797 27.75 14.18 1 89.5 213 GLY B CA 1
ATOM 6037 C C . GLY B 1 213 ? 13.703 27.047 13.398 1 89.5 213 GLY B C 1
ATOM 6038 O O . GLY B 1 213 ? 13.984 26.266 12.492 1 89.5 213 GLY B O 1
ATOM 6039 N N . LEU B 1 214 ? 12.484 27.328 13.75 1 90.06 214 LEU B N 1
ATOM 6040 C CA . LEU B 1 214 ? 11.336 26.734 13.07 1 90.06 214 LEU B CA 1
ATOM 6041 C C . LEU B 1 214 ? 11.258 27.219 11.625 1 90.06 214 LEU B C 1
ATOM 6043 O O . LEU B 1 214 ? 10.938 26.438 10.727 1 90.06 214 LEU B O 1
ATOM 6047 N N . GLN B 1 215 ? 11.594 28.438 11.453 1 88.38 215 GLN B N 1
ATOM 6048 C CA . GLN B 1 215 ? 11.578 29 10.102 1 88.38 215 GLN B CA 1
ATOM 6049 C C . GLN B 1 215 ? 12.664 28.375 9.234 1 88.38 215 GLN B C 1
ATOM 6051 O O . GLN B 1 215 ? 12.43 28.078 8.062 1 88.38 215 GLN B O 1
ATOM 6056 N N . TYR B 1 216 ? 13.828 28.266 9.844 1 87.69 216 TYR B N 1
ATOM 6057 C CA . TYR B 1 216 ? 14.914 27.609 9.117 1 87.69 216 TYR B CA 1
ATOM 6058 C C . TYR B 1 216 ? 14.555 26.172 8.781 1 87.69 216 TYR B C 1
ATOM 6060 O O . TYR B 1 216 ? 14.828 25.688 7.676 1 87.69 216 TYR B O 1
ATOM 6068 N N . LEU B 1 217 ? 13.969 25.469 9.727 1 88.19 217 LEU B N 1
ATOM 6069 C CA . LEU B 1 217 ? 13.555 24.078 9.508 1 88.19 217 LEU B CA 1
ATOM 6070 C C . LEU B 1 217 ? 12.5 24 8.414 1 88.19 217 LEU B C 1
ATOM 6072 O O . LEU B 1 217 ? 12.547 23.109 7.566 1 88.19 217 LEU B O 1
ATOM 6076 N N . GLN B 1 218 ? 11.57 24.891 8.445 1 87.06 218 GLN B N 1
ATOM 6077 C CA . GLN B 1 218 ? 10.531 24.969 7.418 1 87.06 218 GLN B CA 1
ATOM 6078 C C . GLN B 1 218 ? 11.141 25.062 6.023 1 87.06 218 GLN B C 1
ATOM 6080 O O . GLN B 1 218 ? 10.766 24.312 5.125 1 87.06 218 GLN B O 1
ATOM 6085 N N . LYS B 1 219 ? 12.07 25.953 5.887 1 85 219 LYS B N 1
ATOM 6086 C CA . LYS B 1 219 ? 12.703 26.172 4.586 1 85 219 LYS B CA 1
ATOM 6087 C C . LYS B 1 219 ? 13.539 24.969 4.172 1 85 219 LYS B C 1
ATOM 6089 O O . LYS B 1 219 ? 13.57 24.609 2.994 1 85 219 LYS B O 1
ATOM 6094 N N . SER B 1 220 ? 14.188 24.438 5.148 1 86.88 220 SER B N 1
ATOM 6095 C CA . SER B 1 220 ? 15.039 23.281 4.883 1 86.88 220 SER B CA 1
ATOM 6096 C C . SER B 1 220 ? 14.219 22.094 4.414 1 86.88 220 SER B C 1
ATOM 6098 O O . SER B 1 220 ? 14.633 21.344 3.521 1 86.88 220 SER B O 1
ATOM 6100 N N . LEU B 1 221 ? 13.07 21.875 5.012 1 83.25 221 LEU B N 1
ATOM 6101 C CA . LEU B 1 221 ? 12.211 20.734 4.688 1 83.25 221 LEU B CA 1
ATOM 6102 C C . LEU B 1 221 ? 11.547 20.922 3.33 1 83.25 221 LEU B C 1
ATOM 6104 O O . LEU B 1 221 ? 11.273 19.953 2.621 1 83.25 221 LEU B O 1
ATOM 6108 N N . HIS B 1 222 ? 11.336 22.062 2.986 1 74.69 222 HIS B N 1
ATOM 6109 C CA . HIS B 1 222 ? 10.727 22.344 1.694 1 74.69 222 HIS B CA 1
ATOM 6110 C C . HIS B 1 222 ? 11.656 21.984 0.546 1 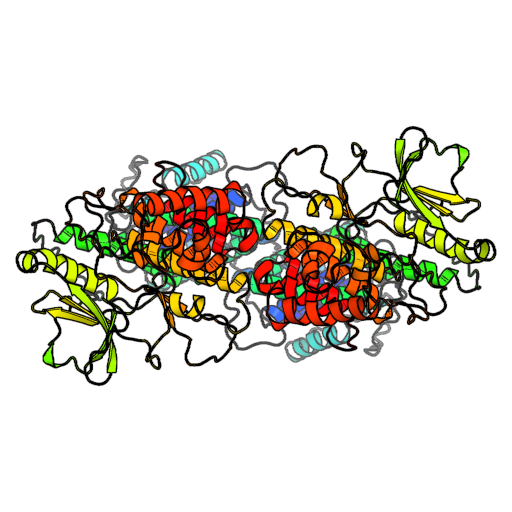74.69 222 HIS B C 1
ATOM 6112 O O . HIS B 1 222 ? 11.211 21.484 -0.487 1 74.69 222 HIS B O 1
ATOM 6118 N N . ASP B 1 223 ? 12.992 22.188 0.786 1 66.56 223 ASP B N 1
ATOM 6119 C CA . ASP B 1 223 ? 13.992 21.969 -0.259 1 66.56 223 ASP B CA 1
ATOM 6120 C C . ASP B 1 223 ? 14.398 20.5 -0.326 1 66.56 223 ASP B C 1
ATOM 6122 O O . ASP B 1 223 ? 14.867 20.016 -1.363 1 66.56 223 ASP B O 1
ATOM 6126 N N . SER B 1 224 ? 14.531 19.875 0.758 1 57.41 224 SER B N 1
ATOM 6127 C CA . SER B 1 224 ? 15.258 18.625 0.887 1 57.41 224 SER B CA 1
ATOM 6128 C C . SER B 1 224 ? 14.43 17.453 0.359 1 57.41 224 SER B C 1
ATOM 6130 O O . SER B 1 224 ? 14.984 16.469 -0.136 1 57.41 224 SER B O 1
ATOM 6132 N N . PHE B 1 225 ? 13.219 17.219 0.89 1 50.09 225 PHE B N 1
ATOM 6133 C CA . PHE B 1 225 ? 12.703 15.859 0.778 1 50.09 225 PHE B CA 1
ATOM 6134 C C . PHE B 1 225 ? 12.109 15.617 -0.606 1 50.09 225 PHE B C 1
ATOM 6136 O O . PHE B 1 225 ? 11.336 16.438 -1.106 1 50.09 225 PHE B O 1
ATOM 6143 N N . THR B 1 226 ? 12.992 14.844 -1.284 1 45.72 226 THR B N 1
ATOM 6144 C CA . THR B 1 226 ? 12.531 14.336 -2.568 1 45.72 226 THR B CA 1
ATOM 6145 C C . THR B 1 226 ? 11.109 13.789 -2.451 1 45.72 226 THR B C 1
ATOM 6147 O O . THR B 1 226 ? 10.367 13.758 -3.438 1 45.72 226 THR B O 1
ATOM 6150 N N . ASP B 1 227 ? 10.922 12.961 -1.339 1 46.44 227 ASP B N 1
ATOM 6151 C CA . ASP B 1 227 ? 9.555 12.461 -1.261 1 46.44 227 ASP B CA 1
ATOM 6152 C C . ASP B 1 227 ? 8.578 13.578 -0.896 1 46.44 227 ASP B C 1
ATOM 6154 O O . ASP B 1 227 ? 8.562 14.047 0.244 1 46.44 227 ASP B O 1
ATOM 6158 N N . ALA B 1 228 ? 8.281 14.297 -1.784 1 46.75 228 ALA B N 1
ATOM 6159 C CA . ALA B 1 228 ? 7.496 15.523 -1.836 1 46.75 228 ALA B CA 1
ATOM 6160 C C . ALA B 1 228 ? 6.379 15.508 -0.797 1 46.75 228 ALA B C 1
ATOM 6162 O O . ALA B 1 228 ? 6.098 16.516 -0.16 1 46.75 228 ALA B O 1
ATOM 6163 N N . GLY B 1 229 ? 5.832 14.367 -0.471 1 49.5 229 GLY B N 1
ATOM 6164 C CA . GLY B 1 229 ? 4.617 14.438 0.323 1 49.5 229 GLY B CA 1
ATOM 6165 C C . GLY B 1 229 ? 4.875 14.734 1.788 1 49.5 229 GLY B C 1
ATOM 6166 O O . GLY B 1 229 ? 4.305 15.672 2.346 1 49.5 229 GLY B O 1
ATOM 6167 N N . VAL B 1 230 ? 5.734 13.961 2.439 1 53.31 230 VAL B N 1
ATOM 6168 C CA . VAL B 1 230 ? 5.945 14.047 3.881 1 53.31 230 VAL B CA 1
ATOM 6169 C C . VAL B 1 230 ? 6.734 15.312 4.211 1 53.31 230 VAL B C 1
ATOM 6171 O O . VAL B 1 230 ? 6.426 16.016 5.18 1 53.31 230 VAL B O 1
ATOM 6174 N N . GLY B 1 231 ? 7.645 15.625 3.377 1 58.47 231 GLY B N 1
ATOM 6175 C CA . GLY B 1 231 ? 8.445 16.812 3.631 1 58.47 231 GLY B CA 1
ATOM 6176 C C . GLY B 1 231 ? 7.625 18.094 3.637 1 58.47 231 GLY B C 1
ATOM 6177 O O . GLY B 1 231 ? 7.82 18.969 4.492 1 58.47 231 GLY B O 1
ATOM 6178 N N . ASN B 1 232 ? 6.637 18.016 2.945 1 64.62 232 ASN B N 1
ATOM 6179 C CA . ASN B 1 232 ? 5.812 19.203 2.83 1 64.62 232 ASN B CA 1
ATOM 6180 C C . ASN B 1 232 ? 4.914 19.391 4.047 1 64.62 232 ASN B C 1
ATOM 6182 O O . ASN B 1 232 ? 4.723 20.516 4.527 1 64.62 232 ASN B O 1
ATOM 6186 N N . SER B 1 233 ? 4.59 18.281 4.664 1 74.81 233 SER B N 1
ATOM 6187 C CA . SER B 1 233 ? 3.717 18.359 5.828 1 74.81 233 SER B CA 1
ATOM 6188 C C . SER B 1 233 ? 4.48 18.859 7.055 1 74.81 233 SER B C 1
ATOM 6190 O O . SER B 1 233 ? 3.973 19.672 7.82 1 74.81 233 SER B O 1
ATOM 6192 N N . LEU B 1 234 ? 5.645 18.422 7.16 1 82 234 LEU B N 1
ATOM 6193 C CA . LEU B 1 234 ? 6.461 18.844 8.289 1 82 234 LEU B CA 1
ATOM 6194 C C . LEU B 1 234 ? 6.879 20.297 8.141 1 82 234 LEU B C 1
ATOM 6196 O O . LEU B 1 234 ? 6.926 21.047 9.125 1 82 234 LEU B O 1
ATOM 6200 N N . ALA B 1 235 ? 7.145 20.625 6.934 1 83.38 235 ALA B N 1
ATOM 6201 C CA . ALA B 1 235 ? 7.48 22.016 6.676 1 83.38 235 ALA B CA 1
ATOM 6202 C C . ALA B 1 235 ? 6.32 22.938 7.043 1 83.38 235 ALA B C 1
ATOM 6204 O O . ALA B 1 235 ? 6.516 23.969 7.695 1 83.38 235 ALA B O 1
ATOM 6205 N N . ALA B 1 236 ? 5.223 22.5 6.645 1 78 236 ALA B N 1
ATOM 6206 C CA . ALA B 1 236 ? 4.027 23.281 6.969 1 78 236 ALA B CA 1
ATOM 6207 C C . ALA B 1 236 ? 3.814 23.359 8.477 1 78 236 ALA B C 1
ATOM 6209 O O . ALA B 1 236 ? 3.482 24.406 9.008 1 78 236 ALA B O 1
ATOM 6210 N N . SER B 1 237 ? 4.035 22.312 9.125 1 83.31 237 SER B N 1
ATOM 6211 C CA . SER B 1 237 ? 3.875 22.281 10.57 1 83.31 237 SER B CA 1
ATOM 6212 C C . SER B 1 237 ? 4.84 23.234 11.258 1 83.31 237 SER B C 1
ATOM 6214 O O . SER B 1 237 ? 4.461 23.953 12.195 1 83.31 237 SER B O 1
ATOM 6216 N N . ALA B 1 238 ? 5.996 23.203 10.773 1 86.94 238 ALA B N 1
ATOM 6217 C CA . ALA B 1 238 ? 6.996 24.094 11.352 1 86.94 238 ALA B CA 1
ATOM 6218 C C . ALA B 1 238 ? 6.605 25.547 11.156 1 86.94 238 ALA B C 1
ATOM 6220 O O . ALA B 1 238 ? 6.723 26.359 12.078 1 86.94 238 ALA B O 1
ATOM 6221 N N . GLY B 1 239 ? 6.137 25.844 10.008 1 84.88 239 GLY B N 1
ATOM 6222 C CA . GLY B 1 239 ? 5.684 27.203 9.734 1 84.88 239 GLY B CA 1
ATOM 6223 C C . GLY B 1 239 ? 4.496 27.609 10.586 1 84.88 239 GLY B C 1
ATOM 6224 O O . GLY B 1 239 ? 4.449 28.734 11.086 1 84.88 239 GLY B O 1
ATOM 6225 N N . LEU B 1 240 ? 3.633 26.766 10.734 1 83.69 240 LEU B N 1
ATOM 6226 C CA . LEU B 1 240 ? 2.428 27.031 11.508 1 83.69 240 LEU B CA 1
ATOM 6227 C C . LEU B 1 240 ? 2.754 27.188 12.984 1 83.69 240 LEU B C 1
ATOM 6229 O O . LEU B 1 240 ? 2.189 28.047 13.664 1 83.69 240 LEU B O 1
ATOM 6233 N N . LYS B 1 241 ? 3.635 26.422 13.445 1 86.44 241 LYS B N 1
ATOM 6234 C CA . LYS B 1 241 ? 4.066 26.531 14.836 1 86.44 241 LYS B CA 1
ATOM 6235 C C . LYS B 1 241 ? 4.766 27.859 15.094 1 86.44 241 LYS B C 1
ATOM 6237 O O . LYS B 1 241 ? 4.535 28.5 16.125 1 86.44 241 LYS B O 1
ATOM 6242 N N . ALA B 1 242 ? 5.574 28.25 14.156 1 86.5 242 ALA B N 1
ATOM 6243 C CA . ALA B 1 242 ? 6.242 29.531 14.273 1 86.5 242 ALA B CA 1
ATOM 6244 C C . ALA B 1 242 ? 5.227 30.672 14.32 1 86.5 242 ALA B C 1
ATOM 6246 O O . ALA B 1 242 ? 5.355 31.594 15.133 1 86.5 242 ALA B O 1
ATOM 6247 N N . GLN B 1 243 ? 4.246 30.547 13.531 1 80.06 243 GLN B N 1
ATOM 6248 C CA . GLN B 1 243 ? 3.191 31.562 13.508 1 80.06 243 GLN B CA 1
ATOM 6249 C C . GLN B 1 243 ? 2.418 31.578 14.82 1 80.06 243 GLN B C 1
ATOM 6251 O O . GLN B 1 243 ? 2.045 32.656 15.305 1 80.06 243 GLN B O 1
ATOM 6256 N N . HIS B 1 244 ? 2.174 30.484 15.32 1 81.62 244 HIS B N 1
ATOM 6257 C CA . HIS B 1 244 ? 1.48 30.391 16.609 1 81.62 244 HIS B CA 1
ATOM 6258 C C . HIS B 1 244 ? 2.244 31.125 17.703 1 81.62 244 HIS B C 1
ATOM 6260 O O . HIS B 1 244 ? 1.656 31.875 18.469 1 81.62 244 HIS B O 1
ATOM 6266 N N . ILE B 1 245 ? 3.516 30.828 17.688 1 84.5 245 ILE B N 1
ATOM 6267 C CA . ILE B 1 245 ? 4.336 31.453 18.734 1 84.5 245 ILE B CA 1
ATOM 6268 C C . ILE B 1 245 ? 4.352 32.969 18.531 1 84.5 245 ILE B C 1
ATOM 6270 O O . ILE B 1 245 ? 4.25 33.719 19.5 1 84.5 245 ILE B O 1
ATOM 6274 N N . LEU B 1 246 ? 4.363 33.375 17.328 1 79.12 246 LEU B N 1
ATOM 6275 C CA . LEU B 1 246 ? 4.383 34.781 17.016 1 79.12 246 LEU B CA 1
ATOM 6276 C C . LEU B 1 246 ? 3.08 35.469 17.438 1 79.12 246 LEU B C 1
ATOM 6278 O O . LEU B 1 246 ? 3.094 36.594 17.953 1 79.12 246 LEU B O 1
ATOM 6282 N N . LEU B 1 247 ? 2.004 34.781 17.203 1 72.81 247 LEU B N 1
ATOM 6283 C CA . LEU B 1 247 ? 0.691 35.344 17.516 1 72.81 247 LEU B CA 1
ATOM 6284 C C . LEU B 1 247 ? 0.447 35.375 19.016 1 72.81 247 LEU B C 1
ATOM 6286 O O . LEU B 1 247 ? -0.215 36.281 19.531 1 72.81 247 LEU B O 1
ATOM 6290 N N . THR B 1 248 ? 0.909 34.406 19.672 1 72.94 248 THR B N 1
ATOM 6291 C CA . THR B 1 248 ? 0.689 34.344 21.125 1 72.94 248 THR B CA 1
ATOM 6292 C C . THR B 1 248 ? 1.646 35.25 21.859 1 72.94 248 THR B C 1
ATOM 6294 O O . THR B 1 248 ? 1.347 35.719 22.969 1 72.94 248 THR B O 1
ATOM 6297 N N . SER B 1 249 ? 2.824 35.469 21.297 1 64.19 249 SER B N 1
ATOM 6298 C CA . SER B 1 249 ? 3.764 36.375 21.922 1 64.19 249 SER B CA 1
ATOM 6299 C C . SER B 1 249 ? 3.289 37.844 21.797 1 64.19 249 SER B C 1
ATOM 6301 O O . SER B 1 249 ? 3.574 38.656 22.672 1 64.19 249 SER B O 1
ATOM 6303 N N . HIS B 1 250 ? 2.67 38.281 20.766 1 54.47 250 HIS B N 1
ATOM 6304 C CA . HIS B 1 250 ? 2.15 39.625 20.609 1 54.47 250 HIS B CA 1
ATOM 6305 C C . HIS B 1 250 ? 0.939 39.875 21.5 1 54.47 250 HIS B C 1
ATOM 6307 O O . HIS B 1 250 ? 0.59 41 21.781 1 54.47 250 HIS B O 1
ATOM 6313 N N . SER B 1 251 ? 0.145 38.875 21.812 1 48.53 251 SER B N 1
ATOM 6314 C CA . SER B 1 251 ? -0.973 39.156 22.703 1 48.53 251 SER B CA 1
ATOM 6315 C C . SER B 1 251 ? -0.485 39.5 24.109 1 48.53 251 SER B C 1
ATOM 6317 O O . SER B 1 251 ? -1.267 39.938 24.953 1 48.53 251 SER B O 1
ATOM 6319 N N . GLY B 1 252 ? 0.766 39.156 24.656 1 39.44 252 GLY B N 1
ATOM 6320 C CA . GLY B 1 252 ? 1.304 39.75 25.859 1 39.44 252 GLY B CA 1
ATOM 6321 C C . GLY B 1 252 ? 1.843 41.156 25.641 1 39.44 252 GLY B C 1
ATOM 6322 O O . GLY B 1 252 ? 2.131 41.531 24.5 1 39.44 252 GLY B O 1
ATOM 6323 N N . GLY B 1 253 ? 1.629 42.281 26.5 1 34.19 253 GLY B N 1
ATOM 6324 C CA . GLY B 1 253 ? 1.92 43.719 26.516 1 34.19 253 GLY B CA 1
ATOM 6325 C C . GLY B 1 253 ? 3.297 44.062 25.969 1 34.19 253 GLY B C 1
ATOM 6326 O O . GLY B 1 253 ? 3.703 45.219 25.984 1 34.19 253 GLY B O 1
ATOM 6327 N N . ALA B 1 254 ? 4.434 43.312 26.156 1 36.41 254 ALA B N 1
ATOM 6328 C CA . ALA B 1 254 ? 5.695 44.031 25.984 1 36.41 254 ALA B CA 1
ATOM 6329 C C . ALA B 1 254 ? 6.047 44.188 24.516 1 36.41 254 ALA B C 1
ATOM 6331 O O . ALA B 1 254 ? 6.16 43.219 23.781 1 36.41 254 ALA B O 1
ATOM 6332 N N . ARG B 1 255 ? 5.863 45.375 23.844 1 34.53 255 ARG B N 1
ATOM 6333 C CA . ARG B 1 255 ? 6.359 46.062 22.641 1 34.53 255 ARG B CA 1
ATOM 6334 C C . ARG B 1 255 ? 7.844 45.75 22.438 1 34.53 255 ARG B C 1
ATOM 6336 O O . ARG B 1 255 ? 8.695 46.594 22.75 1 34.53 255 ARG B O 1
ATOM 6343 N N . GLN B 1 256 ? 8.508 44.688 22.906 1 31.72 256 GLN B N 1
ATOM 6344 C CA . GLN B 1 256 ? 9.922 44.844 22.562 1 31.72 256 GLN B CA 1
ATOM 6345 C C . GLN B 1 256 ? 10.141 44.781 21.062 1 31.72 256 GLN B C 1
ATOM 6347 O O . GLN B 1 256 ? 9.719 43.812 20.422 1 31.72 256 GLN B O 1
ATOM 6352 N N . ARG B 1 257 ? 10.406 45.938 20.328 1 32.72 257 ARG B N 1
ATOM 6353 C CA . ARG B 1 257 ? 10.969 46.281 19.031 1 32.72 257 ARG B CA 1
ATOM 6354 C C . ARG B 1 257 ? 12.156 45.375 18.688 1 32.72 257 ARG B C 1
ATOM 6356 O O . ARG B 1 257 ? 13.258 45.562 19.203 1 32.72 257 ARG B O 1
ATOM 6363 N N . ALA B 1 258 ? 12.148 44.125 18.641 1 32.88 258 ALA B N 1
ATOM 6364 C CA . ALA B 1 258 ? 13.406 43.562 18.125 1 32.88 258 ALA B CA 1
ATOM 6365 C C . ALA B 1 258 ? 13.695 44.062 16.719 1 32.88 258 ALA B C 1
ATOM 6367 O O . ALA B 1 258 ? 12.867 43.906 15.812 1 32.88 258 ALA B O 1
ATOM 6368 N N . HIS B 1 259 ? 14.469 45.156 16.531 1 29.05 259 HIS B N 1
ATOM 6369 C CA . HIS B 1 259 ? 15.164 45.75 15.398 1 29.05 259 HIS B CA 1
ATOM 6370 C C . HIS B 1 259 ? 15.938 44.688 14.609 1 29.05 259 HIS B C 1
ATOM 6372 O O . HIS B 1 259 ? 17.172 44.719 14.586 1 29.05 259 HIS B O 1
ATOM 6378 N N . SER B 1 260 ? 15.719 43.438 14.531 1 31.78 260 SER B N 1
ATOM 6379 C CA . SER B 1 260 ? 16.781 42.844 13.727 1 31.78 260 SER B CA 1
ATOM 6380 C C . SER B 1 260 ? 16.797 43.406 12.32 1 31.78 260 SER B C 1
ATOM 6382 O O . SER B 1 260 ? 15.758 43.531 11.672 1 31.78 260 SER B O 1
ATOM 6384 N N . ASP B 1 261 ? 17.781 44.312 11.969 1 28.7 261 ASP B N 1
ATOM 6385 C CA . ASP B 1 261 ? 18.266 44.969 10.766 1 28.7 261 ASP B CA 1
ATOM 6386 C C . ASP B 1 261 ? 18.234 44 9.57 1 28.7 261 ASP B C 1
ATOM 6388 O O . ASP B 1 261 ? 18.641 44.375 8.461 1 28.7 261 ASP B O 1
ATOM 6392 N N . ASP B 1 262 ? 18.719 42.812 9.758 1 30.31 262 ASP B N 1
ATOM 6393 C CA . ASP B 1 262 ? 19.156 42.281 8.477 1 30.31 262 ASP B CA 1
ATOM 6394 C C . ASP B 1 262 ? 17.984 42.156 7.5 1 30.31 262 ASP B C 1
ATOM 6396 O O . ASP B 1 262 ? 16.828 42.031 7.918 1 30.31 262 ASP B O 1
ATOM 6400 N N . GLY B 1 263 ? 18.109 42.531 6.203 1 27.55 263 GLY B N 1
ATOM 6401 C CA . GLY B 1 263 ? 17.438 42.625 4.922 1 27.55 263 GLY B CA 1
ATOM 6402 C C . GLY B 1 263 ? 16.531 41.469 4.637 1 27.55 263 GLY B C 1
ATOM 6403 O O . GLY B 1 263 ? 16 41.312 3.533 1 27.55 263 GLY B O 1
ATOM 6404 N N . ALA B 1 264 ? 16.969 40.25 4.984 1 33.38 264 ALA B N 1
ATOM 6405 C CA . ALA B 1 264 ? 16.094 39.312 4.297 1 33.38 264 ALA B CA 1
ATOM 6406 C C . ALA B 1 264 ? 14.625 39.594 4.57 1 33.38 264 ALA B C 1
ATOM 6408 O O . ALA B 1 264 ? 14.289 40.188 5.605 1 33.38 264 ALA B O 1
ATOM 6409 N N . SER B 1 265 ? 13.789 39.219 3.5 1 33 265 SER B N 1
ATOM 6410 C CA . SER B 1 265 ? 12.406 39.5 3.131 1 33 265 SER B CA 1
ATOM 6411 C C . SER B 1 265 ? 11.461 39.25 4.301 1 33 265 SER B C 1
ATOM 6413 O O . SER B 1 265 ? 11.297 38.094 4.738 1 33 265 SER B O 1
ATOM 6415 N N . ARG B 1 266 ? 11.438 39.969 5.312 1 35.94 266 ARG B N 1
ATOM 6416 C CA . ARG B 1 266 ? 10.258 40.062 6.168 1 35.94 266 ARG B CA 1
ATOM 6417 C C . ARG B 1 266 ? 8.984 39.875 5.355 1 35.94 266 ARG B C 1
ATOM 6419 O O . ARG B 1 266 ? 8.617 40.719 4.543 1 35.94 266 ARG B O 1
ATOM 6426 N N . VAL B 1 267 ? 8.781 38.688 4.777 1 37.72 267 VAL B N 1
ATOM 6427 C CA . VAL B 1 267 ? 7.387 38.75 4.359 1 37.72 267 VAL B CA 1
ATOM 6428 C C . VAL B 1 267 ? 6.559 39.5 5.418 1 37.72 267 VAL B C 1
ATOM 6430 O O . VAL B 1 267 ? 6.457 39.031 6.559 1 37.72 267 VAL B O 1
ATOM 6433 N N . PRO B 1 268 ? 6.676 40.719 5.504 1 36.94 268 PRO B N 1
ATOM 6434 C CA . PRO B 1 268 ? 5.77 41.438 6.418 1 36.94 268 PRO B CA 1
ATOM 6435 C C . PRO B 1 268 ? 4.43 40.719 6.582 1 36.94 268 PRO B C 1
ATOM 6437 O O . PRO B 1 268 ? 3.914 40.125 5.625 1 36.94 268 PRO B O 1
ATOM 6440 N N . ALA B 1 269 ? 4.203 40.094 7.664 1 43.25 269 ALA B N 1
ATOM 6441 C CA . ALA B 1 269 ? 2.822 39.719 7.973 1 43.25 269 ALA B CA 1
ATOM 6442 C C . ALA B 1 269 ? 1.839 40.719 7.383 1 43.25 269 ALA B C 1
ATOM 6444 O O . ALA B 1 269 ? 1.799 41.906 7.805 1 43.25 269 ALA B O 1
ATOM 6445 N N . GLU B 1 270 ? 1.719 40.719 6.133 1 49.06 270 GLU B N 1
ATOM 6446 C CA . GLU B 1 270 ? 0.681 41.625 5.633 1 49.06 270 GLU B CA 1
ATOM 6447 C C . GLU B 1 270 ? -0.49 41.719 6.605 1 49.06 270 GLU B C 1
ATOM 6449 O O . GLU B 1 270 ? -0.947 40.688 7.129 1 49.06 270 GLU B O 1
ATOM 6454 N N . LEU B 1 271 ? -0.561 42.75 7.387 1 53.56 271 LEU B N 1
ATOM 6455 C CA . LEU B 1 271 ? -1.66 43.125 8.281 1 53.56 271 LEU B CA 1
ATOM 6456 C C . LEU B 1 271 ? -2.984 42.562 7.754 1 53.56 271 LEU B C 1
ATOM 6458 O O . LEU B 1 271 ? -3.189 42.5 6.539 1 53.56 271 LEU B O 1
ATOM 6462 N N . PRO B 1 272 ? -3.684 41.812 8.695 1 62.88 272 PRO B N 1
ATOM 6463 C CA . PRO B 1 272 ? -5.035 41.406 8.32 1 62.88 272 PRO B CA 1
ATOM 6464 C C . PRO B 1 272 ? -5.824 42.5 7.629 1 62.88 272 PRO B C 1
ATOM 6466 O O . PRO B 1 272 ? -5.844 43.656 8.102 1 62.88 272 PRO B O 1
ATOM 6469 N N . SER B 1 273 ? -6.199 42.344 6.363 1 78.62 273 SER B N 1
ATOM 6470 C CA . SER B 1 273 ? -6.816 43.344 5.5 1 78.62 273 SER B CA 1
ATOM 6471 C C . SER B 1 273 ? -8.289 43.531 5.84 1 78.62 273 SER B C 1
ATOM 6473 O O . SER B 1 273 ? -9.055 42.562 5.855 1 78.62 273 SER B O 1
ATOM 6475 N N . VAL B 1 274 ? -8.617 44.656 6.535 1 90.25 274 VAL B N 1
ATOM 6476 C CA . VAL B 1 274 ? -10.023 45.031 6.645 1 90.25 274 VAL B CA 1
ATOM 6477 C C . VAL B 1 274 ? -10.555 45.438 5.273 1 90.25 274 VAL B C 1
ATOM 6479 O O . VAL B 1 274 ? -10.023 46.344 4.641 1 90.25 274 VAL B O 1
ATOM 6482 N N . LEU B 1 275 ? -11.539 44.719 4.855 1 93.81 275 LEU B N 1
ATOM 6483 C CA . LEU B 1 275 ? -12.102 44.969 3.533 1 93.81 275 LEU B CA 1
ATOM 6484 C C . LEU B 1 275 ? -13.297 45.906 3.611 1 93.81 275 LEU B C 1
ATOM 6486 O O . LEU B 1 275 ? -13.945 46.031 4.656 1 93.81 275 LEU B O 1
ATOM 6490 N N . ASP B 1 276 ? -13.531 46.562 2.516 1 91.12 276 ASP B N 1
ATOM 6491 C CA . ASP B 1 276 ? -14.695 47.438 2.381 1 91.12 276 ASP B CA 1
ATOM 6492 C C . ASP B 1 276 ? -15.945 46.625 2.062 1 91.12 276 ASP B C 1
ATOM 6494 O O . ASP B 1 276 ? -16.047 46.031 0.995 1 91.12 276 ASP B O 1
ATOM 6498 N N . PRO B 1 277 ? -16.875 46.656 2.957 1 90.88 277 PRO B N 1
ATOM 6499 C CA . PRO B 1 277 ? -18.094 45.875 2.738 1 90.88 277 PRO B CA 1
ATOM 6500 C C . PRO B 1 277 ? -18.844 46.281 1.468 1 90.88 277 PRO B C 1
ATOM 6502 O O . PRO B 1 277 ? -19.562 45.469 0.88 1 90.88 277 PRO B O 1
ATOM 6505 N N . SER B 1 278 ? -18.719 47.531 1.002 1 89.94 278 SER B N 1
ATOM 6506 C CA . SER B 1 278 ? -19.438 48.031 -0.17 1 89.94 278 SER B CA 1
ATOM 6507 C C . SER B 1 278 ? -18.938 47.375 -1.448 1 89.94 278 SER B C 1
ATOM 6509 O O . SER B 1 278 ? -19.609 47.406 -2.477 1 89.94 278 SER B O 1
ATOM 6511 N N . ARG B 1 279 ? -17.844 46.781 -1.363 1 91.62 279 ARG B N 1
ATOM 6512 C CA . ARG B 1 279 ? -17.25 46.156 -2.535 1 91.62 279 ARG B CA 1
ATOM 6513 C C . ARG B 1 279 ? -17.703 44.688 -2.66 1 91.62 279 ARG B C 1
ATOM 6515 O O . ARG B 1 279 ? -17.344 44 -3.617 1 91.62 279 ARG B O 1
ATOM 6522 N N . LEU B 1 280 ? -18.375 44.25 -1.659 1 92.56 280 LEU B N 1
ATOM 6523 C CA . LEU B 1 280 ? -18.969 42.906 -1.715 1 92.56 280 LEU B CA 1
ATOM 6524 C C . LEU B 1 280 ? -20.406 42.969 -2.234 1 92.56 280 LEU B C 1
ATOM 6526 O O . LEU B 1 280 ? -21.203 43.781 -1.76 1 92.56 280 LEU B O 1
ATOM 6530 N N . SER B 1 281 ? -20.734 42.219 -3.324 1 93.12 281 SER B N 1
ATOM 6531 C CA . SER B 1 281 ? -22.078 42.188 -3.895 1 93.12 281 SER B CA 1
ATOM 6532 C C . SER B 1 281 ? -22.5 40.781 -4.246 1 93.12 281 SER B C 1
ATOM 6534 O O . SER B 1 281 ? -21.703 39.844 -4.18 1 93.12 281 SER B O 1
ATOM 6536 N N . GLY B 1 282 ? -23.859 40.625 -4.449 1 93.25 282 GLY B N 1
ATOM 6537 C CA . GLY B 1 282 ? -24.375 39.375 -4.91 1 93.25 282 GLY B CA 1
ATOM 6538 C C . GLY B 1 282 ? -24.234 38.25 -3.891 1 93.25 282 GLY B C 1
ATOM 6539 O O . GLY B 1 282 ? -23.812 37.125 -4.234 1 93.25 282 GLY B O 1
ATOM 6540 N N . ILE B 1 283 ? -24.438 38.438 -2.691 1 92.88 283 ILE B N 1
ATOM 6541 C CA . ILE B 1 283 ? -24.266 37.469 -1.619 1 92.88 283 ILE B CA 1
ATOM 6542 C C . ILE B 1 283 ? -25.328 36.406 -1.719 1 92.88 283 ILE B C 1
ATOM 6544 O O . ILE B 1 283 ? -26.531 36.688 -1.764 1 92.88 283 ILE B O 1
ATOM 6548 N N . HIS B 1 284 ? -24.938 35.188 -1.848 1 92.62 284 HIS B N 1
ATOM 6549 C CA . HIS B 1 284 ? -25.797 34 -1.828 1 92.62 284 HIS B CA 1
ATOM 6550 C C . HIS B 1 284 ? -25.344 33.031 -0.764 1 92.62 284 HIS B C 1
ATOM 6552 O O . HIS B 1 284 ? -24.312 32.375 -0.919 1 92.62 284 HIS B O 1
ATOM 6558 N N . MET B 1 285 ? -26.172 32.812 0.208 1 91.38 285 MET B N 1
ATOM 6559 C CA . MET B 1 285 ? -25.797 31.891 1.296 1 91.38 285 MET B CA 1
ATOM 6560 C C . MET B 1 285 ? -26.109 30.453 0.926 1 91.38 285 MET B C 1
ATOM 6562 O O . MET B 1 285 ? -27.234 30.141 0.503 1 91.38 285 MET B O 1
ATOM 6566 N N . MET B 1 286 ? -25.094 29.625 1.036 1 87.06 286 MET B N 1
ATOM 6567 C CA . MET B 1 286 ? -25.234 28.188 0.779 1 87.06 286 MET B CA 1
ATOM 6568 C C . MET B 1 286 ? -25.625 27.453 2.049 1 87.06 286 MET B C 1
ATOM 6570 O O . MET B 1 286 ? -26.312 26.422 1.986 1 87.06 286 MET B O 1
ATOM 6574 N N . THR B 1 287 ? -25.141 27.875 3.16 1 88.12 287 THR B N 1
ATOM 6575 C CA . THR B 1 287 ? -25.484 27.406 4.496 1 88.12 287 THR B CA 1
ATOM 6576 C C . THR B 1 287 ? -25.781 28.578 5.422 1 88.12 287 THR B C 1
ATOM 6578 O O . THR B 1 287 ? -25.891 29.719 4.973 1 88.12 287 THR B O 1
ATOM 6581 N N . SER B 1 288 ? -25.938 28.281 6.699 1 85.56 288 SER B N 1
ATOM 6582 C CA . SER B 1 288 ? -26.203 29.359 7.656 1 85.56 288 SER B CA 1
ATOM 6583 C C . SER B 1 288 ? -24.984 30.266 7.832 1 85.56 288 SER B C 1
ATOM 6585 O O . SER B 1 288 ? -25.125 31.422 8.203 1 85.56 288 SER B O 1
ATOM 6587 N N . THR B 1 289 ? -23.797 29.75 7.5 1 89.94 289 THR B N 1
ATOM 6588 C CA . THR B 1 289 ? -22.625 30.562 7.793 1 89.94 289 THR B CA 1
ATOM 6589 C C . THR B 1 289 ? -21.75 30.719 6.547 1 89.94 289 THR B C 1
ATOM 6591 O O . THR B 1 289 ? -20.875 31.594 6.5 1 89.94 289 THR B O 1
ATOM 6594 N N . ILE B 1 290 ? -21.922 29.875 5.547 1 93.44 290 ILE B N 1
ATOM 6595 C CA . ILE B 1 290 ? -21.062 29.906 4.371 1 93.44 290 ILE B CA 1
ATOM 6596 C C . ILE B 1 290 ? -21.875 30.312 3.148 1 93.44 290 ILE B C 1
ATOM 6598 O O . ILE B 1 290 ? -23.016 29.859 2.965 1 93.44 290 ILE B O 1
ATOM 6602 N N . GLY B 1 291 ? -21.312 31.234 2.352 1 93.44 291 GLY B N 1
ATOM 6603 C CA . GLY B 1 291 ? -21.953 31.688 1.132 1 93.44 291 GLY B CA 1
ATOM 6604 C C . GLY B 1 291 ? -20.969 32.094 0.05 1 93.44 291 GLY B C 1
ATOM 6605 O O . GLY B 1 291 ? -19.766 31.922 0.216 1 93.44 291 GLY B O 1
ATOM 6606 N N . SER B 1 292 ? -21.547 32.469 -1.063 1 93.94 292 SER B N 1
ATOM 6607 C CA . SER B 1 292 ? -20.781 33 -2.182 1 93.94 292 SER B CA 1
ATOM 6608 C C . SER B 1 292 ? -21.125 34.469 -2.438 1 93.94 292 SER B C 1
ATOM 6610 O O . SER B 1 292 ? -22.219 34.906 -2.117 1 93.94 292 SER B O 1
ATOM 6612 N N . ALA B 1 293 ? -20.125 35.219 -2.885 1 94.38 293 ALA B N 1
ATOM 6613 C CA . ALA B 1 293 ? -20.297 36.625 -3.211 1 94.38 293 ALA B CA 1
ATOM 6614 C C . ALA B 1 293 ? -19.328 37.062 -4.312 1 94.38 293 ALA B C 1
ATOM 6616 O O . ALA B 1 293 ? -18.531 36.25 -4.797 1 94.38 293 ALA B O 1
ATOM 6617 N N . LEU B 1 294 ? -19.547 38.25 -4.766 1 93.81 294 LEU B N 1
ATOM 6618 C CA . LEU B 1 294 ? -18.625 38.875 -5.699 1 93.81 294 LEU B CA 1
ATOM 6619 C C . LEU B 1 294 ? -17.797 39.938 -5.008 1 93.81 294 LEU B C 1
ATOM 6621 O O . LEU B 1 294 ? -18.328 40.75 -4.258 1 93.81 294 LEU B O 1
ATOM 6625 N N . TYR B 1 295 ? -16.562 39.875 -5.09 1 92.75 295 TYR B N 1
ATOM 6626 C CA . TYR B 1 295 ? -15.648 40.906 -4.609 1 92.75 295 TYR B CA 1
ATOM 6627 C C . TYR B 1 295 ? -14.727 41.375 -5.727 1 92.75 295 TYR B C 1
ATOM 6629 O O . TYR B 1 295 ? -13.914 40.625 -6.242 1 92.75 295 TYR B O 1
ATOM 6637 N N . LYS B 1 296 ? -14.812 42.688 -6.148 1 87.62 296 LYS B N 1
ATOM 6638 C CA . LYS B 1 296 ? -14.039 43.281 -7.242 1 87.62 296 LYS B CA 1
ATOM 6639 C C . LYS B 1 296 ? -14.195 42.469 -8.523 1 87.62 296 LYS B C 1
ATOM 6641 O O . LYS B 1 296 ? -13.219 42.219 -9.227 1 87.62 296 LYS B O 1
ATOM 6646 N N . GLY B 1 297 ? -15.383 41.844 -8.719 1 84.25 297 GLY B N 1
ATOM 6647 C CA . GLY B 1 297 ? -15.711 41.156 -9.953 1 84.25 297 GLY B CA 1
ATOM 6648 C C . GLY B 1 297 ? -15.43 39.656 -9.875 1 84.25 297 GLY B C 1
ATOM 6649 O O . GLY B 1 297 ? -15.859 38.875 -10.742 1 84.25 297 GLY B O 1
ATOM 6650 N N . ASP B 1 298 ? -14.711 39.188 -8.875 1 90.44 298 ASP B N 1
ATOM 6651 C CA . ASP B 1 298 ? -14.375 37.781 -8.758 1 90.44 298 ASP B CA 1
ATOM 6652 C C . ASP B 1 298 ? -15.297 37.062 -7.773 1 90.44 298 ASP B C 1
ATOM 6654 O O . ASP B 1 298 ? -15.672 37.656 -6.75 1 90.44 298 ASP B O 1
ATOM 6658 N N . THR B 1 299 ? -15.625 35.875 -8.102 1 92.19 299 THR B N 1
ATOM 6659 C CA . THR B 1 299 ? -16.406 35.062 -7.168 1 92.19 299 THR B CA 1
ATOM 6660 C C . THR B 1 299 ? -15.57 34.688 -5.953 1 92.19 299 THR B C 1
ATOM 6662 O O . THR B 1 299 ? -14.445 34.188 -6.094 1 92.19 299 THR B O 1
ATOM 6665 N N . VAL B 1 300 ? -16.125 34.969 -4.754 1 95 300 VAL B N 1
ATOM 6666 C CA . VAL B 1 300 ? -15.43 34.656 -3.51 1 95 300 VAL B CA 1
ATOM 6667 C C . VAL B 1 300 ? -16.328 33.812 -2.6 1 95 300 VAL B C 1
ATOM 6669 O O . VAL B 1 300 ? -17.547 33.781 -2.795 1 95 300 VAL B O 1
ATOM 6672 N N . LEU B 1 301 ? -15.734 33.094 -1.713 1 96.06 301 LEU B N 1
ATOM 6673 C CA . LEU B 1 301 ? -16.438 32.438 -0.627 1 96.06 301 LEU B CA 1
ATOM 6674 C C . LEU B 1 301 ? -16.5 33.312 0.615 1 96.06 301 LEU B C 1
ATOM 6676 O O . LEU B 1 301 ? -15.508 33.969 0.963 1 96.06 301 LEU B O 1
ATOM 6680 N N . ILE B 1 302 ? -17.625 33.406 1.279 1 96.31 302 ILE B N 1
ATOM 6681 C CA . ILE B 1 302 ? -17.734 34.219 2.486 1 96.31 302 ILE B CA 1
ATOM 6682 C C . ILE B 1 302 ? -18.188 33.344 3.652 1 96.31 302 ILE B C 1
ATOM 6684 O O . ILE B 1 302 ? -18.922 32.375 3.457 1 96.31 302 ILE B O 1
ATOM 6688 N N . GLU B 1 303 ? -17.75 33.594 4.852 1 96.44 303 GLU B N 1
ATOM 6689 C CA . GLU B 1 303 ? -18.188 32.969 6.09 1 96.44 303 GLU B CA 1
ATOM 6690 C C . GLU B 1 303 ? -18.625 34 7.121 1 96.44 303 GLU B C 1
ATOM 6692 O O . GLU B 1 303 ? -17.859 34.906 7.453 1 96.44 303 GLU B O 1
ATOM 6697 N N . GLU B 1 304 ? -19.812 33.812 7.621 1 94.62 304 GLU B N 1
ATOM 6698 C CA . GLU B 1 304 ? -20.359 34.75 8.594 1 94.62 304 GLU B CA 1
ATOM 6699 C C . GLU B 1 304 ? -19.984 34.344 10.023 1 94.62 304 GLU B C 1
ATOM 6701 O O . GLU B 1 304 ? -20.156 33.188 10.406 1 94.62 304 GLU B O 1
ATOM 6706 N N . LYS B 1 305 ? -19.391 35.25 10.703 1 92.94 305 LYS B N 1
ATOM 6707 C CA . LYS B 1 305 ? -19.156 35.094 12.141 1 92.94 305 LYS B CA 1
ATOM 6708 C C . LYS B 1 305 ? -20.062 36.031 12.938 1 92.94 305 LYS B C 1
ATOM 6710 O O . LYS B 1 305 ? -19.734 37.219 13.125 1 92.94 305 LYS B O 1
ATOM 6715 N N . ARG B 1 306 ? -21.062 35.469 13.477 1 88.75 306 ARG B N 1
ATOM 6716 C CA . ARG B 1 306 ? -22.016 36.281 14.258 1 88.75 306 ARG B CA 1
ATOM 6717 C C . ARG B 1 306 ? -21.547 36.406 15.703 1 88.75 306 ARG B C 1
ATOM 6719 O O . ARG B 1 306 ? -21.109 35.406 16.312 1 88.75 306 ARG B O 1
ATOM 6726 N N . VAL B 1 307 ? -21.547 37.625 16.172 1 87.94 307 VAL B N 1
ATOM 6727 C CA . VAL B 1 307 ? -21.078 37.906 17.531 1 87.94 307 VAL B CA 1
ATOM 6728 C C . VAL B 1 307 ? -22.078 38.812 18.234 1 87.94 307 VAL B C 1
ATOM 6730 O O . VAL B 1 307 ? -22.75 39.625 17.594 1 87.94 307 VAL B O 1
ATOM 6733 N N . GLN B 1 308 ? -22.188 38.594 19.516 1 83.69 308 GLN B N 1
ATOM 6734 C CA . GLN B 1 308 ? -22.984 39.562 20.297 1 83.69 308 GLN B CA 1
ATOM 6735 C C . GLN B 1 308 ? -22.375 40.938 20.234 1 83.69 308 GLN B C 1
ATOM 6737 O O . GLN B 1 308 ? -21.156 41.094 20.266 1 83.69 308 GLN B O 1
ATOM 6742 N N . PRO B 1 309 ? -23.203 41.938 20.094 1 80.88 309 PRO B N 1
ATOM 6743 C CA . PRO B 1 309 ? -22.719 43.312 19.922 1 80.88 309 PRO B CA 1
ATOM 6744 C C . PRO B 1 309 ? -21.703 43.719 20.984 1 80.88 309 PRO B C 1
ATOM 6746 O O . PRO B 1 309 ? -20.688 44.344 20.672 1 80.88 309 PRO B O 1
ATOM 6749 N N . GLY B 1 310 ? -21.844 43.406 22.266 1 81.25 310 GLY B N 1
ATOM 6750 C CA . GLY B 1 310 ? -20.938 43.812 23.328 1 81.25 310 GLY B CA 1
ATOM 6751 C C . GLY B 1 310 ? -19.609 43.062 23.266 1 81.25 310 GLY B C 1
ATOM 6752 O O . GLY B 1 310 ? -18.625 43.5 23.875 1 81.25 310 GLY B O 1
ATOM 6753 N N . MET B 1 311 ? -19.484 42.156 22.312 1 85.81 311 MET B N 1
ATOM 6754 C CA . MET B 1 311 ? -18.297 41.281 22.312 1 85.81 311 MET B CA 1
ATOM 6755 C C . MET B 1 311 ? -17.484 41.531 21.047 1 85.81 311 MET B C 1
ATOM 6757 O O . MET B 1 311 ? -16.391 40.938 20.906 1 85.81 311 MET B O 1
ATOM 6761 N N . LYS B 1 312 ? -17.875 42.25 20.125 1 88.25 312 LYS B N 1
ATOM 6762 C CA . LYS B 1 312 ? -17.25 42.406 18.812 1 88.25 312 LYS B CA 1
ATOM 6763 C C . LYS B 1 312 ? -15.828 42.969 18.953 1 88.25 312 LYS B C 1
ATOM 6765 O O . LYS B 1 312 ? -14.891 42.406 18.359 1 88.25 312 LYS B O 1
ATOM 6770 N N . ALA B 1 313 ? -15.672 43.969 19.797 1 86.75 313 ALA B N 1
ATOM 6771 C CA . ALA B 1 313 ? -14.359 44.594 19.984 1 86.75 313 ALA B CA 1
ATOM 6772 C C . ALA B 1 313 ? -13.383 43.594 20.609 1 86.75 313 ALA B C 1
ATOM 6774 O O . ALA B 1 313 ? -12.203 43.594 20.266 1 86.75 313 ALA B O 1
ATOM 6775 N N . LYS B 1 314 ? -13.914 42.812 21.469 1 84.19 314 LYS B N 1
ATOM 6776 C CA . LYS B 1 314 ? -13.094 41.844 22.188 1 84.19 314 LYS B CA 1
ATOM 6777 C C . LYS B 1 314 ? -12.656 40.719 21.266 1 84.19 314 LYS B C 1
ATOM 6779 O O . LYS B 1 314 ? -11.57 40.156 21.438 1 84.19 314 LYS B O 1
ATOM 6784 N N . LEU B 1 315 ? -13.414 40.469 20.281 1 89.06 315 LEU B N 1
ATOM 6785 C 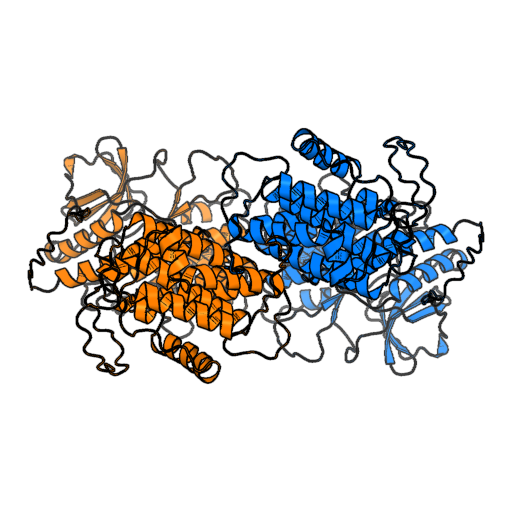CA . LEU B 1 315 ? -13.156 39.312 19.438 1 89.06 315 LEU B CA 1
ATOM 6786 C C . LEU B 1 315 ? -12.398 39.719 18.172 1 89.06 315 LEU B C 1
ATOM 6788 O O . LEU B 1 315 ? -11.914 38.844 17.438 1 89.06 315 LEU B O 1
ATOM 6792 N N . LYS B 1 316 ? -12.289 40.938 17.938 1 89.88 316 LYS B N 1
ATOM 6793 C CA . LYS B 1 316 ? -11.664 41.438 16.734 1 89.88 316 LYS B CA 1
ATOM 6794 C C . LYS B 1 316 ? -10.227 40.938 16.594 1 89.88 316 LYS B C 1
ATOM 6796 O O . LYS B 1 316 ? -9.82 40.5 15.523 1 89.88 316 LYS B O 1
ATOM 6801 N N . PRO B 1 317 ? -9.414 40.938 17.672 1 86.31 317 PRO B N 1
ATOM 6802 C CA . PRO B 1 317 ? -8.047 40.438 17.547 1 86.31 317 PRO B CA 1
ATOM 6803 C C . PRO B 1 317 ? -8 38.969 17.141 1 86.31 317 PRO B C 1
ATOM 6805 O O . PRO B 1 317 ? -7.102 38.562 16.406 1 86.31 317 PRO B O 1
ATOM 6808 N N . ARG B 1 318 ? -8.914 38.25 17.641 1 88.12 318 ARG B N 1
ATOM 6809 C CA . ARG B 1 318 ? -9 36.844 17.281 1 88.12 318 ARG B CA 1
ATOM 6810 C C . ARG B 1 318 ? -9.297 36.688 15.797 1 88.12 318 ARG B C 1
ATOM 6812 O O . ARG B 1 318 ? -8.719 35.812 15.141 1 88.12 318 ARG B O 1
ATOM 6819 N N . VAL B 1 319 ? -10.195 37.469 15.336 1 91.88 319 VAL B N 1
ATOM 6820 C CA . VAL B 1 319 ? -10.562 37.438 13.93 1 91.88 319 VAL B CA 1
ATOM 6821 C C . VAL B 1 319 ? -9.352 37.812 13.07 1 91.88 319 VAL B C 1
ATOM 6823 O O . VAL B 1 319 ? -9.078 37.156 12.055 1 91.88 319 VAL B O 1
ATOM 6826 N N . GLU B 1 320 ? -8.664 38.781 13.492 1 90.56 320 GLU B N 1
ATOM 6827 C CA . GLU B 1 320 ? -7.488 39.219 12.758 1 90.56 320 GLU B CA 1
ATOM 6828 C C . GLU B 1 320 ? -6.402 38.156 12.742 1 90.56 320 GLU B C 1
ATOM 6830 O O . GLU B 1 320 ? -5.742 37.938 11.719 1 90.56 320 GLU B O 1
ATOM 6835 N N . ALA B 1 321 ? -6.234 37.5 13.883 1 87.69 321 ALA B N 1
ATOM 6836 C CA . ALA B 1 321 ? -5.27 36.406 13.961 1 87.69 321 ALA B CA 1
ATOM 6837 C C . ALA B 1 321 ? -5.664 35.25 13.039 1 87.69 321 ALA B C 1
ATOM 6839 O O . ALA B 1 321 ? -4.809 34.656 12.391 1 87.69 321 ALA B O 1
ATOM 6840 N N . LEU B 1 322 ? -6.895 34.969 13 1 92 322 LEU B N 1
ATOM 6841 C CA . LEU B 1 322 ? -7.398 33.906 12.133 1 92 322 LEU B CA 1
ATOM 6842 C C . LEU B 1 322 ? -7.176 34.25 10.664 1 92 322 LEU B C 1
ATOM 6844 O O . LEU B 1 322 ? -6.738 33.406 9.883 1 92 322 LEU B O 1
ATOM 6848 N N . VAL B 1 323 ? -7.523 35.469 10.312 1 92.56 323 VAL B N 1
ATOM 6849 C CA . VAL B 1 323 ? -7.336 35.938 8.945 1 92.56 323 VAL B CA 1
ATOM 6850 C C . VAL B 1 323 ? -5.863 35.812 8.555 1 92.56 323 VAL B C 1
ATOM 6852 O O . VAL B 1 323 ? -5.547 35.375 7.441 1 92.56 323 VAL B O 1
ATOM 6855 N N . ARG B 1 324 ? -4.996 36.188 9.414 1 87.56 324 ARG B N 1
ATOM 6856 C CA . ARG B 1 324 ? -3.566 36.062 9.156 1 87.56 324 ARG B CA 1
ATOM 6857 C C . ARG B 1 324 ? -3.15 34.625 8.898 1 87.56 324 ARG B C 1
ATOM 6859 O O . ARG B 1 324 ? -2.385 34.344 7.977 1 87.56 324 ARG B O 1
ATOM 6866 N N . LEU B 1 325 ? -3.611 33.781 9.703 1 87.44 325 LEU B N 1
ATOM 6867 C CA . LEU B 1 325 ? -3.299 32.375 9.562 1 87.44 325 LEU B CA 1
ATOM 6868 C C . LEU B 1 325 ? -3.803 31.844 8.219 1 87.44 325 LEU B C 1
ATOM 6870 O O . LEU B 1 325 ? -3.078 31.125 7.516 1 87.44 325 LEU B O 1
ATOM 6874 N N . LEU B 1 326 ? -5.016 32.219 7.828 1 92.56 326 LEU B N 1
ATOM 6875 C CA . LEU B 1 326 ? -5.684 31.641 6.672 1 92.56 326 LEU B CA 1
ATOM 6876 C C . LEU B 1 326 ? -5.305 32.375 5.395 1 92.56 326 LEU B C 1
ATOM 6878 O O . LEU B 1 326 ? -5.715 32 4.297 1 92.56 326 LEU B O 1
ATOM 6882 N N . SER B 1 327 ? -4.594 33.406 5.523 1 90 327 SER B N 1
ATOM 6883 C CA . SER B 1 327 ? -4.227 34.219 4.352 1 90 327 SER B CA 1
ATOM 6884 C C . SER B 1 327 ? -3.139 33.531 3.537 1 90 327 SER B C 1
ATOM 6886 O O . SER B 1 327 ? -2.91 33.875 2.377 1 90 327 SER B O 1
ATOM 6888 N N . GLN B 1 328 ? -2.539 32.562 4.121 1 79.81 328 GLN B N 1
ATOM 6889 C CA . GLN B 1 328 ? -1.452 31.875 3.451 1 79.81 328 GLN B CA 1
ATOM 6890 C C . GLN B 1 328 ? -1.982 30.984 2.332 1 79.81 328 GLN B C 1
ATOM 6892 O O . GLN B 1 328 ? -3.092 30.453 2.426 1 79.81 328 GLN B O 1
ATOM 6897 N N . PRO B 1 329 ? -1.179 30.875 1.251 1 81.88 329 PRO B N 1
ATOM 6898 C CA . PRO B 1 329 ? -1.593 29.953 0.194 1 81.88 329 PRO B CA 1
ATOM 6899 C C . PRO B 1 329 ? -1.692 28.516 0.681 1 81.88 329 PRO B C 1
ATOM 6901 O O . PRO B 1 329 ? -0.926 28.094 1.555 1 81.88 329 PRO B O 1
ATOM 6904 N N . PRO B 1 330 ? -2.592 27.859 0.05 1 83.69 330 PRO B N 1
ATOM 6905 C CA . PRO B 1 330 ? -2.77 26.469 0.473 1 83.69 330 PRO B CA 1
ATOM 6906 C C . PRO B 1 330 ? -1.557 25.594 0.161 1 83.69 330 PRO B C 1
ATOM 6908 O O . PRO B 1 330 ? -0.882 25.812 -0.85 1 83.69 330 PRO B O 1
ATOM 6911 N N . THR B 1 331 ? -1.289 24.688 0.976 1 78 331 THR B N 1
ATOM 6912 C CA . THR B 1 331 ? -0.276 23.656 0.804 1 78 331 THR B CA 1
ATOM 6913 C C . THR B 1 331 ? -0.902 22.266 0.898 1 78 331 THR B C 1
ATOM 6915 O O . THR B 1 331 ? -2.041 22.125 1.349 1 78 331 THR B O 1
ATOM 6918 N N . PRO B 1 332 ? -0.211 21.312 0.468 1 75.12 332 PRO B N 1
ATOM 6919 C CA . PRO B 1 332 ? -0.756 19.953 0.565 1 75.12 332 PRO B CA 1
ATOM 6920 C C . PRO B 1 332 ? -1.1 19.562 1.999 1 75.12 332 PRO B C 1
ATOM 6922 O O . PRO B 1 332 ? -1.965 18.703 2.219 1 75.12 332 PRO B O 1
ATOM 6925 N N . SER B 1 333 ? -0.472 20.188 2.949 1 81.62 333 SER B N 1
ATOM 6926 C CA . SER B 1 333 ? -0.714 19.828 4.344 1 81.62 333 SER B CA 1
ATOM 6927 C C . SER B 1 333 ? -1.775 20.734 4.969 1 81.62 333 SER B C 1
ATOM 6929 O O . SER B 1 333 ? -2.312 20.422 6.035 1 81.62 333 SER B O 1
ATOM 6931 N N . PHE B 1 334 ? -2.006 21.781 4.402 1 88.62 334 PHE B N 1
ATOM 6932 C CA . PHE B 1 334 ? -2.963 22.75 4.934 1 88.62 334 PHE B CA 1
ATOM 6933 C C . PHE B 1 334 ? -3.865 23.281 3.826 1 88.62 334 PHE B C 1
ATOM 6935 O O . PHE B 1 334 ? -3.611 24.359 3.273 1 88.62 334 PHE B O 1
ATOM 6942 N N . GLN B 1 335 ? -4.922 22.562 3.66 1 92.44 335 GLN B N 1
ATOM 6943 C CA . GLN B 1 335 ? -5.793 22.828 2.523 1 92.44 335 GLN B CA 1
ATOM 6944 C C . GLN B 1 335 ? -6.992 23.688 2.941 1 92.44 335 GLN B C 1
ATOM 6946 O O . GLN B 1 335 ? -8.078 23.156 3.189 1 92.44 335 GLN B O 1
ATOM 6951 N N . THR B 1 336 ? -6.75 24.969 2.975 1 94.06 336 THR B N 1
ATOM 6952 C CA . THR B 1 336 ? -7.781 25.984 3.168 1 94.06 336 THR B CA 1
ATOM 6953 C C . THR B 1 336 ? -7.719 27.031 2.064 1 94.06 336 THR B C 1
ATOM 6955 O O . THR B 1 336 ? -6.691 27.188 1.4 1 94.06 336 THR B O 1
ATOM 6958 N N . PHE B 1 337 ? -8.859 27.672 1.839 1 94.56 337 PHE B N 1
ATOM 6959 C CA . PHE B 1 337 ? -8.836 28.781 0.886 1 94.56 337 PHE B CA 1
ATOM 6960 C C . PHE B 1 337 ? -8.117 29.984 1.472 1 94.56 337 PHE B C 1
ATOM 6962 O O . PHE B 1 337 ? -8.289 30.312 2.65 1 94.56 337 PHE B O 1
ATOM 6969 N N . PRO B 1 338 ? -7.332 30.609 0.677 1 93.44 338 PRO B N 1
ATOM 6970 C CA . PRO B 1 338 ? -6.676 31.828 1.188 1 93.44 338 PRO B CA 1
ATOM 6971 C C . PRO B 1 338 ? -7.664 32.938 1.56 1 93.44 338 PRO B C 1
ATOM 6973 O O . PRO B 1 338 ? -8.508 33.281 0.744 1 93.44 338 PRO B O 1
ATOM 6976 N N . CYS B 1 339 ? -7.566 33.375 2.766 1 95 339 CYS B N 1
ATOM 6977 C CA . CYS B 1 339 ? -8.438 34.469 3.244 1 95 339 CYS B CA 1
ATOM 6978 C C . CYS B 1 339 ? -7.934 35.812 2.781 1 95 339 CYS B C 1
ATOM 6980 O O . CYS B 1 339 ? -6.777 36.156 3.018 1 95 339 CYS B O 1
ATOM 6982 N N . LEU B 1 340 ? -8.789 36.562 2.133 1 94 340 LEU B N 1
ATOM 6983 C CA . LEU B 1 340 ? -8.453 37.906 1.632 1 94 340 LEU B CA 1
ATOM 6984 C C . LEU B 1 340 ? -8.547 38.938 2.744 1 94 340 LEU B C 1
ATOM 6986 O O . LEU B 1 340 ? -7.852 39.969 2.707 1 94 340 LEU B O 1
ATOM 6990 N N . GLY B 1 341 ? -9.32 38.719 3.633 1 95.44 341 GLY B N 1
ATOM 6991 C CA . GLY B 1 341 ? -9.617 39.656 4.715 1 95.44 341 GLY B CA 1
ATOM 6992 C C . GLY B 1 341 ? -10.992 39.438 5.309 1 95.44 341 GLY B C 1
ATOM 6993 O O . GLY B 1 341 ? -11.57 38.375 5.195 1 95.44 341 GLY B O 1
ATOM 6994 N N . TYR B 1 342 ? -11.453 40.469 6.07 1 96.12 342 TYR B N 1
ATOM 6995 C CA . TYR B 1 342 ? -12.781 40.406 6.672 1 96.12 342 TYR B CA 1
ATOM 6996 C C . TYR B 1 342 ? -13.461 41.781 6.625 1 96.12 342 TYR B C 1
ATOM 6998 O O . TYR B 1 342 ? -12.805 42.781 6.48 1 96.12 342 TYR B O 1
ATOM 7006 N N . THR B 1 343 ? -14.766 41.719 6.605 1 95.12 343 THR B N 1
ATOM 7007 C CA . THR B 1 343 ? -15.547 42.938 6.766 1 95.12 343 THR B CA 1
ATOM 7008 C C . THR B 1 343 ? -16.203 43 8.141 1 95.12 343 THR B C 1
ATOM 7010 O O . THR B 1 343 ? -16.469 41.938 8.75 1 95.12 343 THR B O 1
ATOM 7013 N N . GLU B 1 344 ? -16.344 44.156 8.648 1 93.06 344 GLU B N 1
ATOM 7014 C CA . GLU B 1 344 ? -17.094 44.375 9.883 1 93.06 344 GLU B CA 1
ATOM 7015 C C . GLU B 1 344 ? -18.562 44.656 9.602 1 93.06 344 GLU B C 1
ATOM 7017 O O . GLU B 1 344 ? -18.875 45.625 8.922 1 93.06 344 GLU B O 1
ATOM 7022 N N . GLU B 1 345 ? -19.344 43.75 10.078 1 90.62 345 GLU B N 1
ATOM 7023 C CA . GLU B 1 345 ? -20.781 43.875 9.914 1 90.62 345 GLU B CA 1
ATOM 7024 C C . GLU B 1 345 ? -21.469 44.25 11.227 1 90.62 345 GLU B C 1
ATOM 7026 O O . GLU B 1 345 ? -20.844 44.188 12.289 1 90.62 345 GLU B O 1
ATOM 7031 N N . GLN B 1 346 ? -22.766 44.688 11.172 1 85.38 346 GLN B N 1
ATOM 7032 C CA . GLN B 1 346 ? -23.516 44.969 12.383 1 85.38 346 GLN B CA 1
ATOM 7033 C C . GLN B 1 346 ? -23.594 43.75 13.305 1 85.38 346 GLN B C 1
ATOM 7035 O O . GLN B 1 346 ? -23.422 43.875 14.516 1 85.38 346 GLN B O 1
ATOM 7040 N N . GLY B 1 347 ? -23.734 42.625 12.68 1 88.31 347 GLY B N 1
ATOM 7041 C CA . GLY B 1 347 ? -23.922 41.406 13.461 1 88.31 347 GLY B CA 1
ATOM 7042 C C . GLY B 1 347 ? -22.625 40.656 13.695 1 88.31 347 GLY B C 1
ATOM 7043 O O . GLY B 1 347 ? -22.641 39.531 14.234 1 88.31 347 GLY B O 1
ATOM 7044 N N . GLY B 1 348 ? -21.5 41.281 13.336 1 93.38 348 GLY B N 1
ATOM 7045 C CA . GLY B 1 348 ? -20.25 40.562 13.547 1 93.38 348 GLY B CA 1
ATOM 7046 C C . GLY B 1 348 ? -19.25 40.781 12.438 1 93.38 348 GLY B C 1
ATOM 7047 O O . GLY B 1 348 ? -18.938 41.938 12.102 1 93.38 348 GLY B O 1
ATOM 7048 N N . PHE B 1 349 ? -18.688 39.688 11.977 1 95.06 349 PHE B N 1
ATOM 7049 C CA . PHE B 1 349 ? -17.641 39.75 10.961 1 95.06 349 PHE B CA 1
ATOM 7050 C C . PHE B 1 349 ? -17.953 38.844 9.781 1 95.06 349 PHE B C 1
ATOM 7052 O O . PHE B 1 349 ? -18.734 37.906 9.922 1 95.06 349 PHE B O 1
ATOM 7059 N N . ARG B 1 350 ? -17.484 39.219 8.672 1 96.06 350 ARG B N 1
ATOM 7060 C CA . ARG B 1 350 ? -17.562 38.375 7.473 1 96.06 350 ARG B CA 1
ATOM 7061 C C . ARG B 1 350 ? -16.172 38.125 6.891 1 96.06 350 ARG B C 1
ATOM 7063 O O . ARG B 1 350 ? -15.484 39.062 6.484 1 96.06 350 ARG B O 1
ATOM 7070 N N . LEU B 1 351 ? -15.766 36.844 6.93 1 96.69 351 LEU B N 1
ATOM 7071 C CA . LEU B 1 351 ? -14.5 36.438 6.32 1 96.69 351 LEU B CA 1
ATOM 7072 C C . LEU B 1 351 ? -14.656 36.25 4.82 1 96.69 351 LEU B C 1
ATOM 7074 O O . LEU B 1 351 ? -15.672 35.688 4.367 1 96.69 351 LEU B O 1
ATOM 7078 N N . VAL B 1 352 ? -13.727 36.688 4.055 1 96.56 352 VAL B N 1
ATOM 7079 C CA . VAL B 1 352 ? -13.773 36.594 2.598 1 96.56 352 VAL B CA 1
ATOM 7080 C C . VAL B 1 352 ? -12.602 35.75 2.096 1 96.56 352 VAL B C 1
ATOM 7082 O O . VAL B 1 352 ? -11.445 36.031 2.396 1 96.56 352 VAL B O 1
ATOM 7085 N N . PHE B 1 353 ? -12.938 34.688 1.335 1 96.19 353 PHE B N 1
ATOM 7086 C CA . PHE B 1 353 ? -11.93 33.75 0.863 1 96.19 353 PHE B CA 1
ATOM 7087 C C . PHE B 1 353 ? -11.867 33.719 -0.659 1 96.19 353 PHE B C 1
ATOM 7089 O O . PHE B 1 353 ? -12.898 33.781 -1.329 1 96.19 353 PHE B O 1
ATOM 7096 N N . ARG B 1 354 ? -10.703 33.594 -1.22 1 93.75 354 ARG B N 1
ATOM 7097 C CA . ARG B 1 354 ? -10.5 33.469 -2.658 1 93.75 354 ARG B CA 1
ATOM 7098 C C . ARG B 1 354 ? -10.711 32 -3.098 1 93.75 354 ARG B C 1
ATOM 7100 O O . ARG B 1 354 ? -10.227 31.078 -2.449 1 93.75 354 ARG B O 1
ATOM 7107 N N . LEU B 1 355 ? -11.438 31.859 -4.129 1 91.75 355 LEU B N 1
ATOM 7108 C CA . LEU B 1 355 ? -11.609 30.531 -4.734 1 91.75 355 LEU B CA 1
ATOM 7109 C C . LEU B 1 355 ? -10.594 30.312 -5.855 1 91.75 355 LEU B C 1
ATOM 7111 O O . LEU B 1 355 ? -10.18 31.266 -6.516 1 91.75 355 LEU B O 1
ATOM 7115 N N . PRO B 1 356 ? -10.156 29 -5.973 1 86.38 356 PRO B N 1
ATOM 7116 C CA . PRO B 1 356 ? -9.273 28.734 -7.117 1 86.38 356 PRO B CA 1
ATOM 7117 C C . PRO B 1 356 ? -9.906 29.141 -8.445 1 86.38 356 PRO B C 1
ATOM 7119 O O . PRO B 1 356 ? -11.133 29.109 -8.586 1 86.38 356 PRO B O 1
ATOM 7122 N N . PRO B 1 357 ? -9.023 29.453 -9.398 1 79 357 PRO B N 1
ATOM 7123 C CA . PRO B 1 357 ? -9.555 29.859 -10.695 1 79 357 PRO B CA 1
ATOM 7124 C C . PRO B 1 357 ? -10.453 28.797 -11.328 1 79 357 PRO B C 1
ATOM 7126 O O . PRO B 1 357 ? -10.156 27.609 -11.258 1 79 357 PRO B O 1
ATOM 7129 N N . GLY B 1 358 ? -11.453 29.203 -11.859 1 76.12 358 GLY B N 1
ATOM 7130 C CA . GLY B 1 358 ? -12.359 28.312 -12.562 1 76.12 358 GLY B CA 1
ATOM 7131 C C . GLY B 1 358 ? -13.344 27.609 -11.648 1 76.12 358 GLY B C 1
ATOM 7132 O O . GLY B 1 358 ? -14.219 26.875 -12.109 1 76.12 358 GLY B O 1
ATOM 7133 N N . THR B 1 359 ? -13.203 27.875 -10.375 1 78.62 359 THR B N 1
ATOM 7134 C CA . THR B 1 359 ? -14.109 27.25 -9.422 1 78.62 359 THR B CA 1
ATOM 7135 C C . THR B 1 359 ? -15.227 28.219 -9.031 1 78.62 359 THR B C 1
ATOM 7137 O O . THR B 1 359 ? -14.961 29.344 -8.602 1 78.62 359 THR B O 1
ATOM 7140 N N . GLU B 1 360 ? -16.469 27.938 -9.336 1 74.56 360 GLU B N 1
ATOM 7141 C CA . GLU B 1 360 ? -17.547 28.844 -8.969 1 74.56 360 GLU B CA 1
ATOM 7142 C C . GLU B 1 360 ? -18.312 28.328 -7.75 1 74.56 360 GLU B C 1
ATOM 7144 O O . GLU B 1 360 ? -18.469 29.047 -6.758 1 74.56 360 GLU B O 1
ATOM 7149 N N . LYS B 1 361 ? -18.766 27.047 -7.848 1 82.44 361 LYS B N 1
ATOM 7150 C CA . LYS B 1 361 ? -19.531 26.469 -6.746 1 82.44 361 LYS B CA 1
ATOM 7151 C C . LYS B 1 361 ? -19.078 25.047 -6.449 1 82.44 361 LYS B C 1
ATOM 7153 O O . LYS B 1 361 ? -19.766 24.078 -6.82 1 82.44 361 LYS B O 1
ATOM 7158 N N . PRO B 1 362 ? -17.969 25.016 -5.711 1 89.19 362 PRO B N 1
ATOM 7159 C CA . PRO B 1 362 ? -17.531 23.656 -5.391 1 89.19 362 PRO B CA 1
ATOM 7160 C C . PRO B 1 362 ? -18.5 22.922 -4.457 1 89.19 362 PRO B C 1
ATOM 7162 O O . PRO B 1 362 ? -19.016 23.531 -3.508 1 89.19 362 PRO B O 1
ATOM 7165 N N . PRO B 1 363 ? -18.781 21.703 -4.746 1 91.62 363 PRO B N 1
ATOM 7166 C CA . PRO B 1 363 ? -19.672 20.953 -3.865 1 91.62 363 PRO B CA 1
ATOM 7167 C C . PRO B 1 363 ? -19.047 20.625 -2.516 1 91.62 363 PRO B C 1
ATOM 7169 O O . PRO B 1 363 ? -17.828 20.453 -2.428 1 91.62 363 PRO B O 1
ATOM 7172 N N . SER B 1 364 ? -19.891 20.609 -1.478 1 94.75 364 SER B N 1
ATOM 7173 C CA . SER B 1 364 ? -19.422 20.141 -0.182 1 94.75 364 SER B CA 1
ATOM 7174 C C . SER B 1 364 ? -19.312 18.609 -0.158 1 94.75 364 SER B C 1
ATOM 7176 O O . SER B 1 364 ? -19.938 17.938 -0.973 1 94.75 364 SER B O 1
ATOM 7178 N N . LEU B 1 365 ? -18.484 18.109 0.682 1 96.44 365 LEU B N 1
ATOM 7179 C CA . LEU B 1 365 ? -18.406 16.672 0.875 1 96.44 365 LEU B CA 1
ATOM 7180 C C . LEU B 1 365 ? -19.766 16.094 1.232 1 96.44 365 LEU B C 1
ATOM 7182 O O . LEU B 1 365 ? -20.141 15.031 0.731 1 96.44 365 LEU B O 1
ATOM 7186 N N . LEU B 1 366 ? -20.547 16.828 2.057 1 96.62 366 LEU B N 1
ATOM 7187 C CA . LEU B 1 366 ? -21.891 16.375 2.416 1 96.62 366 LEU B CA 1
ATOM 7188 C C . LEU B 1 366 ? -22.75 16.203 1.175 1 96.62 366 LEU B C 1
ATOM 7190 O O . LEU B 1 366 ? -23.484 15.219 1.051 1 96.62 366 LEU B O 1
ATOM 7194 N N . SER B 1 367 ? -22.656 17.156 0.271 1 94.12 367 SER B N 1
ATOM 7195 C CA . SER B 1 367 ? -23.438 17.078 -0.955 1 94.12 367 SER B CA 1
ATOM 7196 C C . SER B 1 367 ? -23.078 15.852 -1.78 1 94.12 367 SER B C 1
ATOM 7198 O O . SER B 1 367 ? -23.953 15.188 -2.34 1 94.12 367 SER B O 1
ATOM 7200 N N . VAL B 1 368 ? -21.828 15.547 -1.893 1 94.12 368 VAL B N 1
ATOM 7201 C CA . VAL B 1 368 ? -21.344 14.398 -2.658 1 94.12 368 VAL B CA 1
ATOM 7202 C C . VAL B 1 368 ? -21.812 13.102 -1.994 1 94.12 368 VAL B C 1
ATOM 7204 O O . VAL B 1 368 ? -22.266 12.18 -2.674 1 94.12 368 VAL B O 1
ATOM 7207 N N . LEU B 1 369 ? -21.719 13.055 -0.655 1 96 369 LEU B N 1
ATOM 7208 C CA . LEU B 1 369 ? -22.125 11.875 0.107 1 96 369 LEU B CA 1
ATOM 7209 C C . LEU B 1 369 ? -23.625 11.641 -0.015 1 96 369 LEU B C 1
ATOM 7211 O O . LEU B 1 369 ? -24.094 10.508 0.118 1 96 369 LEU B O 1
ATOM 7215 N N . SER B 1 370 ? -24.328 12.688 -0.224 1 94.94 370 SER B N 1
ATOM 7216 C CA . SER B 1 370 ? -25.781 12.617 -0.262 1 94.94 370 SER B CA 1
ATOM 7217 C C . SER B 1 370 ? -26.281 12.188 -1.641 1 94.94 370 SER B C 1
ATOM 7219 O O . SER B 1 370 ? -27.438 11.797 -1.795 1 94.94 370 SER B O 1
ATOM 7221 N N . LYS B 1 371 ? -25.359 12.234 -2.605 1 88.19 371 LYS B N 1
ATOM 7222 C CA . LYS B 1 371 ? -25.719 11.836 -3.957 1 88.19 371 LYS B CA 1
ATOM 7223 C C . LYS B 1 371 ? -25.688 10.312 -4.105 1 88.19 371 LYS B C 1
ATOM 7225 O O . LYS B 1 371 ? -24.797 9.648 -3.576 1 88.19 371 LYS B O 1
ATOM 7230 N N . SER B 1 372 ? -26.688 9.734 -4.699 1 74.56 372 SER B N 1
ATOM 7231 C CA . SER B 1 372 ? -26.828 8.281 -4.801 1 74.56 372 SER B CA 1
ATOM 7232 C C . SER B 1 372 ? -26.422 7.785 -6.184 1 74.56 372 SER B C 1
ATOM 7234 O O . SER B 1 372 ? -26.438 6.582 -6.445 1 74.56 372 SER B O 1
ATOM 7236 N N . SER B 1 373 ? -25.875 8.617 -6.953 1 78.5 373 SER B N 1
ATOM 7237 C CA . SER B 1 373 ? -25.625 8.156 -8.312 1 78.5 373 SER B CA 1
ATOM 7238 C C . SER B 1 373 ? -24.125 8.094 -8.602 1 78.5 373 SER B C 1
ATOM 7240 O O . SER B 1 373 ? -23.328 8.773 -7.957 1 78.5 373 SER B O 1
ATOM 7242 N N . GLY B 1 374 ? -23.797 7.094 -9.469 1 80.5 374 GLY B N 1
ATOM 7243 C CA . GLY B 1 374 ? -22.422 6.938 -9.945 1 80.5 374 GLY B CA 1
ATOM 7244 C C . GLY B 1 374 ? -21.656 5.848 -9.227 1 80.5 374 GLY B C 1
ATOM 7245 O O . GLY B 1 374 ? -22.172 5.246 -8.273 1 80.5 374 GLY B O 1
ATOM 7246 N N . PRO B 1 375 ? -20.516 5.605 -9.711 1 87.31 375 PRO B N 1
ATOM 7247 C CA . PRO B 1 375 ? -19.703 4.559 -9.094 1 87.31 375 PRO B CA 1
ATOM 7248 C C . PRO B 1 375 ? -19.125 4.973 -7.734 1 87.31 375 PRO B C 1
ATOM 7250 O O . PRO B 1 375 ? -18.812 6.145 -7.523 1 87.31 375 PRO B O 1
ATOM 7253 N N . LEU B 1 376 ? -19.109 4.082 -6.887 1 93.56 376 LEU B N 1
ATOM 7254 C CA . LEU B 1 376 ? -18.547 4.309 -5.562 1 93.56 376 LEU B CA 1
ATOM 7255 C C . LEU B 1 376 ? -17.031 4.531 -5.648 1 93.56 376 LEU B C 1
ATOM 7257 O O . LEU B 1 376 ? -16.359 3.9 -6.457 1 93.56 376 LEU B O 1
ATOM 7261 N N . PRO B 1 377 ? -16.531 5.492 -4.887 1 94.75 377 PRO B N 1
ATOM 7262 C CA . PRO B 1 377 ? -15.078 5.637 -4.859 1 94.75 377 PRO B CA 1
ATOM 7263 C C . PRO B 1 377 ? -14.375 4.422 -4.254 1 94.75 377 PRO B C 1
ATOM 7265 O O . PRO B 1 377 ? -14.883 3.824 -3.301 1 94.75 377 PRO B O 1
ATOM 7268 N N . ASP B 1 378 ? -13.25 4.059 -4.77 1 94.5 378 ASP B N 1
ATOM 7269 C CA . ASP B 1 378 ? -12.523 2.893 -4.277 1 94.5 378 ASP B CA 1
ATOM 7270 C C . ASP B 1 378 ? -11.82 3.201 -2.957 1 94.5 378 ASP B C 1
ATOM 7272 O O . ASP B 1 378 ? -11.828 4.344 -2.494 1 94.5 378 ASP B O 1
ATOM 7276 N N . VAL B 1 379 ? -11.219 2.209 -2.387 1 95.75 379 VAL B N 1
ATOM 7277 C CA . VAL B 1 379 ? -10.555 2.301 -1.092 1 95.75 379 VAL B CA 1
ATOM 7278 C C . VAL B 1 379 ? -9.461 3.369 -1.147 1 95.75 379 VAL B C 1
ATOM 7280 O O . VAL B 1 379 ? -9.352 4.203 -0.246 1 95.75 379 VAL B O 1
ATOM 7283 N N . GLY B 1 380 ? -8.672 3.365 -2.229 1 92.88 380 GLY B N 1
ATOM 7284 C CA . GLY B 1 380 ? -7.582 4.32 -2.357 1 92.88 380 GLY B CA 1
ATOM 7285 C C . GLY B 1 380 ? -8.055 5.762 -2.381 1 92.88 380 GLY B C 1
ATOM 7286 O O . GLY B 1 380 ? -7.465 6.625 -1.726 1 92.88 380 GLY B O 1
ATOM 7287 N N . MET B 1 381 ? -9.078 6.047 -3.078 1 93.38 381 MET B N 1
ATOM 7288 C CA . MET B 1 381 ? -9.648 7.391 -3.178 1 93.38 381 MET B CA 1
ATOM 7289 C C . MET B 1 381 ? -10.141 7.875 -1.821 1 93.38 381 MET B C 1
ATOM 7291 O O . MET B 1 381 ? -9.891 9.016 -1.433 1 93.38 381 MET B O 1
ATOM 7295 N N . ARG B 1 382 ? -10.797 7.016 -1.132 1 96.06 382 ARG B N 1
ATOM 7296 C CA . ARG B 1 382 ? -11.359 7.395 0.16 1 96.06 382 ARG B CA 1
ATOM 7297 C C . ARG B 1 382 ? -10.258 7.598 1.197 1 96.06 382 ARG B C 1
ATOM 7299 O O . ARG B 1 382 ? -10.336 8.523 2.014 1 96.06 382 ARG B O 1
ATOM 7306 N N . LEU B 1 383 ? -9.25 6.77 1.134 1 95.5 383 LEU B N 1
ATOM 7307 C CA . LEU B 1 383 ? -8.133 6.93 2.057 1 95.5 383 LEU B CA 1
ATOM 7308 C C . LEU B 1 383 ? -7.395 8.242 1.798 1 95.5 383 LEU B C 1
ATOM 7310 O O . LEU B 1 383 ? -7 8.93 2.74 1 95.5 383 LEU B O 1
ATOM 7314 N N . ARG B 1 384 ? -7.207 8.578 0.559 1 92.81 384 ARG B N 1
ATOM 7315 C CA . ARG B 1 384 ? -6.551 9.828 0.214 1 92.81 384 ARG B CA 1
ATOM 7316 C C . ARG B 1 384 ? -7.355 11.023 0.715 1 92.81 384 ARG B C 1
ATOM 7318 O O . ARG B 1 384 ? -6.789 11.969 1.27 1 92.81 384 ARG B O 1
ATOM 7325 N N . LEU B 1 385 ? -8.609 10.938 0.482 1 95.31 385 LEU B N 1
ATOM 7326 C CA . LEU B 1 385 ? -9.492 11.992 0.97 1 95.31 385 LEU B CA 1
ATOM 7327 C C . LEU B 1 385 ? -9.406 12.109 2.488 1 95.31 385 LEU B C 1
ATOM 7329 O O . LEU B 1 385 ? -9.227 13.211 3.018 1 95.31 385 LEU B O 1
ATOM 7333 N N . ALA B 1 386 ? -9.508 10.992 3.174 1 97.12 386 ALA B N 1
ATOM 7334 C CA . ALA B 1 386 ? -9.438 10.969 4.633 1 97.12 386 ALA B CA 1
ATOM 7335 C C . ALA B 1 386 ? -8.117 11.562 5.125 1 97.12 386 ALA B C 1
ATOM 7337 O O . ALA B 1 386 ? -8.102 12.375 6.055 1 97.12 386 ALA B O 1
ATOM 7338 N N . ALA B 1 387 ? -7.047 11.172 4.484 1 94.12 387 ALA B N 1
ATOM 7339 C CA . ALA B 1 387 ? -5.723 11.633 4.887 1 94.12 387 ALA B CA 1
ATOM 7340 C C . ALA B 1 387 ? -5.605 13.148 4.742 1 94.12 387 ALA B C 1
ATOM 7342 O O . ALA B 1 387 ? -5.07 13.82 5.625 1 94.12 387 ALA B O 1
ATOM 7343 N N . GLN B 1 388 ? -6.113 13.648 3.668 1 93.62 388 GLN B N 1
ATOM 7344 C CA . GLN B 1 388 ? -6.023 15.078 3.4 1 93.62 388 GLN B CA 1
ATOM 7345 C C . GLN B 1 388 ? -6.848 15.875 4.406 1 93.62 388 GLN B C 1
ATOM 7347 O O . GLN B 1 388 ? -6.398 16.906 4.902 1 93.62 388 GLN B O 1
ATOM 7352 N N . VAL B 1 389 ? -7.984 15.383 4.711 1 96.81 389 VAL B N 1
ATOM 7353 C CA . VAL B 1 389 ? -8.844 16.047 5.684 1 96.81 389 VAL B CA 1
ATOM 7354 C C . VAL B 1 389 ? -8.18 16.031 7.059 1 96.81 389 VAL B C 1
ATOM 7356 O O . VAL B 1 389 ? -8.117 17.047 7.738 1 96.81 389 VAL B O 1
ATOM 7359 N N . CYS B 1 390 ? -7.664 14.875 7.438 1 96.44 390 CYS B N 1
ATOM 7360 C CA . CYS B 1 390 ? -6.961 14.75 8.711 1 96.44 390 CYS B CA 1
ATOM 7361 C C . CYS B 1 390 ? -5.785 15.719 8.781 1 96.44 390 CYS B C 1
ATOM 7363 O O . CYS B 1 390 ? -5.625 16.438 9.766 1 96.44 390 CYS B O 1
ATOM 7365 N N . GLN B 1 391 ? -5.035 15.727 7.707 1 92.69 391 GLN B N 1
ATOM 7366 C CA . GLN B 1 391 ? -3.826 16.547 7.66 1 92.69 391 GLN B CA 1
ATOM 7367 C C . GLN B 1 391 ? -4.152 18.016 7.859 1 92.69 391 GLN B C 1
ATOM 7369 O O . GLN B 1 391 ? -3.461 18.719 8.609 1 92.69 391 GLN B O 1
ATOM 7374 N N . THR B 1 392 ? -5.172 18.453 7.258 1 94.62 392 THR B N 1
ATOM 7375 C CA . THR B 1 392 ? -5.547 19.859 7.332 1 94.62 392 THR B CA 1
ATOM 7376 C C . THR B 1 392 ? -5.969 20.234 8.75 1 94.62 392 THR B C 1
ATOM 7378 O O . THR B 1 392 ? -5.508 21.234 9.297 1 94.62 392 THR B O 1
ATOM 7381 N N . LEU B 1 393 ? -6.797 19.438 9.391 1 96.62 393 LEU B N 1
ATOM 7382 C CA . LEU B 1 393 ? -7.234 19.75 10.75 1 96.62 393 LEU B CA 1
ATOM 7383 C C . LEU B 1 393 ? -6.062 19.688 11.727 1 96.62 393 LEU B C 1
ATOM 7385 O O . LEU B 1 393 ? -5.938 20.547 12.602 1 96.62 393 LEU B O 1
ATOM 7389 N N . LEU B 1 394 ? -5.227 18.719 11.57 1 92.69 394 LEU B N 1
ATOM 7390 C CA . LEU B 1 394 ? -4.078 18.594 12.461 1 92.69 394 LEU B CA 1
ATOM 7391 C C . LEU B 1 394 ? -3.137 19.781 12.312 1 92.69 394 LEU B C 1
ATOM 7393 O O . LEU B 1 394 ? -2.564 20.25 13.305 1 92.69 394 LEU B O 1
ATOM 7397 N N . SER B 1 395 ? -3.006 20.219 11.086 1 90.62 395 SER B N 1
ATOM 7398 C CA . SER B 1 395 ? -2.209 21.422 10.859 1 90.62 395 SER B CA 1
ATOM 7399 C C . SER B 1 395 ? -2.809 22.625 11.57 1 90.62 395 SER B C 1
ATOM 7401 O O . SER B 1 395 ? -2.082 23.422 12.164 1 90.62 395 SER B O 1
ATOM 7403 N N . PHE B 1 396 ? -4.09 22.75 11.5 1 93 396 PHE B N 1
ATOM 7404 C CA . PHE B 1 396 ? -4.789 23.828 12.188 1 93 396 PHE B CA 1
ATOM 7405 C C . PHE B 1 396 ? -4.562 23.75 13.688 1 93 396 PHE B C 1
ATOM 7407 O O . PHE B 1 396 ? -4.352 24.781 14.344 1 93 396 PHE B O 1
ATOM 7414 N N . HIS B 1 397 ? -4.547 22.578 14.242 1 92.44 397 HIS B N 1
ATOM 7415 C CA . HIS B 1 397 ? -4.281 22.344 15.664 1 92.44 397 HIS B CA 1
ATOM 7416 C C . HIS B 1 397 ? -2.834 22.672 16.016 1 92.44 397 HIS B C 1
ATOM 7418 O O . HIS B 1 397 ? -2.553 23.203 17.094 1 92.44 397 HIS B O 1
ATOM 7424 N N . THR B 1 398 ? -2.016 22.328 15.078 1 87.44 398 THR B N 1
ATOM 7425 C CA . THR B 1 398 ? -0.601 22.609 15.273 1 87.44 398 THR B CA 1
ATOM 7426 C C . THR B 1 398 ? -0.37 24.125 15.383 1 87.44 398 THR B C 1
ATOM 7428 O O . THR B 1 398 ? 0.489 24.562 16.141 1 87.44 398 THR B O 1
ATOM 7431 N N . ALA B 1 399 ? -1.187 24.859 14.695 1 87.44 399 ALA B N 1
ATOM 7432 C CA . ALA B 1 399 ? -1.115 26.312 14.734 1 87.44 399 ALA B CA 1
ATOM 7433 C C . ALA B 1 399 ? -1.742 26.859 16.016 1 87.44 399 ALA B C 1
ATOM 7435 O O . ALA B 1 399 ? -1.802 28.078 16.219 1 87.44 399 ALA B O 1
ATOM 7436 N N . GLY B 1 400 ? -2.26 25.969 16.844 1 88.19 400 GLY B N 1
ATOM 7437 C CA . GLY B 1 400 ? -2.797 26.359 18.141 1 88.19 400 GLY B CA 1
ATOM 7438 C C . GLY B 1 400 ? -4.262 26.766 18.078 1 88.19 400 GLY B C 1
ATOM 7439 O O . GLY B 1 400 ? -4.766 27.422 19 1 88.19 400 GLY B O 1
ATOM 7440 N N . TRP B 1 401 ? -4.922 26.406 16.969 1 92.25 401 TRP B N 1
ATOM 7441 C CA . TRP B 1 401 ? -6.32 26.781 16.797 1 92.25 401 TRP B CA 1
ATOM 7442 C C . TRP B 1 401 ? -7.234 25.578 16.938 1 92.25 401 TRP B C 1
ATOM 7444 O O . TRP B 1 401 ? -6.82 24.438 16.688 1 92.25 401 TRP B O 1
ATOM 7454 N N . LEU B 1 402 ? -8.453 25.812 17.359 1 94.31 402 LEU B N 1
ATOM 7455 C CA . LEU B 1 402 ? -9.555 24.859 17.359 1 94.31 402 LEU B CA 1
ATOM 7456 C C . LEU B 1 402 ? -10.609 25.234 16.328 1 94.31 402 LEU B C 1
ATOM 7458 O O . LEU B 1 402 ? -10.984 26.391 16.219 1 94.31 402 LEU B O 1
ATOM 7462 N N . HIS B 1 403 ? -11.07 24.312 15.586 1 95.62 403 HIS B N 1
ATOM 7463 C CA . HIS B 1 403 ? -12 24.578 14.5 1 95.62 403 HIS B CA 1
ATOM 7464 C C . HIS B 1 403 ? -13.43 24.734 15.023 1 95.62 403 HIS B C 1
ATOM 7466 O O . HIS B 1 403 ? -14.102 25.719 14.695 1 95.62 403 HIS B O 1
ATOM 7472 N N . LYS B 1 404 ? -13.922 23.719 15.82 1 94.12 404 LYS B N 1
ATOM 7473 C CA . LYS B 1 404 ? -15.156 23.734 16.609 1 94.12 404 LYS B CA 1
ATOM 7474 C C . LYS B 1 404 ? -16.375 23.469 15.711 1 94.12 404 LYS B C 1
ATOM 7476 O O . LYS B 1 404 ? -17.5 23.344 16.203 1 94.12 404 LYS B O 1
ATOM 7481 N N . ASP B 1 405 ? -16.234 23.359 14.43 1 94.75 405 ASP B N 1
ATOM 7482 C CA . ASP B 1 405 ? -17.359 23.109 13.539 1 94.75 405 ASP B CA 1
ATOM 7483 C C . ASP B 1 405 ? -16.953 22.156 12.406 1 94.75 405 ASP B C 1
ATOM 7485 O O . ASP B 1 405 ? -17.344 22.359 11.258 1 94.75 405 ASP B O 1
ATOM 7489 N N . MET B 1 406 ? -16.172 21.203 12.719 1 95.94 406 MET B N 1
ATOM 7490 C CA . MET B 1 406 ? -15.734 20.188 11.766 1 95.94 406 MET B CA 1
ATOM 7491 C C . MET B 1 406 ? -16.891 19.266 11.383 1 95.94 406 MET B C 1
ATOM 7493 O O . MET B 1 406 ? -17.5 18.625 12.242 1 95.94 406 MET B O 1
ATOM 7497 N N . ARG B 1 407 ? -17.297 19.328 10.164 1 96.81 407 ARG B N 1
ATOM 7498 C CA . ARG B 1 407 ? -18.328 18.484 9.578 1 96.81 407 ARG B CA 1
ATOM 7499 C C . ARG B 1 407 ? -18.203 18.438 8.062 1 96.81 407 ARG B C 1
ATOM 7501 O O . ARG B 1 407 ? -17.516 19.266 7.465 1 96.81 407 ARG B O 1
ATOM 7508 N N . SER B 1 408 ? -18.859 17.484 7.41 1 97.56 408 SER B N 1
ATOM 7509 C CA . SER B 1 408 ? -18.672 17.25 5.98 1 97.56 408 SER B CA 1
ATOM 7510 C C . SER B 1 408 ? -19.203 18.406 5.152 1 97.56 408 SER B C 1
ATOM 7512 O O . SER B 1 408 ? -18.75 18.656 4.035 1 97.56 408 SER B O 1
ATOM 7514 N N . GLU B 1 409 ? -20.156 19.188 5.723 1 96.38 409 GLU B N 1
ATOM 7515 C CA . GLU B 1 409 ? -20.688 20.375 5.039 1 96.38 409 GLU B CA 1
ATOM 7516 C C . GLU B 1 409 ? -19.609 21.453 4.91 1 96.38 409 GLU B C 1
ATOM 7518 O O . GLU B 1 409 ? -19.672 22.297 4.016 1 96.38 409 GLU B O 1
ATOM 7523 N N . ASN B 1 410 ? -18.625 21.422 5.805 1 97.19 410 ASN B N 1
ATOM 7524 C CA . ASN B 1 410 ? -17.562 22.438 5.852 1 97.19 410 ASN B CA 1
ATOM 7525 C C . ASN B 1 410 ? -16.312 21.969 5.137 1 97.19 410 ASN B C 1
ATOM 7527 O O . ASN B 1 410 ? -15.211 22.469 5.398 1 97.19 410 ASN B O 1
ATOM 7531 N N . ILE B 1 411 ? -16.422 20.969 4.316 1 97.19 411 ILE B N 1
ATOM 7532 C CA . ILE B 1 411 ? -15.367 20.516 3.428 1 97.19 411 ILE B CA 1
ATOM 7533 C C . ILE B 1 411 ? -15.812 20.641 1.975 1 97.19 411 ILE B C 1
ATOM 7535 O O . ILE B 1 411 ? -16.75 19.969 1.542 1 97.19 411 ILE B O 1
ATOM 7539 N N . LEU B 1 412 ? -15.164 21.531 1.279 1 95.56 412 LEU B N 1
ATOM 7540 C CA . LEU B 1 412 ? -15.5 21.734 -0.126 1 95.56 412 LEU B CA 1
ATOM 7541 C C . LEU B 1 412 ? -14.516 21 -1.031 1 95.56 412 LEU B C 1
ATOM 7543 O O . LEU B 1 412 ? -13.312 20.969 -0.751 1 95.56 412 LEU B O 1
ATOM 7547 N N . LEU B 1 413 ? -15.023 20.391 -2.08 1 94 413 LEU B N 1
ATOM 7548 C CA . LEU B 1 413 ? -14.203 19.625 -3.014 1 94 413 LEU B CA 1
ATOM 7549 C C . LEU B 1 413 ? -13.961 20.422 -4.297 1 94 413 LEU B C 1
ATOM 7551 O O . LEU B 1 413 ? -14.914 20.797 -4.984 1 94 413 LEU B O 1
ATOM 7555 N N . VAL B 1 414 ? -12.672 20.672 -4.551 1 91.62 414 VAL B N 1
ATOM 7556 C CA . VAL B 1 414 ? -12.305 21.453 -5.723 1 91.62 414 VAL B CA 1
ATOM 7557 C C . VAL B 1 414 ? -11.602 20.562 -6.746 1 91.62 414 VAL B C 1
ATOM 7559 O O . VAL B 1 414 ? -10.617 19.891 -6.422 1 91.62 414 VAL B O 1
ATOM 7562 N N . SER B 1 415 ? -12.133 20.359 -7.926 1 83.19 415 SER B N 1
ATOM 7563 C CA . SER B 1 415 ? -11.531 19.562 -8.992 1 83.19 415 SER B CA 1
ATOM 7564 C C . SER B 1 415 ? -10.5 20.359 -9.766 1 83.19 415 SER B C 1
ATOM 7566 O O . SER B 1 415 ? -10.672 21.562 -9.977 1 83.19 415 SER B O 1
ATOM 7568 N N . PRO B 1 416 ? -9.242 19.734 -9.992 1 64.06 416 PRO B N 1
ATOM 7569 C CA . PRO B 1 416 ? -8.312 20.484 -10.836 1 64.06 416 PRO B CA 1
ATOM 7570 C C . PRO B 1 416 ? -8.875 20.766 -12.227 1 64.06 416 PRO B C 1
ATOM 7572 O O . PRO B 1 416 ? -9.688 20 -12.734 1 64.06 416 PRO B O 1
ATOM 7575 N N . THR B 1 417 ? -9.094 22.062 -12.703 1 56.75 417 THR B N 1
ATOM 7576 C CA . THR B 1 417 ? -9.609 22.438 -14.016 1 56.75 417 THR B CA 1
ATOM 7577 C C . THR B 1 417 ? -9.164 21.438 -15.078 1 56.75 417 THR B C 1
ATOM 7579 O O . THR B 1 417 ? -9.875 21.219 -16.062 1 56.75 417 THR B O 1
ATOM 7582 N N . SER B 1 418 ? -7.914 21.203 -15.133 1 49.47 418 SER B N 1
ATOM 7583 C CA . SER B 1 418 ? -7.441 20.562 -16.359 1 49.47 418 SER B CA 1
ATOM 7584 C C . SER B 1 418 ? -7.918 19.109 -16.438 1 49.47 418 SER B C 1
ATOM 7586 O O . SER B 1 418 ? -7.945 18.516 -17.516 1 49.47 418 SER B O 1
ATOM 7588 N N . SER B 1 419 ? -7.617 18.312 -15.578 1 44.84 419 SER B N 1
ATOM 7589 C CA . SER B 1 419 ? -7.742 16.891 -15.883 1 44.84 419 SER B CA 1
ATOM 7590 C C . SER B 1 419 ? -9.109 16.359 -15.484 1 44.84 419 SER B C 1
ATOM 7592 O O . SER B 1 419 ? -9.508 16.453 -14.32 1 44.84 419 SER B O 1
ATOM 7594 N N . SER B 1 420 ? -10.078 16.5 -16.312 1 40.84 420 SER B N 1
ATOM 7595 C CA . SER B 1 420 ? -11.398 15.867 -16.328 1 40.84 420 SER B CA 1
ATOM 7596 C C . SER B 1 420 ? -11.367 14.5 -15.672 1 40.84 420 SER B C 1
ATOM 7598 O O . SER B 1 420 ? -12.32 13.727 -15.773 1 40.84 420 SER B O 1
ATOM 7600 N N . SER B 1 421 ? -10.273 13.961 -15.375 1 42.44 421 SER B N 1
ATOM 7601 C CA . SER B 1 421 ? -10.406 12.531 -15.141 1 42.44 421 SER B CA 1
ATOM 7602 C C . SER B 1 421 ? -11.305 12.242 -13.938 1 42.44 421 SER B C 1
ATOM 7604 O O . SER B 1 421 ? -11.195 12.898 -12.898 1 42.44 421 SER B O 1
ATOM 7606 N N . ILE B 1 422 ? -12.609 11.859 -14.211 1 42.09 422 ILE B N 1
ATOM 7607 C CA . ILE B 1 422 ? -13.656 11.211 -13.43 1 42.09 422 ILE B CA 1
ATOM 7608 C C . ILE B 1 422 ? -13.07 10.695 -12.117 1 42.09 422 ILE B C 1
ATOM 7610 O O . ILE B 1 422 ? -13.766 10.648 -11.094 1 42.09 422 ILE B O 1
ATOM 7614 N N . ASP B 1 423 ? -11.867 10.195 -12.203 1 51.69 423 ASP B N 1
ATOM 7615 C CA . ASP B 1 423 ? -11.352 9.242 -11.227 1 51.69 423 ASP B CA 1
ATOM 7616 C C . ASP B 1 423 ? -10.953 9.945 -9.93 1 51.69 423 ASP B C 1
ATOM 7618 O O . ASP B 1 423 ? -10.352 9.336 -9.047 1 51.69 423 ASP B O 1
ATOM 7622 N N . ARG B 1 424 ? -11.445 11.586 -9.836 1 65.94 424 ARG B N 1
ATOM 7623 C CA . ARG B 1 424 ? -10.836 12.086 -8.609 1 65.94 424 ARG B CA 1
ATOM 7624 C C . ARG B 1 424 ? -11.836 12.914 -7.801 1 65.94 424 ARG B C 1
ATOM 7626 O O . ARG B 1 424 ? -12.664 13.625 -8.367 1 65.94 424 ARG B O 1
ATOM 7633 N N . LEU B 1 425 ? -12.445 12.547 -6.617 1 78.31 425 LEU B N 1
ATOM 7634 C CA . LEU B 1 425 ? -13.234 13.25 -5.613 1 78.31 425 LEU B CA 1
ATOM 7635 C C . LEU B 1 425 ? -12.781 14.695 -5.48 1 78.31 425 LEU B C 1
ATOM 7637 O O . LEU B 1 425 ? -13.492 15.523 -4.895 1 78.31 425 LEU B O 1
ATOM 7641 N N . GLY B 1 426 ? -11.914 15.234 -6.281 1 87.44 426 GLY B N 1
ATOM 7642 C CA . GLY B 1 426 ? -11.336 16.547 -6.09 1 87.44 426 GLY B CA 1
ATOM 7643 C C . GLY B 1 426 ? -10.539 16.672 -4.801 1 87.44 426 GLY B C 1
ATOM 7644 O O . GLY B 1 426 ? -10.586 15.781 -3.951 1 87.44 426 GLY B O 1
ATOM 7645 N N . ARG B 1 427 ? -9.961 17.859 -4.609 1 91.06 427 ARG B N 1
ATOM 7646 C CA . ARG B 1 427 ? -9.18 18.125 -3.41 1 91.06 427 ARG B CA 1
ATOM 7647 C C . ARG B 1 427 ? -10.039 18.781 -2.33 1 91.06 427 ARG B C 1
ATOM 7649 O O . ARG B 1 427 ? -10.789 19.719 -2.605 1 91.06 427 ARG B O 1
ATOM 7656 N N . PRO B 1 428 ? -9.977 18.266 -1.129 1 95.69 428 PRO B N 1
ATOM 7657 C CA . PRO B 1 428 ? -10.789 18.828 -0.056 1 95.69 428 PRO B CA 1
ATOM 7658 C C . PRO B 1 428 ? -10.18 20.109 0.525 1 95.69 428 PRO B C 1
ATOM 7660 O O . PRO B 1 428 ? -8.977 20.172 0.771 1 95.69 428 PRO B O 1
ATOM 7663 N N . TYR B 1 429 ? -11.008 21.109 0.71 1 95.81 429 TYR B N 1
ATOM 7664 C CA . TYR B 1 429 ? -10.656 22.344 1.396 1 95.81 429 TYR B CA 1
ATOM 7665 C C . TYR B 1 429 ? -11.523 22.547 2.635 1 95.81 429 TYR B C 1
ATOM 7667 O O . TYR B 1 429 ? -12.75 22.516 2.551 1 95.81 429 TYR B O 1
ATOM 7675 N N . LEU B 1 430 ? -10.875 22.656 3.738 1 97.19 430 LEU B N 1
ATOM 7676 C CA . LEU B 1 430 ? -11.594 22.875 4.988 1 97.19 430 LEU B CA 1
ATOM 7677 C C . LEU B 1 430 ? -12.094 24.312 5.086 1 97.19 430 LEU B C 1
ATOM 7679 O O . LEU B 1 430 ? -11.359 25.25 4.773 1 97.19 430 LEU B O 1
ATOM 7683 N N . CYS B 1 431 ? -13.367 24.484 5.426 1 96.56 431 CYS B N 1
ATOM 7684 C CA . CYS B 1 431 ? -14.039 25.75 5.688 1 96.56 431 CYS B CA 1
ATOM 7685 C C . CYS B 1 431 ? -14.781 25.703 7.016 1 96.56 431 CYS B C 1
ATOM 7687 O O . CYS B 1 431 ? -14.562 24.812 7.828 1 96.56 431 CYS B O 1
ATOM 7689 N N . GLY B 1 432 ? -15.516 26.703 7.273 1 95.69 432 GLY B N 1
ATOM 7690 C CA . GLY B 1 432 ? -16.328 26.719 8.477 1 95.69 432 GLY B CA 1
ATOM 7691 C C . GLY B 1 432 ? -15.594 27.219 9.695 1 95.69 432 GLY B C 1
ATOM 7692 O O . GLY B 1 432 ? -15.633 26.594 10.758 1 95.69 432 GLY B O 1
ATOM 7693 N N . PHE B 1 433 ? -14.906 28.344 9.602 1 96 433 PHE B N 1
ATOM 7694 C CA . PHE B 1 433 ? -14.039 28.844 10.656 1 96 433 PHE B CA 1
ATOM 7695 C C . PHE B 1 433 ? -14.773 29.859 11.523 1 96 433 PHE B C 1
ATOM 7697 O O . PHE B 1 433 ? -14.164 30.531 12.367 1 96 433 PHE B O 1
ATOM 7704 N N . SER B 1 434 ? -16.109 29.922 11.406 1 92 434 SER B N 1
ATOM 7705 C CA . SER B 1 434 ? -16.891 30.953 12.078 1 92 434 SER B CA 1
ATOM 7706 C C . SER B 1 434 ? -16.781 30.844 13.594 1 92 434 SER B C 1
ATOM 7708 O O . SER B 1 434 ? -16.891 31.828 14.305 1 92 434 SER B O 1
ATOM 7710 N N . PHE B 1 435 ? -16.469 29.625 14.07 1 90.12 435 PHE B N 1
ATOM 7711 C CA . PHE B 1 435 ? -16.422 29.406 15.508 1 90.12 435 PHE B CA 1
ATOM 7712 C C . PHE B 1 435 ? -15 29.125 15.977 1 90.12 435 PHE B C 1
ATOM 7714 O O . PHE B 1 435 ? -14.766 28.844 17.156 1 90.12 435 PHE B O 1
ATOM 7721 N N . ALA B 1 436 ? -14.055 29.219 15.07 1 93.12 436 ALA B N 1
ATOM 7722 C CA . ALA B 1 436 ? -12.672 28.875 15.375 1 93.12 436 ALA B CA 1
ATOM 7723 C C . ALA B 1 436 ? -12.086 29.828 16.422 1 93.12 436 ALA B C 1
ATOM 7725 O O . ALA B 1 436 ? -12.422 31.016 16.422 1 93.12 436 ALA B O 1
ATOM 7726 N N . ARG B 1 437 ? -11.258 29.312 17.234 1 89.88 437 ARG B N 1
ATOM 7727 C CA . ARG B 1 437 ? -10.578 30.125 18.25 1 89.88 437 ARG B CA 1
ATOM 7728 C C . ARG B 1 437 ? -9.258 29.484 18.656 1 89.88 437 ARG B C 1
ATOM 7730 O O . ARG B 1 437 ? -9.031 28.297 18.422 1 89.88 437 ARG B O 1
ATOM 7737 N N . GLN B 1 438 ? -8.477 30.281 19.281 1 86.5 438 GLN B N 1
ATOM 7738 C CA . GLN B 1 438 ? -7.219 29.766 19.812 1 86.5 438 GLN B CA 1
ATOM 7739 C C . GLN B 1 438 ? -7.465 28.859 21.016 1 86.5 438 GLN B C 1
ATOM 7741 O O . GLN B 1 438 ? -8.477 29 21.719 1 86.5 438 GLN B O 1
ATOM 7746 N N . GLY B 1 439 ? -6.609 27.891 21.297 1 80.19 439 GLY B N 1
ATOM 7747 C CA . GLY B 1 439 ? -6.781 26.828 22.266 1 80.19 439 GLY B CA 1
ATOM 7748 C C . GLY B 1 439 ? -6.613 27.312 23.703 1 80.19 439 GLY B C 1
ATOM 7749 O O . GLY B 1 439 ? -6.762 26.531 24.641 1 80.19 439 GLY B O 1
ATOM 7750 N N . SER B 1 440 ? -6.465 28.516 23.859 1 74 440 SER B N 1
ATOM 7751 C CA . SER B 1 440 ? -6.305 28.984 25.234 1 74 440 SER B CA 1
ATOM 7752 C C . SER B 1 440 ? -7.609 28.859 26.016 1 74 440 SER B C 1
ATOM 7754 O O . SER B 1 440 ? -8.688 29.156 25.484 1 74 440 SER B O 1
ATOM 7756 N N . PRO B 1 441 ? -7.562 28.344 27.203 1 67.06 441 PRO B N 1
ATOM 7757 C CA . PRO B 1 441 ? -8.758 28.141 28.031 1 67.06 441 PRO B CA 1
ATOM 7758 C C . PRO B 1 441 ? -9.484 29.453 28.344 1 67.06 441 PRO B C 1
ATOM 7760 O O . PRO B 1 441 ? -10.664 29.438 28.688 1 67.06 441 PRO B O 1
ATOM 7763 N N . THR B 1 442 ? -8.82 30.484 28.188 1 65.56 442 THR B N 1
ATOM 7764 C CA . THR B 1 442 ? -9.406 31.766 28.562 1 65.56 442 THR B CA 1
ATOM 7765 C C . THR B 1 442 ? -10.219 32.344 27.406 1 65.56 442 THR B C 1
ATOM 7767 O O . THR B 1 442 ? -10.953 33.312 27.594 1 65.56 442 THR B O 1
ATOM 7770 N N . GLU B 1 443 ? -10.188 31.625 26.406 1 71 443 GLU B N 1
ATOM 7771 C CA . GLU B 1 443 ? -10.867 32.156 25.234 1 71 443 GLU B CA 1
ATOM 7772 C C . GLU B 1 443 ? -12.375 31.922 25.312 1 71 443 GLU B C 1
ATOM 7774 O O . GLU B 1 443 ? -12.812 30.859 25.781 1 71 443 GLU B O 1
ATOM 7779 N N . ILE B 1 444 ? -13.141 32.844 24.969 1 66.5 444 ILE B N 1
ATOM 7780 C CA . ILE B 1 444 ? -14.594 32.75 24.922 1 66.5 444 ILE B CA 1
ATOM 7781 C C . ILE B 1 444 ? -15.008 31.766 23.828 1 66.5 444 ILE B C 1
ATOM 7783 O O . ILE B 1 444 ? -14.445 31.766 22.734 1 66.5 444 ILE B O 1
ATOM 7787 N N . SER B 1 445 ? -15.875 30.844 24.25 1 67.88 445 SER B N 1
ATOM 7788 C CA . SER B 1 445 ? -16.312 29.859 23.281 1 67.88 445 SER B CA 1
ATOM 7789 C C . SER B 1 445 ? -17.781 30.047 22.922 1 67.88 445 SER B C 1
ATOM 7791 O O . SER B 1 445 ? -18.641 30.141 23.812 1 67.88 445 SER B O 1
ATOM 7793 N N . GLU B 1 446 ? -18.062 30.312 21.656 1 65.25 446 GLU B N 1
ATOM 7794 C CA . GLU B 1 446 ? -19.438 30.344 21.172 1 65.25 446 GLU B CA 1
ATOM 7795 C C . GLU B 1 446 ? -19.938 28.938 20.859 1 65.25 446 GLU B C 1
ATOM 7797 O O . GLU B 1 446 ? -19.156 28.062 20.438 1 65.25 446 GLU B O 1
ATOM 7802 N N . GLN B 1 447 ? -21.188 28.688 21.312 1 63.09 447 GLN B N 1
ATOM 7803 C CA . GLN B 1 447 ? -21.766 27.391 21.031 1 63.09 447 GLN B CA 1
ATOM 7804 C C . GLN B 1 447 ? -22.594 27.422 19.734 1 63.09 447 GLN B C 1
ATOM 7806 O O . GLN B 1 447 ? -23.375 28.359 19.516 1 63.09 447 GLN B O 1
ATOM 7811 N N . PRO B 1 448 ? -22.188 26.469 18.828 1 58.62 448 PRO B N 1
ATOM 7812 C CA . PRO B 1 448 ? -23.016 26.406 17.609 1 58.62 448 PRO B CA 1
ATOM 7813 C C . PRO B 1 448 ? -24.5 26.156 17.922 1 58.62 448 PRO B C 1
ATOM 7815 O O . PRO B 1 448 ? -24.844 25.734 19.031 1 58.62 448 PRO B O 1
ATOM 7818 N N . SER B 1 449 ? -25.453 26.406 16.922 1 61.03 449 SER B N 1
ATOM 7819 C CA . SER B 1 449 ? -26.906 26.406 16.984 1 61.03 449 SER B CA 1
ATOM 7820 C C . SER B 1 449 ? -27.438 25.047 17.422 1 61.03 449 SER B C 1
ATOM 7822 O O . SER B 1 449 ? -26.734 24.047 17.344 1 61.03 449 SER B O 1
ATOM 7824 N N . GLU B 1 450 ? -28.562 25.094 18 1 66.81 450 GLU B N 1
ATOM 7825 C CA . GLU B 1 450 ? -29.359 23.969 18.469 1 66.81 450 GLU B CA 1
ATOM 7826 C C . GLU B 1 450 ? -29.906 23.156 17.297 1 66.81 450 GLU B C 1
ATOM 7828 O O . GLU B 1 450 ? -31.109 22.984 17.156 1 66.81 450 GLU B O 1
ATOM 7833 N N . ASP B 1 451 ? -29.094 22.844 16.312 1 83.38 451 ASP B N 1
ATOM 7834 C CA . ASP B 1 451 ? -29.484 22.016 15.172 1 83.38 451 ASP B CA 1
ATOM 7835 C C . ASP B 1 451 ? -28.938 20.594 15.305 1 83.38 451 ASP B C 1
ATOM 7837 O O . ASP B 1 451 ? -27.734 20.375 15.352 1 83.38 451 ASP B O 1
ATOM 7841 N N . LEU B 1 452 ? -29.922 19.688 15.32 1 86.81 452 LEU B N 1
ATOM 7842 C CA . LEU B 1 452 ? -29.594 18.281 15.523 1 86.81 452 LEU B CA 1
ATOM 7843 C C . LEU B 1 452 ? -28.688 17.781 14.406 1 86.81 452 LEU B C 1
ATOM 7845 O O . LEU B 1 452 ? -27.844 16.922 14.641 1 86.81 452 LEU B O 1
ATOM 7849 N N . SER B 1 453 ? -28.891 18.297 13.188 1 89.5 453 SER B N 1
ATOM 7850 C CA . SER B 1 453 ? -28.109 17.875 12.031 1 89.5 453 SER B CA 1
ATOM 7851 C C . SER B 1 453 ? -26.641 18.219 12.211 1 89.5 453 SER B C 1
ATOM 7853 O O . SER B 1 453 ? -25.766 17.609 11.586 1 89.5 453 SER B O 1
ATOM 7855 N N . ARG B 1 454 ? -26.359 19.141 13.109 1 90.88 454 ARG B N 1
ATOM 7856 C CA . ARG B 1 454 ? -24.984 19.516 13.422 1 90.88 454 ARG B CA 1
ATOM 7857 C C . ARG B 1 454 ? -24.516 18.844 14.703 1 90.88 454 ARG B C 1
ATOM 7859 O O . ARG B 1 454 ? -23.344 18.484 14.828 1 90.88 454 ARG B O 1
ATOM 7866 N N . ASP B 1 455 ? -25.453 18.625 15.602 1 91.94 455 ASP B N 1
ATOM 7867 C CA . ASP B 1 455 ? -25.141 18.094 16.922 1 91.94 455 ASP B CA 1
ATOM 7868 C C . ASP B 1 455 ? -24.594 16.672 16.828 1 91.94 455 ASP B C 1
ATOM 7870 O O . ASP B 1 455 ? -23.766 16.25 17.656 1 91.94 455 ASP B O 1
ATOM 7874 N N . ILE B 1 456 ? -24.938 15.969 15.797 1 94.56 456 ILE B N 1
ATOM 7875 C CA . ILE B 1 456 ? -24.531 14.57 15.688 1 94.56 456 ILE B CA 1
ATOM 7876 C C . ILE B 1 456 ? -23.031 14.5 15.414 1 94.56 456 ILE B C 1
ATOM 7878 O O . ILE B 1 456 ? -22.406 13.438 15.57 1 94.56 456 ILE B O 1
ATOM 7882 N N . TYR B 1 457 ? -22.406 15.609 15.031 1 95.88 457 TYR B N 1
ATOM 7883 C CA . TYR B 1 457 ? -20.969 15.641 14.781 1 95.88 457 TYR B CA 1
ATOM 7884 C C . TYR B 1 457 ? -20.219 16.062 16.031 1 95.88 457 TYR B C 1
ATOM 7886 O O . TYR B 1 457 ? -18.984 16.062 16.047 1 95.88 457 TYR B O 1
ATOM 7894 N N . ARG B 1 458 ? -20.938 16.422 17.078 1 93.31 458 ARG B N 1
ATOM 7895 C CA . ARG B 1 458 ? -20.297 17.031 18.234 1 93.31 458 ARG B CA 1
ATOM 7896 C C . ARG B 1 458 ? -20 16 19.328 1 93.31 458 ARG B C 1
ATOM 7898 O O . ARG B 1 458 ? -20.812 15.102 19.562 1 93.31 458 ARG B O 1
ATOM 7905 N N . HIS B 1 459 ? -18.844 16.219 19.938 1 92.81 459 HIS B N 1
ATOM 7906 C CA . HIS B 1 459 ? -18.5 15.383 21.078 1 92.81 459 HIS B CA 1
ATOM 7907 C C . HIS B 1 459 ? -19.547 15.484 22.188 1 92.81 459 HIS B C 1
ATOM 7909 O O . HIS B 1 459 ? -20.062 16.578 22.453 1 92.81 459 HIS B O 1
ATOM 7915 N N . PRO B 1 460 ? -19.812 14.438 22.922 1 90.75 460 PRO B N 1
ATOM 7916 C CA . PRO B 1 460 ? -20.844 14.453 23.969 1 90.75 460 PRO B CA 1
ATOM 7917 C C . PRO B 1 460 ? -20.594 15.539 25.016 1 90.75 460 PRO B C 1
ATOM 7919 O O . PRO B 1 460 ? -21.547 16.172 25.484 1 90.75 460 PRO B O 1
ATOM 7922 N N . LYS B 1 461 ? -19.391 15.836 25.281 1 89.5 461 LYS B N 1
ATOM 7923 C CA . LYS B 1 461 ? -19.078 16.812 26.312 1 89.5 461 LYS B CA 1
ATOM 7924 C C . LYS B 1 461 ? -19.219 18.234 25.781 1 89.5 461 LYS B C 1
ATOM 7926 O O . LYS B 1 461 ? -19.203 19.203 26.562 1 89.5 461 LYS B O 1
ATOM 7931 N N . ALA B 1 462 ? -19.344 18.344 24.5 1 88.38 462 ALA B N 1
ATOM 7932 C CA . ALA B 1 462 ? -19.516 19.672 23.906 1 88.38 462 ALA B CA 1
ATOM 7933 C C . ALA B 1 462 ? -20.984 19.953 23.641 1 88.38 462 ALA B C 1
ATOM 7935 O O . ALA B 1 462 ? -21.328 21.016 23.109 1 88.38 462 ALA B O 1
ATOM 7936 N N . LEU B 1 463 ? -21.812 18.922 24.062 1 86.5 463 LEU B N 1
ATOM 7937 C CA . LEU B 1 463 ? -23.25 19.094 23.828 1 86.5 463 LEU B CA 1
ATOM 7938 C C . LEU B 1 463 ? -23.906 19.797 25.016 1 86.5 463 LEU B C 1
ATOM 7940 O O . LEU B 1 463 ? -23.531 19.547 26.172 1 86.5 463 LEU B O 1
ATOM 7944 N N . GLY B 1 464 ? -24.859 20.516 24.719 1 76.56 464 GLY B N 1
ATOM 7945 C CA . GLY B 1 464 ? -25.719 21.078 25.75 1 76.56 464 GLY B CA 1
ATOM 7946 C C . GLY B 1 464 ? -25.125 22.281 26.438 1 76.56 464 GLY B C 1
ATOM 7947 O O . GLY B 1 464 ? -24.062 22.766 26.047 1 76.56 464 GLY B O 1
ATOM 7948 N N . GLU B 1 465 ? -25.938 22.984 27.25 1 70.12 465 GLU B N 1
ATOM 7949 C CA . GLU B 1 465 ? -25.547 24.109 28.078 1 70.12 465 GLU B CA 1
ATOM 7950 C C . GLU B 1 465 ? -25.719 23.797 29.562 1 70.12 465 GLU B C 1
ATOM 7952 O O . GLU B 1 465 ? -26.797 23.406 30 1 70.12 465 GLU B O 1
ATOM 7957 N N . PRO B 1 466 ? -24.609 23.859 30.391 1 63.91 466 PRO B N 1
ATOM 7958 C CA . PRO B 1 466 ? -23.234 24.281 30.078 1 63.91 466 PRO B CA 1
ATOM 7959 C C . PRO B 1 466 ? -22.391 23.141 29.5 1 63.91 466 PRO B C 1
ATOM 7961 O O . PRO B 1 466 ? -22.594 21.969 29.875 1 63.91 466 PRO B O 1
ATOM 7964 N N . SER B 1 467 ? -21.734 23.5 28.5 1 70.19 467 SER B N 1
ATOM 7965 C CA . SER B 1 467 ? -20.828 22.5 27.938 1 70.19 467 SER B CA 1
ATOM 7966 C C . SER B 1 467 ? -19.406 22.656 28.5 1 70.19 467 SER B C 1
ATOM 7968 O O . SER B 1 467 ? -19.078 23.703 29.078 1 70.19 467 SER B O 1
ATOM 7970 N N . ASP B 1 468 ? -18.641 21.594 28.562 1 77.75 468 ASP B N 1
ATOM 7971 C CA . ASP B 1 468 ? -17.234 21.672 28.922 1 77.75 468 ASP B CA 1
ATOM 7972 C C . ASP B 1 468 ? -16.484 22.609 27.969 1 77.75 468 ASP B C 1
ATOM 7974 O O . ASP B 1 468 ? -16.969 22.922 26.875 1 77.75 468 ASP B O 1
ATOM 7978 N N . SER B 1 469 ? -15.391 23.125 28.516 1 83.75 469 SER B N 1
ATOM 7979 C CA . SER B 1 469 ? -14.539 23.922 27.641 1 83.75 469 SER B CA 1
ATOM 7980 C C . SER B 1 469 ? -14.07 23.125 26.438 1 83.75 469 SER B C 1
ATOM 7982 O O . SER B 1 469 ? -13.695 21.969 26.562 1 83.75 469 SER B O 1
ATOM 7984 N N . PHE B 1 470 ? -14.188 23.703 25.344 1 89 470 PHE B N 1
ATOM 7985 C CA . PHE B 1 470 ? -13.859 23.031 24.094 1 89 470 PHE B CA 1
ATOM 7986 C C . PHE B 1 470 ? -12.367 22.75 24.016 1 89 470 PHE B C 1
ATOM 7988 O O . PHE B 1 470 ? -11.547 23.609 24.344 1 89 470 PHE B O 1
ATOM 7995 N N . GLU B 1 471 ? -12.062 21.547 23.672 1 90.12 471 GLU B N 1
ATOM 7996 C CA . GLU B 1 471 ? -10.672 21.109 23.547 1 90.12 471 GLU B CA 1
ATOM 7997 C C . GLU B 1 471 ? -10.422 20.422 22.203 1 90.12 471 GLU B C 1
ATOM 7999 O O . GLU B 1 471 ? -11.367 20.172 21.438 1 90.12 471 GLU B O 1
ATOM 8004 N N . ARG B 1 472 ? -9.188 20.188 21.938 1 92 472 ARG B N 1
ATOM 8005 C CA . ARG B 1 472 ? -8.758 19.641 20.656 1 92 472 ARG B CA 1
ATOM 8006 C C . ARG B 1 472 ? -9.43 18.297 20.375 1 92 472 ARG B C 1
ATOM 8008 O O . ARG B 1 472 ? -9.789 18 19.234 1 92 472 ARG B O 1
ATOM 8015 N N . TYR B 1 473 ? -9.594 17.453 21.422 1 92.19 473 TYR B N 1
ATOM 8016 C CA . TYR B 1 473 ? -10.148 16.109 21.219 1 92.19 473 TYR B CA 1
ATOM 8017 C C . TYR B 1 473 ? -11.602 16.188 20.781 1 92.19 473 TYR B C 1
ATOM 8019 O O . TYR B 1 473 ? -12.125 15.25 20.172 1 92.19 473 TYR B O 1
ATOM 8027 N N . MET B 1 474 ? -12.258 17.281 21.062 1 93 474 MET B N 1
ATOM 8028 C CA . MET B 1 474 ? -13.633 17.469 20.625 1 93 474 MET B CA 1
ATOM 8029 C C . MET B 1 474 ? -13.695 17.734 19.125 1 93 474 MET B C 1
ATOM 8031 O O . MET B 1 474 ? -14.609 17.25 18.438 1 93 474 MET B O 1
ATOM 8035 N N . ASP B 1 475 ? -12.688 18.438 18.562 1 95.69 475 ASP B N 1
ATOM 8036 C CA . ASP B 1 475 ? -12.523 18.562 17.125 1 95.69 475 ASP B CA 1
ATOM 8037 C C . ASP B 1 475 ? -12.242 17.203 16.484 1 95.69 475 ASP B C 1
ATOM 8039 O O . ASP B 1 475 ? -12.766 16.875 15.422 1 95.69 475 ASP B O 1
ATOM 8043 N N . ALA B 1 476 ? -11.414 16.484 17.203 1 96.75 476 ALA B N 1
ATOM 8044 C CA . ALA B 1 476 ? -11.039 15.172 16.703 1 96.75 476 ALA B CA 1
ATOM 8045 C C . ALA B 1 476 ? -12.258 14.258 16.609 1 96.75 476 ALA B C 1
ATOM 8047 O O . ALA B 1 476 ? -12.375 13.477 15.664 1 96.75 476 ALA B O 1
ATOM 8048 N N . TYR B 1 477 ? -13.102 14.375 17.609 1 96.38 477 TYR B N 1
ATOM 8049 C CA . TYR B 1 477 ? -14.328 13.594 17.547 1 96.38 477 TYR B CA 1
ATOM 8050 C C . TYR B 1 477 ? -15.141 13.922 16.297 1 96.38 477 TYR B C 1
ATOM 8052 O O . TYR B 1 477 ? -15.602 13.016 15.602 1 96.38 477 TYR B O 1
ATOM 8060 N N . SER B 1 478 ? -15.32 15.188 16.031 1 97.38 478 SER B N 1
ATOM 8061 C CA . SER B 1 478 ? -16.031 15.617 14.844 1 97.38 478 SER B CA 1
ATOM 8062 C C . SER B 1 478 ? -15.359 15.094 13.578 1 97.38 478 SER B C 1
ATOM 8064 O O . SER B 1 478 ? -16.047 14.695 12.633 1 97.38 478 SER B O 1
ATOM 8066 N N . LEU B 1 479 ? -14.039 15.125 13.562 1 98.5 479 LEU B N 1
ATOM 8067 C CA . LEU B 1 479 ? -13.289 14.547 12.461 1 98.5 479 LEU B CA 1
ATOM 8068 C C . LEU B 1 479 ? -13.609 13.062 12.305 1 98.5 479 LEU B C 1
ATOM 8070 O O . LEU B 1 479 ? -13.789 12.586 11.18 1 98.5 479 LEU B O 1
ATOM 8074 N N . GLY B 1 480 ? -13.672 12.375 13.422 1 98.56 480 GLY B N 1
ATOM 8075 C CA . GLY B 1 480 ? -14.039 10.961 13.383 1 98.56 480 GLY B CA 1
ATOM 8076 C C . GLY B 1 480 ? -15.375 10.711 12.711 1 98.56 480 GLY B C 1
ATOM 8077 O O . GLY B 1 480 ? -15.516 9.75 11.953 1 98.56 480 GLY B O 1
ATOM 8078 N N . CYS B 1 481 ? -16.328 11.547 13.008 1 98.56 481 CYS B N 1
ATOM 8079 C CA . CYS B 1 481 ? -17.625 11.438 12.375 1 98.56 481 CYS B CA 1
ATOM 8080 C C . CYS B 1 481 ? -17.531 11.586 10.867 1 98.56 481 CYS B C 1
ATOM 8082 O O . CYS B 1 481 ? -18.141 10.82 10.109 1 98.56 481 CYS B O 1
ATOM 8084 N N . VAL B 1 482 ? -16.766 12.516 10.422 1 98.75 482 VAL B N 1
ATOM 8085 C CA . VAL B 1 482 ? -16.562 12.734 8.992 1 98.75 482 VAL B CA 1
ATOM 8086 C C . VAL B 1 482 ? -15.852 11.516 8.391 1 98.75 482 VAL B C 1
ATOM 8088 O O . VAL B 1 482 ? -16.188 11.086 7.285 1 98.75 482 VAL B O 1
ATOM 8091 N N . LEU B 1 483 ? -14.867 11 9.117 1 98.75 483 LEU B N 1
ATOM 8092 C CA . LEU B 1 483 ? -14.141 9.828 8.648 1 98.75 483 LEU B CA 1
ATOM 8093 C C . LEU B 1 483 ? -15.086 8.641 8.469 1 98.75 483 LEU B C 1
ATOM 8095 O O . LEU B 1 483 ? -14.945 7.871 7.516 1 98.75 483 LEU B O 1
ATOM 8099 N N . ILE B 1 484 ? -16.031 8.5 9.352 1 98.81 484 ILE B N 1
ATOM 8100 C CA . ILE B 1 484 ? -17.016 7.438 9.234 1 98.81 484 ILE B CA 1
ATOM 8101 C C . ILE B 1 484 ? -17.859 7.648 7.973 1 98.81 484 ILE B C 1
ATOM 8103 O O . ILE B 1 484 ? -18.141 6.691 7.25 1 98.81 484 ILE B O 1
ATOM 8107 N N . GLU B 1 485 ? -18.203 8.898 7.707 1 98.56 485 GLU B N 1
ATOM 8108 C CA . GLU B 1 485 ? -18.922 9.211 6.477 1 98.56 485 GLU B CA 1
ATOM 8109 C C . GLU B 1 485 ? -18.125 8.797 5.25 1 98.56 485 GLU B C 1
ATOM 8111 O O . GLU B 1 485 ? -18.656 8.219 4.305 1 98.56 485 GLU B O 1
ATOM 8116 N N . ILE B 1 486 ? -16.859 9.047 5.27 1 98.19 486 ILE B N 1
ATOM 8117 C CA . ILE B 1 486 ? -15.977 8.711 4.156 1 98.19 486 ILE B CA 1
ATOM 8118 C C . ILE B 1 486 ? -15.875 7.195 4.02 1 98.19 486 ILE B C 1
ATOM 8120 O O . ILE B 1 486 ? -15.906 6.66 2.908 1 98.19 486 ILE B O 1
ATOM 8124 N N . ALA B 1 487 ? -15.789 6.5 5.152 1 98.38 487 ALA B N 1
ATOM 8125 C CA . ALA B 1 487 ? -15.664 5.043 5.145 1 98.38 487 ALA B CA 1
ATOM 8126 C C . ALA B 1 487 ? -16.906 4.395 4.543 1 98.38 487 ALA B C 1
ATOM 8128 O O . ALA B 1 487 ? -16.797 3.455 3.75 1 98.38 487 ALA B O 1
ATOM 8129 N N . GLU B 1 488 ? -18.047 4.895 4.91 1 97.88 488 GLU B N 1
ATOM 8130 C CA . GLU B 1 488 ? -19.312 4.316 4.469 1 97.88 488 GLU B CA 1
ATOM 8131 C C . GLU B 1 488 ? -19.797 4.965 3.174 1 97.88 488 GLU B C 1
ATOM 8133 O O . GLU B 1 488 ? -20.688 4.441 2.506 1 97.88 488 GLU B O 1
ATOM 8138 N N . TRP B 1 489 ? -19.234 6.09 2.818 1 97.25 489 TRP B N 1
ATOM 8139 C CA . TRP B 1 489 ? -19.594 6.945 1.694 1 97.25 489 TRP B CA 1
ATOM 8140 C C . TRP B 1 489 ? -21.094 7.281 1.735 1 97.25 489 TRP B C 1
ATOM 8142 O O . TRP B 1 489 ? -21.797 7.094 0.747 1 97.25 489 TRP B O 1
ATOM 8152 N N . ALA B 1 490 ? -21.5 7.789 2.861 1 97.25 490 ALA B N 1
ATOM 8153 C CA . ALA B 1 490 ? -22.875 8.203 3.148 1 97.25 490 ALA B CA 1
ATOM 8154 C C . ALA B 1 490 ? -22.906 9.25 4.262 1 97.25 490 ALA B C 1
ATOM 8156 O O . ALA B 1 490 ? -22.031 9.281 5.121 1 97.25 490 ALA B O 1
ATOM 8157 N N . PRO B 1 491 ? -23.906 10.156 4.273 1 97.25 491 PRO B N 1
ATOM 8158 C CA . PRO B 1 491 ? -24.016 11.125 5.363 1 97.25 491 PRO B CA 1
ATOM 8159 C C . PRO B 1 491 ? -24.219 10.461 6.727 1 97.25 491 PRO B C 1
ATOM 8161 O O . PRO B 1 491 ? -24.859 9.406 6.812 1 97.25 491 PRO B O 1
ATOM 8164 N N . LEU B 1 492 ? -23.703 11.117 7.719 1 97.88 492 LEU B N 1
ATOM 8165 C CA . LEU B 1 492 ? -23.781 10.578 9.07 1 97.88 492 LEU B CA 1
ATOM 8166 C C . LEU B 1 492 ? -25.234 10.359 9.484 1 97.88 492 LEU B C 1
ATOM 8168 O O . LEU B 1 492 ? -25.562 9.367 10.148 1 97.88 492 LEU B O 1
ATOM 8172 N N . ARG B 1 493 ? -26.188 11.234 9.125 1 96.06 493 ARG B N 1
ATOM 8173 C CA . ARG B 1 493 ? -27.594 11.117 9.492 1 96.06 493 ARG B CA 1
ATOM 8174 C C . ARG B 1 493 ? -28.188 9.797 9 1 96.06 493 ARG B C 1
ATOM 8176 O O . ARG B 1 493 ? -29.047 9.211 9.664 1 96.06 493 ARG B O 1
ATOM 8183 N N . LYS B 1 494 ? -27.719 9.336 7.824 1 95.94 494 LYS B N 1
ATOM 8184 C CA . LYS B 1 494 ? -28.188 8.062 7.285 1 95.94 494 LYS B CA 1
ATOM 8185 C C . LYS B 1 494 ? -27.547 6.887 8.016 1 95.94 494 LYS B C 1
ATOM 8187 O O . LYS B 1 494 ? -28.219 5.887 8.289 1 95.94 494 LYS B O 1
ATOM 8192 N N . ILE B 1 495 ? -26.297 7.012 8.352 1 97.5 495 ILE B N 1
ATOM 8193 C CA . ILE B 1 495 ? -25.531 5.941 8.977 1 97.5 495 ILE B CA 1
ATOM 8194 C C . ILE B 1 495 ? -26.078 5.656 10.367 1 97.5 495 ILE B C 1
ATOM 8196 O O . ILE B 1 495 ? -26.188 4.496 10.781 1 97.5 495 ILE B O 1
ATOM 8200 N N . VAL B 1 496 ? -26.516 6.711 11.047 1 96.5 496 VAL B N 1
ATOM 8201 C CA . VAL B 1 496 ? -26.906 6.547 12.445 1 96.5 496 VAL B CA 1
ATOM 8202 C C . VAL B 1 496 ? -28.422 6.484 12.555 1 96.5 496 VAL B C 1
ATOM 8204 O O . VAL B 1 496 ? -28.969 6.449 13.656 1 96.5 496 VAL B O 1
ATOM 8207 N N . LYS B 1 497 ? -29.125 6.395 11.469 1 94.88 497 LYS B N 1
ATOM 8208 C CA . LYS B 1 497 ? -30.578 6.535 11.422 1 94.88 497 LYS B CA 1
ATOM 8209 C C . LYS B 1 497 ? -31.25 5.488 12.297 1 94.88 497 LYS B C 1
ATOM 8211 O O . LYS B 1 497 ? -32.219 5.789 12.984 1 94.88 497 LYS B O 1
ATOM 8216 N N . LYS B 1 498 ? -30.75 4.25 12.266 1 91.38 498 LYS B N 1
ATOM 8217 C CA . LYS B 1 498 ? -31.359 3.17 13.031 1 91.38 498 LYS B CA 1
ATOM 8218 C C . LYS B 1 498 ? -31.203 3.393 14.531 1 91.38 498 LYS B C 1
ATOM 8220 O O . LYS B 1 498 ? -32.031 2.93 15.32 1 91.38 498 LYS B O 1
ATOM 8225 N N . ARG B 1 499 ? -30.203 4.121 14.961 1 92.44 499 ARG B N 1
ATOM 8226 C CA . ARG B 1 499 ? -29.953 4.391 16.375 1 92.44 499 ARG B CA 1
ATOM 8227 C C . ARG B 1 499 ? -30.594 5.699 16.797 1 92.44 499 ARG B C 1
ATOM 8229 O O . ARG B 1 499 ? -31.25 5.762 17.844 1 92.44 499 ARG B O 1
ATOM 8236 N N . VAL B 1 500 ? -30.375 6.738 16.031 1 92.69 500 VAL B N 1
ATOM 8237 C CA . VAL B 1 500 ? -30.938 8.062 16.25 1 92.69 500 VAL B CA 1
ATOM 8238 C C . VAL B 1 500 ? -31.469 8.625 14.93 1 92.69 500 VAL B C 1
ATOM 8240 O O . VAL B 1 500 ? -30.688 8.945 14.031 1 92.69 500 VAL B O 1
ATOM 8243 N N . ASP B 1 501 ? -32.75 8.766 14.773 1 92.25 501 ASP B N 1
ATOM 8244 C CA . ASP B 1 501 ? -33.375 9.305 13.57 1 92.25 501 ASP B CA 1
ATOM 8245 C C . ASP B 1 501 ? -33.625 10.797 13.711 1 92.25 501 ASP B C 1
ATOM 8247 O O . ASP B 1 501 ? -34.594 11.195 14.398 1 92.25 501 ASP B O 1
ATOM 8251 N N . ILE B 1 502 ? -32.875 11.547 13.055 1 87.69 502 ILE B N 1
ATOM 8252 C CA . ILE B 1 502 ? -33 12.992 13.219 1 87.69 502 ILE B CA 1
ATOM 8253 C C . ILE B 1 502 ? -33.844 13.578 12.094 1 87.69 502 ILE B C 1
ATOM 8255 O O . ILE B 1 502 ? -33.844 14.797 11.875 1 87.69 502 ILE B O 1
ATOM 8259 N N . SER B 1 503 ? -34.5 12.742 11.219 1 82.81 503 SER B N 1
ATOM 8260 C CA . SER B 1 503 ? -35.281 13.211 10.07 1 82.81 503 SER B CA 1
ATOM 8261 C C . SER B 1 503 ? -36.469 14.086 10.516 1 82.81 503 SER B C 1
ATOM 8263 O O . SER B 1 503 ? -36.75 15.109 9.898 1 82.81 503 SER B O 1
ATOM 8265 N N . ASP B 1 504 ? -37.156 13.68 11.516 1 74.56 504 ASP B N 1
ATOM 8266 C CA . ASP B 1 504 ? -38.312 14.453 11.945 1 74.56 504 ASP B CA 1
ATOM 8267 C C . ASP B 1 504 ? -38.031 15.188 13.25 1 74.56 504 ASP B C 1
ATOM 8269 O O . ASP B 1 504 ? -38.844 16.031 13.68 1 74.56 504 ASP B O 1
ATOM 8273 N N . GLY B 1 505 ? -36.812 15.18 13.742 1 64.19 505 GLY B N 1
ATOM 8274 C CA . GLY B 1 505 ? -36.344 15.898 14.914 1 64.19 505 GLY B CA 1
ATOM 8275 C C . GLY B 1 505 ? -37.188 15.68 16.141 1 64.19 505 GLY B C 1
ATOM 8276 O O . GLY B 1 505 ? -36.812 16.047 17.25 1 64.19 505 GLY B O 1
ATOM 8277 N N . SER B 1 506 ? -38.406 15.141 15.898 1 71.56 506 SER B N 1
ATOM 8278 C CA . SER B 1 506 ? -39.312 15.031 17.031 1 71.56 506 SER B CA 1
ATOM 8279 C C . SER B 1 506 ? -38.906 13.914 17.984 1 71.56 506 SER B C 1
ATOM 8281 O O . SER B 1 506 ? -38.562 12.805 17.547 1 71.56 506 SER B O 1
ATOM 8283 N N . GLY B 1 507 ? -38.562 14.281 19.25 1 80.44 507 GLY B N 1
ATOM 8284 C CA . GLY B 1 507 ? -38.375 13.32 20.328 1 80.44 507 GLY B CA 1
ATOM 8285 C C . GLY B 1 507 ? -36.938 12.945 20.547 1 80.44 507 GLY B C 1
ATOM 8286 O O . GLY B 1 507 ? -36.594 12.195 21.469 1 80.44 507 GLY B O 1
ATOM 8287 N N . VAL B 1 508 ? -35.969 13.414 19.734 1 88 508 VAL B N 1
ATOM 8288 C CA . VAL B 1 508 ? -34.562 13.078 19.906 1 88 508 VAL B CA 1
ATOM 8289 C C . VAL B 1 508 ? -33.938 14 20.953 1 88 508 VAL B C 1
ATOM 8291 O O . VAL B 1 508 ? -34.062 15.227 20.844 1 88 508 VAL B O 1
ATOM 8294 N N . THR B 1 509 ? -33.375 13.484 22.031 1 87.81 509 THR B N 1
ATOM 8295 C CA . THR B 1 509 ? -32.719 14.25 23.094 1 87.81 509 THR B CA 1
ATOM 8296 C C . THR B 1 509 ? -31.234 14.352 22.844 1 87.81 509 THR B C 1
ATOM 8298 O O . THR B 1 509 ? -30.688 13.617 22.016 1 87.81 509 THR B O 1
ATOM 8301 N N . LEU B 1 510 ? -30.641 15.258 23.547 1 88.62 510 LEU B N 1
ATOM 8302 C CA . LEU B 1 510 ? -29.188 15.383 23.469 1 88.62 510 LEU B CA 1
ATOM 8303 C C . LEU B 1 510 ? -28.5 14.133 24.016 1 88.62 510 LEU B C 1
ATOM 8305 O O . LEU B 1 510 ? -27.391 13.789 23.594 1 88.62 510 LEU B O 1
ATOM 8309 N N . ALA B 1 511 ? -29.172 13.484 24.938 1 89.62 511 ALA B N 1
ATOM 8310 C CA . ALA B 1 511 ? -28.656 12.234 25.484 1 89.62 511 ALA B CA 1
ATOM 8311 C C . ALA B 1 511 ? -28.594 11.148 24.406 1 89.62 511 ALA B C 1
ATOM 8313 O O . ALA B 1 511 ? -27.672 10.328 24.391 1 89.62 511 ALA B O 1
ATOM 8314 N N . ASP B 1 512 ? -29.578 11.156 23.578 1 92.31 512 ASP B N 1
ATOM 8315 C CA . ASP B 1 512 ? -29.578 10.234 22.438 1 92.31 512 ASP B CA 1
ATOM 8316 C C . ASP B 1 512 ? -28.391 10.492 21.516 1 92.31 512 ASP B C 1
ATOM 8318 O O . ASP B 1 512 ? -27.703 9.555 21.094 1 92.31 512 ASP B O 1
ATOM 8322 N N . VAL B 1 513 ? -28.172 11.727 21.266 1 92.94 513 VAL B N 1
ATOM 8323 C CA . VAL B 1 513 ? -27.062 12.109 20.406 1 92.94 513 VAL B CA 1
ATOM 8324 C C . VAL B 1 513 ? -25.734 11.719 21.062 1 92.94 513 VAL B C 1
ATOM 8326 O O . VAL B 1 513 ? -24.844 11.203 20.391 1 92.94 513 VAL B O 1
ATOM 8329 N N . ALA B 1 514 ? -25.672 11.906 22.344 1 91.75 514 ALA B N 1
ATOM 8330 C CA . ALA B 1 514 ? -24.453 11.594 23.094 1 91.75 514 ALA B CA 1
ATOM 8331 C C . ALA B 1 514 ? -24.141 10.102 23.047 1 91.75 514 ALA B C 1
ATOM 8333 O O . ALA B 1 514 ? -22.984 9.695 23.047 1 91.75 514 ALA B O 1
ATOM 8334 N N . SER B 1 515 ? -25.172 9.273 22.906 1 93 515 SER B N 1
ATOM 8335 C CA . SER B 1 515 ? -25.016 7.828 22.922 1 93 515 SER B CA 1
ATOM 8336 C C . SER B 1 515 ? -24.375 7.332 21.625 1 93 515 SER B C 1
ATOM 8338 O O . SER B 1 515 ? -23.906 6.195 21.562 1 93 515 SER B O 1
ATOM 8340 N N . LEU B 1 516 ? -24.375 8.148 20.609 1 95.12 516 LEU B N 1
ATOM 8341 C CA . LEU B 1 516 ? -23.812 7.766 19.312 1 95.12 516 LEU B CA 1
ATOM 8342 C C . LEU B 1 516 ? -22.312 7.496 19.438 1 95.12 516 LEU B C 1
ATOM 8344 O O . LEU B 1 516 ? -21.781 6.656 18.719 1 95.12 516 LEU B O 1
ATOM 8348 N N . SER B 1 517 ? -21.672 8.234 20.375 1 94.44 517 SER B N 1
ATOM 8349 C CA . SER B 1 517 ? -20.234 8.086 20.547 1 94.44 517 SER B CA 1
ATOM 8350 C C . SER B 1 517 ? -19.859 6.641 20.875 1 94.44 517 SER B C 1
ATOM 8352 O O . SER B 1 517 ? -19.016 6.047 20.219 1 94.44 517 SER B O 1
ATOM 8354 N N . GLN B 1 518 ? -20.547 6.082 21.859 1 94.38 518 GLN B N 1
ATOM 8355 C CA . GLN B 1 518 ? -20.266 4.707 22.25 1 94.38 518 GLN B CA 1
ATOM 8356 C C . GLN B 1 518 ? -20.656 3.723 21.156 1 94.38 518 GLN B C 1
ATOM 8358 O O . GLN B 1 518 ? -19.953 2.748 20.906 1 94.38 518 GLN B O 1
ATOM 8363 N N . TRP B 1 519 ? -21.734 3.975 20.578 1 95.81 519 TRP B N 1
ATOM 8364 C CA . TRP B 1 519 ? -22.172 3.094 19.5 1 95.81 519 TRP B CA 1
ATOM 8365 C C . TRP B 1 519 ? -21.172 3.076 18.359 1 95.81 519 TRP B C 1
ATOM 8367 O O . TRP B 1 519 ? -20.844 2.012 17.812 1 95.81 519 TRP B O 1
ATOM 8377 N N . MET B 1 520 ? -20.75 4.234 17.922 1 96.69 520 MET B N 1
ATOM 8378 C CA . MET B 1 520 ? -19.797 4.328 16.828 1 96.69 520 MET B CA 1
ATOM 8379 C C . MET B 1 520 ? -18.484 3.623 17.188 1 96.69 520 MET B C 1
ATOM 8381 O O . MET B 1 520 ? -17.891 2.938 16.359 1 96.69 520 MET B O 1
ATOM 8385 N N . TYR B 1 521 ? -18.094 3.789 18.453 1 95.81 521 TYR B N 1
ATOM 8386 C CA . TYR B 1 521 ? -16.891 3.092 18.891 1 95.81 521 TYR B CA 1
ATOM 8387 C C . TYR B 1 521 ? -17.062 1.581 18.812 1 95.81 521 TYR B C 1
ATOM 8389 O O . TYR B 1 521 ? -16.203 0.871 18.281 1 95.81 521 TYR B O 1
ATOM 8397 N N . ASP B 1 522 ? -18.156 1.108 19.297 1 95.5 522 ASP B N 1
ATOM 8398 C CA . ASP B 1 522 ? -18.422 -0.327 19.281 1 95.5 522 ASP B CA 1
ATOM 8399 C C . ASP B 1 522 ? -18.484 -0.871 17.859 1 95.5 522 ASP B C 1
ATOM 8401 O O . ASP B 1 522 ? -17.844 -1.882 17.547 1 95.5 522 ASP B O 1
ATOM 8405 N N . ARG B 1 523 ? -19.109 -0.19 17.047 1 96 523 ARG B N 1
ATOM 8406 C CA . ARG B 1 523 ? -19.344 -0.665 15.68 1 96 523 ARG B CA 1
ATOM 8407 C C . ARG B 1 523 ? -18.047 -0.602 14.859 1 96 523 ARG B C 1
ATOM 8409 O O . ARG B 1 523 ? -17.688 -1.576 14.203 1 96 523 ARG B O 1
ATOM 8416 N N . TYR B 1 524 ? -17.344 0.472 14.93 1 97.25 524 TYR B N 1
ATOM 8417 C CA . TYR B 1 524 ? -16.281 0.701 13.969 1 97.25 524 TYR B CA 1
ATOM 8418 C C . TYR B 1 524 ? -14.938 0.248 14.531 1 97.25 524 TYR B C 1
ATOM 8420 O O . TYR B 1 524 ? -14.031 -0.122 13.773 1 97.25 524 TYR B O 1
ATOM 8428 N N . ILE B 1 525 ? -14.773 0.234 15.828 1 95.62 525 ILE B N 1
ATOM 8429 C CA . ILE B 1 525 ? -13.5 -0.173 16.422 1 95.62 525 ILE B CA 1
ATOM 8430 C C . ILE B 1 525 ? -13.617 -1.587 16.984 1 95.62 525 ILE B C 1
ATOM 8432 O O . ILE B 1 525 ? -12.938 -2.504 16.516 1 95.62 525 ILE B O 1
ATOM 8436 N N . THR B 1 526 ? -14.602 -1.833 17.828 1 94.25 526 THR B N 1
ATOM 8437 C CA . THR B 1 526 ? -14.734 -3.121 18.5 1 94.25 526 THR B CA 1
ATOM 8438 C C . THR B 1 526 ? -15.148 -4.207 17.5 1 94.25 526 THR B C 1
ATOM 8440 O O . THR B 1 526 ? -14.531 -5.27 17.453 1 94.25 526 THR B O 1
ATOM 8443 N N . GLU B 1 527 ? -16.188 -3.916 16.719 1 95.12 527 GLU B N 1
ATOM 8444 C CA . GLU B 1 527 ? -16.672 -4.895 15.75 1 95.12 527 GLU B CA 1
ATOM 8445 C C . GLU B 1 527 ? -15.789 -4.902 14.5 1 95.12 527 GLU B C 1
ATOM 8447 O O . GLU B 1 527 ? -15.859 -5.828 13.688 1 95.12 527 GLU B O 1
ATOM 8452 N N . GLY B 1 528 ? -15.008 -3.854 14.219 1 95.31 528 GLY B N 1
ATOM 8453 C CA . GLY B 1 528 ? -13.961 -3.875 13.203 1 95.31 528 GLY B CA 1
ATOM 8454 C C . GLY B 1 528 ? -14.414 -3.324 11.867 1 95.31 528 GLY B C 1
ATOM 8455 O O . GLY B 1 528 ? -13.758 -3.535 10.844 1 95.31 528 GLY B O 1
ATOM 8456 N N . PHE B 1 529 ? -15.516 -2.523 11.844 1 97.19 529 PHE B N 1
ATOM 8457 C CA . PHE B 1 529 ? -16.047 -2.039 10.57 1 97.19 529 PHE B CA 1
ATOM 8458 C C . PHE B 1 529 ? -15.078 -1.048 9.93 1 97.19 529 PHE B C 1
ATOM 8460 O O . PHE B 1 529 ? -15 -0.958 8.703 1 97.19 529 PHE B O 1
ATOM 8467 N N . ALA B 1 530 ? -14.344 -0.287 10.789 1 97.62 530 ALA B N 1
ATOM 8468 C CA . ALA B 1 530 ? -13.391 0.67 10.242 1 97.62 530 ALA B CA 1
ATOM 8469 C C . ALA B 1 530 ? -12.289 -0.041 9.453 1 97.62 530 ALA B C 1
ATOM 8471 O O . ALA B 1 530 ? -11.984 0.338 8.32 1 97.62 530 ALA B O 1
ATOM 8472 N N . GLY B 1 531 ? -11.75 -1.12 10.07 1 96.75 531 GLY B N 1
ATOM 8473 C CA . GLY B 1 531 ? -10.75 -1.914 9.383 1 96.75 531 GLY B CA 1
ATOM 8474 C C . GLY B 1 531 ? -11.297 -2.643 8.172 1 96.75 531 GLY B C 1
ATOM 8475 O O . GLY B 1 531 ? -10.609 -2.791 7.16 1 96.75 531 GLY B O 1
ATOM 8476 N N . PHE B 1 532 ? -12.484 -3.053 8.289 1 97.44 532 PHE B N 1
ATOM 8477 C CA . PHE B 1 532 ? -13.164 -3.771 7.215 1 97.44 532 PHE B CA 1
ATOM 8478 C C . PHE B 1 532 ? -13.359 -2.871 6.004 1 97.44 53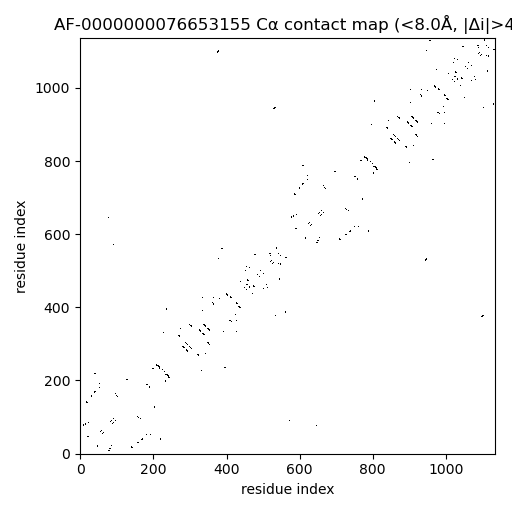2 PHE B C 1
ATOM 8480 O O . PHE B 1 532 ? -13.273 -3.326 4.863 1 97.44 532 PHE B O 1
ATOM 8487 N N . ARG B 1 533 ? -13.602 -1.562 6.285 1 97.94 533 ARG B N 1
ATOM 8488 C CA . ARG B 1 533 ? -13.898 -0.622 5.207 1 97.94 533 ARG B CA 1
ATOM 8489 C C . ARG B 1 533 ? -12.609 -0.071 4.594 1 97.94 533 ARG B C 1
ATOM 8491 O O . ARG B 1 533 ? -12.484 -0.014 3.367 1 97.94 533 ARG B O 1
ATOM 8498 N N . LEU B 1 534 ? -11.688 0.328 5.504 1 97.44 534 LEU B N 1
ATOM 8499 C CA . LEU B 1 534 ? -10.586 1.107 4.949 1 97.44 534 LEU B CA 1
ATOM 8500 C C . LEU B 1 534 ? -9.258 0.664 5.543 1 97.44 534 LEU B C 1
ATOM 8502 O O . LEU B 1 534 ? -8.242 1.346 5.383 1 97.44 534 LEU B O 1
ATOM 8506 N N . GLY B 1 535 ? -9.188 -0.454 6.32 1 95.62 535 GLY B N 1
ATOM 8507 C CA . GLY B 1 535 ? -7.93 -1.037 6.75 1 95.62 535 GLY B CA 1
ATOM 8508 C C . GLY B 1 535 ? -7.523 -0.611 8.148 1 95.62 535 GLY B C 1
ATOM 8509 O O . GLY B 1 535 ? -8.18 0.229 8.766 1 95.62 535 GLY B O 1
ATOM 8510 N N . VAL B 1 536 ? -6.395 -1.081 8.602 1 94.19 536 VAL B N 1
ATOM 8511 C CA . VAL B 1 536 ? -5.945 -0.951 9.984 1 94.19 536 VAL B CA 1
ATOM 8512 C C . VAL B 1 536 ? -5.453 0.473 10.242 1 94.19 536 VAL B C 1
ATOM 8514 O O . VAL B 1 536 ? -5.664 1.025 11.32 1 94.19 536 VAL B O 1
ATOM 8517 N N . GLY B 1 537 ? -4.734 0.994 9.281 1 93.56 537 GLY B N 1
ATOM 8518 C CA . GLY B 1 537 ? -4.266 2.359 9.438 1 93.56 537 GLY B CA 1
ATOM 8519 C C . GLY B 1 537 ? -5.387 3.354 9.68 1 93.56 537 GLY B C 1
ATOM 8520 O O . GLY B 1 537 ? -5.297 4.203 10.562 1 93.56 537 GLY B O 1
ATOM 8521 N N . PHE B 1 538 ? -6.441 3.283 8.883 1 97.12 538 PHE B N 1
ATOM 8522 C CA . PHE B 1 538 ? -7.625 4.117 9.047 1 97.12 538 PHE B CA 1
ATOM 8523 C C . PHE B 1 538 ? -8.258 3.889 10.414 1 97.12 538 PHE B C 1
ATOM 8525 O O . PHE B 1 538 ? -8.656 4.844 11.086 1 97.12 538 PHE B O 1
ATOM 8532 N N . MET B 1 539 ? -8.352 2.611 10.805 1 96.81 539 MET B N 1
ATOM 8533 C CA . MET B 1 539 ? -8.961 2.248 12.086 1 96.81 539 MET B CA 1
ATOM 8534 C C . MET B 1 539 ? -8.195 2.867 13.25 1 96.81 539 MET B C 1
ATOM 8536 O O . MET B 1 539 ? -8.797 3.301 14.234 1 96.81 539 MET B O 1
ATOM 8540 N N . ARG B 1 540 ? -6.926 2.938 13.141 1 94.75 540 ARG B N 1
ATOM 8541 C CA . ARG B 1 540 ? -6.098 3.537 14.18 1 94.75 540 ARG B CA 1
ATOM 8542 C C . ARG B 1 540 ? -6.43 5.016 14.359 1 94.75 540 ARG B C 1
ATOM 8544 O O . ARG B 1 540 ? -6.57 5.496 15.484 1 94.75 540 ARG B O 1
ATOM 8551 N N . MET B 1 541 ? -6.523 5.715 13.25 1 96.44 541 MET B N 1
ATOM 8552 C CA . MET B 1 541 ? -6.895 7.125 13.312 1 96.44 541 MET B CA 1
ATOM 8553 C C . MET B 1 541 ? -8.281 7.301 13.922 1 96.44 541 MET B C 1
ATOM 8555 O O . MET B 1 541 ? -8.469 8.141 14.805 1 96.44 541 MET B O 1
ATOM 8559 N N . LEU B 1 542 ? -9.203 6.488 13.461 1 97.81 542 LEU B N 1
ATOM 8560 C CA . LEU B 1 542 ? -10.57 6.602 13.945 1 97.81 542 LEU B CA 1
ATOM 8561 C C . LEU B 1 542 ? -10.641 6.32 15.445 1 97.81 542 LEU B C 1
ATOM 8563 O O . LEU B 1 542 ? -11.398 6.965 16.172 1 97.81 542 LEU B O 1
ATOM 8567 N N . ALA B 1 543 ? -9.852 5.41 15.914 1 96.5 543 ALA B N 1
ATOM 8568 C CA . ALA B 1 543 ? -9.82 5.062 17.328 1 96.5 543 ALA B CA 1
ATOM 8569 C C . ALA B 1 543 ? -9.328 6.238 18.172 1 96.5 543 ALA B C 1
ATOM 8571 O O . ALA B 1 543 ? -9.758 6.414 19.312 1 96.5 543 ALA B O 1
ATOM 8572 N N . LEU B 1 544 ? -8.414 7.016 17.594 1 96.25 544 LEU B N 1
ATOM 8573 C CA . LEU B 1 544 ? -7.945 8.211 18.281 1 96.25 544 LEU B CA 1
ATOM 8574 C C . LEU B 1 544 ? -9.023 9.289 18.297 1 96.25 544 LEU B C 1
ATOM 8576 O O . LEU B 1 544 ? -9.164 10.023 19.281 1 96.25 544 LEU B O 1
ATOM 8580 N N . CYS B 1 545 ? -9.789 9.367 17.25 1 97.38 545 CYS B N 1
ATOM 8581 C CA . CYS B 1 545 ? -10.805 10.398 17.109 1 97.38 545 CYS B CA 1
ATOM 8582 C C . CYS B 1 545 ? -11.992 10.125 18.031 1 97.38 545 CYS B C 1
ATOM 8584 O O . CYS B 1 545 ? -12.539 11.047 18.641 1 97.38 545 CYS B O 1
ATOM 8586 N N . ILE B 1 546 ? -12.398 8.875 17.984 1 94.44 546 ILE B N 1
ATOM 8587 C CA . ILE B 1 546 ? -13.531 8.469 18.812 1 94.44 546 ILE B CA 1
ATOM 8588 C C . ILE B 1 546 ? -13.047 7.547 19.938 1 94.44 546 ILE B C 1
ATOM 8590 O O . ILE B 1 546 ? -13.18 6.324 19.844 1 94.44 546 ILE B O 1
ATOM 8594 N N . PRO B 1 547 ? -12.359 8.133 20.891 1 79.31 547 PRO B N 1
ATOM 8595 C CA . PRO B 1 547 ? -11.766 7.305 21.938 1 79.31 547 PRO B CA 1
ATOM 8596 C C . PRO B 1 547 ? -12.805 6.77 22.922 1 79.31 547 PRO B C 1
ATOM 8598 O O . PRO B 1 547 ? -13.93 7.273 22.969 1 79.31 547 PRO B O 1
ATOM 8601 N N . THR B 1 548 ? -12.297 5.672 23.484 1 77.38 548 THR B N 1
ATOM 8602 C CA . THR B 1 548 ? -13.094 5.152 24.578 1 77.38 548 THR B CA 1
ATOM 8603 C C . THR B 1 548 ? -12.797 5.918 25.875 1 77.38 548 THR B C 1
ATOM 8605 O O . THR B 1 548 ? -11.656 6.316 26.109 1 77.38 548 THR B O 1
ATOM 8608 N N . GLY B 1 549 ? -13.734 6.211 26.516 1 72.62 549 GLY B N 1
ATOM 8609 C CA . GLY B 1 549 ? -13.562 6.812 27.828 1 72.62 549 GLY B CA 1
ATOM 8610 C C . GLY B 1 549 ? -13.086 8.25 27.766 1 72.62 549 GLY B C 1
ATOM 8611 O O . GLY B 1 549 ? -13.555 9.031 26.938 1 72.62 549 GLY B O 1
ATOM 8612 N N . ASP B 1 550 ? -12.086 8.625 28.625 1 76.44 550 ASP B N 1
ATOM 8613 C CA . ASP B 1 550 ? -11.664 10.016 28.781 1 76.44 550 ASP B CA 1
ATOM 8614 C C . ASP B 1 550 ? -10.242 10.211 28.266 1 76.44 550 ASP B C 1
ATOM 8616 O O . ASP B 1 550 ? -9.547 11.133 28.703 1 76.44 550 ASP B O 1
ATOM 8620 N N . LYS B 1 551 ? -9.891 9.336 27.297 1 80.81 551 LYS B N 1
ATOM 8621 C CA . LYS B 1 551 ? -8.547 9.484 26.75 1 80.81 551 LYS B CA 1
ATOM 8622 C C . LYS B 1 551 ? -8.445 10.719 25.859 1 80.81 551 LYS B C 1
ATOM 8624 O O . LYS B 1 551 ? -9.359 11 25.094 1 80.81 551 LYS B O 1
ATOM 8629 N N . LYS B 1 552 ? -7.375 11.516 26.062 1 87.25 552 LYS B N 1
ATOM 8630 C CA . LYS B 1 552 ? -7.086 12.695 25.266 1 87.25 552 LYS B CA 1
ATOM 8631 C C . LYS B 1 552 ? -5.766 12.547 24.516 1 87.25 552 LYS B C 1
ATOM 8633 O O . LYS B 1 552 ? -4.723 13 24.984 1 87.25 552 LYS B O 1
ATOM 8638 N N . PRO B 1 553 ? -5.883 11.922 23.312 1 87.75 553 PRO B N 1
ATOM 8639 C CA . PRO B 1 553 ? -4.645 11.719 22.562 1 87.75 553 PRO B CA 1
ATOM 8640 C C . PRO B 1 553 ? -3.945 13.031 22.203 1 87.75 553 PRO B C 1
ATOM 8642 O O . PRO B 1 553 ? -4.605 14.055 22.031 1 87.75 553 PRO B O 1
ATOM 8645 N N . ASP B 1 554 ? -2.666 12.922 22.141 1 87.12 554 ASP B N 1
ATOM 8646 C CA . ASP B 1 554 ? -1.901 14.109 21.781 1 87.12 554 ASP B CA 1
ATOM 8647 C C . ASP B 1 554 ? -1.733 14.219 20.266 1 87.12 554 ASP B C 1
ATOM 8649 O O . ASP B 1 554 ? -2.096 13.305 19.531 1 87.12 554 ASP B O 1
ATOM 8653 N N . LEU B 1 555 ? -1.331 15.375 19.891 1 87.25 555 LEU B N 1
ATOM 8654 C CA . LEU B 1 555 ? -1.207 15.672 18.469 1 87.25 555 LEU B CA 1
ATOM 8655 C C . LEU B 1 555 ? -0.23 14.711 17.797 1 87.25 555 LEU B C 1
ATOM 8657 O O . LEU B 1 555 ? -0.428 14.328 16.641 1 87.25 555 LEU B O 1
ATOM 8661 N N . ALA B 1 556 ? 0.794 14.297 18.516 1 83.44 556 ALA B N 1
ATOM 8662 C CA . ALA B 1 556 ? 1.795 13.375 17.984 1 83.44 556 ALA B CA 1
ATOM 8663 C C . ALA B 1 556 ? 1.168 12.031 17.625 1 83.44 556 ALA B C 1
ATOM 8665 O O . ALA B 1 556 ? 1.543 11.406 16.625 1 83.44 556 ALA B O 1
ATOM 8666 N N . ASP B 1 557 ? 0.216 11.617 18.391 1 87.81 557 ASP B N 1
ATOM 8667 C CA . ASP B 1 557 ? -0.491 10.367 18.125 1 87.81 557 ASP B CA 1
ATOM 8668 C C . ASP B 1 557 ? -1.252 10.438 16.797 1 87.81 557 ASP B C 1
ATOM 8670 O O . ASP B 1 557 ? -1.254 9.477 16.031 1 87.81 557 ASP B O 1
ATOM 8674 N N . PHE B 1 558 ? -1.82 11.539 16.594 1 91.94 558 PHE B N 1
ATOM 8675 C CA . PHE B 1 558 ? -2.604 11.711 15.375 1 91.94 558 PHE B CA 1
ATOM 8676 C C . PHE B 1 558 ? -1.7 11.719 14.148 1 91.94 558 PHE B C 1
ATOM 8678 O O . PHE B 1 558 ? -2.027 11.117 13.125 1 91.94 558 PHE B O 1
ATOM 8685 N N . TYR B 1 559 ? -0.593 12.383 14.234 1 86.94 559 TYR B N 1
ATOM 8686 C CA . TYR B 1 559 ? 0.325 12.422 13.102 1 86.94 559 TYR B CA 1
ATOM 8687 C C . TYR B 1 559 ? 0.89 11.039 12.812 1 86.94 559 TYR B C 1
ATOM 8689 O O . TYR B 1 559 ? 1.086 10.672 11.648 1 86.94 559 TYR B O 1
ATOM 8697 N N . SER B 1 560 ? 1.14 10.305 13.875 1 84.88 560 SER B N 1
ATOM 8698 C CA . SER B 1 560 ? 1.582 8.922 13.695 1 84.88 560 SER B CA 1
ATOM 8699 C C . SER B 1 560 ? 0.526 8.094 12.969 1 84.88 560 SER B C 1
ATOM 8701 O O . SER B 1 560 ? 0.846 7.336 12.055 1 84.88 560 SER B O 1
ATOM 8703 N N . ALA B 1 561 ? -0.67 8.219 13.406 1 90.88 561 ALA B N 1
ATOM 8704 C CA . ALA B 1 561 ? -1.766 7.5 12.758 1 90.88 561 ALA B CA 1
ATOM 8705 C C . ALA B 1 561 ? -1.939 7.953 11.312 1 90.88 561 ALA B C 1
ATOM 8707 O O . ALA B 1 561 ? -2.268 7.145 10.438 1 90.88 561 ALA B O 1
ATOM 8708 N N . LEU B 1 562 ? -1.736 9.227 11.078 1 90.88 562 LEU B N 1
ATOM 8709 C CA . LEU B 1 562 ? -1.863 9.773 9.727 1 90.88 562 LEU B CA 1
ATOM 8710 C C . LEU B 1 562 ? -0.85 9.125 8.789 1 90.88 562 LEU B C 1
ATOM 8712 O O . LEU B 1 562 ? -1.164 8.844 7.629 1 90.88 562 LEU B O 1
ATOM 8716 N N . GLU B 1 563 ? 0.318 8.859 9.281 1 83.62 563 GLU B N 1
ATOM 8717 C CA . GLU B 1 563 ? 1.344 8.195 8.484 1 83.62 563 GLU B CA 1
ATOM 8718 C C . GLU B 1 563 ? 0.909 6.781 8.094 1 83.62 563 GLU B C 1
ATOM 8720 O O . GLU B 1 563 ? 1.24 6.301 7.008 1 83.62 563 GLU B O 1
ATOM 8725 N N . SER B 1 564 ? 0.155 6.227 8.93 1 82.31 564 SER B N 1
ATOM 8726 C CA . SER B 1 564 ? -0.321 4.871 8.672 1 82.31 564 SER B CA 1
ATOM 8727 C C . SER B 1 564 ? -1.368 4.855 7.566 1 82.31 564 SER B C 1
ATOM 8729 O O . SER B 1 564 ? -1.47 3.883 6.812 1 82.31 564 SER B O 1
ATOM 8731 N N . ILE B 1 565 ? -2.158 5.895 7.477 1 86.94 565 ILE B N 1
ATOM 8732 C CA . ILE B 1 565 ? -3.172 5.988 6.434 1 86.94 565 ILE B CA 1
ATOM 8733 C C . ILE B 1 565 ? -2.504 6.234 5.082 1 86.94 565 ILE B C 1
ATOM 8735 O O . ILE B 1 565 ? -2.9 5.652 4.07 1 86.94 565 ILE B O 1
ATOM 8739 N N . ALA B 1 566 ? -1.422 7.023 5.129 1 74.38 566 ALA B N 1
ATOM 8740 C CA . ALA B 1 566 ? -0.796 7.477 3.889 1 74.38 566 ALA B CA 1
ATOM 8741 C C . ALA B 1 566 ? 0.037 6.363 3.258 1 74.38 566 ALA B C 1
ATOM 8743 O O . ALA B 1 566 ? 0.292 6.379 2.051 1 74.38 566 ALA B O 1
ATOM 8744 N N . THR B 1 567 ? 0.578 5.426 4.004 1 64.06 567 THR B N 1
ATOM 8745 C CA . THR B 1 567 ? 1.411 4.344 3.49 1 64.06 567 THR B CA 1
ATOM 8746 C C . THR B 1 567 ? 0.549 3.219 2.924 1 64.06 567 THR B C 1
ATOM 8748 O O . THR B 1 567 ? 1.06 2.307 2.271 1 64.06 567 THR B O 1
ATOM 8751 N N . CYS B 1 568 ? -0.732 3.279 2.992 1 57.12 568 CYS B N 1
ATOM 8752 C CA . CYS B 1 568 ? -1.58 2.229 2.439 1 57.12 568 CYS B CA 1
ATOM 8753 C C . CYS B 1 568 ? -1.938 2.525 0.987 1 57.12 568 CYS B C 1
ATOM 8755 O O . CYS B 1 568 ? -2.203 3.674 0.631 1 57.12 568 CYS B O 1
#

Radius of gyration: 34.43 Å; Cα contacts (8 Å, |Δi|>4): 1735; chains: 2; bounding box: 91×99×70 Å

Organism: Fusarium proliferatum (strain ET1) (NCBI:txid1227346)

Foldseek 3Di:
DDPPPPLPPQFDALLLLLLLLVLLCQVLQAPPLPPLQLLLSLLSLLLSLLSVLLCVLLCRVVNDPPCPSVFPRSVLRVLSNVSSCLRNDQVNLCVPLVKHWDDDPPPPPPPPPPPVVLVPPRLQSPLSCLLPPVVNSCVSNVVNCVVPVPPPPDPHIHTPDHDSVSSNVSSVSSLVSSVVSLVSDDDVSSLVSVLVSLLSLLVSLLPDLRLVNLQSQLVSLCPRDPVNPSSNLSSLLSNLLSLLSVLVVVVDPDPPPPPPPDPDCCVPLPFADADDPVQWADWDAPDPFWTWIDGPRAIKIKGDAFDDQVCQVVCVSFQRSVLSSQQDDDDQLAFAFHWPHWYQDNRHIMIIGDDPPPDHDFQFLQVQLADDDDDDADLLQLLSQLLSLLSNLLSCVSSQKAQQQQARRQWGFDADVPDPPPRHSHHIHGGRNSQMGGQDQVDDGDQDDPQPLRLLLFALQSDDPPHPRDHNLRSLSSSLLRSVCSLVSHHSLVVCCVQPHCPVPPPQDSVSSNVVLVVCCCVCAVVPSVCVRRRDLSSQSSCQNSDDDDDNDDSSSNVSSSSSSVVD/DDPPPCPPPQFDALLLLLLLLVLLCQVLQAPPLPPLQLLLSLLSLLLSLLSVLLCVLLCRVVNDPPCPSVFPRSVLRVLSNVSSCLRNDQVNLCVPLVKHWDDDPPPPVPPPPPPPVLVPPPLLSPLSCLLPPPVNSCVSNVVNCVVPVPPPPRPHIHTPDHDSVSSNVSSVSSLVSSVVSLVSDDDVSSLVSVLVSLLSLLVSLLPDLRLVNLQSQLVSLCPRDPVNPSSQLSSLLSNLLSLLSVLVVVVDPDPPPPPPPDPDCCVPLPFADADDPVQWADWDAPDPFWTWIDGPRAIKIKGDQFDDQVCQVVCVSFQRSVLSSQQDDDDQLAFAFHWPHWYQDNRHIMIIGHDPPPDHDFQFLQVQLADPDDDDQDLLQLLSQLLSLLSNLLSCVSSQKDQQQQARRQWGFDADVPDPPPNHSHHIHGGRNSQMGGQDQPDDGDQDDPQPLRLLLFALQSDDPPHPRDHNLRSLSSSLLRSVCSLVSHHSCVVCCVQPHCPVPPPQDSVSSNVVLVVCCCVCAVVPSVCVRRRDLSSQSSCSNSDDDPDPDDSSSNVSSSSSSVVD

Nearest PDB structures (foldseek):
  9bhi-assembly1_A  TM=6.366E-01  e=2.848E-06  Homo sapiens
  7avx-assembly1_A  TM=6.087E-01  e=3.111E-06  Homo sapiens
  8xb1-assembly1_A  TM=6.237E-01  e=1.224E-05  Homo sapiens
  6v6q-assembly2_C  TM=6.144E-01  e=2.835E-05  Homo sapiens
  6f7b-assembly1_A  TM=4.825E-01  e=2.263E-04  Homo sapiens

pLDDT: mean 80.09, std 17.88, range [18.47, 98.81]

Sequence (1136 aa):
MDPGTALAVVSLSFDLFASCVRGFTLISDARNIGKDAAIERTKLVLQEHRLIEWARAIGLNPPRDDGSLEIHKHPAALILFQLEQLLSSTDALKKRYKLELVSPPNDSDDLVPSEPAIVSDNPASSILSTIVPPEIRQGILKRASTLNTANRFPRRLYWAAVDKKRYAELVQDVTGLVDGLWSLLDIPHRIQTSRAVNQTLQLAIQTSEDIKGLQYLQKSLHDSFTDAGVGNSLAASAGLKAQHILLTSHSGGARQRAHSDDGASRVPAELPSVLDPSRLSGIHMMTSTIGSALYKGDTVLIEEKRVQPGMKAKLKPRVEALVRLLSQPPTPSFQTFPCLGYTEEQGGFRLVFRLPPGTEKPPSLLSVLSKSSGPLPDVGMRLRLAAQVCQTLLSFHTAGWLHKDMRSENILLVSPTSSSSIDRLGRPYLCGFSFARQGSPTEISEQPSEDLSRDIYRHPKALGEPSDSFERYMDAYSLGCVLIEIAEWAPLRKIVKKRVDISDGSGVTLADVASLSQWMYDRYITEGFAGFRLGVGFMRMLALCIPTGDKKPDLADFYSALESIATCMDPGTALAVVSLSFDLFASCVRGFTLISDARNIGKDAAIERTKLVLQEHRLIEWARAIGLNPPRDDGSLEIHKHPAALILFQLEQLLSSTDALKKRYKLELVSPPNDSDDLVPSEPAIVSDNPASSILSTIVPPEIRQGILKRASTLNTANRFPRRLYWAAVDKKRYAELVQDVTGLVDGLWSLLDIPHRIQTSRAVNQTLQLAIQTSEDIKGLQYLQKSLHDSFTDAGVGNSLAASAGLKAQHILLTSHSGGARQRAHSDDGASRVPAELPSVLDPSRLSGIHMMTSTIGSALYKGDTVLIEEKRVQPGMKAKLKPRVEALVRLLSQPPTPSFQTFPCLGYTEEQGGFRLVFRLPPGTEKPPSLLSVLSKSSGPLPDVGMRLRLAAQVCQTLLSFHTAGWLHKDMRSENILLVSPTSSSSIDRLGRPYLCGFSFARQGSPTEISEQPSEDLSRDIYRHPKALGEPSDSFERYMDAYSLGCVLIEIAEWAPLRKIVKKRVDISDGSGVTLADVASLSQWMYDRYITEGFAGFRLGVGFMRMLALCIPTGDKKPDLADFYSALESIATC

InterPro domains:
  IPR000719 Protein kinase domain [PS50011] (240-568)
  IPR011009 Protein kinase-like domain superfamily [SSF56112] (320-492)
  IPR029498 Prion-inhibition and propagation, HeLo domain [PF14479] (4-216)
  IPR038305 HeLo domain superfamily [G3DSA:1.20.120.1020] (3-233)

=== Feature glossary ===
The record interleaves many kinds of information about one protein. Here is each kind framed as the question it answers.

Q: What known structures does this most resemble?
A: Structural nearest neighbors (via Foldseek easy-search vs the PDB). Reported per hit: target PDB id, E-value, and alignment TM-score. A TM-score above ~0.5 is the conventional threshold for 'same fold'.

Q: Where is each backbone atom in 3D?
A: The mmCIF table is the protein's shape written out atom by atom. For each backbone N, Cα, C, and carbonyl O, it records an (x, y, z) coordinate triple in Å plus the residue type, chain letter, and residue number.

Q: What are the backbone torsion angles?
A: The φ/ψ torsion pair specifies the backbone conformation at each residue. φ rotates about the N–Cα bond, ψ about the Cα–C bond. Steric clashes forbid most of the (φ, ψ) plane — the allowed regions (α-helix basin, β-sheet basin, left-handed helix) are the Ramachandran-allowed regions.

Q: Which residues are buried vs exposed?
A: Solvent-accessible surface area (SASA) is the area in Å² traced out by the centre of a 1.4 Å probe sphere (a water molecule) rolled over the protein's van der Waals surface (Shrake–Rupley / Lee–Richards construction). Buried residues have near-zero SASA; fully exposed residues can exceed 200 Å². The total SASA scales roughly with the number of surface residues.

Q: How confident is the AlphaFold model at each residue?
A: pLDDT is the predicted lDDT-Cα score: AlphaFold's confidence that the local environment of each residue (all inter-atomic distances within 15 Å) is correctly placed. It is a per-residue number between 0 and 100, with higher meaning more reliable.

Q: What does the local fold look like, residue by residue?
A: 3Di is Foldseek's structural alphabet. Each residue is assigned one of twenty discrete states based on how its Cα sits relative to its spatial (not sequential) neighbors. Aligning 3Di strings finds structural homologs roughly as well as full 3D superposition, but orders of magnitude faster.

Q: How big and how compact is the whole molecule?
A: Radius of gyration (Rg) is the root-mean-square distance of Cα atoms from their centroid — a single number for overall size and compactness. A globular domain of N residues has Rg ≈ 2.2·N^0.38 Å; an extended or disordered chain has a much larger Rg. The Cα contact count is the number of residue pairs whose Cα atoms are within 8 Å and are more than four positions apart in sequence — a standard proxy for tertiary packing density. The bounding box is the smallest axis-aligned box enclosing all Cα atoms.

Q: Which residues are in helices, strands, or loops?
A: DSSP 8-state secondary structure assigns each residue one of H (α-helix), G (3₁₀-helix), I (π-helix), E (extended β-strand), B (isolated β-bridge), T (hydrogen-bonded turn), S (bend), or '-' (coil). The assignment is computed from backbone hydrogen-bond geometry via the Kabsch–Sander algorithm.

Q: How mobile is each atom in the crystal?
A: Crystallographic B-factors measure how much each atom's electron density is smeared out, in Å². They rise in mobile loops and surface residues and fall in the buried interior. In AlphaFold models this column is repurposed to hold pLDDT instead.

Q: What if only a Cα trace is available?
A: P-SEA three-state annotation labels each residue as helix, strand, or coil based purely on the geometry of the Cα trace. It serves as a fallback when the full backbone (and thus DSSP) is unavailable.

Q: What family and function is it annotated with?
A: Database cross-references. InterPro integrates a dozen domain/family signature databases into unified entries with residue-range hits. GO terms attach function/process/location labels with evidence codes. CATH codes position the fold in a four-level structural taxonomy. Organism is the NCBI-taxonomy species name.

Q: Are the domains correctly placed relative to each other?
A: Predicted Aligned Error (PAE) is an AlphaFold confidence matrix: entry (i, j) is the expected error in the position of residue j, in ångströms, when the prediction is superimposed on the true structure at residue i. Low PAE within a block of residues means that block is internally rigid and well-predicted; high PAE between two blocks means their relative placement is uncertain even if each block individually is confident.

Q: What do the diagnostic plots show?
A: Three diagnostic plots accompany the record. The Cα contact map visualizes the tertiary structure as a 2D adjacency matrix (8 Å cutoff, sequence-local contacts suppressed). The Ramachandran plot shows the distribution of backbone (φ, ψ) torsions, with points in the α and β basins reflecting secondary structure content. The PAE plot shows AlphaFold's inter-residue confidence as a color matrix.

Q: What is the amino-acid chain?
A: Primary structure: the covalent order of the twenty standard amino acids along the backbone. Two proteins with the same sequence will (almost always) fold to the same structure; two with 30% identity often share a fold but not the details.

Q: What do the rendered images show?
A: The six renders are orthographic views along the three Cartesian axes in both directions. Representation (cartoon, sticks, or surface) and color scheme (sequence-rainbow or by-chain) vary across proteins so the training set covers all the common visualization conventions.